Protein 3LZK (pdb70)

InterPro domains:
  IPR011234 Fumarylacetoacetase-like, C-terminal [PF01557] (81-332)
  IPR036663 Fumarylacetoacetase-like, C-terminal domain superfamily [G3DSA:3.90.850.10] (1-338)
  IPR036663 Fumarylacetoacetase-like, C-terminal domain superfamily [SSF56529] (76-333)
  IPR041072 Fumarylacetoacetase N-terminal domain [PF18288] (1-77)

B-factor: mean 54.07, std 19.59, range [21.9, 166.22]

Radius of gyration: 35.68 Å; Cα contacts (8 Å, |Δi|>4): 3498; chains: 4; bounding box: 72×117×84 Å

Organism: Rhizobium meliloti (strain 1021) (NCBI:txid266834)

Nearest PDB structures (foldseek):
  3lzk-assembly2_D  TM=1.000E+00  e=1.521E-70  Sinorhizobium meliloti
  6j5x-assembly1_B  TM=8.065E-01  e=1.943E-18  Corynebacterium glutamicum
  3r6o-assembly1_A-2  TM=7.703E-01  e=1.365E-12  Mycobacteroides abscessus ATCC 19977
  2dfu-assembly2_C  TM=7.164E-01  e=2.127E-10  Thermus thermophilus HB8
  3v77-assembly1_A  TM=7.255E-01  e=4.222E-10  Oleispira antarctica

CATH classification: 3.90.850.10

Sequence (1322 aa):
FQGKLATLKDSTRDGKLVVVSKDLTRCSEVGHIARTLQAALDDWAHAGPRLERVAEGIETGAQPTRFHEHDAASPLPRAFQWADGSAYVNHVELVRRKARNAEPASFWTDPLIYQGGSDSFLGPRDPILADDAWGIDEGEAAVIVDDVPGATLDEAKAAIRLVLVNDVSLRGLIPGELAKGFGFYQSKPSSAFSPVAVTPEELGEAWDGGKLHLPLHVDLNGEPFGRANAGIDTFDFPQLIVHAARTRPLSAGTIIGSGTVSNKLEGGPGRPVSEGGAGYSCIAELRIETIEGGAPKTQFLKFGDVVRIEKDRTGHSIFGAIEQKVGKYERQGKLATLKDSTRDGKLVVVSKDLTRCSEVGHIARTLQAALDDWAHAGPRLERVAEGIETGAQPTRFHEHDAASPLPRAFQWADGSAYVNHVELVRKARNAEPASFWTDPLIYQGGSDSFLGPRDPILADDAWGIDEGEAAVIVDDVPGATLDEAKAAIRLVLVNDVSLRGLIPGELAKGFGFYQSKPSSAFSPVAVTPEELGEAWDGGKLHLPLHVDLNGEPFGRANAGIDTFDFPQLIVHAARTRPLSAGTIIGSGTVSNKLEGGPGRPVSEGGAGYSCIAELRIETIEGGAPKTQFLKFGDVVRIEKDRTGHSIFGAIEQKVGKYERNLYFQGKLATLKDSTRDGKLVVVSKDLTRRCSEVGHIARTLQAALDDWAHAGPRLERVAEGIETGAQPTRFHEHDAASPLPRAFQWADGSAYVNHVELVRKARNAEPASFWTDPLIYQGGSDSFLGPRDPILADDAWGIDEGEAAVIVDDVPGATLDEAKAAIRLVLVNDVSLRGLIPGELAKGFGFYQSKPSSAFSPVAVTPEELGEAWDGGKLHLPLHVDLNGEPFGRANAGIDTFDFPQLIVHAARTRPLSAGTIIGSGTVSNKLEGGPGRPVSEGGAGYSCIAELRIETIEGGAPKTQFLKFGDVVRIEKDRTGHSIFGAIEQKVGKYERQGKLATLKDSTRDGKLVVVSKDLTRCSEVGHIARTLQAALDDWAHAGPRLERVAEGIETGAQPTRFHEHDAASPLPRAFQWADGSAYVNHVELVRKARNAEPASFWTDPLIYQGGSDSFLGPRDPILADDAWGIDEGEAAVIVDDVPGATLDEAKAAIRLVLVNDVSLRGLIPGELAKGFGFYQSKPSSAFSPVAVTPEELGEAWDGGKLHLPLHVDLNGEPFGRANAGIDTFDFPQLIVHAARTRPLSAGTIIGSGTVSNKLEGGPGRPVSEGGAGYSCIAELRIETIEGGAPKTQQFLKFGDVVRIEKDRTGHSIFGAIEQKVGKYERG

Solvent-accessible surface area: 47841 Å² total

Secondary structure (DSSP, 8-state):
----EEEE--SSSS-EEEEE-TTSS-EEE-TTT-SSHHHHHHTHHHHHHHHHHHHHHHHHT-S-----GGGB--SSSS-S-EEEE---HHHHHHHHHHTT---GGGGTS--EEEE--SSPBPTTS-B---TTS-B--EE-EEEE--B----HHHHHHTEEE--EE---BTTTHHHHHHHTS--STTS---EE-S-B--HHHHGGGB-SS-B-SB--EEETTEEEE--BTT-----HHHHHHHHTTTS-B-TTEEEE--S----BTTB----GGGTS-B-SSHHHH--HHHHHSS--S--B-TT-EEEE---TTS--SS--EEEEB-PPP-/---EEEE--SSTT-EEEEE-TTSS-EEE-TTT-SSHHHHHHTHHHHHHHHHHHHHHHHHT-S-----GGGB--SSSS-S-EEEE---HHHHHHHHHTTT---GGGGTS--EEE---S-PBPTTS-B---GGG-B--EE-EEEE--B----HHHHHHTEEE--EE---BTTTHHHHHHHTS--STTS---EE-S-B--HHHHGGGB-SS-B-SEEEEEETTEEEEEEETT-----HHHHHHHHTSSS-B-TTEEEE-------SSSSPPPPGGGTS-B-SSHHHH--TTTTTSS--S--B-TT-EEEE---TTS--SS--EEEEB-----/-------EEEE--SSSS-EEEEE-TTSS-EEE-TTT-SSHHHHHHTHHHHHHHHHHHHHHHHHT-S-----GGGB--SSSS-S-EEEE---HHHHHHHHHTTT---GGGGTS--EEEE--SSPBPTTS-B---GGG-B--EE-EEEE--B----HHHHHHTEEE--EE---BTTTHHHHHHHTS--STTS---EE-S-B--HHHHGGGB-SS-B-SB--EEETTEEEE--BTT-----HHHHHHHHTSSS-B-TTEEEE-------BTTB----GGGTS-B-SSHHHH--HHHHHSS--S--B-TT-EEEE---TTS--SS--EEEEB-----/---EEEE--SSTT-EEEEE-TTSS-EEE-TTT-SSHHHHHHTHHHHHHHHHHHHHHHHHT-S-----GGGB--SSSS-S-EEEE---HHHHHHHHHHTT---GGGGTS--EEE---SSPBPTT--B---TTS-B--EE-EEEE--B----HHHHHHTEEE--EE---BTTTHHHHHHHSS--STTS---EE-S-B--HHHHGGGB-SS-B-SB--EEETTEEEE--BTT-----HHHHHHHHTSSS-B-TTEEEE--S---EETTEE---GGGTS-B-SSHHHH--HHHHSSS--S--B-TT-EEEE---TTS--SS--EEEEB------

Foldseek 3Di:
DWKKKFFFDDPDQQGAIWGAAQQRAKIDGDVVQPGAPLRCLQVVVPSVVVSVVQRVCVVVVVHDIGGDLLGTAFSGQAFPWEKEKAQQVVLVQLVCCLVVHHDPCPQPAIDMDTAHGGGAGRLAEAAAADCVQQKKFKWKKFFFAKFACHDLVSLLVRTFWMIKDFIFRVNCQVVVCVVVPHDDVGTDHMYHFRIIMGLRLLPPLHPSFWGFFFKFKAKQNHTAARATGVAHHGTRSRQVNSVNSPHMDHGRHMYIHTGRAHADPPHHFDTVVVVTRHGRMVVSVLVCCVVVVGGDDGGDDQQMKMKIFQHPVRRTRRHIRIHGYHYDDD/DKKKFFFDDPDQQGAIWDAAQLRAKIDGDVVQPRAPLRCLQVVVPSVVVVVVLNVCVVVVNHDIGGDLLRTAFSGQAFPWEKEKAFQCVLVQLVCVLVPDHDPCCQVDIDMDTAHGGGAGRLAEAAEADVVLQWKAKWKKFFFAKFACHDLVSLLVGTFWMIKDFIFRNSCQVVVCVVPDDDDPGGDHIYHFRMIMGLVSLPPCRDSFWGFFFKFKDKQRHTAFRATGRAGHATRSRQRNNVNSPHMDHGGHMYIHTGRAHDDVHDHFDGVVVPTGHGRMVVSVLSCCSPPNGRDDGGADAQMKMKIFQHPVRRTRRHIRIYGYHYDDD/DPPQQWKKFFFDDPDQFGAIWGAAQQRFKIDTDVVLPRAVLRCLQVVVPSVVVVSVLRVCVVVVVHDIGGDLVRTAFSGQAFPWEKEKAFQCLLVCLVQVLVVHDDPCCQVAIDMDTAHRGGAGRLAEAAAADQVQQKKAKWKKFFFAKFACHDLVRLLVGTFWMIKDFIFRVSCQVVVVVVPPDDDVGGDHMYHFRMIIGLSNLPPLHPSFWGFFFKFKDKQRHTAARATGPAHHGTRSRQSNSVNSPHMAHGRHMYINTGRAHADPNHHFDTVVVVTRHGRMLVSVLVCCSVPVGRDDGGDDQQMKMKIFQHPVRRTRRHMRIYGYHYDDD/DKKKFFFDDPDQQGAIWGAAQQRAKIGGDVVQPRHPLVCLQVVVPSVVVSVVQRVCVVVVVHDIGGDLVGTAFSGQAFPWEKEWAQQCVLVCLVCVLVPHHDPCPLPAIGMDTAHRGGAGRLAEAAEADVVLQKKFKWKKFFFAKFACHDLVRLLVGTFKMIKDFIFRVNCQVVVVVVPPDDDPGTDHMYGFRIIMGLVLLPPQDPSFWGFFFKFKAKQNHTAFRAGRRAHHATRSRQSNSVNVPHMAHGRHMYINTGRAHADPPHHFDGVVVVTGGGGMVVSVLCCCSPPVGRDDGGADAQMKMKIFQHPVGRTRRHIRIYGYHYDDDD

Structure (mmCIF, N/CA/C/O backbone):
data_3LZK
#
_entry.id   3LZK
#
_cell.length_a   62.773
_cell.length_b   188.894
_cell.length_c   67.736
_cell.angle_alpha   90.00
_cell.angle_beta   115.17
_cell.angle_gamma   90.00
#
_symmetry.space_group_name_H-M   'P 1 21 1'
#
loop_
_entity.id
_entity.type
_entity.pdbx_description
1 polymer 'Fumarylacetoacetate hydrolase family protein'
2 non-polymer 'CALCIUM ION'
3 water water
#
loop_
_atom_site.group_PDB
_atom_site.id
_atom_site.type_symbol
_atom_site.label_atom_id
_atom_site.label_alt_id
_atom_site.label_comp_id
_atom_site.label_asym_id
_atom_site.label_entity_id
_atom_site.label_seq_id
_atom_site.pdbx_PDB_ins_code
_atom_site.Cartn_x
_atom_site.Cartn_y
_atom_site.Cartn_z
_atom_site.occupancy
_atom_site.B_iso_or_equiv
_atom_site.auth_seq_id
_atom_site.auth_comp_id
_atom_site.auth_asym_id
_atom_site.auth_atom_id
_atom_site.pdbx_PDB_model_num
ATOM 1 N N . PHE A 1 19 ? 18.430 47.984 50.356 1.00 58.78 -2 PHE A N 1
ATOM 2 C CA . PHE A 1 19 ? 17.254 47.246 49.907 1.00 64.10 -2 PHE A CA 1
ATOM 3 C C . PHE A 1 19 ? 17.467 46.581 48.547 1.00 69.93 -2 PHE A C 1
ATOM 4 O O . PHE A 1 19 ? 18.008 47.192 47.619 1.00 69.07 -2 PHE A O 1
ATOM 12 N N . GLN A 1 20 ? 17.024 45.328 48.438 1.00 68.54 -1 GLN A N 1
ATOM 13 C CA . GLN A 1 20 ? 17.167 44.555 47.206 1.00 69.73 -1 GLN A CA 1
ATOM 14 C C . GLN A 1 20 ? 15.940 43.706 46.876 1.00 63.58 -1 GLN A C 1
ATOM 15 O O . GLN A 1 20 ? 15.296 43.136 47.767 1.00 62.48 -1 GLN A O 1
ATOM 21 N N . GLY A 1 21 ? 15.639 43.619 45.583 1.00 56.93 0 GLY A N 1
ATOM 22 C CA . GLY A 1 21 ? 14.678 42.656 45.075 1.00 52.43 0 GLY A CA 1
ATOM 23 C C . GLY A 1 21 ? 13.237 43.111 45.130 1.00 48.08 0 GLY A C 1
ATOM 24 O O . GLY A 1 21 ? 12.878 43.939 45.961 1.00 47.12 0 GLY A O 1
ATOM 33 N N . LYS A 1 23 ? 8.898 41.679 43.924 1.00 38.42 2 LYS A N 1
ATOM 34 C CA . LYS A 1 23 ? 7.957 40.714 43.374 1.00 41.39 2 LYS A CA 1
ATOM 35 C C . LYS A 1 23 ? 6.778 41.432 42.730 1.00 43.28 2 LYS A C 1
ATOM 36 O O . LYS A 1 23 ? 6.226 42.392 43.293 1.00 40.22 2 LYS A O 1
ATOM 42 N N . LEU A 1 24 ? 6.379 40.942 41.561 1.00 37.44 3 LEU A N 1
ATOM 43 C CA . LEU A 1 24 ? 5.307 41.565 40.796 1.00 39.84 3 LEU A CA 1
ATOM 44 C C . LEU A 1 24 ? 4.261 40.528 40.487 1.00 40.96 3 LEU A C 1
ATOM 45 O O . LEU A 1 24 ? 4.581 39.348 40.292 1.00 39.50 3 LEU A O 1
ATOM 50 N N . ALA A 1 25 ? 3.015 40.968 40.423 1.00 40.13 4 ALA A N 1
ATOM 51 C CA . ALA A 1 25 ? 1.915 40.081 40.058 1.00 42.11 4 ALA A CA 1
ATOM 52 C C . ALA A 1 25 ? 0.906 40.802 39.162 1.00 41.76 4 ALA A C 1
ATOM 53 O O . ALA A 1 25 ? 0.898 42.029 39.083 1.00 42.56 4 ALA A O 1
ATOM 55 N N . THR A 1 26 ? 0.067 40.036 38.478 1.00 40.09 5 THR A N 1
ATOM 56 C CA . THR A 1 26 ? -1.002 40.601 37.670 1.00 38.68 5 THR A CA 1
ATOM 57 C C . THR A 1 26 ? -2.313 40.055 38.223 1.00 43.00 5 THR A C 1
ATOM 58 O O . THR A 1 26 ? -2.486 38.842 38.316 1.00 45.92 5 THR A O 1
ATOM 62 N N . LEU A 1 27 ? -3.212 40.954 38.616 1.00 40.61 6 LEU A N 1
ATOM 63 C CA . LEU A 1 27 ? -4.501 40.562 39.162 1.00 41.56 6 LEU A CA 1
ATOM 64 C C . LEU A 1 27 ? -5.515 40.507 38.032 1.00 40.16 6 LEU A C 1
ATOM 65 O O . LEU A 1 27 ? -5.565 41.408 37.189 1.00 41.06 6 LEU A O 1
ATOM 70 N N . LYS A 1 28 ? -6.302 39.439 38.003 1.00 38.25 7 LYS A N 1
ATOM 71 C CA . LYS A 1 28 ? -7.421 39.352 37.072 1.00 46.66 7 LYS A CA 1
ATOM 72 C C . LYS A 1 28 ? -8.350 40.574 37.214 1.00 43.34 7 LYS A C 1
ATOM 73 O O . LYS A 1 28 ? -8.602 41.048 38.318 1.00 47.66 7 LYS A O 1
ATOM 79 N N . ASP A 1 29 ? -8.836 41.083 36.091 1.00 41.14 8 ASP A N 1
ATOM 80 C CA . ASP A 1 29 ? -9.843 42.156 36.083 1.00 45.18 8 ASP A CA 1
ATOM 81 C C . ASP A 1 29 ? -10.568 42.136 34.739 1.00 45.22 8 ASP A C 1
ATOM 82 O O . ASP A 1 29 ? -10.496 41.122 34.042 1.00 42.54 8 ASP A O 1
ATOM 87 N N . SER A 1 30 ? -11.246 43.227 34.360 1.00 40.53 9 SER A N 1
ATOM 88 C CA . SER A 1 30 ? -12.097 43.191 33.162 1.00 42.89 9 SER A CA 1
ATOM 89 C C . SER A 1 30 ? -11.330 43.350 31.845 1.00 42.04 9 SER A C 1
ATOM 90 O O . SER A 1 30 ? -11.907 43.284 30.758 1.00 41.39 9 SER A O 1
ATOM 93 N N . THR A 1 31 ? -10.029 43.562 31.953 1.00 34.41 10 THR A N 1
ATOM 94 C CA . THR A 1 31 ? -9.187 43.769 30.790 1.00 35.84 10 THR A CA 1
ATOM 95 C C . THR A 1 31 ? -8.390 42.500 30.527 1.00 39.21 10 THR A C 1
ATOM 96 O O . THR A 1 31 ? -8.243 41.656 31.401 1.00 42.07 10 THR A O 1
ATOM 100 N N . ARG A 1 32 ? -7.895 42.371 29.307 1.00 36.80 11 ARG A N 1
ATOM 101 C CA . ARG A 1 32 ? -7.185 41.185 28.885 1.00 41.92 11 ARG A CA 1
ATOM 102 C C . ARG A 1 32 ? -5.826 41.057 29.577 1.00 37.22 11 ARG A C 1
ATOM 103 O O . ARG A 1 32 ? -5.376 39.957 29.881 1.00 36.26 11 ARG A O 1
ATOM 111 N N . ASP A 1 33 ? -5.166 42.184 29.810 1.00 34.20 12 ASP A N 1
ATOM 112 C CA . ASP A 1 33 ? -3.822 42.156 30.370 1.00 40.88 12 ASP A CA 1
ATOM 113 C C . ASP A 1 33 ? -3.774 42.223 31.889 1.00 42.74 12 ASP A C 1
ATOM 114 O O . ASP A 1 33 ? -2.700 42.087 32.494 1.00 42.47 12 ASP A O 1
ATOM 119 N N . GLY A 1 34 ? -4.933 42.428 32.503 1.00 39.38 13 GLY A N 1
ATOM 120 C CA . GLY A 1 34 ? -5.018 42.402 33.948 1.00 36.49 13 GLY A CA 1
ATOM 121 C C . GLY A 1 34 ? -4.403 43.619 34.595 1.00 38.86 13 GLY A C 1
ATOM 122 O O . GLY A 1 34 ? -4.073 44.595 33.927 1.00 40.60 13 GLY A O 1
ATOM 123 N N . LYS A 1 35 ? -4.221 43.547 35.907 1.00 38.81 14 LYS A N 1
ATOM 124 C CA . LYS A 1 35 ? -3.786 44.701 36.656 1.00 36.47 14 LYS A CA 1
ATOM 125 C C . LYS A 1 35 ? -2.488 44.459 37.416 1.00 36.73 14 LYS A C 1
ATOM 126 O O . LYS A 1 35 ? -2.444 43.658 38.342 1.00 36.07 14 LYS A O 1
ATOM 132 N N . LEU A 1 36 ? -1.432 45.168 37.019 1.00 41.81 15 LEU A N 1
ATOM 133 C CA . LEU A 1 36 ? -0.126 45.014 37.647 1.00 40.37 15 LEU A CA 1
ATOM 134 C C . LEU A 1 36 ? -0.126 45.465 39.102 1.00 41.69 15 LEU A C 1
ATOM 135 O O . LEU A 1 36 ? -0.607 46.557 39.425 1.00 40.22 15 LEU A O 1
ATOM 140 N N . VAL A 1 37 ? 0.438 44.630 39.973 1.00 36.46 16 VAL A N 1
ATOM 141 C CA . VAL A 1 37 ? 0.688 45.017 41.360 1.00 35.14 16 VAL A CA 1
ATOM 142 C C . VAL A 1 37 ? 2.083 44.634 41.822 1.00 39.06 16 VAL A C 1
ATOM 143 O O . VAL A 1 37 ? 2.688 43.672 41.339 1.00 40.65 16 VAL A O 1
ATOM 147 N N . VAL A 1 38 ? 2.602 45.404 42.760 1.00 40.10 17 VAL A N 1
ATOM 148 C CA . VAL A 1 38 ? 3.843 45.027 43.409 1.00 44.81 17 VAL A CA 1
ATOM 149 C C . VAL A 1 38 ? 3.472 44.270 44.671 1.00 43.77 17 VAL A C 1
ATOM 150 O O . VAL A 1 38 ? 2.608 44.715 45.433 1.00 41.70 17 VAL A O 1
ATOM 154 N N . VAL A 1 39 ? 4.122 43.132 44.893 1.00 40.38 18 VAL A N 1
ATOM 155 C CA . VAL A 1 39 ? 3.743 42.241 45.987 1.00 40.56 18 VAL A CA 1
ATOM 156 C C . VAL A 1 39 ? 4.818 42.188 47.068 1.00 38.95 18 VAL A C 1
ATOM 157 O O . VAL A 1 39 ? 6.024 42.162 46.765 1.00 35.64 18 VAL A O 1
ATOM 161 N N . SER A 1 40 ? 4.383 42.141 48.326 1.00 35.08 19 SER A N 1
ATOM 162 C CA . SER A 1 40 ? 5.312 42.052 49.452 1.00 41.29 19 SER A CA 1
ATOM 163 C C . SER A 1 40 ? 6.088 40.729 49.435 1.00 46.36 19 SER A C 1
ATOM 164 O O . SER A 1 40 ? 5.611 39.723 48.901 1.00 44.07 19 SER A O 1
ATOM 167 N N . LYS A 1 41 ? 7.271 40.720 50.038 1.00 39.78 20 LYS A N 1
ATOM 168 C CA . LYS A 1 41 ? 8.102 39.517 49.995 1.00 45.71 20 LYS A CA 1
ATOM 169 C C . LYS A 1 41 ? 7.331 38.308 50.529 1.00 48.86 20 LYS A C 1
ATOM 170 O O . LYS A 1 41 ? 7.477 37.192 50.012 1.00 50.53 20 LYS A O 1
ATOM 176 N N . ASP A 1 42 ? 6.500 38.531 51.546 1.00 43.33 21 ASP A N 1
ATOM 177 C CA . ASP A 1 42 ? 5.787 37.435 52.194 1.00 44.20 21 ASP A CA 1
ATOM 178 C C . ASP A 1 42 ? 4.502 37.066 51.457 1.00 53.25 21 ASP A C 1
ATOM 179 O O . ASP A 1 42 ? 3.742 36.184 51.898 1.00 51.14 21 ASP A O 1
ATOM 184 N N . LEU A 1 43 ? 4.275 37.738 50.330 1.00 44.49 22 LEU A N 1
ATOM 185 C CA . LEU A 1 43 ? 3.140 37.436 49.457 1.00 45.94 22 LEU A CA 1
ATOM 186 C C . LEU A 1 43 ? 1.765 37.724 50.076 1.00 44.77 22 LEU A C 1
ATOM 187 O O . LEU A 1 43 ? 0.759 37.237 49.585 1.00 47.60 22 LEU A O 1
ATOM 192 N N . THR A 1 44 ? 1.712 38.530 51.130 1.00 49.79 23 THR A N 1
ATOM 193 C CA . THR A 1 44 ? 0.430 38.798 51.797 1.00 48.59 23 THR A CA 1
ATOM 194 C C . THR A 1 44 ? -0.199 40.130 51.401 1.00 49.24 23 THR A C 1
ATOM 195 O O . THR A 1 44 ? -1.427 40.277 51.419 1.00 47.26 23 THR A O 1
ATOM 199 N N . ARG A 1 45 ? 0.641 41.098 51.043 1.00 50.34 24 ARG A N 1
ATOM 200 C CA . ARG A 1 45 ? 0.175 42.451 50.719 1.00 49.07 24 ARG A CA 1
ATOM 201 C C . ARG A 1 45 ? 0.586 42.845 49.305 1.00 50.27 24 ARG A C 1
ATOM 202 O O . ARG A 1 45 ? 1.588 42.354 48.783 1.00 47.85 24 ARG A O 1
ATOM 210 N N . CYS A 1 46 ? -0.173 43.745 48.685 1.00 47.31 25 CYS A N 1
ATOM 211 C CA . CYS A 1 46 ? 0.204 44.243 47.366 1.00 41.09 25 CYS A CA 1
ATOM 212 C C . CYS A 1 46 ? -0.283 45.672 47.131 1.00 42.59 25 CYS A C 1
ATOM 213 O O . CYS A 1 46 ? -1.109 46.191 47.878 1.00 41.48 25 CYS A O 1
ATOM 216 N N . SER A 1 47 ? 0.241 46.306 46.092 1.00 43.59 26 SER A N 1
ATOM 217 C CA . SER A 1 47 ? -0.185 47.657 45.756 1.00 48.78 26 SER A CA 1
ATOM 218 C C . SER A 1 47 ? -0.293 47.844 44.248 1.00 44.60 26 SER A C 1
ATOM 219 O O . SER A 1 47 ? 0.610 47.469 43.489 1.00 42.25 26 SER A O 1
ATOM 222 N N . GLU A 1 48 ? -1.422 48.403 43.830 1.00 37.99 27 GLU A N 1
ATOM 223 C CA . GLU A 1 48 ? -1.634 48.818 42.450 1.00 43.54 27 GLU A CA 1
ATOM 224 C C . GLU A 1 48 ? -0.621 49.926 42.144 1.00 44.10 27 GLU A C 1
ATOM 225 O O . GLU A 1 48 ? -0.190 50.629 43.054 1.00 46.65 27 GLU A O 1
ATOM 231 N N . VAL A 1 49 ? -0.217 50.069 40.884 1.00 37.01 28 VAL A N 1
ATOM 232 C CA . VAL A 1 49 ? 0.801 51.058 40.519 1.00 35.52 28 VAL A CA 1
ATOM 233 C C . VAL A 1 49 ? 0.446 51.703 39.180 1.00 38.99 28 VAL A C 1
ATOM 234 O O . VAL A 1 49 ? 1.302 51.856 38.310 1.00 36.20 28 VAL A O 1
ATOM 238 N N . GLY A 1 50 ? -0.816 52.115 39.031 1.00 38.74 29 GLY A N 1
ATOM 239 C CA . GLY A 1 50 ? -1.301 52.629 37.763 1.00 41.78 29 GLY A CA 1
ATOM 240 C C . GLY A 1 50 ? -0.648 53.926 37.281 1.00 41.25 29 GLY A C 1
ATOM 241 O O . GLY A 1 50 ? -0.678 54.228 36.092 1.00 43.45 29 GLY A O 1
ATOM 242 N N . HIS A 1 51 ? -0.056 54.690 38.191 1.00 34.89 30 HIS A N 1
ATOM 243 C CA . HIS A 1 51 ? 0.692 55.881 37.781 1.00 37.99 30 HIS A CA 1
ATOM 244 C C . HIS A 1 51 ? 2.040 55.536 37.128 1.00 38.82 30 HIS A C 1
ATOM 245 O O . HIS A 1 51 ? 2.666 56.380 36.496 1.00 37.32 30 HIS A O 1
ATOM 252 N N . ILE A 1 52 ? 2.473 54.290 37.252 1.00 38.17 31 ILE A N 1
ATOM 253 C CA . ILE A 1 52 ? 3.719 53.865 36.622 1.00 40.71 31 ILE A CA 1
ATOM 254 C C . ILE A 1 52 ? 3.434 52.952 35.430 1.00 39.02 31 ILE A C 1
ATOM 255 O O . ILE A 1 52 ? 3.910 53.185 34.326 1.00 37.18 31 ILE A O 1
ATOM 260 N N . ALA A 1 53 ? 2.640 51.917 35.667 1.00 34.78 32 ALA A N 1
ATOM 261 C CA . ALA A 1 53 ? 2.279 50.970 34.631 1.00 35.06 32 ALA A CA 1
ATOM 262 C C . ALA A 1 53 ? 1.024 50.193 35.034 1.00 38.61 32 ALA A C 1
ATOM 263 O O . ALA A 1 53 ? 0.911 49.691 36.163 1.00 35.17 32 ALA A O 1
ATOM 265 N N . ARG A 1 54 ? 0.082 50.102 34.103 1.00 32.92 33 ARG A N 1
ATOM 266 C CA . ARG A 1 54 ? -1.157 49.388 34.333 1.00 33.36 33 ARG A CA 1
ATOM 267 C C . ARG A 1 54 ? -0.996 47.875 34.221 1.00 38.13 33 ARG A C 1
ATOM 268 O O . ARG A 1 54 ? -1.764 47.129 34.830 1.00 35.88 33 ARG A O 1
ATOM 276 N N . THR A 1 55 ? -0.021 47.428 33.429 1.00 33.22 34 THR A N 1
ATOM 277 C CA . THR A 1 55 ? 0.194 45.998 33.168 1.00 31.71 34 THR A CA 1
ATOM 278 C C . THR A 1 55 ? 1.689 45.676 33.252 1.00 37.67 34 THR A C 1
ATOM 279 O O . THR A 1 55 ? 2.551 46.552 33.092 1.00 40.10 34 THR A O 1
ATOM 283 N N . LEU A 1 56 ? 1.998 44.414 33.506 1.00 40.17 35 LEU A N 1
ATOM 284 C CA . LEU A 1 56 ? 3.372 43.970 33.561 1.00 33.03 35 LEU A CA 1
ATOM 285 C C . LEU A 1 56 ? 4.053 44.200 32.212 1.00 31.38 35 LEU A C 1
ATOM 286 O O . LEU A 1 56 ? 5.204 44.642 32.153 1.00 33.03 35 LEU A O 1
ATOM 291 N N . GLN A 1 57 ? 3.345 43.907 31.120 1.00 31.61 36 GLN A N 1
ATOM 292 C CA . GLN A 1 57 ? 3.916 44.108 29.795 1.00 35.67 36 GLN A CA 1
ATOM 293 C C . GLN A 1 57 ? 4.330 45.574 29.558 1.00 36.32 36 GLN A C 1
ATOM 294 O O . GLN A 1 57 ? 5.402 45.850 29.034 1.00 34.64 36 GLN A O 1
ATOM 300 N N . ALA A 1 58 ? 3.478 46.508 29.954 1.00 30.53 37 ALA A N 1
ATOM 301 C CA . ALA A 1 58 ? 3.814 47.916 29.863 1.00 35.50 37 ALA A CA 1
ATOM 302 C C . ALA A 1 58 ? 5.098 48.249 30.639 1.00 38.23 37 ALA A C 1
ATOM 303 O O . ALA A 1 58 ? 5.970 48.968 30.140 1.00 40.33 37 ALA A O 1
ATOM 305 N N . ALA A 1 59 ? 5.229 47.719 31.848 1.00 35.65 38 ALA A N 1
ATOM 306 C CA . ALA A 1 59 ? 6.444 47.933 32.633 1.00 35.76 38 ALA A CA 1
ATOM 307 C C . ALA A 1 59 ? 7.674 47.386 31.910 1.00 36.85 38 ALA A C 1
ATOM 308 O O . ALA A 1 59 ? 8.724 48.032 31.880 1.00 37.34 38 ALA A O 1
ATOM 310 N N . LEU A 1 60 ? 7.535 46.195 31.324 1.00 34.73 39 LEU A N 1
ATOM 311 C CA . LEU A 1 60 ? 8.620 45.575 30.573 1.00 34.98 39 LEU A CA 1
ATOM 312 C C . LEU A 1 60 ? 8.981 46.356 29.307 1.00 31.94 39 LEU A C 1
ATOM 313 O O . LEU A 1 60 ? 10.158 46.461 28.942 1.00 34.81 39 LEU A O 1
ATOM 318 N N . ASP A 1 61 ? 7.961 46.880 28.635 1.00 35.92 40 ASP A N 1
ATOM 319 C CA . ASP A 1 61 ? 8.159 47.638 27.416 1.00 37.12 40 ASP A CA 1
ATOM 320 C C . ASP A 1 61 ? 9.101 48.819 27.685 1.00 40.70 40 ASP A C 1
ATOM 321 O O . ASP A 1 61 ? 9.837 49.229 26.792 1.00 35.42 40 ASP A O 1
ATOM 326 N N . ASP A 1 62 ? 9.074 49.343 28.915 1.00 35.70 41 ASP A N 1
ATOM 327 C CA . ASP A 1 62 ? 9.790 50.576 29.277 1.00 36.84 41 ASP A CA 1
ATOM 328 C C . ASP A 1 62 ? 10.572 50.300 30.553 1.00 36.75 41 ASP A C 1
ATOM 329 O O . ASP A 1 62 ? 10.630 51.156 31.441 1.00 38.62 41 ASP A O 1
ATOM 334 N N . TRP A 1 63 ? 11.144 49.095 30.667 1.00 32.95 42 TRP A N 1
ATOM 335 C CA . TRP A 1 63 ? 11.747 48.668 31.934 1.00 33.64 42 TRP A CA 1
ATOM 336 C C . TRP A 1 63 ? 12.813 49.612 32.470 1.00 38.79 42 TRP A C 1
ATOM 337 O O . TRP A 1 63 ? 12.870 49.877 33.676 1.00 37.59 42 TRP A O 1
ATOM 348 N N . ALA A 1 64 ? 13.672 50.098 31.587 1.00 34.07 43 ALA A N 1
ATOM 349 C CA . ALA A 1 64 ? 14.766 50.953 32.038 1.00 46.08 43 ALA A CA 1
ATOM 350 C C . ALA A 1 64 ? 14.235 52.119 32.883 1.00 44.13 43 ALA A C 1
ATOM 351 O O . ALA A 1 64 ? 14.944 52.653 33.747 1.00 41.26 43 ALA A O 1
ATOM 353 N N . HIS A 1 65 ? 12.992 52.521 32.625 1.00 38.26 44 HIS A N 1
ATOM 354 C CA . HIS A 1 65 ? 12.385 53.641 33.342 1.00 37.77 44 HIS A CA 1
ATOM 355 C C . HIS A 1 65 ? 11.381 53.200 34.403 1.00 40.82 44 HIS A C 1
ATOM 356 O O . HIS A 1 65 ? 11.376 53.724 35.512 1.00 41.52 44 HIS A O 1
ATOM 363 N N . ALA A 1 66 ? 10.549 52.227 34.063 1.00 33.36 45 ALA A N 1
ATOM 364 C CA . ALA A 1 66 ? 9.544 51.714 34.988 1.00 41.16 45 ALA A CA 1
ATOM 365 C C . ALA A 1 66 ? 10.127 50.882 36.144 1.00 41.13 45 ALA A C 1
ATOM 366 O O . ALA A 1 66 ? 9.659 50.965 37.287 1.00 38.38 45 ALA A O 1
ATOM 368 N N . GLY A 1 67 ? 11.142 50.077 35.842 1.00 41.06 46 GLY A N 1
ATOM 369 C CA . GLY A 1 67 ? 11.753 49.215 36.837 1.00 45.58 46 GLY A CA 1
ATOM 370 C C . GLY A 1 67 ? 12.157 49.940 38.107 1.00 39.06 46 GLY A C 1
ATOM 371 O O . GLY A 1 67 ? 11.689 49.619 39.197 1.00 39.43 46 GLY A O 1
ATOM 372 N N . PRO A 1 68 ? 13.044 50.928 37.983 1.00 39.38 47 PRO A N 1
ATOM 373 C CA . PRO A 1 68 ? 13.459 51.676 39.177 1.00 38.21 47 PRO A CA 1
ATOM 374 C C . PRO A 1 68 ? 12.274 52.259 39.961 1.00 43.45 47 PRO A C 1
ATOM 375 O O . PRO A 1 68 ? 12.338 52.313 41.187 1.00 38.93 47 PRO A O 1
ATOM 379 N N . ARG A 1 69 ? 11.203 52.670 39.277 1.00 37.46 48 ARG A N 1
ATOM 380 C CA . ARG A 1 69 ? 10.041 53.218 39.978 1.00 38.89 48 ARG A CA 1
ATOM 381 C C . ARG A 1 69 ? 9.251 52.144 40.733 1.00 41.92 48 ARG A C 1
ATOM 382 O O . ARG A 1 69 ? 8.743 52.379 41.835 1.00 38.15 48 ARG A O 1
ATOM 390 N N . LEU A 1 70 ? 9.151 50.962 40.146 1.00 37.23 49 LEU A N 1
ATOM 391 C CA . LEU A 1 70 ? 8.528 49.847 40.849 1.00 39.81 49 LEU A CA 1
ATOM 392 C C . LEU A 1 70 ? 9.367 49.412 42.051 1.00 41.16 49 LEU A C 1
ATOM 393 O O . LEU A 1 70 ? 8.817 49.042 43.078 1.00 40.70 49 LEU A O 1
ATOM 398 N N . GLU A 1 71 ? 10.693 49.483 41.934 1.00 38.64 50 GLU A N 1
ATOM 399 C CA . GLU A 1 71 ? 11.567 49.147 43.058 1.00 43.75 50 GLU A CA 1
ATOM 400 C C . GLU A 1 71 ? 11.305 50.045 44.268 1.00 44.23 50 GLU A C 1
ATOM 401 O O . GLU A 1 71 ? 11.264 49.568 45.402 1.00 45.13 50 GLU A O 1
ATOM 407 N N . ARG A 1 72 ? 11.138 51.346 44.029 1.00 42.86 51 ARG A N 1
ATOM 408 C CA . ARG A 1 72 ? 10.800 52.273 45.104 1.00 44.12 51 ARG A CA 1
ATOM 409 C C . ARG A 1 72 ? 9.477 51.887 45.773 1.00 41.03 51 ARG A C 1
ATOM 410 O O . ARG A 1 72 ? 9.343 51.973 47.000 1.00 42.76 51 ARG A O 1
ATOM 418 N N . VAL A 1 73 ? 8.498 51.470 44.974 1.00 34.50 52 VAL A N 1
ATOM 419 C CA . VAL A 1 73 ? 7.231 51.004 45.535 1.00 35.24 52 VAL A CA 1
ATOM 420 C C . VAL A 1 73 ? 7.461 49.757 46.388 1.00 43.04 52 VAL A C 1
ATOM 421 O O . VAL A 1 73 ? 6.958 49.6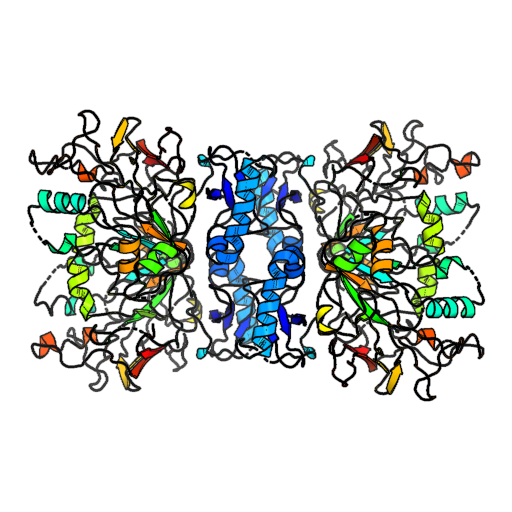54 47.508 1.00 42.09 52 VAL A O 1
ATOM 425 N N . ALA A 1 74 ? 8.231 48.813 45.856 1.00 41.80 53 ALA A N 1
ATOM 426 C CA . ALA A 1 74 ? 8.569 47.597 46.602 1.00 37.51 53 ALA A CA 1
ATOM 427 C C . ALA A 1 74 ? 9.200 47.932 47.958 1.00 39.30 53 ALA A C 1
ATOM 428 O O . ALA A 1 74 ? 8.857 47.331 48.984 1.00 43.73 53 ALA A O 1
ATOM 430 N N . GLU A 1 75 ? 10.128 48.886 47.955 1.00 39.37 54 GLU A N 1
ATOM 431 C CA . GLU A 1 75 ? 10.789 49.310 49.182 1.00 49.83 54 GLU A CA 1
ATOM 432 C C . GLU A 1 75 ? 9.787 49.919 50.163 1.00 47.84 54 GLU A C 1
ATOM 433 O O . GLU A 1 75 ? 9.862 49.677 51.373 1.00 47.13 54 GLU A O 1
ATOM 439 N N . GLY A 1 76 ? 8.865 50.720 49.628 1.00 44.65 55 GLY A N 1
ATOM 440 C CA . GLY A 1 76 ? 7.819 51.350 50.420 1.00 40.41 55 GLY A CA 1
ATOM 441 C C . GLY A 1 76 ? 6.856 50.349 51.036 1.00 42.5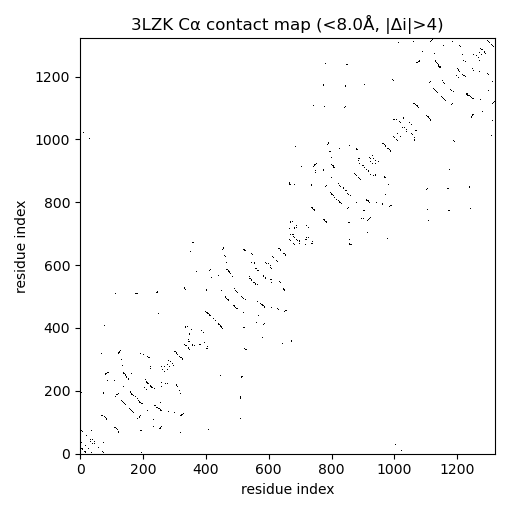9 55 GLY A C 1
ATOM 442 O O . GLY A 1 76 ? 6.372 50.543 52.147 1.00 43.92 55 GLY A O 1
ATOM 443 N N . ILE A 1 77 ? 6.567 49.265 50.319 1.00 45.08 56 ILE A N 1
ATOM 444 C CA . ILE A 1 77 ? 5.762 48.196 50.896 1.00 48.00 56 ILE A CA 1
ATOM 445 C C . ILE A 1 77 ? 6.500 47.519 52.049 1.00 48.94 56 ILE A C 1
ATOM 446 O O . ILE A 1 77 ? 5.904 47.178 53.072 1.00 53.26 56 ILE A O 1
ATOM 451 N N . GLU A 1 78 ? 7.800 47.323 51.889 1.00 50.41 57 GLU A N 1
ATOM 452 C CA . GLU A 1 78 ? 8.571 46.657 52.929 1.00 54.59 57 GLU A CA 1
ATOM 453 C C . GLU A 1 78 ? 8.616 47.507 54.205 1.00 54.62 57 GLU A C 1
ATOM 454 O O . GLU A 1 78 ? 8.539 46.984 55.314 1.00 55.61 57 GLU A O 1
ATOM 460 N N . THR A 1 79 ? 8.737 48.819 54.045 1.00 55.01 58 THR A N 1
ATOM 461 C CA . THR A 1 79 ? 8.818 49.709 55.206 1.00 57.44 58 THR A CA 1
ATOM 462 C C . THR A 1 79 ? 7.445 50.133 55.724 1.00 58.76 58 THR A C 1
ATOM 463 O O . THR A 1 79 ? 7.336 50.692 56.816 1.00 57.92 58 THR A O 1
ATOM 467 N N . GLY A 1 80 ? 6.403 49.877 54.940 1.00 57.09 59 GLY A N 1
ATOM 468 C CA . GLY A 1 80 ? 5.053 50.227 55.346 1.00 53.69 59 GLY A CA 1
ATOM 469 C C . GLY A 1 80 ? 4.667 51.662 55.019 1.00 57.97 59 GLY A C 1
ATOM 470 O O . GLY A 1 80 ? 3.587 52.116 55.392 1.00 58.88 59 GLY A O 1
ATOM 471 N N . ALA A 1 81 ? 5.543 52.374 54.315 1.00 57.66 60 ALA A N 1
ATOM 472 C CA . ALA A 1 81 ? 5.259 53.739 53.867 1.00 56.43 60 ALA A CA 1
ATOM 473 C C . ALA A 1 81 ? 4.237 53.754 52.726 1.00 58.61 60 ALA A C 1
ATOM 474 O O . ALA A 1 81 ? 3.559 54.759 52.485 1.00 58.68 60 ALA A O 1
ATOM 476 N N . GLN A 1 82 ? 4.137 52.627 52.027 1.00 53.51 61 GLN A N 1
ATOM 477 C CA . GLN A 1 82 ? 3.237 52.479 50.886 1.00 47.72 61 GLN A CA 1
ATOM 478 C C . GLN A 1 82 ? 1.955 51.757 51.303 1.00 48.48 61 GLN A C 1
ATOM 479 O O . GLN A 1 82 ? 2.016 50.651 51.832 1.00 55.40 61 GLN A O 1
ATOM 485 N N . PRO A 1 83 ? 0.790 52.394 51.086 1.00 50.77 62 PRO A N 1
ATOM 486 C CA . PRO A 1 83 ? -0.524 51.771 51.293 1.00 53.31 62 PRO A CA 1
ATOM 487 C C . PRO A 1 83 ? -0.705 50.513 50.444 1.00 54.36 62 PRO A C 1
ATOM 488 O O . PRO A 1 83 ? -0.331 50.503 49.267 1.00 52.81 62 PRO A O 1
ATOM 492 N N . THR A 1 84 ? -1.294 49.475 51.033 1.00 52.15 63 THR A N 1
ATOM 493 C CA . THR A 1 84 ? -1.472 48.197 50.351 1.00 47.08 63 THR A CA 1
ATOM 494 C C . THR A 1 84 ? -2.849 47.594 50.621 1.00 50.61 63 THR A C 1
ATOM 495 O O . THR A 1 84 ? -3.580 48.033 51.512 1.00 50.99 63 THR A O 1
ATOM 507 N N . ARG A 1 86 ? -4.789 43.365 50.511 1.00 54.16 65 ARG A N 1
ATOM 508 C CA . ARG A 1 86 ? -4.419 41.956 50.598 1.00 56.43 65 ARG A CA 1
ATOM 509 C C . ARG A 1 86 ? -4.129 41.387 49.213 1.00 53.92 65 ARG A C 1
ATOM 510 O O . ARG A 1 86 ? -4.813 41.721 48.248 1.00 50.27 65 ARG A O 1
ATOM 518 N N . PHE A 1 87 ? -3.104 40.540 49.121 1.00 49.38 66 PHE A N 1
ATOM 519 C CA . PHE A 1 87 ? -2.819 39.807 47.895 1.00 48.19 66 PHE A CA 1
ATOM 520 C C . PHE A 1 87 ? -3.426 38.414 48.020 1.00 41.68 66 PHE A C 1
ATOM 521 O O . PHE A 1 87 ? -3.168 37.700 48.984 1.00 42.35 66 PHE A O 1
ATOM 529 N N . HIS A 1 88 ? -4.246 38.049 47.043 1.00 43.93 67 HIS A N 1
ATOM 530 C CA . HIS A 1 88 ? -4.917 36.753 47.030 1.00 44.92 67 HIS A CA 1
ATOM 531 C C . HIS A 1 88 ? -4.456 35.962 45.808 1.00 42.58 67 HIS A C 1
ATOM 532 O O . HIS A 1 88 ? -4.816 36.301 44.672 1.00 43.57 67 HIS A O 1
ATOM 539 N N . GLU A 1 89 ? -3.664 34.915 46.022 1.00 43.37 68 GLU A N 1
ATOM 540 C CA . GLU A 1 89 ? -3.209 34.117 44.890 1.00 45.92 68 GLU A CA 1
ATOM 541 C C . GLU A 1 89 ? -4.390 33.619 44.049 1.00 46.44 68 GLU A C 1
ATOM 542 O O . GLU A 1 89 ? -4.290 33.496 42.829 1.00 44.63 68 GLU A O 1
ATOM 548 N N . HIS A 1 90 ? -5.520 33.371 44.700 1.00 52.67 69 HIS A N 1
ATOM 549 C CA . HIS A 1 90 ? -6.713 32.911 43.997 1.00 54.98 69 HIS A CA 1
ATOM 550 C C . HIS A 1 90 ? -7.225 33.945 42.998 1.00 55.95 69 HIS A C 1
ATOM 551 O O . HIS A 1 90 ? -8.061 33.627 42.149 1.00 53.20 69 HIS A O 1
ATOM 558 N N . ASP A 1 91 ? -6.724 35.179 43.102 1.00 48.59 70 ASP A N 1
ATOM 559 C CA . ASP A 1 91 ? -7.172 36.266 42.238 1.00 50.73 70 ASP A CA 1
ATOM 560 C C . ASP A 1 91 ? -6.111 36.652 41.207 1.00 53.24 70 ASP A C 1
ATOM 561 O O . ASP A 1 91 ? -6.349 37.489 40.343 1.00 43.95 70 ASP A O 1
ATOM 566 N N . ALA A 1 92 ? -4.939 36.040 41.298 1.00 49.58 71 ALA A N 1
ATOM 567 C CA . ALA A 1 92 ? -3.881 36.356 40.358 1.00 43.28 71 ALA A CA 1
ATOM 568 C C . ALA A 1 92 ? -4.111 35.699 38.995 1.00 42.59 71 ALA A C 1
ATOM 569 O O . ALA A 1 92 ? -4.650 34.583 38.900 1.00 46.01 71 ALA A O 1
ATOM 571 N N . ALA A 1 93 ? -3.719 36.408 37.941 1.00 38.71 72 ALA A N 1
ATOM 572 C CA . ALA A 1 93 ? -3.572 35.803 36.623 1.00 39.53 72 ALA A CA 1
ATOM 573 C C . ALA A 1 93 ? -2.139 35.277 36.581 1.00 41.36 72 ALA A C 1
ATOM 574 O O . ALA A 1 93 ? -1.419 35.404 37.571 1.00 39.84 72 ALA A O 1
ATOM 576 N N . SER A 1 94 ? -1.713 34.681 35.472 1.00 40.03 73 SER A N 1
ATOM 577 C CA . SER A 1 94 ? -0.271 34.519 35.273 1.00 39.39 73 SER A CA 1
ATOM 578 C C . SER A 1 94 ? 0.325 35.931 35.170 1.00 41.07 73 SER A C 1
ATOM 579 O O . SER A 1 94 ? -0.353 36.862 34.707 1.00 41.20 73 SER A O 1
ATOM 582 N N . PRO A 1 95 ? 1.581 36.116 35.617 1.00 40.74 74 PRO A N 1
ATOM 583 C CA . PRO A 1 95 ? 2.101 37.493 35.595 1.00 39.23 74 PRO A CA 1
ATOM 584 C C . PRO A 1 95 ? 1.945 38.147 34.228 1.00 38.51 74 PRO A C 1
ATOM 585 O O . PRO A 1 95 ? 1.581 39.304 34.163 1.00 35.74 74 PRO A O 1
ATOM 589 N N . LEU A 1 96 ? 2.229 37.435 33.149 1.00 36.03 75 LEU A N 1
ATOM 590 C CA . LEU A 1 96 ? 1.785 37.894 31.837 1.00 36.86 75 LEU A CA 1
ATOM 591 C C . LEU A 1 96 ? 0.633 36.979 31.418 1.00 39.77 75 LEU A C 1
ATOM 592 O O . LEU A 1 96 ? 0.879 35.852 31.035 1.00 40.85 75 LEU A O 1
ATOM 597 N N . PRO A 1 97 ? -0.627 37.458 31.502 1.00 34.22 76 PRO A N 1
ATOM 598 C CA . PRO A 1 97 ? -1.787 36.621 31.170 1.00 38.98 76 PRO A CA 1
ATOM 599 C C . PRO A 1 97 ? -1.747 36.286 29.703 1.00 38.65 76 PRO A C 1
ATOM 600 O O . PRO A 1 97 ? -2.204 35.219 29.307 1.00 38.94 76 PRO A O 1
ATOM 604 N N . ARG A 1 98 ? -1.221 37.207 28.902 1.00 37.77 77 ARG A N 1
ATOM 605 C CA . ARG A 1 98 ? -0.888 36.907 27.517 1.00 37.79 77 ARG A CA 1
ATOM 606 C C . ARG A 1 98 ? 0.476 37.501 27.195 1.00 37.79 77 ARG A C 1
ATOM 607 O O . ARG A 1 98 ? 0.813 38.612 27.616 1.00 40.69 77 ARG A O 1
ATOM 615 N N . ALA A 1 99 ? 1.272 36.745 26.459 1.00 31.42 78 ALA A N 1
ATOM 616 C CA . ALA A 1 99 ? 2.647 37.119 26.200 1.00 37.91 78 ALA A CA 1
ATOM 617 C C . ALA A 1 99 ? 2.909 37.060 24.716 1.00 39.64 78 ALA A C 1
ATOM 618 O O . ALA A 1 99 ? 2.193 36.389 23.971 1.00 36.18 78 ALA A O 1
ATOM 620 N N . PHE A 1 100 ? 3.933 37.780 24.284 1.00 35.37 79 PHE A N 1
ATOM 621 C CA . PHE A 1 100 ? 4.264 37.822 22.875 1.00 30.77 79 PHE A CA 1
ATOM 622 C C . PHE A 1 100 ? 5.098 36.612 22.457 1.00 37.67 79 PHE A C 1
ATOM 623 O O . PHE A 1 100 ? 5.213 36.313 21.271 1.00 37.42 79 PHE A O 1
ATOM 631 N N . GLN A 1 101 ? 5.678 35.927 23.436 1.00 34.04 80 GLN A N 1
ATOM 632 C CA . GLN A 1 101 ? 6.514 34.756 23.145 1.00 38.78 80 GLN A CA 1
ATOM 633 C C . GLN A 1 101 ? 6.639 33.830 24.345 1.00 41.86 80 GLN A C 1
ATOM 634 O O . GLN A 1 101 ? 6.885 34.273 25.465 1.00 40.89 80 GLN A O 1
ATOM 640 N N . TRP A 1 102 ? 6.499 32.535 24.086 1.00 39.81 81 TRP A N 1
ATOM 641 C CA . TRP A 1 102 ? 6.714 31.511 25.088 1.00 39.99 81 TRP A CA 1
ATOM 642 C C . TRP A 1 102 ? 7.527 30.446 24.376 1.00 44.92 81 TRP A C 1
ATOM 643 O O . TRP A 1 102 ? 7.058 29.857 23.415 1.00 41.32 81 TRP A O 1
ATOM 654 N N . ALA A 1 103 ? 8.775 30.278 24.804 1.00 41.96 82 ALA A N 1
ATOM 655 C CA . ALA A 1 103 ? 9.691 29.335 24.182 1.00 44.49 82 ALA A CA 1
ATOM 656 C C . ALA A 1 103 ? 10.282 28.505 25.288 1.00 46.13 82 ALA A C 1
ATOM 657 O O . ALA A 1 103 ? 10.830 29.043 26.251 1.00 43.93 82 ALA A O 1
ATOM 659 N N . ASP A 1 104 ? 10.168 27.189 25.148 1.00 41.16 83 ASP A N 1
ATOM 660 C CA . ASP A 1 104 ? 10.445 26.283 26.242 1.00 43.31 83 ASP A CA 1
ATOM 661 C C . ASP A 1 104 ? 11.603 25.353 25.904 1.00 41.94 83 ASP A C 1
ATOM 662 O O . ASP A 1 104 ? 11.556 24.608 24.920 1.00 43.37 83 ASP A O 1
ATOM 667 N N . GLY A 1 105 ? 12.641 25.399 26.726 1.00 43.75 84 GLY A N 1
ATOM 668 C CA . GLY A 1 105 ? 13.802 24.554 26.505 1.00 44.61 84 GLY A CA 1
ATOM 669 C C . GLY A 1 105 ? 13.601 23.182 27.106 1.00 46.03 84 GLY A C 1
ATOM 670 O O . GLY A 1 105 ? 12.522 22.878 27.634 1.00 42.69 84 GLY A O 1
ATOM 671 N N . SER A 1 106 ? 14.635 22.347 26.999 1.00 49.49 85 SER A N 1
ATOM 672 C CA . SER A 1 106 ? 14.690 21.064 27.704 1.00 47.19 85 SER A CA 1
ATOM 673 C C . SER A 1 106 ? 16.061 21.002 28.338 1.00 48.42 85 SER A C 1
ATOM 674 O O . SER A 1 106 ? 16.927 20.231 27.900 1.00 51.10 85 SER A O 1
ATOM 677 N N . ALA A 1 107 ? 16.266 21.827 29.355 1.00 44.57 86 ALA A N 1
ATOM 678 C CA . ALA A 1 107 ? 17.600 22.053 29.899 1.00 49.33 86 ALA A CA 1
ATOM 679 C C . ALA A 1 107 ? 18.122 20.867 30.701 1.00 52.33 86 ALA A C 1
ATOM 680 O O . ALA A 1 107 ? 19.332 20.659 30.795 1.00 52.63 86 ALA A O 1
ATOM 682 N N . TYR A 1 108 ? 17.213 20.089 31.278 1.00 48.01 87 TYR A N 1
ATOM 683 C CA . TYR A 1 108 ? 17.618 18.903 32.029 1.00 46.51 87 TYR A CA 1
ATOM 684 C C . TYR A 1 108 ? 17.620 17.712 31.075 1.00 50.43 87 TYR A C 1
ATOM 685 O O . TYR A 1 108 ? 16.659 16.951 30.999 1.00 53.01 87 TYR A O 1
ATOM 694 N N . VAL A 1 109 ? 18.715 17.583 30.335 1.00 43.51 88 VAL A N 1
ATOM 695 C CA . VAL A 1 109 ? 18.782 16.665 29.205 1.00 46.15 88 VAL A CA 1
ATOM 696 C C . VAL A 1 109 ? 18.641 15.210 29.646 1.00 48.87 88 VAL A C 1
ATOM 697 O O . VAL A 1 109 ? 18.385 14.321 28.828 1.00 54.67 88 VAL A O 1
ATOM 701 N N . ASN A 1 110 ? 18.775 14.972 30.946 1.00 52.18 89 ASN A N 1
ATOM 702 C CA . ASN A 1 110 ? 18.488 13.648 31.485 1.00 58.00 89 ASN A CA 1
ATOM 703 C C . ASN A 1 110 ? 17.071 13.208 31.126 1.00 53.40 89 ASN A C 1
ATOM 704 O O . ASN A 1 110 ? 16.843 12.056 30.755 1.00 54.48 89 ASN A O 1
ATOM 709 N N . HIS A 1 111 ? 16.121 14.131 31.249 1.00 48.23 90 HIS A N 1
ATOM 710 C CA . HIS A 1 111 ? 14.725 13.825 30.979 1.00 50.54 90 HIS A CA 1
ATOM 711 C C . HIS A 1 111 ? 14.514 13.318 29.559 1.00 51.03 90 HIS A C 1
ATOM 712 O O . HIS A 1 111 ? 13.873 12.284 29.352 1.00 55.10 90 HIS A O 1
ATOM 719 N N . VAL A 1 112 ? 15.053 14.034 28.577 1.00 46.19 91 VAL A N 1
ATOM 720 C CA . VAL A 1 112 ? 14.853 13.624 27.192 1.00 56.33 91 VAL A CA 1
ATOM 721 C C . VAL A 1 112 ? 15.592 12.309 26.901 1.00 59.97 91 VAL A C 1
ATOM 722 O O . VAL A 1 112 ? 15.176 11.537 26.042 1.00 58.15 91 VAL A O 1
ATOM 726 N N . GLU A 1 113 ? 16.678 12.059 27.627 1.00 56.37 92 GLU A N 1
ATOM 727 C CA . GLU A 1 113 ? 17.379 10.781 27.522 1.00 60.70 92 GLU A CA 1
ATOM 728 C C . GLU A 1 113 ? 16.473 9.623 27.965 1.00 63.26 92 GLU A C 1
ATOM 729 O O . GLU A 1 113 ? 16.408 8.589 27.300 1.00 61.41 92 GLU A O 1
ATOM 735 N N . LEU A 1 114 ? 15.775 9.811 29.085 1.00 62.16 93 LEU A N 1
ATOM 736 C CA . LEU A 1 114 ? 14.808 8.834 29.583 1.00 62.44 93 LEU A CA 1
ATOM 737 C C . LEU A 1 114 ? 13.687 8.553 28.575 1.00 65.67 93 LEU A C 1
ATOM 738 O O . LEU A 1 114 ? 13.354 7.401 28.315 1.00 70.56 93 LEU A O 1
ATOM 743 N N . VAL A 1 115 ? 13.102 9.597 28.006 1.00 69.88 94 VAL A N 1
ATOM 744 C CA . VAL A 1 115 ? 12.013 9.393 27.059 1.00 74.39 94 VAL A CA 1
ATOM 745 C C . VAL A 1 115 ? 12.522 8.747 25.770 1.00 79.26 94 VAL A C 1
ATOM 746 O O . VAL A 1 115 ? 11.827 7.937 25.156 1.00 80.96 94 VAL A O 1
ATOM 750 N N . ARG A 1 116 ? 13.737 9.101 25.362 1.00 82.74 95 ARG A N 1
ATOM 751 C CA A ARG A 1 116 ? 14.335 8.514 24.167 0.41 87.34 95 ARG A CA 1
ATOM 752 C CA B ARG A 1 116 ? 14.336 8.516 24.169 0.59 87.36 95 ARG A CA 1
ATOM 753 C C . ARG A 1 116 ? 14.652 7.043 24.409 1.00 87.72 95 ARG A C 1
ATOM 754 O O . ARG A 1 116 ? 14.452 6.200 23.533 1.00 92.17 95 ARG A O 1
ATOM 769 N N . LYS A 1 117 ? 15.145 6.751 25.609 1.00 84.70 96 LYS A N 1
ATOM 770 C CA . LYS A 1 117 ? 15.584 5.413 26.015 1.00 80.49 96 LYS A CA 1
ATOM 771 C C . LYS A 1 117 ? 14.416 4.453 26.221 1.00 78.95 96 LYS A C 1
ATOM 772 O O . LYS A 1 117 ? 14.574 3.231 26.121 1.00 75.40 96 LYS A O 1
ATOM 778 N N . ALA A 1 118 ? 13.254 5.015 26.532 1.00 81.19 97 ALA A N 1
ATOM 779 C CA . ALA A 1 118 ? 12.038 4.236 26.718 1.00 89.12 97 ALA A CA 1
ATOM 780 C C . ALA A 1 118 ? 11.563 3.687 25.379 1.00 98.11 97 ALA A C 1
ATOM 781 O O . ALA A 1 118 ? 11.069 2.563 25.308 1.00 105.60 97 ALA A O 1
ATOM 783 N N . ARG A 1 119 ? 11.710 4.485 24.322 1.00 101.53 98 ARG A N 1
ATOM 784 C CA . ARG A 1 119 ? 11.440 4.021 22.965 1.00 108.10 98 ARG A CA 1
ATOM 785 C C . ARG A 1 119 ? 12.561 3.071 22.555 1.00 116.97 98 ARG A C 1
ATOM 786 O O . ARG A 1 119 ? 12.645 2.645 21.401 1.00 118.28 98 ARG A O 1
ATOM 794 N N . ASN A 1 120 ? 13.415 2.744 23.523 1.00 122.46 99 ASN A N 1
ATOM 795 C CA . ASN A 1 120 ? 14.556 1.858 23.315 1.00 125.91 99 ASN A CA 1
ATOM 796 C C . ASN A 1 120 ? 15.460 2.345 22.192 1.00 125.77 99 ASN A C 1
ATOM 797 O O . ASN A 1 120 ? 15.925 1.558 21.367 1.00 128.31 99 ASN A O 1
ATOM 802 N N . ALA A 1 121 ? 15.703 3.652 22.174 1.00 122.06 100 ALA A N 1
ATOM 803 C CA . ALA A 1 121 ? 16.524 4.274 21.146 1.00 119.58 100 ALA A CA 1
ATOM 804 C C . ALA A 1 121 ? 17.676 5.047 21.776 1.00 119.12 100 ALA A C 1
ATOM 805 O O . ALA A 1 121 ? 17.561 5.545 22.895 1.00 118.96 100 ALA A O 1
ATOM 807 N N . GLU A 1 122 ? 18.786 5.145 21.054 1.00 117.17 101 GLU A N 1
ATOM 808 C CA . GLU A 1 122 ? 19.956 5.862 21.546 1.00 111.94 101 GLU A CA 1
ATOM 809 C C . GLU A 1 122 ? 19.874 7.357 21.257 1.00 100.20 101 GLU A C 1
ATOM 810 O O . GLU A 1 122 ? 19.418 7.767 20.188 1.00 102.38 101 GLU A O 1
ATOM 824 N N . PRO A 1 124 ? 21.694 10.803 20.430 1.00 75.69 103 PRO A N 1
ATOM 825 C CA . PRO A 1 124 ? 22.912 11.369 19.837 1.00 78.36 103 PRO A CA 1
ATOM 826 C C . PRO A 1 124 ? 23.716 12.196 20.848 1.00 73.52 103 PRO A C 1
ATOM 827 O O . PRO A 1 124 ? 23.133 12.969 21.611 1.00 61.30 103 PRO A O 1
ATOM 831 N N . ALA A 1 125 ? 25.037 12.028 20.847 1.00 71.88 104 ALA A N 1
ATOM 832 C CA . ALA A 1 125 ? 25.908 12.799 21.727 1.00 68.30 104 ALA A CA 1
ATOM 833 C C . ALA A 1 125 ? 25.592 14.288 21.617 1.00 64.48 104 ALA A C 1
ATOM 834 O O . ALA A 1 125 ? 25.696 15.043 22.594 1.00 61.87 104 ALA A O 1
ATOM 836 N N . SER A 1 126 ? 25.201 14.701 20.417 1.00 62.08 105 SER A N 1
ATOM 837 C CA . SER A 1 126 ? 24.940 16.107 20.142 1.00 56.33 105 SER A CA 1
ATOM 838 C C . SER A 1 126 ? 23.974 16.734 21.137 1.00 58.64 105 SER A C 1
ATOM 839 O O . SER A 1 126 ? 23.998 17.954 21.331 1.00 51.68 105 SER A O 1
ATOM 842 N N . PHE A 1 127 ? 23.119 15.922 21.761 1.00 56.99 106 PHE A N 1
ATOM 843 C CA . PHE A 1 127 ? 22.072 16.481 22.625 1.00 58.79 106 PHE A CA 1
ATOM 844 C C . PHE A 1 127 ? 22.636 17.051 23.925 1.00 55.30 106 PHE A C 1
ATOM 845 O O . PHE A 1 127 ? 21.943 17.761 24.652 1.00 49.68 106 PHE A O 1
ATOM 853 N N . TRP A 1 128 ? 23.897 16.752 24.218 1.00 45.86 107 TRP A N 1
ATOM 854 C CA . TRP A 1 128 ? 24.530 17.302 25.410 1.00 48.40 107 TRP A CA 1
ATOM 855 C C . TRP A 1 128 ? 25.131 18.675 25.117 1.00 53.24 107 TRP A C 1
ATOM 856 O O . TRP A 1 128 ? 25.554 19.392 26.028 1.00 55.26 107 TRP A O 1
ATOM 867 N N . THR A 1 129 ? 25.170 19.040 23.841 1.00 51.09 108 THR A N 1
ATOM 868 C CA . THR A 1 129 ? 25.814 20.285 23.427 1.00 55.56 108 THR A CA 1
ATOM 869 C C . THR A 1 129 ? 24.862 21.226 22.682 1.00 59.93 108 THR A C 1
ATOM 870 O O . THR A 1 129 ? 25.088 22.440 22.618 1.00 59.57 108 THR A O 1
ATOM 874 N N . ASP A 1 130 ? 23.790 20.668 22.131 1.00 58.49 109 ASP A N 1
ATOM 875 C CA . ASP A 1 130 ? 22.824 21.461 21.372 1.00 61.62 109 ASP A CA 1
ATOM 876 C C . ASP A 1 130 ? 21.435 21.462 22.025 1.00 56.20 109 ASP A C 1
ATOM 877 O O . ASP A 1 130 ? 20.704 20.479 21.924 1.00 54.58 109 ASP A O 1
ATOM 882 N N . PRO A 1 131 ? 21.073 22.579 22.687 1.00 58.31 110 PRO A N 1
ATOM 883 C CA . PRO A 1 131 ? 19.817 22.765 23.424 1.00 54.37 110 PRO A CA 1
ATOM 884 C C . PRO A 1 131 ? 18.598 22.531 22.553 1.00 54.62 110 PRO A C 1
ATOM 885 O O . PRO A 1 131 ? 18.595 22.884 21.376 1.00 47.15 110 PRO A O 1
ATOM 889 N N . LEU A 1 132 ? 17.567 21.935 23.134 1.00 54.43 111 LEU A N 1
ATOM 890 C CA . LEU A 1 132 ? 16.289 21.823 22.458 1.00 50.66 111 LEU A CA 1
ATOM 891 C C . LEU A 1 132 ? 15.459 23.018 22.877 1.00 48.23 111 LEU A C 1
ATOM 892 O O . LEU A 1 132 ? 15.618 23.552 23.972 1.00 49.83 111 LEU A O 1
ATOM 897 N N . ILE A 1 133 ? 14.561 23.433 22.004 1.00 45.43 112 ILE A N 1
ATOM 898 C CA . ILE A 1 133 ? 13.628 24.479 22.365 1.00 41.52 112 ILE A CA 1
ATOM 899 C C . ILE A 1 133 ? 12.407 24.296 21.481 1.00 47.01 112 ILE A C 1
ATOM 900 O O . ILE A 1 133 ? 12.521 23.814 20.353 1.00 48.32 112 ILE A O 1
ATOM 905 N N . TYR A 1 134 ? 11.227 24.605 22.007 1.00 43.49 113 TYR A N 1
ATOM 906 C CA . TYR A 1 134 ? 10.053 24.659 21.151 1.00 40.95 113 TYR A CA 1
ATOM 907 C C . TYR A 1 134 ? 9.280 25.941 21.394 1.00 42.29 113 TYR A C 1
ATOM 908 O O . TYR A 1 134 ? 9.331 26.511 22.482 1.00 40.57 113 TYR A O 1
ATOM 917 N N . GLN A 1 135 ? 8.585 26.388 20.354 1.00 40.45 114 GLN A N 1
ATOM 918 C CA . GLN A 1 135 ? 7.750 27.593 20.415 1.00 41.83 114 GLN A CA 1
ATOM 919 C C . GLN A 1 135 ? 6.375 27.208 20.927 1.00 44.86 114 GLN A C 1
ATOM 920 O O . GLN A 1 135 ? 5.709 26.358 20.321 1.00 39.89 114 GLN A O 1
ATOM 926 N N . GLY A 1 136 ? 5.944 27.811 22.031 1.00 39.62 115 GLY A N 1
ATOM 927 C CA . GLY A 1 136 ? 4.679 27.432 22.640 1.00 43.24 115 GLY A CA 1
ATOM 928 C C . GLY A 1 136 ? 3.573 28.470 22.514 1.00 40.36 115 GLY A C 1
ATOM 929 O O . GLY A 1 136 ? 3.824 29.588 22.078 1.00 43.47 115 GLY A O 1
ATOM 930 N N . GLY A 1 137 ? 2.344 28.088 22.865 1.00 39.18 116 GLY A N 1
ATOM 931 C CA . GLY A 1 137 ? 1.230 29.025 22.858 1.00 34.33 116 GLY A CA 1
ATOM 932 C C . GLY A 1 137 ? 1.387 30.039 23.979 1.00 41.69 116 GLY A C 1
ATOM 933 O O . GLY A 1 137 ? 1.601 29.649 25.131 1.00 40.94 116 GLY A O 1
ATOM 934 N N . SER A 1 138 ? 1.276 31.335 23.660 1.00 37.74 117 SER A N 1
ATOM 935 C CA . SER A 1 138 ? 1.564 32.371 24.650 1.00 39.72 117 SER A CA 1
ATOM 936 C C . SER A 1 138 ? 0.375 33.271 24.935 1.00 40.94 117 SER A C 1
ATOM 937 O O . SER A 1 138 ? 0.478 34.215 25.719 1.00 44.03 117 SER A O 1
ATOM 940 N N . ASP A 1 139 ? -0.755 33.000 24.301 1.00 37.98 118 ASP A N 1
ATOM 941 C CA . ASP A 1 139 ? -1.809 34.006 24.287 1.00 42.71 118 ASP A CA 1
ATOM 942 C C . ASP A 1 139 ? -2.950 33.768 25.270 1.00 43.99 118 ASP A C 1
ATOM 943 O O . ASP A 1 139 ? -3.796 34.652 25.452 1.00 38.90 118 ASP A O 1
ATOM 948 N N . SER A 1 140 ? -2.993 32.586 25.888 1.00 41.57 119 SER A N 1
ATOM 949 C CA . SER A 1 140 ? -4.132 32.227 26.736 1.00 41.42 119 SER A CA 1
ATOM 950 C C . SER A 1 140 ? -3.741 31.516 28.020 1.00 42.76 119 SER A C 1
ATOM 951 O O . SER A 1 140 ? -4.372 30.517 28.389 1.00 39.56 119 SER A O 1
ATOM 954 N N . PHE A 1 141 ? -2.711 32.002 28.698 1.00 38.51 120 PHE A N 1
ATOM 955 C CA . PHE A 1 141 ? -2.226 31.298 29.883 1.00 45.53 120 PHE A CA 1
ATOM 956 C C . PHE A 1 141 ? -3.312 31.237 30.951 1.00 47.82 120 PHE A C 1
ATOM 957 O O . PHE A 1 141 ? -4.105 32.172 31.109 1.00 42.52 120 PHE A O 1
ATOM 965 N N . LEU A 1 142 ? -3.326 30.127 31.675 1.00 43.00 121 LEU A N 1
ATOM 966 C CA . LEU A 1 142 ? -4.191 29.928 32.825 1.00 41.29 121 LEU A CA 1
ATOM 967 C C . LEU A 1 142 ? -3.583 30.666 34.011 1.00 45.98 121 LEU A C 1
ATOM 968 O O . LEU A 1 142 ? -2.366 30.831 34.075 1.00 47.85 121 LEU A O 1
ATOM 973 N N . GLY A 1 143 ? -4.425 31.117 34.940 1.00 40.25 122 GLY A N 1
ATOM 974 C CA . GLY A 1 143 ? -3.943 31.658 36.199 1.00 40.32 122 GLY A CA 1
ATOM 975 C C . GLY A 1 143 ? -3.499 30.538 37.123 1.00 40.85 122 GLY A C 1
ATOM 976 O O . GLY A 1 143 ? -3.952 29.400 36.970 1.00 43.57 122 GLY A O 1
ATOM 977 N N . PRO A 1 144 ? -2.621 30.856 38.092 1.00 38.96 123 PRO A N 1
ATOM 978 C CA . PRO A 1 144 ? -1.953 29.873 38.954 1.00 42.64 123 PRO A CA 1
ATOM 979 C C . PRO A 1 144 ? -2.936 28.965 39.670 1.00 45.97 123 PRO A C 1
ATOM 980 O O . PRO A 1 144 ? -2.585 27.838 39.996 1.00 48.72 123 PRO A O 1
ATOM 984 N N . ARG A 1 145 ? -4.143 29.454 39.929 1.00 49.89 124 ARG A N 1
ATOM 985 C CA . ARG A 1 145 ? -5.138 28.662 40.646 1.00 49.74 124 ARG A CA 1
ATOM 986 C C . ARG A 1 145 ? -6.328 28.243 39.777 1.00 45.63 124 ARG A C 1
ATOM 987 O O . ARG A 1 145 ? -7.244 27.587 40.265 1.00 45.58 124 ARG A O 1
ATOM 995 N N . ASP A 1 146 ? -6.317 28.604 38.498 1.00 43.33 125 ASP A N 1
ATOM 996 C CA . ASP A 1 146 ? -7.382 28.152 37.593 1.00 40.35 125 ASP A CA 1
ATOM 997 C C . ASP A 1 146 ? -7.301 26.655 37.347 1.00 48.38 125 ASP A C 1
ATOM 998 O O . ASP A 1 146 ? -6.208 26.066 37.351 1.00 47.75 125 ASP A O 1
ATOM 1003 N N . PRO A 1 147 ? -8.459 26.033 37.104 1.00 41.24 126 PRO A N 1
ATOM 1004 C CA . PRO A 1 147 ? -8.452 24.598 36.848 1.00 46.96 126 PRO A CA 1
ATOM 1005 C C . PRO A 1 147 ? -7.849 24.297 35.484 1.00 45.23 126 PRO A C 1
ATOM 1006 O O . PRO A 1 147 ? -7.928 25.112 34.559 1.00 43.50 126 PRO A O 1
ATOM 1010 N N . ILE A 1 148 ? -7.225 23.134 35.371 1.00 47.67 127 ILE A N 1
ATOM 1011 C CA . ILE A 1 148 ? -6.844 22.635 34.070 1.00 39.92 127 ILE A CA 1
ATOM 1012 C C . ILE A 1 148 ? -8.079 21.979 33.476 1.00 46.22 127 ILE A C 1
ATOM 1013 O O . ILE A 1 148 ? -8.421 20.859 33.839 1.00 45.32 127 ILE A O 1
ATOM 1018 N N . LEU A 1 149 ? -8.767 22.688 32.588 1.00 47.92 128 LEU A N 1
ATOM 1019 C CA . LEU A 1 149 ? -9.988 22.151 31.986 1.00 53.56 128 LEU A CA 1
ATOM 1020 C C . LEU A 1 149 ? -9.703 21.535 30.630 1.00 51.86 128 LEU A C 1
ATOM 1021 O O . LEU A 1 149 ? -9.116 22.174 29.756 1.00 51.81 128 LEU A O 1
ATOM 1034 N N . ALA A 1 151 ? -11.274 18.426 27.595 1.00 53.20 130 ALA A N 1
ATOM 1035 C CA . ALA A 1 151 ? -12.413 17.640 27.145 1.00 53.56 130 ALA A CA 1
ATOM 1036 C C . ALA A 1 151 ? -12.377 16.189 27.617 1.00 59.82 130 ALA A C 1
ATOM 1037 O O . ALA A 1 151 ? -13.426 15.596 27.879 1.00 53.84 130 ALA A O 1
ATOM 1039 N N . ASP A 1 152 ? -11.178 15.613 27.708 1.00 61.02 131 ASP A N 1
ATOM 1040 C CA . ASP A 1 152 ? -11.037 14.158 27.807 1.00 62.77 131 ASP A CA 1
ATOM 1041 C C . ASP A 1 152 ? -9.756 13.812 28.549 1.00 64.33 131 ASP A C 1
ATOM 1042 O O . ASP A 1 152 ? -8.663 14.204 28.125 1.00 55.50 131 ASP A O 1
ATOM 1047 N N . ASP A 1 153 ? -9.872 13.078 29.651 1.00 63.36 132 ASP A N 1
ATOM 1048 C CA . ASP A 1 153 ? -8.673 12.753 30.417 1.00 58.70 132 ASP A CA 1
ATOM 1049 C C . ASP A 1 153 ? -8.066 11.419 30.001 1.00 57.83 132 ASP A C 1
ATOM 1050 O O . ASP A 1 153 ? -7.259 10.841 30.728 1.00 58.52 132 ASP A O 1
ATOM 1055 N N . ALA A 1 154 ? -8.455 10.950 28.819 1.00 54.20 133 ALA A N 1
ATOM 1056 C CA . ALA A 1 154 ? -7.810 9.799 28.200 1.00 54.02 133 ALA A CA 1
ATOM 1057 C C . ALA A 1 154 ? -6.657 10.299 27.332 1.00 57.23 133 ALA A C 1
ATOM 1058 O O . ALA A 1 154 ? -5.983 9.516 26.661 1.00 57.88 133 ALA A O 1
ATOM 1060 N N . TRP A 1 155 ? -6.441 11.618 27.356 1.00 53.63 134 TRP A N 1
ATOM 1061 C CA . TRP A 1 155 ? -5.384 12.250 26.565 1.00 60.49 134 TRP A CA 1
ATOM 1062 C C . TRP A 1 155 ? -4.007 12.282 27.252 1.00 58.52 134 TRP A C 1
ATOM 1063 O O . TRP A 1 155 ? -3.078 12.911 26.746 1.00 53.85 134 TRP A O 1
ATOM 1074 N N . GLY A 1 156 ? -3.871 11.601 28.388 1.00 56.74 135 GLY A N 1
ATOM 1075 C CA . GLY A 1 156 ? -2.612 11.612 29.122 1.00 57.22 135 GLY A CA 1
ATOM 1076 C C . GLY A 1 156 ? -2.242 12.991 29.644 1.00 57.78 135 GLY A C 1
ATOM 1077 O O . GLY A 1 156 ? -1.133 13.497 29.397 1.00 53.94 135 GLY A O 1
ATOM 1078 N N . ILE A 1 157 ? -3.175 13.619 30.360 1.00 46.54 136 ILE A N 1
ATOM 1079 C CA . ILE A 1 157 ? -2.925 14.939 30.927 1.00 45.78 136 ILE A CA 1
ATOM 1080 C C . ILE A 1 157 ? -1.776 14.876 31.926 1.00 45.10 136 ILE A C 1
ATOM 1081 O O . ILE A 1 157 ? -1.753 14.011 32.791 1.00 49.91 136 ILE A O 1
ATOM 1086 N N . ASP A 1 158 ? -0.814 15.784 31.810 1.00 48.58 137 ASP A N 1
ATOM 1087 C CA . ASP A 1 158 ? 0.337 15.748 32.708 1.00 48.43 137 ASP A CA 1
ATOM 1088 C C . ASP A 1 158 ? 0.696 17.168 33.071 1.00 46.25 137 ASP A C 1
ATOM 1089 O O . ASP A 1 158 ? 0.455 18.079 32.279 1.00 47.12 137 ASP A O 1
ATOM 1102 N N . GLU A 1 160 ? 3.887 19.716 34.227 1.00 52.13 139 GLU A N 1
ATOM 1103 C CA . GLU A 1 160 ? 5.312 19.740 33.960 1.00 51.63 139 GLU A CA 1
ATOM 1104 C C . GLU A 1 160 ? 5.895 20.923 34.694 1.00 46.78 139 GLU A C 1
ATOM 1105 O O . GLU A 1 160 ? 5.735 22.070 34.266 1.00 41.38 139 GLU A O 1
ATOM 1111 N N . GLY A 1 161 ? 6.535 20.665 35.826 1.00 37.75 140 GLY A N 1
ATOM 1112 C CA . GLY A 1 161 ? 7.051 21.764 36.635 1.00 41.15 140 GLY A CA 1
ATOM 1113 C C . GLY A 1 161 ? 8.375 22.282 36.113 1.00 42.05 140 GLY A C 1
ATOM 1114 O O . GLY A 1 161 ? 9.317 21.508 35.920 1.00 40.97 140 GLY A O 1
ATOM 1115 N N . GLU A 1 162 ? 8.450 23.589 35.883 1.00 44.46 141 GLU A N 1
ATOM 1116 C CA . GLU A 1 162 ? 9.681 24.233 35.403 1.00 44.85 141 GLU A CA 1
ATOM 1117 C C . GLU A 1 162 ? 9.871 25.600 36.024 1.00 43.65 141 GLU A C 1
ATOM 1118 O O . GLU A 1 162 ? 8.999 26.077 36.748 1.00 40.65 141 GLU A O 1
ATOM 1124 N N . ALA A 1 163 ? 11.018 26.227 35.730 1.00 40.45 142 ALA A N 1
ATOM 1125 C CA . ALA A 1 163 ? 11.207 27.660 35.957 1.00 40.21 142 ALA A CA 1
ATOM 1126 C C . ALA A 1 163 ? 11.203 28.383 34.608 1.00 41.40 142 ALA A C 1
ATOM 1127 O O . ALA A 1 163 ? 11.498 27.773 33.564 1.00 39.44 142 ALA A O 1
ATOM 1129 N N . ALA A 1 164 ? 10.860 29.669 34.616 1.00 38.35 143 ALA A N 1
ATOM 1130 C CA . ALA A 1 164 ? 10.986 30.491 33.411 1.00 37.31 143 ALA A CA 1
ATOM 1131 C C . ALA A 1 164 ? 11.554 31.853 33.750 1.00 36.54 143 ALA A C 1
ATOM 1132 O O . ALA A 1 164 ? 11.382 32.330 34.860 1.00 44.31 143 ALA A O 1
ATOM 1134 N N . VAL A 1 165 ? 12.246 32.461 32.793 1.00 37.85 144 VAL A N 1
ATOM 1135 C CA . VAL A 1 165 ? 12.678 33.857 32.935 1.00 34.74 144 VAL A CA 1
ATOM 1136 C C . VAL A 1 165 ? 11.955 34.703 31.893 1.00 40.94 144 VAL A C 1
ATOM 1137 O O . VAL A 1 165 ? 11.598 34.216 30.810 1.00 40.82 144 VAL A O 1
ATOM 1141 N N . ILE A 1 166 ? 11.705 35.965 32.241 1.00 35.24 145 ILE A N 1
ATOM 1142 C CA . ILE A 1 166 ? 11.204 36.936 31.289 1.00 40.27 145 ILE A CA 1
ATOM 1143 C C . ILE A 1 166 ? 12.378 37.860 30.942 1.00 43.33 145 ILE A C 1
ATOM 1144 O O . ILE A 1 166 ? 13.040 38.381 31.846 1.00 37.70 145 ILE A O 1
ATOM 1149 N N . VAL A 1 167 ? 12.652 38.039 29.647 1.00 37.94 146 VAL A N 1
ATOM 1150 C CA . VAL A 1 167 ? 13.799 38.845 29.214 1.00 35.46 146 VAL A CA 1
ATOM 1151 C C . VAL A 1 167 ? 13.369 40.228 28.724 1.00 34.59 146 VAL A C 1
ATOM 1152 O O . VAL A 1 167 ? 12.232 40.435 28.306 1.00 37.44 146 VAL A O 1
ATOM 1156 N N . ASP A 1 168 ? 14.290 41.180 28.798 1.00 37.45 147 ASP A N 1
ATOM 1157 C CA . ASP A 1 168 ? 14.136 42.450 28.123 1.00 35.32 147 ASP A CA 1
ATOM 1158 C C . ASP A 1 168 ? 14.420 42.160 26.657 1.00 45.24 147 ASP A C 1
ATOM 1159 O O . ASP A 1 168 ? 14.580 40.987 26.269 1.00 44.77 147 ASP A O 1
ATOM 1164 N N . ASP A 1 169 ? 14.520 43.202 25.835 1.00 39.65 148 ASP A N 1
ATOM 1165 C CA . ASP A 1 169 ? 14.878 42.989 24.436 1.00 39.97 148 ASP A CA 1
ATOM 1166 C C . ASP A 1 169 ? 16.244 42.310 24.305 1.00 42.34 148 ASP A C 1
ATOM 1167 O O . ASP A 1 169 ? 17.213 42.701 24.959 1.00 41.70 148 ASP A O 1
ATOM 1172 N N . VAL A 1 170 ? 16.313 41.320 23.423 1.00 35.62 149 VAL A N 1
ATOM 1173 C CA . VAL A 1 170 ? 17.559 40.615 23.129 1.00 38.00 149 VAL A CA 1
ATOM 1174 C C . VAL A 1 170 ? 17.824 40.671 21.621 1.00 42.69 149 VAL A C 1
ATOM 1175 O O . VAL A 1 170 ? 16.979 40.288 20.816 1.00 45.36 149 VAL A O 1
ATOM 1179 N N . PRO A 1 171 ? 19.003 41.159 21.233 1.00 45.08 150 PRO A N 1
ATOM 1180 C CA . PRO A 1 171 ? 19.333 41.299 19.813 1.00 49.51 150 PRO A CA 1
ATOM 1181 C C . PRO A 1 171 ? 19.488 39.946 19.133 1.00 45.91 150 PRO A C 1
ATOM 1182 O O . PRO A 1 171 ? 19.832 38.964 19.790 1.00 45.03 150 PRO A O 1
ATOM 1194 N N . GLY A 1 173 ? 21.497 37.249 17.411 1.00 49.34 152 GLY A N 1
ATOM 1195 C CA . GLY A 1 173 ? 22.903 36.930 17.498 1.00 47.30 152 GLY A CA 1
ATOM 1196 C C . GLY A 1 173 ? 23.474 37.356 18.833 1.00 46.12 152 GLY A C 1
ATOM 1197 O O . GLY A 1 173 ? 24.676 37.574 18.963 1.00 47.68 152 GLY A O 1
ATOM 1198 N N . ALA A 1 174 ? 22.611 37.472 19.834 1.00 39.36 153 ALA A N 1
ATOM 1199 C CA . ALA A 1 174 ? 23.070 37.905 21.145 1.00 42.47 153 ALA A CA 1
ATOM 1200 C C . ALA A 1 174 ? 24.145 36.991 21.717 1.00 43.69 153 ALA A C 1
ATOM 1201 O O . ALA A 1 174 ? 24.136 35.780 21.481 1.00 44.07 153 ALA A O 1
ATOM 1203 N N . THR A 1 175 ? 25.073 37.578 22.469 1.00 51.53 154 THR A N 1
ATOM 1204 C CA . THR A 1 175 ? 26.101 36.817 23.168 1.00 53.86 154 THR A CA 1
ATOM 1205 C C . THR A 1 175 ? 25.602 36.398 24.548 1.00 53.28 154 THR A C 1
ATOM 1206 O O . THR A 1 175 ? 24.564 36.884 25.017 1.00 44.20 154 THR A O 1
ATOM 1210 N N . LEU A 1 176 ? 26.364 35.515 25.198 1.00 51.27 155 LEU A N 1
ATOM 1211 C CA . LEU A 1 176 ? 26.064 35.079 26.566 1.00 51.49 155 LEU A CA 1
ATOM 1212 C C . LEU A 1 176 ? 25.953 36.241 27.567 1.00 55.02 155 LEU A C 1
ATOM 1213 O O . LEU A 1 176 ? 25.094 36.215 28.444 1.00 51.04 155 LEU A O 1
ATOM 1218 N N . ASP A 1 177 ? 26.824 37.245 27.446 1.00 54.07 156 ASP A N 1
ATOM 1219 C CA . ASP A 1 177 ? 26.807 38.370 28.376 1.00 54.97 156 ASP A CA 1
ATOM 1220 C C . ASP A 1 177 ? 25.548 39.186 28.170 1.00 52.08 156 ASP A C 1
ATOM 1221 O O . ASP A 1 177 ? 24.893 39.595 29.125 1.00 50.31 156 ASP A O 1
ATOM 1226 N N . GLU A 1 178 ? 25.213 39.408 26.907 1.00 51.35 157 GLU A N 1
ATOM 1227 C CA . GLU A 1 178 ? 23.958 40.047 26.549 1.00 45.79 157 GLU A CA 1
ATOM 1228 C C . GLU A 1 178 ? 22.746 39.286 27.085 1.00 38.41 157 GLU A C 1
ATOM 1229 O O . GLU A 1 178 ? 21.802 39.892 27.618 1.00 40.26 157 GLU A O 1
ATOM 1235 N N . ALA A 1 179 ? 22.765 37.968 26.956 1.00 44.30 158 ALA A N 1
ATOM 1236 C CA . ALA A 1 179 ? 21.609 37.171 27.372 1.00 47.44 158 ALA A CA 1
ATOM 1237 C C . ALA A 1 179 ? 21.412 37.205 28.888 1.00 46.27 158 ALA A C 1
ATOM 1238 O O . ALA A 1 179 ? 20.301 37.382 29.379 1.00 40.64 158 ALA A O 1
ATOM 1240 N N . LYS A 1 180 ? 22.506 37.040 29.619 1.00 47.71 159 LYS A N 1
ATOM 1241 C CA . LYS A 1 180 ? 22.486 37.118 31.069 1.00 48.38 159 LYS A CA 1
ATOM 1242 C C . LYS A 1 180 ? 21.879 38.456 31.505 1.00 49.07 159 LYS A C 1
ATOM 1243 O O . LYS A 1 180 ? 20.925 38.504 32.283 1.00 52.15 159 LYS A O 1
ATOM 1249 N N . ALA A 1 181 ? 22.447 39.539 30.988 1.00 48.79 160 ALA A N 1
ATOM 1250 C CA . ALA A 1 181 ? 22.049 40.887 31.373 1.00 51.90 160 ALA A CA 1
ATOM 1251 C C . ALA A 1 181 ? 20.599 41.220 31.027 1.00 48.82 160 ALA A C 1
ATOM 1252 O O . ALA A 1 181 ? 20.025 42.149 31.593 1.00 47.96 160 ALA A O 1
ATOM 1254 N N . ALA A 1 182 ? 20.000 40.458 30.110 1.00 45.88 161 ALA A N 1
ATOM 1255 C CA . ALA A 1 182 ? 18.629 40.733 29.670 1.00 40.99 161 ALA A CA 1
ATOM 1256 C C . ALA A 1 182 ? 17.550 40.051 30.515 1.00 39.58 161 ALA A C 1
ATOM 1257 O O . ALA A 1 182 ? 16.357 40.277 30.303 1.00 38.90 161 ALA A O 1
ATOM 1259 N N . ILE A 1 183 ? 17.967 39.223 31.466 1.00 42.55 162 ILE A N 1
ATOM 1260 C CA . ILE A 1 183 ? 17.039 38.514 32.353 1.00 43.54 162 ILE A CA 1
ATOM 1261 C C . ILE A 1 183 ? 16.457 39.520 33.349 1.00 39.47 162 ILE A C 1
ATOM 1262 O O . ILE A 1 183 ? 17.197 40.140 34.104 1.00 38.59 162 ILE A O 1
ATOM 1267 N N . ARG A 1 184 ? 15.138 39.700 33.336 1.00 33.88 163 ARG A N 1
ATOM 1268 C CA . ARG A 1 184 ? 14.488 40.700 34.205 1.00 35.23 163 ARG A CA 1
ATOM 1269 C C . ARG A 1 184 ? 13.689 40.105 35.366 1.00 38.42 163 ARG A C 1
ATOM 1270 O O . ARG A 1 184 ? 13.647 40.679 36.452 1.00 36.12 163 ARG A O 1
ATOM 1278 N N . LEU A 1 185 ? 13.044 38.971 35.121 1.00 33.62 164 LEU A N 1
ATOM 1279 C CA . LEU A 1 185 ? 12.163 38.340 36.109 1.00 39.70 164 LEU A CA 1
ATOM 1280 C C . LEU A 1 185 ? 12.272 36.838 36.005 1.00 35.26 164 LEU A C 1
ATOM 1281 O O . LEU A 1 185 ? 12.576 36.321 34.932 1.00 38.91 164 LEU A O 1
ATOM 1286 N N . VAL A 1 186 ? 12.000 36.157 37.118 1.00 35.97 165 VAL A N 1
ATOM 1287 C CA . VAL A 1 186 ? 11.937 34.698 37.189 1.00 39.91 165 VAL A CA 1
ATOM 1288 C C . VAL A 1 186 ? 10.584 34.282 37.747 1.00 43.96 165 VAL A C 1
ATOM 1289 O O . VAL A 1 186 ? 10.036 34.944 38.630 1.00 41.92 165 VAL A O 1
ATOM 1301 N N . LEU A 1 188 ? 7.766 30.504 38.164 1.00 37.32 167 LEU A N 1
ATOM 1302 C CA . LEU A 1 188 ? 7.586 29.063 38.009 1.00 33.82 167 LEU A CA 1
ATOM 1303 C C . LEU A 1 188 ? 6.516 28.821 36.967 1.00 39.43 167 LEU A C 1
ATOM 1304 O O . LEU A 1 188 ? 5.736 29.722 36.651 1.00 36.11 167 LEU A O 1
ATOM 1309 N N . VAL A 1 189 ? 6.497 27.601 36.427 1.00 43.78 168 VAL A N 1
ATOM 1310 C CA . VAL A 1 189 ? 5.575 27.254 35.355 1.00 40.68 168 VAL A CA 1
ATOM 1311 C C . VAL A 1 189 ? 5.106 25.807 35.398 1.00 44.93 168 VAL A C 1
ATOM 1312 O O . VAL A 1 189 ? 5.836 24.888 35.806 1.00 44.30 168 VAL A O 1
ATOM 1316 N N . ASN A 1 190 ? 3.860 25.625 34.988 1.00 40.64 169 ASN A N 1
ATOM 1317 C CA . ASN A 1 190 ? 3.299 24.303 34.760 1.00 40.07 169 ASN A CA 1
ATOM 1318 C C . ASN A 1 190 ? 3.048 24.163 33.265 1.00 42.57 169 ASN A C 1
ATOM 1319 O O . ASN A 1 190 ? 2.063 24.688 32.751 1.00 41.29 169 ASN A O 1
ATOM 1324 N N . ASP A 1 191 ? 3.950 23.485 32.557 1.00 40.08 170 ASP A N 1
ATOM 1325 C CA . ASP A 1 191 ? 3.785 23.355 31.119 1.00 40.96 170 ASP A CA 1
ATOM 1326 C C . ASP A 1 191 ? 2.863 22.174 30.875 1.00 46.63 170 ASP A C 1
ATOM 1327 O O . ASP A 1 191 ? 3.321 21.045 30.645 1.00 50.69 170 ASP A O 1
ATOM 1332 N N . VAL A 1 192 ? 1.561 22.445 30.977 1.00 44.15 171 VAL A N 1
ATOM 1333 C CA . VAL A 1 192 ? 0.505 21.441 30.788 1.00 38.99 171 VAL A CA 1
ATOM 1334 C C . VAL A 1 192 ? 0.667 20.696 29.463 1.00 42.20 171 VAL A C 1
ATOM 1335 O O . VAL A 1 192 ? 0.814 21.318 28.404 1.00 44.08 171 VAL A O 1
ATOM 1339 N N . SER A 1 193 ? 0.635 19.367 29.536 1.00 44.56 172 SER A N 1
ATOM 1340 C CA . SER A 1 193 ? 0.908 18.502 28.400 1.00 48.30 172 SER A CA 1
ATOM 1341 C C . SER A 1 193 ? -0.171 17.440 28.216 1.00 50.20 172 SER A C 1
ATOM 1342 O O . SER A 1 193 ? -0.771 16.986 29.187 1.00 55.35 172 SER A O 1
ATOM 1345 N N . LEU A 1 194 ? -0.378 17.023 26.971 1.00 44.75 173 LEU A N 1
ATOM 1346 C CA . LEU A 1 194 ? -1.257 15.894 26.663 1.00 41.89 173 LEU A CA 1
ATOM 1347 C C . LEU A 1 194 ? -0.417 14.761 26.085 1.00 47.58 173 LEU A C 1
ATOM 1348 O O . LEU A 1 194 ? -0.180 14.689 24.874 1.00 51.98 173 LEU A O 1
ATOM 1353 N N . ARG A 1 195 ? 0.028 13.875 26.962 1.00 51.23 174 ARG A N 1
ATOM 1354 C CA . ARG A 1 195 ? 0.981 12.845 26.586 1.00 47.95 174 ARG A CA 1
ATOM 1355 C C . ARG A 1 195 ? 0.451 11.882 25.522 1.00 58.74 174 ARG A C 1
ATOM 1356 O O . ARG A 1 195 ? 1.227 11.324 24.741 1.00 58.02 174 ARG A O 1
ATOM 1364 N N . GLY A 1 196 ? -0.857 11.659 25.507 1.00 58.65 175 GLY A N 1
ATOM 1365 C CA . GLY A 1 196 ? -1.437 10.711 24.572 1.00 61.98 175 GLY A CA 1
ATOM 1366 C C . GLY A 1 196 ? -1.432 11.226 23.145 1.00 61.39 175 GLY A C 1
ATOM 1367 O O . GLY A 1 196 ? -1.533 10.440 22.190 1.00 58.48 175 GLY A O 1
ATOM 1368 N N . LEU A 1 197 ? -1.314 12.551 23.012 1.00 58.97 176 LEU A N 1
ATOM 1369 C CA . LEU A 1 197 ? -1.335 13.236 21.721 1.00 56.84 176 LEU A CA 1
ATOM 1370 C C . LEU A 1 197 ? 0.062 13.555 21.190 1.00 58.07 176 LEU A C 1
ATOM 1371 O O . LEU A 1 197 ? 0.241 13.842 20.003 1.00 53.51 176 LEU A O 1
ATOM 1376 N N . ILE A 1 198 ? 1.050 13.497 22.072 1.00 54.31 177 ILE A N 1
ATOM 1377 C CA . ILE A 1 198 ? 2.407 13.890 21.723 1.00 56.61 177 ILE A CA 1
ATOM 1378 C C . ILE A 1 198 ? 3.039 13.034 20.616 1.00 58.69 177 ILE A C 1
ATOM 1379 O O . ILE A 1 198 ? 3.467 13.568 19.594 1.00 60.41 177 ILE A O 1
ATOM 1384 N N . PRO A 1 199 ? 3.082 11.705 20.800 1.00 64.93 178 PRO A N 1
ATOM 1385 C CA . PRO A 1 199 ? 3.745 10.882 19.784 1.00 68.86 178 PRO A CA 1
ATOM 1386 C C . PRO A 1 199 ? 3.213 11.131 18.372 1.00 63.93 178 PRO A C 1
ATOM 1387 O O . PRO A 1 199 ? 4.000 11.414 17.469 1.00 68.85 178 PRO A O 1
ATOM 1391 N N . GLY A 1 200 ? 1.903 11.028 18.181 1.00 59.85 179 GLY A N 1
ATOM 1392 C CA . GLY A 1 200 ? 1.321 11.226 16.865 1.00 61.64 179 GLY A CA 1
ATOM 1393 C C . GLY A 1 200 ? 1.506 12.644 16.320 1.00 61.21 179 GLY A C 1
ATOM 1394 O O . GLY A 1 200 ? 1.587 12.861 15.109 1.00 62.63 179 GLY A O 1
ATOM 1395 N N . GLU A 1 201 ? 1.575 13.631 17.199 1.00 60.99 180 GLU A N 1
ATOM 1396 C CA . GLU A 1 201 ? 1.752 14.984 16.696 1.00 54.31 180 GLU A CA 1
ATOM 1397 C C . GLU A 1 201 ? 3.178 15.197 16.211 1.00 60.44 180 GLU A C 1
ATOM 1398 O O . GLU A 1 201 ? 3.395 15.596 15.069 1.00 62.19 180 GLU A O 1
ATOM 1404 N N . LEU A 1 202 ? 4.153 14.920 17.069 1.00 63.47 181 LEU A N 1
ATOM 1405 C CA . LEU A 1 202 ? 5.542 15.068 16.668 1.00 65.66 181 LEU A CA 1
ATOM 1406 C C . LEU A 1 202 ? 5.814 14.229 15.424 1.00 68.09 181 LEU A C 1
ATOM 1407 O O . LEU A 1 202 ? 6.579 14.642 14.552 1.00 69.50 181 LEU A O 1
ATOM 1412 N N . ALA A 1 203 ? 5.167 13.067 15.337 1.00 66.75 182 ALA A N 1
ATOM 1413 C CA . ALA A 1 203 ? 5.262 12.210 14.156 1.00 67.70 182 ALA A CA 1
ATOM 1414 C C . ALA A 1 203 ? 4.819 12.903 12.861 1.00 70.53 182 ALA A C 1
ATOM 1415 O O . ALA A 1 203 ? 5.262 12.529 11.774 1.00 72.65 182 ALA A O 1
ATOM 1417 N N . LYS A 1 204 ? 3.937 13.897 12.975 1.00 70.49 183 LYS A N 1
ATOM 1418 C CA . LYS A 1 204 ? 3.604 14.758 11.840 1.00 72.57 183 LYS A CA 1
ATOM 1419 C C . LYS A 1 204 ? 4.841 15.562 11.416 1.00 69.28 183 LYS A C 1
ATOM 1420 O O . LYS A 1 204 ? 5.017 15.886 10.238 1.00 70.19 183 LYS A O 1
ATOM 1426 N N . GLY A 1 205 ? 5.687 15.888 12.391 1.00 62.43 184 GLY A N 1
ATOM 1427 C CA . GLY A 1 205 ? 6.978 16.502 12.130 1.00 67.83 184 GLY A CA 1
ATOM 1428 C C . GLY A 1 205 ? 7.099 17.989 12.435 1.00 73.04 184 GLY A C 1
ATOM 1429 O O . GLY A 1 205 ? 8.202 18.543 12.406 1.00 75.28 184 GLY A O 1
ATOM 1430 N N . PHE A 1 206 ? 5.973 18.634 12.730 1.00 67.58 185 PHE A N 1
ATOM 1431 C CA . PHE A 1 206 ? 5.941 20.083 12.908 1.00 70.39 185 PHE A CA 1
ATOM 1432 C C . PHE A 1 206 ? 5.979 20.534 14.370 1.00 69.64 185 PHE A C 1
ATOM 1433 O O . PHE A 1 206 ? 5.583 21.657 14.685 1.00 67.50 185 PHE A O 1
ATOM 1441 N N . GLY A 1 207 ? 6.450 19.668 15.262 1.00 65.69 186 GLY A N 1
ATOM 1442 C CA . GLY A 1 207 ? 6.556 20.031 16.666 1.00 59.84 186 GLY A CA 1
ATOM 1443 C C . GLY A 1 207 ? 5.238 19.978 17.428 1.00 55.09 186 GLY A C 1
ATOM 1444 O O . GLY A 1 207 ? 4.311 19.253 17.041 1.00 60.55 186 GLY A O 1
ATOM 1445 N N . PHE A 1 208 ? 5.156 20.743 18.518 1.00 52.35 187 PHE A N 1
ATOM 1446 C CA . PHE A 1 208 ? 4.005 20.669 19.413 1.00 50.10 187 PHE A CA 1
ATOM 1447 C C . PHE A 1 208 ? 2.955 21.699 19.067 1.00 51.56 187 PHE A C 1
ATOM 1448 O O . PHE A 1 208 ? 3.282 22.856 18.807 1.00 48.14 187 PHE A O 1
ATOM 1456 N N . TYR A 1 209 ? 1.691 21.281 19.076 1.00 49.66 188 TYR A N 1
ATOM 1457 C CA . TYR A 1 209 ? 0.602 22.251 19.076 1.00 45.40 188 TYR A CA 1
ATOM 1458 C C . TYR A 1 209 ? -0.595 21.781 19.896 1.00 44.91 188 TYR A C 1
ATOM 1459 O O . TYR A 1 209 ? -0.782 22.220 21.029 1.00 49.61 188 TYR A O 1
ATOM 1468 N N . GLN A 1 210 ? -1.392 20.885 19.326 1.00 49.62 189 GLN A N 1
ATOM 1469 C CA . GLN A 1 210 ? -2.502 20.262 20.047 1.00 47.58 189 GLN A CA 1
ATOM 1470 C C . GLN A 1 210 ? -2.062 19.585 21.354 1.00 48.30 189 GLN A C 1
ATOM 1471 O O . GLN A 1 210 ? -2.779 19.620 22.352 1.00 47.74 189 GLN A O 1
ATOM 1477 N N . SER A 1 211 ? -0.872 18.990 21.352 1.00 49.22 190 SER A N 1
ATOM 1478 C CA . SER A 1 211 ? -0.382 18.260 22.521 1.00 46.74 190 SER A CA 1
ATOM 1479 C C . SER A 1 211 ? 0.181 19.151 23.640 1.00 47.92 190 SER A C 1
ATOM 1480 O O . SER A 1 211 ? 0.555 18.646 24.703 1.00 47.61 190 SER A O 1
ATOM 1483 N N . LYS A 1 212 ? 0.246 20.465 23.412 1.00 41.28 191 LYS A N 1
ATOM 1484 C CA . LYS A 1 212 ? 0.704 21.378 24.457 1.00 45.95 191 LYS A CA 1
ATOM 1485 C C . LYS A 1 212 ? -0.271 22.531 24.620 1.00 50.84 191 LYS A C 1
ATOM 1486 O O . LYS A 1 212 ? -0.092 23.595 24.019 1.00 46.68 191 LYS A O 1
ATOM 1492 N N . PRO A 1 213 ? -1.309 22.316 25.440 1.00 51.17 192 PRO A N 1
ATOM 1493 C CA . PRO A 1 213 ? -2.370 23.295 25.719 1.00 48.63 192 PRO A CA 1
ATOM 1494 C C . PRO A 1 213 ? -1.860 24.415 26.611 1.00 46.84 192 PRO A C 1
ATOM 1495 O O . PRO A 1 213 ? -0.672 24.458 26.950 1.00 43.80 192 PRO A O 1
ATOM 1499 N N . SER A 1 214 ? -2.763 25.307 27.001 1.00 47.03 193 SER A N 1
ATOM 1500 C CA . SER A 1 214 ? -2.397 26.518 27.703 1.00 47.07 193 SER A CA 1
ATOM 1501 C C . SER A 1 214 ? -1.703 26.230 29.023 1.00 40.02 193 SER A C 1
ATOM 1502 O O . SER A 1 214 ? -2.209 25.475 29.857 1.00 44.99 193 SER A O 1
ATOM 1505 N N . SER A 1 215 ? -0.550 26.861 29.200 1.00 36.95 194 SER A N 1
ATOM 1506 C CA . SER A 1 215 ? 0.266 26.699 30.401 1.00 38.44 194 SER A CA 1
ATOM 1507 C C . SER A 1 215 ? -0.169 27.654 31.517 1.00 38.72 194 SER A C 1
ATOM 1508 O O . SER A 1 215 ? -1.059 28.489 31.332 1.00 44.47 194 SER A O 1
ATOM 1511 N N . ALA A 1 216 ? 0.441 27.505 32.686 1.00 43.84 195 ALA A N 1
ATOM 1512 C CA . ALA A 1 216 ? 0.147 28.354 33.833 1.00 45.87 195 ALA A CA 1
ATOM 1513 C C . ALA A 1 216 ? 1.455 28.747 34.515 1.00 45.09 195 ALA A C 1
ATOM 1514 O O . ALA A 1 216 ? 2.419 27.970 34.534 1.00 44.41 195 ALA A O 1
ATOM 1516 N N . PHE A 1 217 ? 1.492 29.962 35.053 1.00 39.37 196 PHE A N 1
ATOM 1517 C CA . PHE A 1 217 ? 2.668 30.453 35.777 1.00 39.97 196 PHE A CA 1
ATOM 1518 C C . PHE A 1 217 ? 2.332 30.753 37.240 1.00 41.93 196 PHE A C 1
ATOM 1519 O O . PHE A 1 217 ? 1.153 30.852 37.599 1.00 40.16 196 PHE A O 1
ATOM 1527 N N . SER A 1 218 ? 3.361 30.872 38.077 1.00 38.30 197 SER A N 1
ATOM 1528 C CA . SER A 1 218 ? 3.181 31.212 39.483 1.00 41.61 197 SER A CA 1
ATOM 1529 C C . SER A 1 218 ? 2.503 32.596 39.671 1.00 33.08 197 SER A C 1
ATOM 1530 O O . SER A 1 218 ? 2.553 33.445 38.777 1.00 41.32 197 SER A O 1
ATOM 1533 N N . PRO A 1 219 ? 1.875 32.815 40.841 1.00 39.01 198 PRO A N 1
ATOM 1534 C CA . PRO A 1 219 ? 1.190 34.085 41.171 1.00 36.07 198 PRO A CA 1
ATOM 1535 C C . PRO A 1 219 ? 2.131 35.286 41.098 1.00 39.16 198 PRO A C 1
ATOM 1536 O O . PRO A 1 219 ? 1.685 36.404 40.849 1.00 41.37 198 PRO A O 1
ATOM 1540 N N . VAL A 1 220 ? 3.421 35.041 41.303 1.00 37.70 199 VAL A N 1
ATOM 1541 C CA . VAL A 1 220 ? 4.411 36.102 41.368 1.00 39.73 199 VAL A CA 1
ATOM 1542 C C . VAL A 1 220 ? 5.621 35.801 40.475 1.00 39.80 199 VAL A C 1
ATOM 1543 O O . VAL A 1 220 ? 6.013 34.634 40.296 1.00 43.87 199 VAL A O 1
ATOM 1547 N N . ALA A 1 221 ? 6.177 36.854 39.894 1.00 38.02 200 ALA A N 1
ATOM 1548 C CA . ALA A 1 221 ? 7.476 36.821 39.236 1.00 40.94 200 ALA A CA 1
ATOM 1549 C C . ALA A 1 221 ? 8.429 37.683 40.066 1.00 41.95 200 ALA A C 1
ATOM 1550 O O . ALA A 1 221 ? 8.026 38.730 40.594 1.00 40.87 200 ALA A O 1
ATOM 1552 N N . VAL A 1 222 ? 9.690 37.275 40.179 1.00 35.19 201 VAL A N 1
ATOM 1553 C CA . VAL A 1 222 ? 10.616 38.010 41.042 1.00 35.39 201 VAL A CA 1
ATOM 1554 C C . VAL A 1 222 ? 11.867 38.431 40.282 1.00 39.56 201 VAL A C 1
ATOM 1555 O O . VAL A 1 222 ? 12.230 37.808 39.278 1.00 38.25 201 VAL A O 1
ATOM 1559 N N . THR A 1 223 ? 12.518 39.495 40.741 1.00 40.88 202 THR A N 1
ATOM 1560 C CA . THR A 1 223 ? 13.753 39.907 40.105 1.00 44.33 202 THR A CA 1
ATOM 1561 C C . THR A 1 223 ? 14.893 39.015 40.585 1.00 39.39 202 THR A C 1
ATOM 1562 O O . THR A 1 223 ? 14.854 38.492 41.710 1.00 38.37 202 THR A O 1
ATOM 1566 N N . PRO A 1 224 ? 15.909 38.826 39.734 1.00 40.63 203 PRO A N 1
ATOM 1567 C CA . PRO A 1 224 ? 17.060 38.017 40.159 1.00 47.17 203 PRO A CA 1
ATOM 1568 C C . PRO A 1 224 ? 17.582 38.410 41.542 1.00 52.31 203 PRO A C 1
ATOM 1569 O O . PRO A 1 224 ? 17.900 37.522 42.337 1.00 48.22 203 PRO A O 1
ATOM 1573 N N . GLU A 1 225 ? 17.637 39.708 41.834 1.00 53.90 204 GLU A N 1
ATOM 1574 C CA . GLU A 1 225 ? 18.098 40.183 43.142 1.00 52.87 204 GLU A CA 1
ATOM 1575 C C . GLU A 1 225 ? 17.313 39.560 44.285 1.00 49.08 204 GLU A C 1
ATOM 1576 O O . GLU A 1 225 ? 17.870 39.252 45.336 1.00 49.73 204 GLU A O 1
ATOM 1582 N N . GLU A 1 226 ? 16.014 39.392 44.081 1.00 46.26 205 GLU A N 1
ATOM 1583 C CA . GLU A 1 226 ? 15.137 38.827 45.104 1.00 41.56 205 GLU A CA 1
ATOM 1584 C C . GLU A 1 226 ? 15.521 37.393 45.475 1.00 49.53 205 GLU A C 1
ATOM 1585 O O . GLU A 1 226 ? 15.273 36.938 46.599 1.00 46.69 205 GLU A O 1
ATOM 1591 N N . LEU A 1 227 ? 16.113 36.682 44.517 1.00 46.52 206 LEU A N 1
ATOM 1592 C CA . LEU A 1 227 ? 16.467 35.279 44.703 1.00 44.24 206 LEU A CA 1
ATOM 1593 C C . LEU A 1 227 ? 17.679 35.102 45.606 1.00 46.70 206 LEU A C 1
ATOM 1594 O O . LEU A 1 227 ? 17.858 34.048 46.215 1.00 48.32 206 LEU A O 1
ATOM 1599 N N . GLY A 1 228 ? 18.500 36.139 45.707 1.00 49.26 207 GLY A N 1
ATOM 1600 C CA . GLY A 1 228 ? 19.674 36.074 46.551 1.00 53.66 207 GLY A CA 1
ATOM 1601 C C . GLY A 1 228 ? 20.596 34.963 46.082 1.00 55.38 207 GLY A C 1
ATOM 1602 O O . GLY A 1 228 ? 20.738 34.733 44.880 1.00 53.34 207 GLY A O 1
ATOM 1603 N N . GLU A 1 229 ? 21.218 34.263 47.024 1.00 56.65 208 GLU A N 1
ATOM 1604 C CA . GLU A 1 229 ? 22.243 33.291 46.663 1.00 59.76 208 GLU A CA 1
ATOM 1605 C C . GLU A 1 229 ? 21.659 32.065 45.961 1.00 54.79 208 GLU A C 1
ATOM 1606 O O . GLU A 1 229 ? 22.392 31.264 45.393 1.00 59.18 208 GLU A O 1
ATOM 1612 N N . ALA A 1 230 ? 20.335 31.944 45.979 1.00 52.00 209 ALA A N 1
ATOM 1613 C CA . ALA A 1 230 ? 19.655 30.875 45.259 1.00 52.72 209 ALA A CA 1
ATOM 1614 C C . ALA A 1 230 ? 19.744 31.044 43.735 1.00 56.28 209 ALA A C 1
ATOM 1615 O O . ALA A 1 230 ? 19.412 30.124 42.983 1.00 64.53 209 ALA A O 1
ATOM 1617 N N . TRP A 1 231 ? 20.195 32.213 43.285 1.00 45.50 210 TRP A N 1
ATOM 1618 C CA . TRP A 1 231 ? 20.322 32.500 41.856 1.00 48.11 210 TRP A CA 1
ATOM 1619 C C . TRP A 1 231 ? 21.781 32.781 41.554 1.00 53.96 210 TRP A C 1
ATOM 1620 O O . TRP A 1 231 ? 22.347 33.709 42.109 1.00 50.50 210 TRP A O 1
ATOM 1631 N N . ASP A 1 232 ? 22.400 31.980 40.690 1.00 60.99 211 ASP A N 1
ATOM 1632 C CA . ASP A 1 232 ? 23.804 32.206 40.346 1.00 66.18 211 ASP A CA 1
ATOM 1633 C C . ASP A 1 232 ? 23.974 33.009 39.049 1.00 68.50 211 ASP A C 1
ATOM 1634 O O . ASP A 1 232 ? 25.050 33.019 38.443 1.00 63.50 211 ASP A O 1
ATOM 1639 N N . GLY A 1 233 ? 22.902 33.680 38.631 1.00 69.83 212 GLY A N 1
ATOM 1640 C CA . GLY A 1 233 ? 22.932 34.494 37.431 1.00 65.08 212 GLY A CA 1
ATOM 1641 C C . GLY A 1 233 ? 22.454 33.756 36.193 1.00 65.92 212 GLY A C 1
ATOM 1642 O O . GLY A 1 233 ? 22.162 34.394 35.169 1.00 56.82 212 GLY A O 1
ATOM 1643 N N . GLY A 1 234 ? 22.374 32.422 36.281 1.00 60.89 213 GLY A N 1
ATOM 1644 C CA . GLY A 1 234 ? 21.957 31.604 35.154 1.00 54.62 213 GLY A CA 1
ATOM 1645 C C . GLY A 1 234 ? 21.122 30.382 35.504 1.00 51.83 213 GLY A C 1
ATOM 1646 O O . GLY A 1 234 ? 20.426 29.830 34.637 1.00 51.33 213 GLY A O 1
ATOM 1647 N N . LYS A 1 235 ? 21.202 29.941 36.757 1.00 44.62 214 LYS A N 1
ATOM 1648 C CA . LYS A 1 235 ? 20.299 28.897 37.246 1.00 49.86 214 LYS A CA 1
ATOM 1649 C C . LYS A 1 235 ? 19.886 29.099 38.711 1.00 48.96 214 LYS A C 1
ATOM 1650 O O . LYS A 1 235 ? 20.572 29.791 39.475 1.00 51.58 214 LYS A O 1
ATOM 1656 N N . LEU A 1 236 ? 18.741 28.512 39.062 1.00 43.43 215 LEU A N 1
ATOM 1657 C CA . LEU A 1 236 ? 18.205 28.474 40.423 1.00 48.41 215 LEU A CA 1
ATOM 1658 C C . LEU A 1 236 ? 18.714 27.236 41.147 1.00 57.62 215 LEU A C 1
ATOM 1659 O O . LEU A 1 236 ? 18.729 26.151 40.571 1.00 61.13 215 LEU A O 1
ATOM 1664 N N . HIS A 1 237 ? 19.081 27.382 42.418 1.00 57.21 216 HIS A N 1
ATOM 1665 C CA . HIS A 1 237 ? 19.685 26.278 43.172 1.00 48.90 216 HIS A CA 1
ATOM 1666 C C . HIS A 1 237 ? 18.840 25.817 44.348 1.00 51.54 216 HIS A C 1
ATOM 1667 O O . HIS A 1 237 ? 19.318 25.766 45.479 1.00 53.68 216 HIS A O 1
ATOM 1674 N N . LEU A 1 238 ? 17.586 25.463 44.060 1.00 46.17 217 LEU A N 1
ATOM 1675 C CA . LEU A 1 238 ? 16.614 25.115 45.089 1.00 41.73 217 LEU A CA 1
ATOM 1676 C C . LEU A 1 238 ? 15.725 23.984 44.604 1.00 44.74 217 LEU A C 1
ATOM 1677 O O . LEU A 1 238 ? 15.525 23.816 43.406 1.00 46.59 217 LEU A O 1
ATOM 1682 N N . PRO A 1 239 ? 15.190 23.197 45.537 1.00 44.08 218 PRO A N 1
ATOM 1683 C CA . PRO A 1 239 ? 14.231 22.173 45.117 1.00 45.11 218 PRO A CA 1
ATOM 1684 C C . PRO A 1 239 ? 12.967 22.786 44.536 1.00 44.44 218 PRO A C 1
ATOM 1685 O O . PRO A 1 239 ? 12.493 23.803 45.037 1.00 50.28 218 PRO A O 1
ATOM 1689 N N . LEU A 1 240 ? 12.436 22.183 43.475 1.00 45.80 219 LEU A N 1
ATOM 1690 C CA . LEU A 1 240 ? 11.123 22.558 42.976 1.00 43.90 219 LEU A CA 1
ATOM 1691 C C . LEU A 1 240 ? 10.100 21.578 43.531 1.00 45.86 219 LEU A C 1
ATOM 1692 O O . LEU A 1 240 ? 10.147 20.387 43.227 1.00 49.97 219 LEU A O 1
ATOM 1697 N N . HIS A 1 241 ? 9.194 22.080 44.362 1.00 40.42 220 HIS A N 1
ATOM 1698 C CA . HIS A 1 241 ? 8.171 21.253 44.990 1.00 47.29 220 HIS A CA 1
ATOM 1699 C C . HIS A 1 241 ? 7.043 21.013 44.008 1.00 46.40 220 HIS A C 1
ATOM 1700 O O . HIS A 1 241 ? 6.356 21.949 43.610 1.00 48.55 220 HIS A O 1
ATOM 1707 N N . VAL A 1 242 ? 6.864 19.766 43.610 1.00 49.25 221 VAL A N 1
ATOM 1708 C CA . VAL A 1 242 ? 5.699 19.366 42.833 1.00 49.96 221 VAL A CA 1
ATOM 1709 C C . VAL A 1 242 ? 4.913 18.369 43.684 1.00 50.89 221 VAL A C 1
ATOM 1710 O O . VAL A 1 242 ? 5.460 17.354 44.114 1.00 52.52 221 VAL A O 1
ATOM 1714 N N . ASP A 1 243 ? 3.653 18.686 43.965 1.00 49.07 222 ASP A N 1
ATOM 1715 C CA . ASP A 1 243 ? 2.791 17.798 44.736 1.00 49.30 222 ASP A CA 1
ATOM 1716 C C . ASP A 1 243 ? 1.656 17.303 43.859 1.00 51.09 222 ASP A C 1
ATOM 1717 O O . ASP A 1 243 ? 1.174 18.019 42.978 1.00 48.15 222 ASP A O 1
ATOM 1722 N N . LEU A 1 244 ? 1.234 16.073 44.114 1.00 53.79 223 LEU A N 1
ATOM 1723 C CA . LEU A 1 244 ? 0.121 15.472 43.402 1.00 52.84 223 LEU A CA 1
ATOM 1724 C C . LEU A 1 244 ? -0.876 14.985 44.429 1.00 54.89 223 LEU A C 1
ATOM 1725 O O . LEU A 1 244 ? -0.562 14.104 45.229 1.00 58.69 223 LEU A O 1
ATOM 1730 N N . ASN A 1 245 ? -2.071 15.561 44.416 1.00 53.11 224 ASN A N 1
ATOM 1731 C CA . ASN A 1 245 ? -3.102 15.189 45.378 1.00 59.35 224 ASN A CA 1
ATOM 1732 C C . ASN A 1 245 ? -2.613 15.262 46.820 1.00 60.24 224 ASN A C 1
ATOM 1733 O O . ASN A 1 245 ? -2.875 14.365 47.617 1.00 63.15 224 ASN A O 1
ATOM 1738 N N . GLY A 1 246 ? -1.897 16.335 47.141 1.00 62.36 225 GLY A N 1
ATOM 1739 C CA . GLY A 1 246 ? -1.441 16.588 48.496 1.00 67.24 225 GLY A CA 1
ATOM 1740 C C . GLY A 1 246 ? -0.145 15.888 48.866 1.00 69.00 225 GLY A C 1
ATOM 1741 O O . GLY A 1 246 ? 0.451 16.171 49.905 1.00 73.30 225 GLY A O 1
ATOM 1742 N N . GLU A 1 247 ? 0.301 14.972 48.017 1.00 59.41 226 GLU A N 1
ATOM 1743 C CA . GLU A 1 247 ? 1.498 14.196 48.320 1.00 65.94 226 GLU A CA 1
ATOM 1744 C C . GLU A 1 247 ? 2.703 14.690 47.535 1.00 62.04 226 GLU A C 1
ATOM 1745 O O . GLU A 1 247 ? 2.591 14.994 46.348 1.00 59.99 226 GLU A O 1
ATOM 1751 N N . PRO A 1 248 ? 3.864 14.775 48.202 1.00 62.31 227 PRO A N 1
ATOM 1752 C CA . PRO A 1 248 ? 5.086 15.178 47.506 1.00 56.47 227 PRO A CA 1
ATOM 1753 C C . PRO A 1 248 ? 5.347 14.233 46.338 1.00 55.06 227 PRO A C 1
ATOM 1754 O O . PRO A 1 248 ? 5.266 13.029 46.518 1.00 61.30 227 PRO A O 1
ATOM 1758 N N . PHE A 1 249 ? 5.635 14.777 45.162 1.00 51.01 228 PHE A N 1
ATOM 1759 C CA . PHE A 1 249 ? 5.867 13.971 43.970 1.00 53.26 228 PHE A CA 1
ATOM 1760 C C . PHE A 1 249 ? 7.268 14.247 43.431 1.00 55.50 228 PHE A C 1
ATOM 1761 O O . PHE A 1 249 ? 7.944 13.346 42.896 1.00 49.47 228 PHE A O 1
ATOM 1769 N N . GLY A 1 250 ? 7.692 15.503 43.574 1.00 50.96 229 GLY A N 1
ATOM 1770 C CA . GLY A 1 250 ? 9.010 15.924 43.155 1.00 50.50 229 GLY A CA 1
ATOM 1771 C C . GLY A 1 250 ? 9.600 16.994 44.055 1.00 50.08 229 GLY A C 1
ATOM 1772 O O . GLY A 1 250 ? 8.915 17.920 44.505 1.00 50.14 229 GLY A O 1
ATOM 1773 N N . ARG A 1 251 ? 10.891 16.854 44.314 1.00 49.23 230 ARG A N 1
ATOM 1774 C CA . ARG A 1 251 ? 11.665 17.847 45.050 1.00 51.16 230 ARG A CA 1
ATOM 1775 C C . ARG A 1 251 ? 12.982 18.048 44.305 1.00 50.83 230 ARG A C 1
ATOM 1776 O O . ARG A 1 251 ? 14.021 18.320 44.906 1.00 51.53 230 ARG A O 1
ATOM 1784 N N . ALA A 1 252 ? 12.942 17.885 42.987 1.00 46.67 231 ALA A N 1
ATOM 1785 C CA . ALA A 1 252 ? 14.156 17.957 42.190 1.00 49.01 231 ALA A CA 1
ATOM 1786 C C . ALA A 1 252 ? 14.796 19.346 42.290 1.00 49.46 231 ALA A C 1
ATOM 1787 O O . ALA A 1 252 ? 14.115 20.368 42.241 1.00 43.41 231 ALA A O 1
ATOM 1789 N N . ASN A 1 253 ? 16.111 19.371 42.461 1.00 49.27 232 ASN A N 1
ATOM 1790 C CA . ASN A 1 253 ? 16.827 20.634 42.563 1.00 46.97 232 ASN A CA 1
ATOM 1791 C C . ASN A 1 253 ? 17.058 21.259 41.187 1.00 43.56 232 ASN A C 1
ATOM 1792 O O . ASN A 1 253 ? 17.632 20.635 40.295 1.00 45.63 232 ASN A O 1
ATOM 1797 N N . ALA A 1 254 ? 16.597 22.494 41.014 1.00 43.11 233 ALA A N 1
ATOM 1798 C CA . ALA A 1 254 ? 16.716 23.185 39.738 1.00 46.39 233 ALA A CA 1
ATOM 1799 C C . ALA A 1 254 ? 18.172 23.470 39.330 1.00 48.94 233 ALA A C 1
ATOM 1800 O O . ALA A 1 254 ? 18.444 23.729 38.158 1.00 47.92 233 ALA A O 1
ATOM 1802 N N . GLY A 1 255 ? 19.100 23.411 40.286 1.00 46.53 234 GLY A N 1
ATOM 1803 C CA . GLY A 1 255 ? 20.514 23.643 40.007 1.00 41.95 234 GLY A CA 1
ATOM 1804 C C . GLY A 1 255 ? 21.302 22.371 39.704 1.00 48.74 234 GLY A C 1
ATOM 1805 O O . GLY A 1 255 ? 22.520 22.426 39.470 1.00 46.55 234 GLY A O 1
ATOM 1806 N N . ILE A 1 256 ? 20.618 21.226 39.701 1.00 46.93 235 ILE A N 1
ATOM 1807 C CA . ILE A 1 256 ? 21.286 19.928 39.485 1.00 46.34 235 ILE A CA 1
ATOM 1808 C C . ILE A 1 256 ? 20.854 19.272 38.170 1.00 45.80 235 ILE A C 1
ATOM 1809 O O . ILE A 1 256 ? 19.665 19.262 37.837 1.00 45.09 235 ILE A O 1
ATOM 1814 N N . ASP A 1 257 ? 21.821 18.726 37.432 1.00 44.81 236 ASP A N 1
ATOM 1815 C CA . ASP A 1 257 ? 21.572 18.083 36.135 1.00 46.99 236 ASP A CA 1
ATOM 1816 C C . ASP A 1 257 ? 20.959 19.011 35.091 1.00 47.76 236 ASP A C 1
ATOM 1817 O O . ASP A 1 257 ? 20.238 18.556 34.191 1.00 47.34 236 ASP A O 1
ATOM 1830 N N . THR A 1 259 ? 21.845 20.753 32.137 1.00 45.71 238 THR A N 1
ATOM 1831 C CA . THR A 1 259 ? 22.943 20.806 31.185 1.00 46.42 238 THR A CA 1
ATOM 1832 C C . THR A 1 259 ? 23.070 22.186 30.500 1.00 48.89 238 THR A C 1
ATOM 1833 O O . THR A 1 259 ? 24.177 22.615 30.165 1.00 51.62 238 THR A O 1
ATOM 1837 N N . PHE A 1 260 ? 21.954 22.900 30.341 1.00 45.68 239 PHE A N 1
ATOM 1838 C CA . PHE A 1 260 ? 22.004 24.255 29.781 1.00 42.30 239 PHE A CA 1
ATOM 1839 C C . PHE A 1 260 ? 21.325 25.266 30.711 1.00 46.17 239 PHE A C 1
ATOM 1840 O O . PHE A 1 260 ? 20.158 25.092 31.038 1.00 47.00 239 PHE A O 1
ATOM 1848 N N . ASP A 1 261 ? 22.044 26.314 31.128 1.00 43.52 240 ASP A N 1
ATOM 1849 C CA . ASP A 1 261 ? 21.429 27.401 31.924 1.00 46.23 240 ASP A CA 1
ATOM 1850 C C . ASP A 1 261 ? 20.615 28.384 31.088 1.00 38.49 240 ASP A C 1
ATOM 1851 O O . ASP A 1 261 ? 20.550 28.279 29.867 1.00 46.88 240 ASP A O 1
ATOM 1856 N N . PHE A 1 262 ? 19.983 29.346 31.750 1.00 42.51 241 PHE A N 1
ATOM 1857 C CA . PHE A 1 262 ? 19.103 30.267 31.035 1.00 43.81 241 PHE A CA 1
ATOM 1858 C C . PHE A 1 262 ? 19.815 31.113 29.972 1.00 40.74 241 PHE A C 1
ATOM 1859 O O . PHE A 1 262 ? 19.328 31.243 28.847 1.00 41.67 241 PHE A O 1
ATOM 1867 N N . PRO A 1 263 ? 20.975 31.682 30.310 1.00 39.10 242 PRO A N 1
ATOM 1868 C CA . PRO A 1 263 ? 21.641 32.442 29.249 1.00 42.74 242 PRO A CA 1
ATOM 1869 C C . PRO A 1 263 ? 21.928 31.583 28.025 1.00 45.34 242 PRO A C 1
ATOM 1870 O O . PRO A 1 263 ? 21.797 32.061 26.907 1.00 47.45 242 PRO A O 1
ATOM 1874 N N . GLN A 1 264 ? 22.300 30.324 28.239 1.00 45.43 243 GLN A N 1
ATOM 1875 C CA . GLN A 1 264 ? 22.536 29.394 27.136 1.00 46.86 243 GLN A CA 1
ATOM 1876 C C . GLN A 1 264 ? 21.285 29.180 26.277 1.00 44.60 243 GLN A C 1
ATOM 1877 O O . GLN A 1 264 ? 21.369 29.170 25.056 1.00 45.59 243 GLN A O 1
ATOM 1883 N N . LEU A 1 265 ? 20.121 29.040 26.905 1.00 47.83 244 LEU A N 1
ATOM 1884 C CA . LEU A 1 265 ? 18.862 28.906 26.160 1.00 46.78 244 LEU A CA 1
ATOM 1885 C C . LEU A 1 265 ? 18.514 30.189 25.385 1.00 45.29 244 LEU A C 1
ATOM 1886 O O . LEU A 1 265 ? 18.050 30.154 24.245 1.00 45.97 244 LEU A O 1
ATOM 1891 N N . ILE A 1 266 ? 18.734 31.324 26.023 1.00 42.10 245 ILE A N 1
ATOM 1892 C CA . ILE A 1 266 ? 18.477 32.616 25.409 1.00 43.08 245 ILE A CA 1
ATOM 1893 C C . ILE A 1 266 ? 19.382 32.842 24.187 1.00 46.07 245 ILE A C 1
ATOM 1894 O O . ILE A 1 266 ? 18.922 33.253 23.119 1.00 45.79 245 ILE A O 1
ATOM 1899 N N . VAL A 1 267 ? 20.667 32.565 24.346 1.00 39.28 246 VAL A N 1
ATOM 1900 C CA . VAL A 1 267 ? 21.587 32.651 23.232 1.00 44.00 246 VAL A CA 1
ATOM 1901 C C . VAL A 1 267 ? 21.104 31.747 22.109 1.00 47.91 246 VAL A C 1
ATOM 1902 O O . VAL A 1 267 ? 21.111 32.134 20.942 1.00 50.35 246 VAL A O 1
ATOM 1906 N N . HIS A 1 268 ? 20.688 30.535 22.465 1.00 50.41 247 HIS A N 1
ATOM 1907 C CA . HIS A 1 268 ? 20.196 29.600 21.467 1.00 50.60 247 HIS A CA 1
ATOM 1908 C C . HIS A 1 268 ? 18.995 30.211 20.753 1.00 48.27 247 HIS A C 1
ATOM 1909 O O . HIS A 1 268 ? 18.935 30.220 19.522 1.00 50.13 247 HIS A O 1
ATOM 1916 N N . ALA A 1 269 ? 18.051 30.730 21.534 1.00 43.28 248 ALA A N 1
ATOM 1917 C CA . ALA A 1 269 ? 16.810 31.288 20.992 1.00 45.59 248 ALA A CA 1
ATOM 1918 C C . ALA A 1 269 ? 17.049 32.479 20.076 1.00 43.25 248 ALA A C 1
ATOM 1919 O O . ALA A 1 269 ? 16.259 32.733 19.174 1.00 44.57 248 ALA A O 1
ATOM 1921 N N . ALA A 1 270 ? 18.146 33.195 20.301 1.00 46.35 249 ALA A N 1
ATOM 1922 C CA . ALA A 1 270 ? 18.380 34.465 19.605 1.00 42.02 249 ALA A CA 1
ATOM 1923 C C . ALA A 1 270 ? 19.283 34.310 18.389 1.00 49.35 249 ALA A C 1
ATOM 1924 O O . ALA A 1 270 ? 19.656 35.296 17.756 1.00 48.66 249 ALA A O 1
ATOM 1926 N N . ARG A 1 271 ? 19.642 33.072 18.069 1.00 48.87 250 ARG A N 1
ATOM 1927 C CA . ARG A 1 271 ? 20.540 32.824 16.951 1.00 48.44 250 ARG A CA 1
ATOM 1928 C C . ARG A 1 271 ? 20.129 33.590 15.685 1.00 47.02 250 ARG A C 1
ATOM 1929 O O . ARG A 1 271 ? 20.936 34.315 15.094 1.00 48.68 250 ARG A O 1
ATOM 1937 N N . THR A 1 272 ? 18.876 33.438 15.275 1.00 45.23 251 THR A N 1
ATOM 1938 C CA . THR A 1 272 ? 18.448 33.979 13.994 1.00 49.37 251 THR A CA 1
ATOM 1939 C C . THR A 1 272 ? 17.236 34.889 14.130 1.00 49.85 251 THR A C 1
ATOM 1940 O O . THR A 1 272 ? 16.503 35.103 13.163 1.00 47.22 251 THR A O 1
ATOM 1944 N N . ARG A 1 273 ? 17.020 35.411 15.331 1.00 47.06 252 ARG A N 1
ATOM 1945 C CA . ARG A 1 273 ? 15.875 36.271 15.589 1.00 47.91 252 ARG A CA 1
ATOM 1946 C C . ARG A 1 273 ? 16.120 37.077 16.857 1.00 49.02 252 ARG A C 1
ATOM 1947 O O . ARG A 1 273 ? 16.789 36.604 17.776 1.00 46.84 252 ARG A O 1
ATOM 1955 N N . PRO A 1 274 ? 15.568 38.295 16.909 1.00 43.18 253 PRO A N 1
ATOM 1956 C CA . PRO A 1 274 ? 15.540 39.087 18.142 1.00 46.33 253 PRO A CA 1
ATOM 1957 C C . PRO A 1 274 ? 14.537 38.462 19.090 1.00 42.75 253 PRO A C 1
ATOM 1958 O O . PRO A 1 274 ? 13.642 37.753 18.632 1.00 41.33 253 PRO A O 1
ATOM 1962 N N . LEU A 1 275 ? 14.688 38.715 20.384 1.00 38.10 254 LEU A N 1
ATOM 1963 C CA . LEU A 1 275 ? 13.652 38.387 21.345 1.00 34.72 254 LEU A CA 1
ATOM 1964 C C . LEU A 1 275 ? 13.145 39.711 21.923 1.00 40.13 254 LEU A C 1
ATOM 1965 O O . LEU A 1 275 ? 13.903 40.429 22.560 1.00 44.23 254 LEU A O 1
ATOM 1970 N N . SER A 1 276 ? 11.881 40.047 21.703 1.00 39.71 255 SER A N 1
ATOM 1971 C CA . SER A 1 276 ? 11.376 41.326 22.212 1.00 41.78 255 SER A CA 1
ATOM 1972 C C . SER A 1 276 ? 11.109 41.251 23.716 1.00 41.78 255 SER A C 1
ATOM 1973 O O . SER A 1 276 ? 10.877 40.168 24.253 1.00 39.32 255 SER A O 1
ATOM 1976 N N . ALA A 1 277 ? 11.173 42.404 24.384 1.00 39.63 256 ALA A N 1
ATOM 1977 C CA . ALA A 1 277 ? 10.908 42.517 25.818 1.00 35.37 256 ALA A CA 1
ATOM 1978 C C . ALA A 1 277 ? 9.575 41.839 26.160 1.00 31.03 256 ALA A C 1
ATOM 1979 O O . ALA A 1 277 ? 8.564 42.079 25.492 1.00 35.94 256 ALA A O 1
ATOM 1981 N N . GLY A 1 278 ? 9.567 40.992 27.188 1.00 35.24 257 GLY A N 1
ATOM 1982 C CA . GLY A 1 278 ? 8.369 40.221 27.528 1.00 39.21 257 GLY A CA 1
ATOM 1983 C C . GLY A 1 278 ? 8.438 38.766 27.072 1.00 37.85 257 GLY A C 1
ATOM 1984 O O . GLY A 1 278 ? 7.512 37.957 27.289 1.00 35.19 257 GLY A O 1
ATOM 1985 N N . THR A 1 279 ? 9.539 38.422 26.420 1.00 37.06 258 THR A N 1
ATOM 1986 C CA . THR A 1 279 ? 9.733 37.057 25.989 1.00 38.41 258 THR A CA 1
ATOM 1987 C C . THR A 1 279 ? 9.956 36.154 27.197 1.00 42.70 258 THR A C 1
ATOM 1988 O O . THR A 1 279 ? 10.756 36.458 28.097 1.00 38.45 258 THR A O 1
ATOM 1992 N N . ILE A 1 280 ? 9.212 35.058 27.229 1.00 36.54 259 ILE A N 1
ATOM 1993 C CA . ILE A 1 280 ? 9.343 34.097 28.311 1.00 38.39 259 ILE A CA 1
ATOM 1994 C C . ILE A 1 280 ? 10.126 32.872 27.831 1.00 39.11 259 ILE A C 1
ATOM 1995 O O . ILE A 1 280 ? 9.748 32.234 26.852 1.00 40.77 259 ILE A O 1
ATOM 2000 N N . ILE A 1 281 ? 11.225 32.570 28.513 1.00 32.11 260 ILE A N 1
ATOM 2001 C CA . ILE A 1 281 ? 12.017 31.367 28.216 1.00 33.89 260 ILE A CA 1
ATOM 2002 C C . ILE A 1 281 ? 11.849 30.330 29.311 1.00 36.25 260 ILE A C 1
ATOM 2003 O O . ILE A 1 281 ? 12.183 30.587 30.465 1.00 39.41 260 ILE A O 1
ATOM 2008 N N . GLY A 1 282 ? 11.348 29.151 28.943 1.00 37.11 261 GLY A N 1
ATOM 2009 C CA . GLY A 1 282 ? 11.176 28.054 29.882 1.00 34.55 261 GLY A CA 1
ATOM 2010 C C . GLY A 1 282 ? 12.408 27.160 29.964 1.00 43.72 261 GLY A C 1
ATOM 2011 O O . GLY A 1 282 ? 13.108 26.938 28.966 1.00 39.49 261 GLY A O 1
ATOM 2012 N N . SER A 1 283 ? 12.670 26.638 31.157 1.00 44.90 262 SER A N 1
ATOM 2013 C CA . SER A 1 283 ? 13.813 25.761 31.379 1.00 45.70 262 SER A CA 1
ATOM 2014 C C . SER A 1 283 ? 13.535 24.334 30.931 1.00 47.84 262 SER A C 1
ATOM 2015 O O . SER A 1 283 ? 14.459 23.567 30.673 1.00 52.07 262 SER A O 1
ATOM 2018 N N . GLY A 1 284 ? 12.260 23.976 30.834 1.00 49.04 263 GLY A N 1
ATOM 2019 C CA . GLY A 1 284 ? 11.895 22.587 30.607 1.00 45.51 263 GLY A CA 1
ATOM 2020 C C . GLY A 1 284 ? 11.793 21.872 31.944 1.00 43.72 263 GLY A C 1
ATOM 2021 O O . GLY A 1 284 ? 12.283 22.365 32.965 1.00 42.67 263 GLY A O 1
ATOM 2022 N N . THR A 1 285 ? 11.134 20.724 31.953 1.00 45.51 264 THR A N 1
ATOM 2023 C CA . THR A 1 285 ? 10.854 20.017 33.194 1.00 41.52 264 THR A CA 1
ATOM 2024 C C . THR A 1 285 ? 12.112 19.749 34.021 1.00 45.14 264 THR A C 1
ATOM 2025 O O . THR A 1 285 ? 13.123 19.207 33.522 1.00 43.20 264 THR A O 1
ATOM 2029 N N . VAL A 1 286 ? 12.034 20.093 35.301 1.00 39.51 265 VAL A N 1
ATOM 2030 C CA . VAL A 1 286 ? 13.185 19.934 36.190 1.00 42.50 265 VAL A CA 1
ATOM 2031 C C . VAL A 1 286 ? 13.374 18.476 36.587 1.00 46.61 265 VAL A C 1
ATOM 2032 O O . VAL A 1 286 ? 12.477 17.869 37.149 1.00 41.99 265 VAL A O 1
ATOM 2036 N N . SER A 1 287 ? 14.559 17.937 36.298 1.00 43.53 266 SER A N 1
ATOM 2037 C CA . SER A 1 287 ? 14.838 16.505 36.427 1.00 46.83 266 SER A CA 1
ATOM 2038 C C . SER A 1 287 ? 16.196 16.286 37.096 1.00 45.59 266 SER A C 1
ATOM 2039 O O . SER A 1 287 ? 17.157 16.997 36.794 1.00 47.88 266 SER A O 1
ATOM 2042 N N . ASN A 1 288 ? 16.266 15.322 38.017 1.00 43.15 267 ASN A N 1
ATOM 2043 C CA . ASN A 1 288 ? 17.505 14.959 38.701 1.00 49.16 267 ASN A CA 1
ATOM 2044 C C . ASN A 1 288 ? 17.783 13.467 38.557 1.00 53.62 267 ASN A C 1
ATOM 2045 O O . ASN A 1 288 ? 16.874 12.638 38.658 1.00 50.83 267 ASN A O 1
ATOM 2050 N N . LYS A 1 289 ? 19.047 13.128 38.352 1.00 57.56 268 LYS A N 1
ATOM 2051 C CA . LYS A 1 289 ? 19.468 11.735 38.360 1.00 50.53 268 LYS A CA 1
ATOM 2052 C C . LYS A 1 289 ? 19.781 11.335 39.793 1.00 53.59 268 LYS A C 1
ATOM 2053 O O . LYS A 1 289 ? 19.778 12.175 40.692 1.00 53.95 268 LYS A O 1
ATOM 2059 N N . LEU A 1 290 ? 20.009 10.047 40.001 1.00 52.11 269 LEU A N 1
ATOM 2060 C CA . LEU A 1 290 ? 20.420 9.514 41.300 1.00 57.07 269 LEU A CA 1
ATOM 2061 C C . LEU A 1 290 ? 21.535 8.495 41.082 1.00 57.16 269 LEU A C 1
ATOM 2062 O O . LEU A 1 290 ? 21.322 7.459 40.445 1.00 52.57 269 LEU A O 1
ATOM 2067 N N . GLU A 1 291 ? 22.717 8.803 41.616 1.00 56.81 270 GLU A N 1
ATOM 2068 C CA . GLU A 1 291 ? 23.917 7.985 41.416 1.00 55.07 270 GLU A CA 1
ATOM 2069 C C . GLU A 1 291 ? 24.132 7.622 39.945 1.00 48.64 270 GLU A C 1
ATOM 2070 O O . GLU A 1 291 ? 24.450 6.499 39.621 1.00 52.94 270 GLU A O 1
ATOM 2076 N N . GLY A 1 292 ? 23.956 8.605 39.064 1.00 59.85 271 GLY A N 1
ATOM 2077 C CA . GLY A 1 292 ? 24.104 8.407 37.632 1.00 61.95 271 GLY A CA 1
ATOM 2078 C C . GLY A 1 292 ? 22.968 7.612 37.012 1.00 67.91 271 GLY A C 1
ATOM 2079 O O . GLY A 1 292 ? 23.017 7.266 35.829 1.00 71.42 271 GLY A O 1
ATOM 2080 N N . GLY A 1 293 ? 21.942 7.314 37.805 1.00 64.40 272 GLY A N 1
ATOM 2081 C CA . GLY A 1 293 ? 20.840 6.499 37.329 1.00 60.23 272 GLY A CA 1
ATOM 2082 C C . GLY A 1 293 ? 19.544 7.278 37.326 1.00 54.37 272 GLY A C 1
ATOM 2083 O O . GLY A 1 293 ? 19.506 8.405 37.806 1.00 50.91 272 GLY A O 1
ATOM 2084 N N . PRO A 1 294 ? 18.465 6.684 36.792 1.00 59.82 273 PRO A N 1
ATOM 2085 C CA . PRO A 1 294 ? 17.179 7.390 36.842 1.00 59.74 273 PRO A CA 1
ATOM 2086 C C . PRO A 1 294 ? 16.881 7.796 38.276 1.00 54.17 273 PRO A C 1
ATOM 2087 O O . PRO A 1 294 ? 17.249 7.063 39.200 1.00 53.96 273 PRO A O 1
ATOM 2091 N N . GLY A 1 295 ? 16.230 8.936 38.461 1.00 54.48 274 GLY A N 1
ATOM 2092 C CA . GLY A 1 295 ? 15.846 9.383 39.785 1.00 57.69 274 GLY A CA 1
ATOM 2093 C C . GLY A 1 295 ? 14.890 8.387 40.408 1.00 59.09 274 GLY A C 1
ATOM 2094 O O . GLY A 1 295 ? 14.224 7.628 39.700 1.00 64.77 274 GLY A O 1
ATOM 2095 N N . ARG A 1 296 ? 14.836 8.372 41.733 1.00 53.63 275 ARG A N 1
ATOM 2096 C CA . ARG A 1 296 ? 13.882 7.533 42.443 1.00 55.17 275 ARG A CA 1
ATOM 2097 C C . ARG A 1 296 ? 12.853 8.409 43.167 1.00 60.36 275 ARG A C 1
ATOM 2098 O O . ARG A 1 296 ? 13.104 9.585 43.409 1.00 57.66 275 ARG A O 1
ATOM 2106 N N . PRO A 1 297 ? 11.688 7.837 43.509 1.00 65.70 276 PRO A N 1
ATOM 2107 C CA . PRO A 1 297 ? 10.573 8.578 44.117 1.00 59.76 276 PRO A CA 1
ATOM 2108 C C . PRO A 1 297 ? 10.912 9.161 45.474 1.00 60.96 276 PRO A C 1
ATOM 2109 O O . PRO A 1 297 ? 11.777 8.632 46.186 1.00 63.44 276 PRO A O 1
ATOM 2113 N N . VAL A 1 298 ? 10.205 10.233 45.827 1.00 61.89 277 VAL A N 1
ATOM 2114 C CA . VAL A 1 298 ? 10.411 10.939 47.082 1.00 64.05 277 VAL A CA 1
ATOM 2115 C C . VAL A 1 298 ? 10.245 10.032 48.297 1.00 71.98 277 VAL A C 1
ATOM 2116 O O . VAL A 1 298 ? 11.056 10.068 49.225 1.00 71.82 277 VAL A O 1
ATOM 2120 N N . SER A 1 299 ? 9.198 9.214 48.276 1.00 79.00 278 SER A N 1
ATOM 2121 C CA . SER A 1 299 ? 8.911 8.285 49.367 1.00 81.39 278 SER A CA 1
ATOM 2122 C C . SER A 1 299 ? 9.989 7.214 49.538 1.00 83.58 278 SER A C 1
ATOM 2123 O O . SER A 1 299 ? 9.920 6.401 50.459 1.00 85.66 278 SER A O 1
ATOM 2126 N N . GLU A 1 300 ? 10.981 7.214 48.652 1.00 84.27 279 GLU A N 1
ATOM 2127 C CA . GLU A 1 300 ? 12.096 6.276 48.753 1.00 87.08 279 GLU A CA 1
ATOM 2128 C C . GLU A 1 300 ? 13.415 6.999 49.010 1.00 87.89 279 GLU A C 1
ATOM 2129 O O . GLU A 1 300 ? 14.489 6.397 48.934 1.00 90.56 279 GLU A O 1
ATOM 2135 N N . GLY A 1 301 ? 13.330 8.290 49.315 1.00 82.82 280 GLY A N 1
ATOM 2136 C CA . GLY A 1 301 ? 14.510 9.084 49.590 1.00 81.44 280 GLY A CA 1
ATOM 2137 C C . GLY A 1 301 ? 14.996 9.828 48.364 1.00 81.63 280 GLY A C 1
ATOM 2138 O O . GLY A 1 301 ? 15.814 10.745 48.471 1.00 80.11 280 GLY A O 1
ATOM 2139 N N . GLY A 1 302 ? 14.494 9.427 47.198 1.00 76.83 281 GLY A N 1
ATOM 2140 C CA . GLY A 1 302 ? 14.830 10.088 45.949 1.00 71.07 281 GLY A CA 1
ATOM 2141 C C . GLY A 1 302 ? 14.297 11.513 45.886 1.00 66.79 281 GLY A C 1
ATOM 2142 O O . GLY A 1 302 ? 13.582 11.962 46.787 1.00 68.25 281 GLY A O 1
ATOM 2143 N N . ALA A 1 303 ? 14.645 12.223 44.816 1.00 56.07 282 ALA A N 1
ATOM 2144 C CA . ALA A 1 303 ? 14.206 13.606 44.622 1.00 52.49 282 ALA A CA 1
ATOM 2145 C C . ALA A 1 303 ? 12.923 13.667 43.796 1.00 46.89 282 ALA A C 1
ATOM 2146 O O . ALA A 1 303 ? 12.404 14.747 43.520 1.00 50.57 282 ALA A O 1
ATOM 2148 N N . GLY A 1 304 ? 12.407 12.501 43.410 1.00 52.18 283 GLY A N 1
ATOM 2149 C CA . GLY A 1 304 ? 11.152 12.431 42.689 1.00 54.55 283 GLY A CA 1
ATOM 2150 C C . GLY A 1 304 ? 11.207 13.056 41.307 1.00 55.13 283 GLY A C 1
ATOM 2151 O O . GLY A 1 304 ? 12.272 13.127 40.692 1.00 57.09 283 GLY A O 1
ATOM 2152 N N . TYR A 1 305 ? 10.057 13.513 40.817 1.00 47.59 284 TYR A N 1
ATOM 2153 C CA . TYR A 1 305 ? 9.932 13.987 39.432 1.00 44.42 284 TYR A CA 1
ATOM 2154 C C . TYR A 1 305 ? 9.065 15.238 39.311 1.00 48.80 284 TYR A C 1
ATOM 2155 O O . TYR A 1 305 ? 8.267 15.542 40.192 1.00 53.09 284 TYR A O 1
ATOM 2164 N N . SER A 1 306 ? 9.230 15.967 38.214 1.00 51.10 285 SER A N 1
ATOM 2165 C CA . SER A 1 306 ? 8.456 17.186 38.008 1.00 49.03 285 SER A CA 1
ATOM 2166 C C . SER A 1 306 ? 7.328 16.947 37.006 1.00 49.84 285 SER A C 1
ATOM 2167 O O . SER A 1 306 ? 6.634 17.884 36.616 1.00 49.00 285 SER A O 1
ATOM 2170 N N . CYS A 1 307 ? 7.152 15.685 36.599 1.00 51.39 286 CYS A N 1
ATOM 2171 C CA . CYS A 1 307 ? 6.053 15.298 35.716 1.00 45.27 286 CYS A CA 1
ATOM 2172 C C . CYS A 1 307 ? 5.773 13.812 35.859 1.00 51.00 286 CYS A C 1
ATOM 2173 O O . CYS A 1 307 ? 6.632 13.046 36.304 1.00 47.56 286 CYS A O 1
ATOM 2176 N N . ILE A 1 308 ? 4.570 13.390 35.499 1.00 49.28 287 ILE A N 1
ATOM 2177 C CA . ILE A 1 308 ? 4.270 11.971 35.600 1.00 47.35 287 ILE A CA 1
ATOM 2178 C C . ILE A 1 308 ? 4.924 11.198 34.462 1.00 47.97 287 ILE A C 1
ATOM 2179 O O . ILE A 1 308 ? 5.266 10.038 34.621 1.00 47.41 287 ILE A O 1
ATOM 2184 N N . ALA A 1 309 ? 5.132 11.855 33.325 1.00 52.64 288 ALA A N 1
ATOM 2185 C CA . ALA A 1 309 ? 5.761 11.190 32.182 1.00 55.55 288 ALA A CA 1
ATOM 2186 C C . ALA A 1 309 ? 7.127 10.564 32.535 1.00 58.36 288 ALA A C 1
ATOM 2187 O O . ALA A 1 309 ? 7.413 9.427 32.154 1.00 50.59 288 ALA A O 1
ATOM 2189 N N . GLU A 1 310 ? 7.964 11.305 33.259 1.00 59.89 289 GLU A N 1
ATOM 2190 C CA . GLU A 1 310 ? 9.292 10.815 33.644 1.00 53.56 289 GLU A CA 1
ATOM 2191 C C . GLU A 1 310 ? 9.216 9.569 34.515 1.00 52.94 289 GLU A C 1
ATOM 2192 O O . GLU A 1 310 ? 10.011 8.626 34.352 1.00 51.55 289 GLU A O 1
ATOM 2198 N N . LEU A 1 311 ? 8.274 9.555 35.448 1.00 49.20 290 LEU A N 1
ATOM 2199 C CA . LEU A 1 311 ? 8.049 8.357 36.251 1.00 52.69 290 LEU A CA 1
ATOM 2200 C C . LEU A 1 311 ? 7.686 7.160 35.370 1.00 59.26 290 LEU A C 1
ATOM 2201 O O . LEU A 1 311 ? 8.258 6.078 35.518 1.00 58.07 290 LEU A O 1
ATOM 2206 N N . ARG A 1 312 ? 6.739 7.356 34.453 1.00 56.25 291 ARG A N 1
ATOM 2207 C CA . ARG A 1 312 ? 6.288 6.273 33.573 1.00 58.83 291 ARG A CA 1
ATOM 2208 C C . ARG A 1 312 ? 7.416 5.738 32.698 1.00 57.35 291 ARG A C 1
ATOM 2209 O O . ARG A 1 312 ? 7.509 4.530 32.473 1.00 62.43 291 ARG A O 1
ATOM 2225 N N . ILE A 1 314 ? 10.540 5.667 33.436 1.00 61.75 293 ILE A N 1
ATOM 2226 C CA . ILE A 1 314 ? 11.398 4.878 34.330 1.00 62.51 293 ILE A CA 1
ATOM 2227 C C . ILE A 1 314 ? 10.778 3.530 34.675 1.00 65.12 293 ILE A C 1
ATOM 2228 O O . ILE A 1 314 ? 11.483 2.515 34.767 1.00 68.89 293 ILE A O 1
ATOM 2233 N N . GLU A 1 315 ? 9.465 3.521 34.872 1.00 62.63 294 GLU A N 1
ATOM 2234 C CA . GLU A 1 315 ? 8.744 2.262 35.062 1.00 66.13 294 GLU A CA 1
ATOM 2235 C C . GLU A 1 315 ? 8.832 1.397 33.793 1.00 62.61 294 GLU A C 1
ATOM 2236 O O . GLU A 1 315 ? 8.963 0.166 33.872 1.00 64.74 294 GLU A O 1
ATOM 2242 N N . THR A 1 316 ? 8.748 2.048 32.629 1.00 71.33 295 THR A N 1
ATOM 2243 C CA . THR A 1 316 ? 8.875 1.376 31.335 1.00 74.23 295 THR A CA 1
ATOM 2244 C C . THR A 1 316 ? 10.241 0.708 31.197 1.00 80.16 295 THR A C 1
ATOM 2245 O O . THR A 1 316 ? 10.345 -0.451 30.807 1.00 76.63 295 THR A O 1
ATOM 2249 N N . ILE A 1 317 ? 11.293 1.462 31.499 1.00 86.54 296 ILE A N 1
ATOM 2250 C CA . ILE A 1 317 ? 12.655 0.942 31.469 1.00 88.65 296 ILE A CA 1
ATOM 2251 C C . ILE A 1 317 ? 12.834 -0.135 32.533 1.00 90.40 296 ILE A C 1
ATOM 2252 O O . ILE A 1 317 ? 13.292 -1.242 32.246 1.00 91.11 296 ILE A O 1
ATOM 2257 N N . GLU A 1 318 ? 12.467 0.198 33.764 1.00 90.47 297 GLU A N 1
ATOM 2258 C CA . GLU A 1 318 ? 12.564 -0.740 34.871 1.00 92.03 297 GLU A CA 1
ATOM 2259 C C . GLU A 1 318 ? 11.668 -1.954 34.641 1.00 94.76 297 GLU A C 1
ATOM 2260 O O . GLU A 1 318 ? 12.158 -3.081 34.515 1.00 99.55 297 GLU A O 1
ATOM 2266 N N . GLY A 1 319 ? 10.359 -1.720 34.574 1.00 89.72 298 GLY A N 1
ATOM 2267 C CA . GLY A 1 319 ? 9.384 -2.800 34.550 1.00 88.27 298 GLY A CA 1
ATOM 2268 C C . GLY A 1 319 ? 8.741 -3.117 33.211 1.00 89.54 298 GLY A C 1
ATOM 2269 O O . GLY A 1 319 ? 7.703 -3.778 33.161 1.00 95.28 298 GLY A O 1
ATOM 2270 N N . GLY A 1 320 ? 9.349 -2.652 32.125 1.00 81.05 299 GLY A N 1
ATOM 2271 C CA . GLY A 1 320 ? 8.879 -2.991 30.793 1.00 81.62 299 GLY A CA 1
ATOM 2272 C C . GLY A 1 320 ? 7.698 -2.183 30.288 1.00 82.40 299 GLY A C 1
ATOM 2273 O O . GLY A 1 320 ? 7.430 -2.166 29.083 1.00 86.75 299 GLY A O 1
ATOM 2274 N N . ALA A 1 321 ? 6.986 -1.516 31.195 1.00 79.68 300 ALA A N 1
ATOM 2275 C CA . ALA A 1 321 ? 5.855 -0.674 30.795 1.00 78.12 300 ALA A CA 1
ATOM 2276 C C . ALA A 1 321 ? 5.470 0.363 31.859 1.00 76.31 300 ALA A C 1
ATOM 2277 O O . ALA A 1 321 ? 5.906 0.280 33.007 1.00 77.35 300 ALA A O 1
ATOM 2279 N N . PRO A 1 322 ? 4.648 1.353 31.477 1.00 69.41 301 PRO A N 1
ATOM 2280 C CA . PRO A 1 322 ? 4.159 2.316 32.474 1.00 65.56 301 PRO A CA 1
ATOM 2281 C C . PRO A 1 322 ? 3.271 1.674 33.557 1.00 68.34 301 PRO A C 1
ATOM 2282 O O . PRO A 1 322 ? 2.722 0.588 33.353 1.00 66.89 301 PRO A O 1
ATOM 2286 N N . LYS A 1 323 ? 3.139 2.355 34.695 1.00 70.70 302 LYS A N 1
ATOM 2287 C CA . LYS A 1 323 ? 2.331 1.876 35.818 1.00 70.53 302 LYS A CA 1
ATOM 2288 C C . LYS A 1 323 ? 1.426 3.009 36.314 1.00 71.34 302 LYS A C 1
ATOM 2289 O O . LYS A 1 323 ? 0.200 2.958 36.173 1.00 74.67 302 LYS A O 1
ATOM 2295 N N . THR A 1 324 ? 2.052 4.022 36.910 1.00 58.20 303 THR A N 1
ATOM 2296 C CA . THR A 1 324 ? 1.354 5.174 37.469 1.00 59.98 303 THR A CA 1
ATOM 2297 C C . THR A 1 324 ? 0.593 5.913 36.373 1.00 64.06 303 THR A C 1
ATOM 2298 O O . THR A 1 324 ? 1.121 6.142 35.289 1.00 63.33 303 THR A O 1
ATOM 2302 N N . GLN A 1 325 ? -0.651 6.280 36.650 1.00 66.35 304 GLN A N 1
ATOM 2303 C CA . GLN A 1 325 ? -1.478 6.885 35.613 1.00 67.59 304 GLN A CA 1
ATOM 2304 C C . GLN A 1 325 ? -1.311 8.398 35.540 1.00 57.30 304 GLN A C 1
ATOM 2305 O O . GLN A 1 325 ? -0.927 9.049 36.520 1.00 55.36 304 GLN A O 1
ATOM 2311 N N . PHE A 1 326 ? -1.593 8.956 34.368 1.00 51.95 305 PHE A N 1
ATOM 2312 C CA . PHE A 1 326 ? -1.605 10.409 34.228 1.00 49.71 305 PHE A CA 1
ATOM 2313 C C . PHE A 1 326 ? -2.752 11.036 35.025 1.00 55.15 305 PHE A C 1
ATOM 2314 O O . PHE A 1 326 ? -3.533 10.329 35.670 1.00 58.69 305 PHE A O 1
ATOM 2322 N N . LEU A 1 327 ? -2.815 12.368 34.997 1.00 46.23 306 LEU A N 1
ATOM 2323 C CA . LEU A 1 327 ? -3.847 13.140 35.695 1.00 54.01 306 LEU A CA 1
ATOM 2324 C C . LEU A 1 327 ? -5.256 12.802 35.201 1.00 56.76 306 LEU A C 1
ATOM 2325 O O . LEU A 1 327 ? -5.501 12.728 33.994 1.00 58.80 306 LEU A O 1
ATOM 2330 N N . LYS A 1 328 ? -6.178 12.574 36.131 1.00 52.64 307 LYS A N 1
ATOM 2331 C CA . LYS A 1 328 ? -7.578 12.370 35.764 1.00 46.26 307 LYS A CA 1
ATOM 2332 C C . LYS A 1 328 ? -8.425 13.454 36.419 1.00 51.25 307 LYS A C 1
ATOM 2333 O O . LYS A 1 328 ? -7.955 14.134 37.342 1.00 49.03 307 LYS A O 1
ATOM 2339 N N . PHE A 1 329 ? -9.646 13.647 35.922 1.00 54.24 308 PHE A N 1
ATOM 2340 C CA . PHE A 1 329 ? -10.512 14.715 36.436 1.00 53.31 308 PHE A CA 1
ATOM 2341 C C . PHE A 1 329 ? -10.627 14.539 37.934 1.00 53.48 308 PHE A C 1
ATOM 2342 O O . PHE A 1 329 ? -10.897 13.434 38.414 1.00 56.63 308 PHE A O 1
ATOM 2350 N N . GLY A 1 330 ? -10.414 15.615 38.674 1.00 52.15 309 GLY A N 1
ATOM 2351 C CA . GLY A 1 330 ? -10.531 15.566 40.115 1.00 62.75 309 GLY A CA 1
ATOM 2352 C C . GLY A 1 330 ? -9.183 15.660 40.800 1.00 61.91 309 GLY A C 1
ATOM 2353 O O . GLY A 1 330 ? -9.094 15.998 41.979 1.00 64.55 309 GLY A O 1
ATOM 2354 N N . ASP A 1 331 ? -8.124 15.360 40.064 1.00 55.97 310 ASP A N 1
ATOM 2355 C CA . ASP A 1 331 ? -6.797 15.402 40.655 1.00 58.06 310 ASP A CA 1
ATOM 2356 C C . ASP A 1 331 ? -6.372 16.852 40.869 1.00 60.71 310 ASP A C 1
ATOM 2357 O O . ASP A 1 331 ? -6.911 17.774 40.241 1.00 61.19 310 ASP A O 1
ATOM 2362 N N . VAL A 1 332 ? -5.426 17.054 41.782 1.00 57.64 311 VAL A N 1
ATOM 2363 C CA . VAL A 1 332 ? -4.890 18.383 42.047 1.00 48.75 311 VAL A CA 1
ATOM 2364 C C . VAL A 1 332 ? -3.375 18.365 41.989 1.00 55.14 311 VAL A C 1
ATOM 2365 O O . VAL A 1 332 ? -2.724 17.443 42.481 1.00 57.82 311 VAL A O 1
ATOM 2369 N N . VAL A 1 333 ? -2.816 19.400 41.383 1.00 59.10 312 VAL A N 1
ATOM 2370 C CA . VAL A 1 333 ? -1.384 19.512 41.231 1.00 56.50 312 VAL A CA 1
ATOM 2371 C C . VAL A 1 333 ? -0.947 20.835 41.848 1.00 50.74 312 VAL A C 1
ATOM 2372 O O . VAL A 1 333 ? -1.628 21.847 41.702 1.00 51.89 312 VAL A O 1
ATOM 2376 N N . ARG A 1 334 ? 0.173 20.808 42.566 1.00 46.50 313 ARG A N 1
ATOM 2377 C CA . ARG A 1 334 ? 0.708 21.993 43.227 1.00 45.08 313 ARG A CA 1
ATOM 2378 C C . ARG A 1 334 ? 2.186 22.133 42.878 1.00 46.95 313 ARG A C 1
ATOM 2379 O O . ARG A 1 334 ? 2.929 21.150 42.857 1.00 52.14 313 ARG A O 1
ATOM 2387 N N . ILE A 1 335 ? 2.602 23.355 42.578 1.00 49.26 314 ILE A N 1
ATOM 2388 C CA . ILE A 1 335 ? 3.990 23.641 42.254 1.00 45.97 314 ILE A CA 1
ATOM 2389 C C . ILE A 1 335 ? 4.385 24.925 42.976 1.00 48.92 314 ILE A C 1
ATOM 2390 O O . ILE A 1 335 ? 3.639 25.896 42.939 1.00 42.96 314 ILE A O 1
ATOM 2395 N N . GLU A 1 336 ? 5.535 24.909 43.651 1.00 47.36 315 GLU A N 1
ATOM 2396 C CA . GLU A 1 336 ? 6.050 26.080 44.356 1.00 46.57 315 GLU A CA 1
ATOM 2397 C C . GLU A 1 336 ? 7.534 25.880 44.664 1.00 46.58 315 GLU A C 1
ATOM 2398 O O . GLU A 1 336 ? 8.044 24.770 44.614 1.00 45.24 315 GLU A O 1
ATOM 2412 N N . LYS A 1 338 ? 10.540 27.004 47.591 1.00 49.64 317 LYS A N 1
ATOM 2413 C CA . LYS A 1 338 ? 10.733 27.631 48.890 1.00 54.39 317 LYS A CA 1
ATOM 2414 C C . LYS A 1 338 ? 12.177 28.039 49.073 1.00 51.81 317 LYS A C 1
ATOM 2415 O O . LYS A 1 338 ? 13.086 27.355 48.605 1.00 50.57 317 LYS A O 1
ATOM 2421 N N . ASP A 1 339 ? 12.389 29.171 49.735 1.00 47.45 318 ASP A N 1
ATOM 2422 C CA . ASP A 1 339 ? 13.747 29.633 49.987 1.00 51.51 318 ASP A CA 1
ATOM 2423 C C . ASP A 1 339 ? 14.399 28.833 51.121 1.00 53.00 318 ASP A C 1
ATOM 2424 O O . ASP A 1 339 ? 13.754 27.999 51.764 1.00 53.77 318 ASP A O 1
ATOM 2429 N N . ARG A 1 340 ? 15.677 29.096 51.354 1.00 54.08 319 ARG A N 1
ATOM 2430 C CA . ARG A 1 340 ? 16.447 28.411 52.385 1.00 60.69 319 ARG A CA 1
ATOM 2431 C C . ARG A 1 340 ? 15.717 28.303 53.728 1.00 59.44 319 ARG A C 1
ATOM 2432 O O . ARG A 1 340 ? 15.946 27.353 54.478 1.00 64.03 319 ARG A O 1
ATOM 2440 N N . THR A 1 341 ? 14.835 29.259 54.027 1.00 52.00 320 THR A N 1
ATOM 2441 C CA . THR A 1 341 ? 14.136 29.277 55.315 1.00 58.29 320 THR A CA 1
ATOM 2442 C C . THR A 1 341 ? 12.730 28.673 55.277 1.00 63.54 320 THR A C 1
ATOM 2443 O O . THR A 1 341 ? 12.045 28.631 56.297 1.00 70.69 320 THR A O 1
ATOM 2447 N N . GLY A 1 342 ? 12.290 28.220 54.109 1.00 59.83 321 GLY A N 1
ATOM 2448 C CA . GLY A 1 342 ? 11.002 27.548 54.007 1.00 57.30 321 GLY A CA 1
ATOM 2449 C C . GLY A 1 342 ? 9.834 28.403 53.540 1.00 59.13 321 GLY A C 1
ATOM 2450 O O . GLY A 1 342 ? 8.699 27.928 53.471 1.00 57.58 321 GLY A O 1
ATOM 2451 N N . HIS A 1 343 ? 10.106 29.663 53.214 1.00 52.46 322 HIS A N 1
ATOM 2452 C CA . HIS A 1 343 ? 9.056 30.560 52.726 1.00 56.43 322 HIS A CA 1
ATOM 2453 C C . HIS A 1 343 ? 8.933 30.524 51.203 1.00 50.74 322 HIS A C 1
ATOM 2454 O O . HIS A 1 343 ? 9.943 30.509 50.485 1.00 47.05 322 HIS A O 1
ATOM 2461 N N . SER A 1 344 ? 7.692 30.531 50.718 1.00 51.05 323 SER A N 1
ATOM 2462 C CA . SER A 1 344 ? 7.426 30.513 49.281 1.00 45.39 323 SER A CA 1
ATOM 2463 C C . SER A 1 344 ? 7.992 31.743 48.580 1.00 47.65 323 SER A C 1
ATOM 2464 O O . SER A 1 344 ? 7.816 32.875 49.030 1.00 52.59 323 SER A O 1
ATOM 2467 N N . ILE A 1 345 ? 8.679 31.515 47.469 1.00 47.73 324 ILE A N 1
ATOM 2468 C CA . ILE A 1 345 ? 9.283 32.612 46.730 1.00 50.84 324 ILE A CA 1
ATOM 2469 C C . ILE A 1 345 ? 8.339 33.202 45.690 1.00 47.61 324 ILE A C 1
ATOM 2470 O O . ILE A 1 345 ? 8.256 34.425 45.548 1.00 46.78 324 ILE A O 1
ATOM 2475 N N . PHE A 1 346 ? 7.634 32.333 44.970 1.00 36.16 325 PHE A N 1
ATOM 2476 C CA . PHE A 1 346 ? 6.802 32.755 43.843 1.00 36.87 325 PHE A CA 1
ATOM 2477 C C . PHE A 1 346 ? 5.310 32.572 44.108 1.00 43.16 325 PHE A C 1
ATOM 2478 O O . PHE A 1 346 ? 4.486 32.850 43.240 1.00 39.95 325 PHE A O 1
ATOM 2486 N N . GLY A 1 347 ? 4.950 32.069 45.286 1.00 44.95 326 GLY A N 1
ATOM 2487 C CA . GLY A 1 347 ? 3.569 31.665 45.505 1.00 46.25 326 GLY A CA 1
ATOM 2488 C C . GLY A 1 347 ? 3.344 30.279 44.917 1.00 47.38 326 GLY A C 1
ATOM 2489 O O . GLY A 1 347 ? 4.286 29.631 44.444 1.00 45.42 326 GLY A O 1
ATOM 2490 N N . ALA A 1 348 ? 2.104 29.808 44.941 1.00 43.77 327 ALA A N 1
ATOM 2491 C CA . ALA A 1 348 ? 1.846 28.427 44.565 1.00 49.51 327 ALA A CA 1
ATOM 2492 C C . ALA A 1 348 ? 0.979 28.315 43.320 1.00 48.15 327 ALA A C 1
ATOM 2493 O O . ALA A 1 348 ? -0.068 28.950 43.215 1.00 38.21 327 ALA A O 1
ATOM 2495 N N . ILE A 1 349 ? 1.433 27.511 42.367 1.00 46.69 328 ILE A N 1
ATOM 2496 C CA . ILE A 1 349 ? 0.545 27.042 41.327 1.00 45.40 328 ILE A CA 1
ATOM 2497 C C . ILE A 1 349 ? -0.187 25.873 41.949 1.00 45.84 328 ILE A C 1
ATOM 2498 O O . ILE A 1 349 ? 0.433 24.927 42.422 1.00 47.90 328 ILE A O 1
ATOM 2503 N N . GLU A 1 350 ? -1.506 25.957 42.003 1.00 47.88 329 GLU A N 1
ATOM 2504 C CA . GLU A 1 350 ? -2.298 24.854 42.512 1.00 41.14 329 GLU A CA 1
ATOM 2505 C C . GLU A 1 350 ? -3.546 24.724 41.661 1.00 48.61 329 GLU A C 1
ATOM 2506 O O . GLU A 1 350 ? -4.401 25.608 41.666 1.00 47.90 329 GLU A O 1
ATOM 2512 N N . GLN A 1 351 ? -3.654 23.613 40.937 1.00 44.87 330 GLN A N 1
ATOM 2513 C CA . GLN A 1 351 ? -4.691 23.483 39.926 1.00 45.97 330 GLN A CA 1
ATOM 2514 C C . GLN A 1 351 ? -5.457 22.157 39.983 1.00 49.91 330 GLN A C 1
ATOM 2515 O O . GLN A 1 351 ? -4.876 21.083 40.108 1.00 49.75 330 GLN A O 1
ATOM 2521 N N . LYS A 1 352 ? -6.774 22.263 39.864 1.00 44.83 331 LYS A N 1
ATOM 2522 C CA . LYS A 1 352 ? -7.656 21.108 39.812 1.00 49.01 331 LYS A CA 1
ATOM 2523 C C . LYS A 1 352 ? -7.917 20.749 38.350 1.00 47.93 331 LYS A C 1
ATOM 2524 O O . LYS A 1 352 ? -8.257 21.616 37.549 1.00 52.11 331 LYS A O 1
ATOM 2530 N N . VAL A 1 353 ? -7.720 19.483 37.993 1.00 51.01 332 VAL A N 1
ATOM 2531 C CA . VAL A 1 353 ? -8.072 19.013 36.662 1.00 45.74 332 VAL A CA 1
ATOM 2532 C C . VAL A 1 353 ? -9.563 18.715 36.625 1.00 50.20 332 VAL A C 1
ATOM 2533 O O . VAL A 1 353 ? -10.116 18.158 37.568 1.00 50.57 332 VAL A O 1
ATOM 2537 N N . GLY A 1 354 ? -10.211 19.091 35.531 1.00 51.65 333 GLY A N 1
ATOM 2538 C CA . GLY A 1 354 ? -11.648 18.955 35.423 1.00 50.61 333 GLY A CA 1
ATOM 2539 C C . GLY A 1 354 ? -12.043 18.991 33.967 1.00 54.09 333 GLY A C 1
ATOM 2540 O O . GLY A 1 354 ? -11.239 19.353 33.102 1.00 47.81 333 GLY A O 1
ATOM 2541 N N . LYS A 1 355 ? -13.281 18.597 33.691 1.00 52.57 334 LYS A N 1
ATOM 2542 C CA . LYS A 1 355 ? -13.786 18.591 32.326 1.00 51.43 334 LYS A CA 1
ATOM 2543 C C . LYS A 1 355 ? -14.203 19.988 31.849 1.00 54.98 334 LYS A C 1
ATOM 2544 O O . LYS A 1 355 ? -14.912 20.729 32.542 1.00 51.72 334 LYS A O 1
ATOM 2550 N N . TYR A 1 356 ? -13.746 20.326 30.650 1.00 51.23 335 TYR A N 1
ATOM 2551 C CA . TYR A 1 356 ? -14.157 21.536 29.955 1.00 58.53 335 TYR A CA 1
ATOM 2552 C C . TYR A 1 356 ? -15.649 21.460 29.630 1.00 66.51 335 TYR A C 1
ATOM 2553 O O . TYR A 1 356 ? -16.111 20.479 29.041 1.00 65.42 335 TYR A O 1
ATOM 2562 N N . GLU A 1 357 ? -16.400 22.485 30.029 1.00 71.40 336 GLU A N 1
ATOM 2563 C CA . GLU A 1 357 ? -17.821 22.571 29.688 1.00 78.43 336 GLU A CA 1
ATOM 2564 C C . GLU A 1 357 ? -18.018 23.415 28.435 1.00 78.50 336 GLU A C 1
ATOM 2565 O O . GLU A 1 357 ? -17.621 24.581 28.392 1.00 74.98 336 GLU A O 1
ATOM 2571 N N . ARG A 1 358 ? -18.622 22.815 27.414 1.00 82.05 337 ARG A N 1
ATOM 2572 C CA . ARG A 1 358 ? -18.793 23.486 26.134 1.00 84.78 337 ARG A CA 1
ATOM 2573 C C . ARG A 1 358 ? -20.223 23.990 25.970 1.00 87.94 337 ARG A C 1
ATOM 2574 O O . ARG A 1 358 ? -20.667 24.878 26.701 1.00 87.57 337 ARG A O 1
ATOM 2582 N N . GLN B 1 20 ? -19.459 46.877 2.847 1.00 90.50 -1 GLN B N 1
ATOM 2583 C CA . GLN B 1 20 ? -18.681 47.437 1.748 1.00 88.10 -1 GLN B CA 1
ATOM 2584 C C . GLN B 1 20 ? -17.179 47.180 1.912 1.00 83.70 -1 GLN B C 1
ATOM 2585 O O . GLN B 1 20 ? -16.433 47.191 0.932 1.00 83.54 -1 GLN B O 1
ATOM 2591 N N . GLY B 1 21 ? -16.745 46.952 3.152 1.00 75.99 0 GLY B N 1
ATOM 2592 C CA . GLY B 1 21 ? -15.376 46.545 3.423 1.00 69.27 0 GLY B CA 1
ATOM 2593 C C . GLY B 1 21 ? -14.444 47.665 3.847 1.00 59.81 0 GLY B C 1
ATOM 2594 O O . GLY B 1 21 ? -14.787 48.836 3.729 1.00 54.49 0 GLY B O 1
ATOM 2603 N N . LYS B 1 23 ? -9.855 48.624 4.805 1.00 43.63 2 LYS B N 1
ATOM 2604 C CA . LYS B 1 23 ? -8.455 48.224 4.893 1.00 49.01 2 LYS B CA 1
ATOM 2605 C C . LYS B 1 23 ? -7.792 48.900 6.090 1.00 47.96 2 LYS B C 1
ATOM 2606 O O . LYS B 1 23 ? -7.975 50.113 6.318 1.00 45.00 2 LYS B O 1
ATOM 2612 N N . LEU B 1 24 ? -7.046 48.123 6.873 1.00 45.13 3 LEU B N 1
ATOM 2613 C CA . LEU B 1 24 ? -6.333 48.673 8.030 1.00 45.93 3 LEU B CA 1
ATOM 2614 C C . LEU B 1 24 ? -4.825 48.475 7.938 1.00 47.70 3 LEU B C 1
ATOM 2615 O O . LEU B 1 24 ? -4.346 47.509 7.337 1.00 47.01 3 LEU B O 1
ATOM 2620 N N . ALA B 1 25 ? -4.076 49.400 8.529 1.00 41.61 4 ALA B N 1
ATOM 2621 C CA . ALA B 1 25 ? -2.623 49.287 8.548 1.00 44.48 4 ALA B CA 1
ATOM 2622 C C . ALA B 1 25 ? -2.030 49.814 9.850 1.00 44.52 4 ALA B C 1
ATOM 2623 O O . ALA B 1 25 ? -2.695 50.504 10.623 1.00 45.22 4 ALA B O 1
ATOM 2625 N N . THR B 1 26 ? -0.773 49.476 10.094 1.00 43.32 5 THR B N 1
ATOM 2626 C CA . THR B 1 26 ? -0.071 50.013 11.246 1.00 41.43 5 THR B CA 1
ATOM 2627 C C . THR B 1 26 ? 1.142 50.766 10.746 1.00 41.10 5 THR B C 1
ATOM 2628 O O . THR B 1 26 ? 1.996 50.180 10.063 1.00 45.51 5 THR B O 1
ATOM 2632 N N . LEU B 1 27 ? 1.216 52.063 11.049 1.00 39.17 6 LEU B N 1
ATOM 2633 C CA . LEU B 1 27 ? 2.397 52.828 10.684 1.00 42.05 6 LEU B CA 1
ATOM 2634 C C . LEU B 1 27 ? 3.444 52.717 11.784 1.00 36.35 6 LEU B C 1
ATOM 2635 O O . LEU B 1 27 ? 3.112 52.723 12.964 1.00 39.90 6 LEU B O 1
ATOM 2640 N N . LYS B 1 28 ? 4.710 52.630 11.396 1.00 44.75 7 LYS B N 1
ATOM 2641 C CA . LYS B 1 28 ? 5.783 52.603 12.369 1.00 45.52 7 LYS B CA 1
ATOM 2642 C C . LYS B 1 28 ? 5.816 53.923 13.111 1.00 46.80 7 LYS B C 1
ATOM 2643 O O . LYS B 1 28 ? 5.591 54.987 12.519 1.00 47.10 7 LYS B O 1
ATOM 2649 N N . ASP B 1 29 ? 6.080 53.860 14.410 1.00 41.90 8 ASP B N 1
ATOM 2650 C CA . ASP B 1 29 ? 6.295 55.068 15.195 1.00 44.65 8 ASP B CA 1
ATOM 2651 C C . ASP B 1 29 ? 7.191 54.723 16.378 1.00 45.29 8 ASP B C 1
ATOM 2652 O O . ASP B 1 29 ? 7.839 53.682 16.375 1.00 42.38 8 ASP B O 1
ATOM 2657 N N . SER B 1 30 ? 7.234 55.599 17.373 1.00 46.87 9 SER B N 1
ATOM 2658 C CA . SER B 1 30 ? 8.172 55.461 18.480 1.00 47.60 9 SER B CA 1
ATOM 2659 C C . SER B 1 30 ? 7.756 54.369 19.453 1.00 43.25 9 SER B C 1
ATOM 2660 O O . SER B 1 30 ? 8.487 54.050 20.381 1.00 43.48 9 SER B O 1
ATOM 2663 N N . THR B 1 31 ? 6.574 53.807 19.250 1.00 35.86 10 THR B N 1
ATOM 2664 C CA . THR B 1 31 ? 6.064 52.787 20.165 1.00 40.82 10 THR B CA 1
ATOM 2665 C C . THR B 1 31 ? 6.156 51.389 19.566 1.00 40.01 10 THR B C 1
ATOM 2666 O O . THR B 1 31 ? 6.300 51.208 18.350 1.00 42.26 10 THR B O 1
ATOM 2670 N N . ARG B 1 32 ? 6.036 50.396 20.435 1.00 40.19 11 ARG B N 1
ATOM 2671 C CA . ARG B 1 32 ? 6.202 49.012 20.020 1.00 41.01 11 ARG B CA 1
ATOM 2672 C C . ARG B 1 32 ? 5.085 48.533 19.099 1.00 43.33 11 ARG B C 1
ATOM 2673 O O . ARG B 1 32 ? 5.337 47.772 18.171 1.00 45.29 11 ARG B O 1
ATOM 2681 N N . ASP B 1 33 ? 3.868 49.013 19.334 1.00 36.43 12 ASP B N 1
ATOM 2682 C CA . ASP B 1 33 ? 2.696 48.572 18.574 1.00 42.83 12 ASP B CA 1
ATOM 2683 C C . ASP B 1 33 ? 2.290 49.488 17.412 1.00 41.25 12 ASP B C 1
ATOM 2684 O O . ASP B 1 33 ? 1.341 49.198 16.695 1.00 38.22 12 ASP B O 1
ATOM 2689 N N . GLY B 1 34 ? 3.016 50.582 17.221 1.00 39.24 13 GLY B N 1
ATOM 2690 C CA . GLY B 1 34 ? 2.813 51.413 16.053 1.00 40.16 13 GLY B CA 1
ATOM 2691 C C . GLY B 1 34 ? 1.503 52.167 16.108 1.00 36.99 13 GLY B C 1
ATOM 2692 O O . GLY B 1 34 ? 0.847 52.222 17.150 1.00 42.01 13 GLY B O 1
ATOM 2693 N N . LYS B 1 35 ? 1.128 52.755 14.978 1.00 42.05 14 LYS B N 1
ATOM 2694 C CA . LYS B 1 35 ? -0.036 53.624 14.910 1.00 36.59 14 LYS B CA 1
ATOM 2695 C C . LYS B 1 35 ? -1.076 53.055 13.946 1.00 37.32 14 LYS B C 1
ATOM 2696 O O . LYS B 1 35 ? -0.806 52.887 12.753 1.00 38.52 14 LYS B O 1
ATOM 2702 N N . LEU B 1 36 ? -2.258 52.739 14.464 1.00 36.89 15 LEU B N 1
ATOM 2703 C CA . LEU B 1 36 ? -3.300 52.154 13.623 1.00 38.84 15 LEU B CA 1
ATOM 2704 C C . LEU B 1 36 ? -3.839 53.226 12.677 1.00 41.96 15 LEU B C 1
ATOM 2705 O O . LEU B 1 36 ? -4.113 54.339 13.107 1.00 41.62 15 LEU B O 1
ATOM 2710 N N . VAL B 1 37 ? -3.966 52.893 11.394 1.00 42.09 16 VAL B N 1
ATOM 2711 C CA . VAL B 1 37 ? -4.656 53.761 10.442 1.00 42.63 16 VAL B CA 1
ATOM 2712 C C . VAL B 1 37 ? -5.647 52.975 9.589 1.00 45.12 16 VAL B C 1
ATOM 2713 O O . VAL B 1 37 ? -5.494 51.763 9.404 1.00 44.87 16 VAL B O 1
ATOM 2717 N N . VAL B 1 38 ? -6.675 53.675 9.104 1.00 41.34 17 VAL B N 1
ATOM 2718 C CA . VAL B 1 38 ? -7.574 53.152 8.079 1.00 46.21 17 VAL B CA 1
ATOM 2719 C C . VAL B 1 38 ? -7.051 53.631 6.726 1.00 46.36 17 VAL B C 1
ATOM 2720 O O . VAL B 1 38 ? -6.657 54.785 6.580 1.00 48.38 17 VAL B O 1
ATOM 2724 N N . VAL B 1 39 ? -7.053 52.752 5.736 1.00 44.44 18 VAL B N 1
ATOM 2725 C CA . VAL B 1 39 ? -6.419 53.042 4.457 1.00 45.47 18 VAL B CA 1
ATOM 2726 C C . VAL B 1 39 ? -7.445 52.986 3.330 1.00 46.89 18 VAL B C 1
ATOM 2727 O O . VAL B 1 39 ? -8.317 52.123 3.333 1.00 45.83 18 VAL B O 1
ATOM 2731 N N . SER B 1 40 ? -7.347 53.919 2.382 1.00 51.79 19 SER B N 1
ATOM 2732 C CA . SER B 1 40 ? -8.248 53.951 1.230 1.00 51.46 1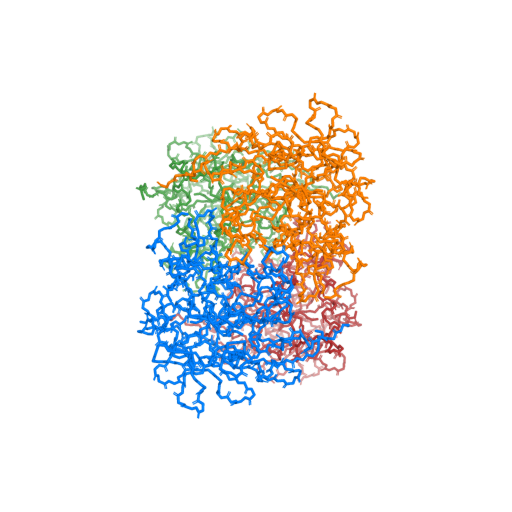9 SER B CA 1
ATOM 2733 C C . SER B 1 40 ? -8.088 52.691 0.390 1.00 61.77 19 SER B C 1
ATOM 2734 O O . SER B 1 40 ? -7.049 52.019 0.443 1.00 51.46 19 SER B O 1
ATOM 2737 N N . LYS B 1 41 ? -9.117 52.368 -0.383 1.00 67.10 20 LYS B N 1
ATOM 2738 C CA . LYS B 1 41 ? -9.107 51.129 -1.149 1.00 70.36 20 LYS B CA 1
ATOM 2739 C C . LYS B 1 41 ? -7.961 51.125 -2.151 1.00 68.17 20 LYS B C 1
ATOM 2740 O O . LYS B 1 41 ? -7.358 50.079 -2.407 1.00 63.26 20 LYS B O 1
ATOM 2746 N N . ASP B 1 42 ? -7.649 52.293 -2.708 1.00 61.05 21 ASP B N 1
ATOM 2747 C CA . ASP B 1 42 ? -6.557 52.387 -3.674 1.00 60.38 21 ASP B CA 1
ATOM 2748 C C . ASP B 1 42 ? -5.171 52.437 -3.024 1.00 56.85 21 ASP B C 1
ATOM 2749 O O . ASP B 1 42 ? -4.163 52.515 -3.727 1.00 52.62 21 ASP B O 1
ATOM 2754 N N . LEU B 1 43 ? -5.136 52.404 -1.691 1.00 53.27 22 LEU B N 1
ATOM 2755 C CA . LEU B 1 43 ? -3.893 52.401 -0.917 1.00 49.94 22 LEU B CA 1
ATOM 2756 C C . LEU B 1 43 ? -3.064 53.683 -1.030 1.00 56.89 22 LEU B C 1
ATOM 2757 O O . LEU B 1 43 ? -1.860 53.660 -0.760 1.00 59.28 22 LEU B O 1
ATOM 2762 N N . THR B 1 44 ? -3.688 54.795 -1.419 1.00 51.44 23 THR B N 1
ATOM 2763 C CA . THR B 1 44 ? -2.945 56.047 -1.541 1.00 57.87 23 THR B CA 1
ATOM 2764 C C . THR B 1 44 ? -3.088 56.946 -0.311 1.00 57.31 23 THR B C 1
ATOM 2765 O O . THR B 1 44 ? -2.180 57.710 0.007 1.00 62.90 23 THR B O 1
ATOM 2769 N N . ARG B 1 45 ? -4.220 56.850 0.379 1.00 52.53 24 ARG B N 1
ATOM 2770 C CA . ARG B 1 45 ? -4.497 57.729 1.510 1.00 49.88 24 ARG B CA 1
ATOM 2771 C C . ARG B 1 45 ? -4.826 56.936 2.770 1.00 52.16 24 ARG B C 1
ATOM 2772 O O . ARG B 1 45 ? -5.238 55.783 2.701 1.00 48.65 24 ARG B O 1
ATOM 2780 N N . CYS B 1 46 ? -4.655 57.566 3.925 1.00 55.05 25 CYS B N 1
ATOM 2781 C CA . CYS B 1 46 ? -5.001 56.916 5.180 1.00 48.52 25 CYS B CA 1
ATOM 2782 C C . CYS B 1 46 ? -5.289 57.920 6.271 1.00 48.13 25 CYS B C 1
ATOM 2783 O O . CYS B 1 46 ? -4.973 59.120 6.146 1.00 44.89 25 CYS B O 1
ATOM 2786 N N . SER B 1 47 ? -5.889 57.432 7.350 1.00 46.49 26 SER B N 1
ATOM 2787 C CA . SER B 1 47 ? -6.227 58.315 8.460 1.00 45.91 26 SER B CA 1
ATOM 2788 C C . SER B 1 47 ? -6.053 57.652 9.823 1.00 46.19 26 SER B C 1
ATOM 2789 O O . SER B 1 47 ? -6.564 56.559 10.082 1.00 45.89 26 SER B O 1
ATOM 2792 N N . GLU B 1 48 ? -5.293 58.327 10.673 1.00 39.03 27 GLU B N 1
ATOM 2793 C CA . GLU B 1 48 ? -5.142 57.947 12.060 1.00 41.76 27 GLU B CA 1
ATOM 2794 C C . GLU B 1 48 ? -6.537 57.976 12.717 1.00 40.23 27 GLU B C 1
ATOM 2795 O O . GLU B 1 48 ? -7.395 58.790 12.348 1.00 41.04 27 GLU B O 1
ATOM 2801 N N . VAL B 1 49 ? -6.774 57.055 13.645 1.00 39.50 28 VAL B N 1
ATOM 2802 C CA . VAL B 1 49 ? -8.062 56.922 14.315 1.00 40.87 28 VAL B CA 1
ATOM 2803 C C . VAL B 1 49 ? -7.879 56.779 15.828 1.00 43.25 28 VAL B C 1
ATOM 2804 O O . VAL B 1 49 ? -8.512 55.939 16.463 1.00 42.27 28 VAL B O 1
ATOM 2808 N N . GLY B 1 50 ? -7.027 57.629 16.395 1.00 40.92 29 GLY B N 1
ATOM 2809 C CA . GLY B 1 50 ? -6.691 57.580 17.807 1.00 38.00 29 GLY B CA 1
ATOM 2810 C C . GLY B 1 50 ? -7.849 57.667 18.789 1.00 42.29 29 GLY B C 1
ATOM 2811 O O . GLY B 1 50 ? -7.739 57.196 19.921 1.00 49.97 29 GLY B O 1
ATOM 2812 N N . HIS B 1 51 ? -8.952 58.280 18.375 1.00 39.81 30 HIS B N 1
ATOM 2813 C CA . HIS B 1 51 ? -10.132 58.373 19.229 1.00 43.68 30 HIS B CA 1
ATOM 2814 C C . HIS B 1 51 ? -10.904 57.049 19.311 1.00 42.03 30 HIS B C 1
ATOM 2815 O O . HIS B 1 51 ? -11.803 56.904 20.127 1.00 43.49 30 HIS B O 1
ATOM 2822 N N . ILE B 1 52 ? -10.558 56.096 18.454 1.00 41.94 31 ILE B N 1
ATOM 2823 C CA . ILE B 1 52 ? -11.200 54.783 18.482 1.00 39.73 31 ILE B CA 1
ATOM 2824 C C . ILE B 1 52 ? -10.229 53.743 19.045 1.00 41.50 31 ILE B C 1
ATOM 2825 O O . ILE B 1 52 ? -10.495 53.146 20.084 1.00 43.64 31 ILE B O 1
ATOM 2830 N N . ALA B 1 53 ? -9.090 53.562 18.377 1.00 37.84 32 ALA B N 1
ATOM 2831 C CA . ALA B 1 53 ? -8.027 52.693 18.860 1.00 38.27 32 ALA B CA 1
ATOM 2832 C C . ALA B 1 53 ? -6.648 53.209 18.434 1.00 38.35 32 ALA B C 1
ATOM 2833 O O . ALA B 1 53 ? -6.454 53.618 17.289 1.00 42.87 32 ALA B O 1
ATOM 2835 N N . ARG B 1 54 ? -5.691 53.190 19.356 1.00 36.59 33 ARG B N 1
ATOM 2836 C CA . ARG B 1 54 ? -4.315 53.577 19.049 1.00 35.30 33 ARG B CA 1
ATOM 2837 C C . ARG B 1 54 ? -3.623 52.514 18.197 1.00 40.44 33 ARG B C 1
ATOM 2838 O O . ARG B 1 54 ? -2.721 52.809 17.403 1.00 36.94 33 ARG B O 1
ATOM 2846 N N . THR B 1 55 ? -4.030 51.265 18.389 1.00 36.07 34 THR B N 1
ATOM 2847 C CA . THR B 1 55 ? -3.330 50.134 17.768 1.00 38.77 34 THR B CA 1
ATOM 2848 C C . THR B 1 55 ? -4.314 49.123 17.192 1.00 39.94 34 THR B C 1
ATOM 2849 O O . THR B 1 55 ? -5.464 49.047 17.625 1.00 40.33 34 THR B O 1
ATOM 2853 N N . LEU B 1 56 ? -3.864 48.332 16.226 1.00 39.68 35 LEU B N 1
ATOM 2854 C CA . LEU B 1 56 ? -4.727 47.286 15.688 1.00 37.75 35 LEU B CA 1
ATOM 2855 C C . LEU B 1 56 ? -5.137 46.307 16.785 1.00 40.91 35 LEU B C 1
ATOM 2856 O O . LEU B 1 56 ? -6.296 45.896 16.858 1.00 36.69 35 LEU B O 1
ATOM 2861 N N . GLN B 1 57 ? -4.191 45.926 17.641 1.00 40.67 36 GLN B N 1
ATOM 2862 C CA . GLN B 1 57 ? -4.517 44.986 18.708 1.00 40.26 36 GLN B CA 1
ATOM 2863 C C . GLN B 1 57 ? -5.667 45.503 19.565 1.00 41.09 36 GLN B C 1
ATOM 2864 O O . GLN B 1 57 ? -6.572 44.755 19.925 1.00 40.24 36 GLN B O 1
ATOM 2870 N N . ALA B 1 58 ? -5.624 46.790 19.883 1.00 40.35 37 ALA B N 1
ATOM 2871 C CA . ALA B 1 58 ? -6.617 47.377 20.760 1.00 35.89 37 ALA B CA 1
ATOM 2872 C C . ALA B 1 58 ? -7.970 47.347 20.080 1.00 34.79 37 ALA B C 1
ATOM 2873 O O . ALA B 1 58 ? -8.991 47.189 20.736 1.00 40.05 37 ALA B O 1
ATOM 2875 N N . ALA B 1 59 ? -7.981 47.486 18.759 1.00 35.36 38 ALA B N 1
ATOM 2876 C CA . ALA B 1 59 ? -9.238 47.404 18.034 1.00 38.83 38 ALA B CA 1
ATOM 2877 C C . ALA B 1 59 ? -9.735 45.959 18.061 1.00 41.88 38 ALA B C 1
ATOM 2878 O O . ALA B 1 59 ? -10.912 45.712 18.288 1.00 38.14 38 ALA B O 1
ATOM 2880 N N . LEU B 1 60 ? -8.835 45.005 17.833 1.00 39.29 39 LEU B N 1
ATOM 2881 C CA . LEU B 1 60 ? -9.233 43.598 17.860 1.00 34.53 39 LEU B CA 1
ATOM 2882 C C . LEU B 1 60 ? -9.686 43.174 19.255 1.00 36.18 39 LEU B C 1
ATOM 2883 O O . LEU B 1 60 ? -10.649 42.427 19.388 1.00 41.65 39 LEU B O 1
ATOM 2888 N N . ASP B 1 61 ? -9.003 43.657 20.291 1.00 35.52 40 ASP B N 1
ATOM 2889 C CA . ASP B 1 61 ? -9.421 43.388 21.672 1.00 35.76 40 ASP B CA 1
ATOM 2890 C C . ASP B 1 61 ? -10.882 43.756 21.908 1.00 42.42 40 ASP B C 1
ATOM 2891 O O . ASP B 1 61 ? -11.569 43.077 22.658 1.00 41.14 40 ASP B O 1
ATOM 2896 N N . ASP B 1 62 ? -11.345 44.840 21.280 1.00 44.79 41 ASP B N 1
ATOM 2897 C CA . ASP B 1 62 ? -12.702 45.354 21.529 1.00 46.20 41 ASP B CA 1
ATOM 2898 C C . ASP B 1 62 ? -13.506 45.457 20.233 1.00 45.14 41 ASP B C 1
ATOM 2899 O O . ASP B 1 62 ? -14.317 46.371 20.060 1.00 40.17 41 ASP B O 1
ATOM 2904 N N . TRP B 1 63 ? -13.311 44.487 19.346 1.00 44.72 42 TRP B N 1
ATOM 2905 C CA . TRP B 1 63 ? -13.782 44.589 17.966 1.00 45.44 42 TRP B CA 1
ATOM 2906 C C . TRP B 1 63 ? -15.278 44.820 17.793 1.00 46.71 42 TRP B C 1
ATOM 2907 O O . TRP B 1 63 ? -15.694 45.513 16.858 1.00 50.26 42 TRP B O 1
ATOM 2918 N N . ALA B 1 64 ? -16.086 44.222 18.664 1.00 44.24 43 ALA B N 1
ATOM 2919 C CA . ALA B 1 64 ? -17.537 44.349 18.562 1.00 46.77 43 ALA B CA 1
ATOM 2920 C C . ALA B 1 64 ? -17.980 45.814 18.653 1.00 45.24 43 ALA B C 1
ATOM 2921 O O . ALA B 1 64 ? -19.064 46.189 18.199 1.00 44.57 43 ALA B O 1
ATOM 2923 N N . HIS B 1 65 ? -17.144 46.642 19.252 1.00 47.50 44 HIS B N 1
ATOM 2924 C CA . HIS B 1 65 ? -17.468 48.068 19.352 1.00 50.18 44 HIS B CA 1
ATOM 2925 C C . HIS B 1 65 ? -16.611 48.927 18.420 1.00 44.62 44 HIS B C 1
ATOM 2926 O O . HIS B 1 65 ? -17.099 49.878 17.816 1.00 42.21 44 HIS B O 1
ATOM 2933 N N . ALA B 1 66 ? -15.336 48.566 18.302 1.00 39.75 45 ALA B N 1
ATOM 2934 C CA . ALA B 1 66 ? -14.374 49.334 17.514 1.00 40.68 45 ALA B CA 1
ATOM 2935 C C . ALA B 1 66 ? -14.578 49.120 16.010 1.00 44.16 45 ALA B C 1
ATOM 2936 O O . ALA B 1 66 ? -14.490 50.058 15.228 1.00 44.98 45 ALA B O 1
ATOM 2938 N N . GLY B 1 67 ? -14.843 47.880 15.610 1.00 44.57 46 GLY B N 1
ATOM 2939 C CA . GLY B 1 67 ? -15.037 47.548 14.204 1.00 47.09 46 GLY B CA 1
ATOM 2940 C C . GLY B 1 67 ? -16.004 48.446 13.446 1.00 49.41 46 GLY B C 1
ATOM 2941 O O . GLY B 1 67 ? -15.652 49.023 12.413 1.00 52.17 46 GLY B O 1
ATOM 2942 N N . PRO B 1 68 ? -17.240 48.566 13.941 1.00 47.86 47 PRO B N 1
ATOM 2943 C CA . PRO B 1 68 ? -18.227 49.435 13.290 1.00 49.67 47 PRO B CA 1
ATOM 2944 C C . PRO B 1 68 ? -17.812 50.914 13.267 1.00 55.23 47 PRO B C 1
ATOM 2945 O O . PRO B 1 68 ? -18.185 51.645 12.344 1.00 49.39 47 PRO B O 1
ATOM 2949 N N . ARG B 1 69 ? -17.062 51.358 14.270 1.00 44.99 48 ARG B N 1
ATOM 2950 C CA . ARG B 1 69 ? -16.634 52.746 14.284 1.00 42.83 48 ARG B CA 1
ATOM 2951 C C . ARG B 1 69 ? -15.587 52.958 13.200 1.00 44.67 48 ARG B C 1
ATOM 2952 O O . ARG B 1 69 ? -15.593 53.978 12.509 1.00 43.99 48 ARG B O 1
ATOM 2960 N N . LEU B 1 70 ? -14.691 51.987 13.057 1.00 42.09 49 LEU B N 1
ATOM 2961 C CA . LEU B 1 70 ? -13.682 52.019 12.014 1.00 42.59 49 LEU B CA 1
ATOM 2962 C C . LEU B 1 70 ? -14.326 51.979 10.625 1.00 45.86 49 LEU B C 1
ATOM 2963 O O . LEU B 1 70 ? -13.852 52.631 9.695 1.00 48.61 49 LEU B O 1
ATOM 2968 N N . GLU B 1 71 ? -15.398 51.213 10.479 1.00 44.59 50 GLU B N 1
ATOM 2969 C CA . GLU B 1 71 ? -16.075 51.109 9.183 1.00 49.86 50 GLU B CA 1
ATOM 2970 C C . GLU B 1 71 ? -16.589 52.468 8.739 1.00 47.96 50 GLU B C 1
ATOM 2971 O O . GLU B 1 71 ? -16.489 52.828 7.563 1.00 52.89 50 GLU B O 1
ATOM 2977 N N . ARG B 1 72 ? -17.135 53.228 9.682 1.00 55.69 51 ARG B N 1
ATOM 2978 C CA . ARG B 1 72 ? -17.622 54.581 9.393 1.00 53.20 51 ARG B CA 1
ATOM 2979 C C . ARG B 1 72 ? -16.499 55.493 8.900 1.00 54.43 51 ARG B C 1
ATOM 2980 O O . ARG B 1 72 ? -16.708 56.342 8.036 1.00 51.73 51 ARG B O 1
ATOM 2988 N N . VAL B 1 73 ? -15.305 55.310 9.449 1.00 49.06 52 VAL B N 1
ATOM 2989 C CA . VAL B 1 73 ? -14.138 56.058 9.010 1.00 49.58 52 VAL B CA 1
ATOM 2990 C C . VAL B 1 73 ? -13.742 55.687 7.579 1.00 51.08 52 VAL B C 1
ATOM 2991 O O . VAL B 1 73 ? -13.430 56.556 6.766 1.00 50.38 52 VAL B O 1
ATOM 2995 N N . ALA B 1 74 ? -13.749 54.391 7.276 1.00 46.58 53 ALA B N 1
ATOM 2996 C CA . ALA B 1 74 ? -13.427 53.922 5.937 1.00 44.47 53 ALA B CA 1
ATOM 2997 C C . ALA B 1 74 ? -14.405 54.520 4.940 1.00 51.47 53 ALA B C 1
ATOM 2998 O O . ALA B 1 74 ? -14.023 54.968 3.859 1.00 55.17 53 ALA B O 1
ATOM 3000 N N . GLU B 1 75 ? -15.675 54.526 5.322 1.00 51.46 54 GLU B N 1
ATOM 3001 C CA . GLU B 1 75 ? -16.732 55.093 4.499 1.00 59.14 54 GLU B CA 1
ATOM 3002 C C . GLU B 1 75 ? -16.476 56.575 4.238 1.00 57.70 54 GLU B C 1
ATOM 3003 O O . GLU B 1 75 ? -16.666 57.064 3.127 1.00 55.54 54 GLU B O 1
ATOM 3009 N N . GLY B 1 76 ? -16.036 57.286 5.269 1.00 51.36 55 GLY B N 1
ATOM 3010 C CA . GLY B 1 76 ? -15.726 58.698 5.139 1.00 56.94 55 GLY B CA 1
ATOM 3011 C C . GLY B 1 76 ? -14.493 58.958 4.291 1.00 60.63 55 GLY B C 1
ATOM 3012 O O . GLY B 1 76 ? -14.417 59.977 3.600 1.00 59.35 55 GLY B O 1
ATOM 3013 N N . ILE B 1 77 ? -13.521 58.047 4.337 1.00 59.22 56 ILE B N 1
ATOM 3014 C CA . ILE B 1 77 ? -12.324 58.202 3.517 1.00 53.36 56 ILE B CA 1
ATOM 3015 C C . ILE B 1 77 ? -12.733 58.093 2.057 1.00 55.28 56 ILE B C 1
ATOM 3016 O O . ILE B 1 77 ? -12.236 58.826 1.196 1.00 59.66 56 ILE B O 1
ATOM 3021 N N . GLU B 1 78 ? -13.679 57.194 1.806 1.00 56.18 57 GLU B N 1
ATOM 3022 C CA . GLU B 1 78 ? -14.191 56.926 0.473 1.00 69.22 57 GLU B CA 1
ATOM 3023 C C . GLU B 1 78 ? -14.933 58.121 -0.120 1.00 63.91 57 GLU B C 1
ATOM 3024 O O . GLU B 1 78 ? -14.768 58.427 -1.297 1.00 63.78 57 GLU B O 1
ATOM 3030 N N . THR B 1 79 ? -15.748 58.785 0.693 1.00 63.00 58 THR B N 1
ATOM 3031 C CA . THR B 1 79 ? -16.553 59.922 0.224 1.00 61.87 58 THR B CA 1
ATOM 3032 C C . THR B 1 79 ? -15.801 61.250 0.244 1.00 64.91 58 THR B C 1
ATOM 3033 O O . THR B 1 79 ? -16.228 62.219 -0.374 1.00 69.73 58 THR B O 1
ATOM 3037 N N . GLY B 1 80 ? -14.695 61.305 0.972 1.00 66.40 59 GLY B N 1
ATOM 3038 C CA . GLY B 1 80 ? -13.902 62.518 1.036 1.00 61.50 59 GLY B CA 1
ATOM 3039 C C . GLY B 1 80 ? -14.159 63.314 2.296 1.00 66.62 59 GLY B C 1
ATOM 3040 O O . GLY B 1 80 ? -13.445 64.275 2.592 1.00 68.96 59 GLY B O 1
ATOM 3041 N N . ALA B 1 81 ? -15.180 62.911 3.045 1.00 64.10 60 ALA B N 1
ATOM 3042 C CA . ALA B 1 81 ? -15.521 63.585 4.293 1.00 64.37 60 ALA B CA 1
ATOM 3043 C C . ALA B 1 81 ? -14.393 63.522 5.330 1.00 61.05 60 ALA B C 1
ATOM 3044 O O . ALA B 1 81 ? -14.107 64.513 6.001 1.00 63.24 60 ALA B O 1
ATOM 3046 N N . GLN B 1 82 ? -13.769 62.355 5.465 1.00 56.28 61 GLN B N 1
ATOM 3047 C CA . GLN B 1 82 ? -12.702 62.147 6.436 1.00 49.18 61 GLN B CA 1
ATOM 3048 C C . GLN B 1 82 ? -11.377 62.728 5.942 1.00 54.72 61 GLN B C 1
ATOM 3049 O O . GLN B 1 82 ? -10.879 62.325 4.886 1.00 55.15 61 GLN B O 1
ATOM 3055 N N . PRO B 1 83 ? -10.794 63.673 6.698 1.00 60.30 62 PRO B N 1
ATOM 3056 C CA . PRO B 1 83 ? -9.435 64.128 6.379 1.00 61.16 62 PRO B CA 1
ATOM 3057 C C . PRO B 1 83 ? -8.452 62.955 6.330 1.00 56.28 62 PRO B C 1
ATOM 3058 O O . PRO B 1 83 ? -8.509 62.067 7.188 1.00 50.39 62 PRO B O 1
ATOM 3062 N N . THR B 1 84 ? -7.564 62.952 5.343 1.00 55.11 63 THR B N 1
ATOM 3063 C CA . THR B 1 84 ? -6.575 61.881 5.218 1.00 51.84 63 THR B CA 1
ATOM 3064 C C . THR B 1 84 ? -5.180 62.466 5.053 1.00 57.61 63 THR B C 1
ATOM 3065 O O . THR B 1 84 ? -5.007 63.690 4.952 1.00 61.88 63 THR B O 1
ATOM 3077 N N . ARG B 1 86 ? -1.114 61.057 3.173 1.00 58.14 65 ARG B N 1
ATOM 3078 C CA . ARG B 1 86 ? -0.609 60.108 2.194 1.00 62.18 65 ARG B CA 1
ATOM 3079 C C . ARG B 1 86 ? -0.213 58.810 2.904 1.00 57.47 65 ARG B C 1
ATOM 3080 O O . ARG B 1 86 ? 0.341 58.849 4.006 1.00 50.78 65 ARG B O 1
ATOM 3088 N N . PHE B 1 87 ? -0.540 57.672 2.290 1.00 51.57 66 PHE B N 1
ATOM 3089 C CA . PHE B 1 87 ? -0.123 56.367 2.804 1.00 55.92 66 PHE B CA 1
ATOM 3090 C C . PHE B 1 87 ? 1.175 55.931 2.127 1.00 56.39 66 PHE B C 1
ATOM 3091 O O . PHE B 1 87 ? 1.240 55.804 0.899 1.00 59.85 66 PHE B O 1
ATOM 3099 N N . HIS B 1 88 ? 2.214 55.717 2.932 1.00 50.78 67 HIS B N 1
ATOM 3100 C CA . HIS B 1 88 ? 3.495 55.236 2.418 1.00 48.48 67 HIS B CA 1
ATOM 3101 C C . HIS B 1 88 ? 3.755 53.797 2.892 1.00 51.77 67 HIS B C 1
ATOM 3102 O O . HIS B 1 88 ? 3.959 53.553 4.087 1.00 50.02 67 HIS B O 1
ATOM 3109 N N . GLU B 1 89 ? 3.740 52.842 1.965 1.00 50.00 68 GLU B N 1
ATOM 3110 C CA . GLU B 1 89 ? 3.946 51.448 2.346 1.00 55.20 68 GLU B CA 1
ATOM 3111 C C . GLU B 1 89 ? 5.318 51.270 2.984 1.00 55.20 68 GLU B C 1
ATOM 3112 O O . GLU B 1 89 ? 5.506 50.385 3.800 1.00 51.34 68 GLU B O 1
ATOM 3118 N N . HIS B 1 90 ? 6.262 52.143 2.641 1.00 57.64 69 HIS B N 1
ATOM 3119 C CA . HIS B 1 90 ? 7.613 52.065 3.202 1.00 56.47 69 HIS B CA 1
ATOM 3120 C C . HIS B 1 90 ? 7.664 52.384 4.697 1.00 52.93 69 HIS B C 1
ATOM 3121 O O . HIS B 1 90 ? 8.633 52.043 5.379 1.00 52.54 69 HIS B O 1
ATOM 3128 N N . ASP B 1 91 ? 6.613 53.042 5.185 1.00 51.19 70 ASP B N 1
ATOM 3129 C CA . ASP B 1 91 ? 6.509 53.492 6.577 1.00 50.23 70 ASP B CA 1
ATOM 3130 C C . ASP B 1 91 ? 5.626 52.564 7.414 1.00 49.03 70 ASP B C 1
ATOM 3131 O O . ASP B 1 91 ? 5.440 52.781 8.617 1.00 46.29 70 ASP B O 1
ATOM 3136 N N . ALA B 1 92 ? 5.080 51.540 6.765 1.00 50.09 71 ALA B N 1
ATOM 3137 C CA . ALA B 1 92 ? 4.176 50.603 7.415 1.00 47.76 71 ALA B CA 1
ATOM 3138 C C . ALA B 1 92 ? 4.929 49.510 8.136 1.00 41.74 71 ALA B C 1
ATOM 3139 O O . ALA B 1 92 ? 5.904 48.967 7.621 1.00 45.39 71 ALA B O 1
ATOM 3141 N N . ALA B 1 93 ? 4.473 49.191 9.337 1.00 42.28 72 ALA B N 1
ATOM 3142 C CA . ALA B 1 93 ? 4.902 47.964 10.001 1.00 39.14 72 ALA B CA 1
ATOM 3143 C C . ALA B 1 93 ? 4.062 46.833 9.429 1.00 46.69 72 ALA B C 1
ATOM 3144 O O . ALA B 1 93 ? 3.287 47.062 8.504 1.00 45.56 72 ALA B O 1
ATOM 3146 N N . SER B 1 94 ? 4.228 45.608 9.935 1.00 44.09 73 SER B N 1
ATOM 3147 C CA . SER B 1 94 ? 3.208 44.581 9.702 1.00 45.84 73 SER B CA 1
ATOM 3148 C C . SER B 1 94 ? 1.995 45.037 10.500 1.00 46.27 73 SER B C 1
ATOM 3149 O O . SER B 1 94 ? 2.162 45.719 11.511 1.00 42.41 73 SER B O 1
ATOM 3152 N N . PRO B 1 95 ? 0.775 44.682 10.055 1.00 41.58 74 PRO B N 1
ATOM 3153 C CA . PRO B 1 95 ? -0.410 45.225 10.735 1.00 42.03 74 PRO B CA 1
ATOM 3154 C C . PRO B 1 95 ? -0.420 44.912 12.229 1.00 43.31 74 PRO B C 1
ATOM 3155 O O . PRO B 1 95 ? -0.863 45.740 13.014 1.00 43.28 74 PRO B O 1
ATOM 3159 N N . LEU B 1 96 ? 0.056 43.733 12.615 1.00 40.29 75 LEU B N 1
ATOM 3160 C CA . LEU B 1 96 ? 0.402 43.482 14.009 1.00 39.55 75 LEU B CA 1
ATOM 3161 C C . LEU B 1 96 ? 1.926 43.363 14.068 1.00 45.67 75 LEU B C 1
ATOM 3162 O O . LEU B 1 96 ? 2.483 42.330 13.701 1.00 42.76 75 LEU B O 1
ATOM 3167 N N . PRO B 1 97 ? 2.606 44.440 14.490 1.00 40.32 76 PRO B N 1
ATOM 3168 C CA . PRO B 1 97 ? 4.073 44.430 14.541 1.00 41.72 76 PRO B CA 1
ATOM 3169 C C . PRO B 1 97 ? 4.562 43.364 15.501 1.00 41.85 76 PRO B C 1
ATOM 3170 O O . PRO B 1 97 ? 5.638 42.813 15.295 1.00 38.20 76 PRO B O 1
ATOM 3174 N N . ARG B 1 98 ? 3.784 43.140 16.555 1.00 45.12 77 ARG B N 1
ATOM 3175 C CA . ARG B 1 98 ? 3.948 42.034 17.487 1.00 43.07 77 ARG B CA 1
ATOM 3176 C C . ARG B 1 98 ? 2.535 41.494 17.747 1.00 41.23 77 ARG B C 1
ATOM 3177 O O . ARG B 1 98 ? 1.562 42.278 17.805 1.00 38.11 77 ARG B O 1
ATOM 3185 N N . ALA B 1 99 ? 2.430 40.167 17.862 1.00 35.43 78 ALA B N 1
ATOM 3186 C CA . ALA B 1 99 ? 1.154 39.462 18.031 1.00 39.59 78 ALA B CA 1
ATOM 3187 C C . ALA B 1 99 ? 1.235 38.426 19.138 1.00 40.36 78 ALA B C 1
ATOM 3188 O O . ALA B 1 99 ? 2.318 37.978 19.500 1.00 38.49 78 ALA B O 1
ATOM 3190 N N . PHE B 1 100 ? 0.085 38.033 19.667 1.00 39.58 79 PHE B N 1
ATOM 3191 C CA . PHE B 1 100 ? 0.066 37.075 20.760 1.00 39.98 79 PHE B CA 1
ATOM 3192 C C . PHE B 1 100 ? 0.137 35.659 20.227 1.00 37.72 79 PHE B C 1
ATOM 3193 O O . PHE B 1 100 ? 0.451 34.726 20.962 1.00 37.81 79 PHE B O 1
ATOM 3201 N N . GLN B 1 101 ? -0.118 35.514 18.932 1.00 37.72 80 GLN B N 1
ATOM 3202 C CA . GLN B 1 101 ? -0.020 34.199 18.315 1.00 40.16 80 GLN B CA 1
ATOM 3203 C C . GLN B 1 101 ? 0.143 34.237 16.804 1.00 39.29 80 GLN B C 1
ATOM 3204 O O . GLN B 1 101 ? -0.472 35.040 16.110 1.00 42.93 80 GLN B O 1
ATOM 3210 N N . TRP B 1 102 ? 1.001 33.352 16.313 1.00 36.72 81 TRP B N 1
ATOM 3211 C CA . TRP B 1 102 ? 1.211 33.147 14.891 1.00 42.52 81 TRP B CA 1
ATOM 3212 C C . TRP B 1 102 ? 1.335 31.647 14.721 1.00 42.32 81 TRP B C 1
ATOM 3213 O O . TRP B 1 102 ? 2.268 31.038 15.238 1.00 45.64 81 TRP B O 1
ATOM 3224 N N . ALA B 1 103 ? 0.359 31.055 14.045 1.00 46.14 82 ALA B N 1
ATOM 3225 C CA . ALA B 1 103 ? 0.350 29.625 13.796 1.00 49.62 82 ALA B CA 1
ATOM 3226 C C . ALA B 1 103 ? 0.189 29.415 12.303 1.00 47.40 82 ALA B C 1
ATOM 3227 O O . ALA B 1 103 ? -0.713 29.968 11.682 1.00 43.94 82 ALA B O 1
ATOM 3229 N N . ASP B 1 104 ? 1.072 28.621 11.720 1.00 52.97 83 ASP B N 1
ATOM 3230 C CA . ASP B 1 104 ? 1.135 28.528 10.276 1.00 49.00 83 ASP B CA 1
ATOM 3231 C C . ASP B 1 104 ? 0.874 27.102 9.812 1.00 50.48 83 ASP B C 1
ATOM 3232 O O . ASP B 1 104 ? 1.610 26.182 10.159 1.00 51.01 83 ASP B O 1
ATOM 3237 N N . GLY B 1 105 ? -0.176 26.928 9.018 1.00 52.83 84 GLY B N 1
ATOM 3238 C CA . GLY B 1 105 ? -0.515 25.623 8.492 1.00 54.08 84 GLY B CA 1
ATOM 3239 C C . GLY B 1 105 ? 0.298 25.260 7.265 1.00 58.47 84 GLY B C 1
ATOM 3240 O O . GLY B 1 105 ? 1.269 25.932 6.921 1.00 61.37 84 GLY B O 1
ATOM 3241 N N . SER B 1 106 ? -0.098 24.171 6.618 1.00 55.60 85 SER B N 1
ATOM 3242 C CA . SER B 1 106 ? 0.426 23.787 5.322 1.00 62.90 85 SER B CA 1
ATOM 3243 C C . SER B 1 106 ? -0.769 23.244 4.563 1.00 67.50 85 SER B C 1
ATOM 3244 O O . SER B 1 106 ? -0.850 22.050 4.271 1.00 69.88 85 SER B O 1
ATOM 3247 N N . ALA B 1 107 ? -1.711 24.131 4.267 1.00 63.67 86 ALA B N 1
ATOM 3248 C CA . ALA B 1 107 ? -3.013 23.727 3.760 1.00 64.86 86 ALA B CA 1
ATOM 3249 C C . ALA B 1 107 ? -2.961 23.254 2.314 1.00 66.85 86 ALA B C 1
ATOM 3250 O O . ALA B 1 107 ? -3.905 22.645 1.826 1.00 69.46 86 ALA B O 1
ATOM 3252 N N . TYR B 1 108 ? -1.867 23.549 1.623 1.00 65.28 87 TYR B N 1
ATOM 3253 C CA . TYR B 1 108 ? -1.700 23.058 0.260 1.00 65.10 87 TYR B CA 1
ATOM 3254 C C . TYR B 1 108 ? -0.861 21.786 0.310 1.00 65.98 87 TYR B C 1
ATOM 3255 O O . TYR B 1 108 ? 0.332 21.793 0.009 1.00 64.50 87 TYR B O 1
ATOM 3264 N N . VAL B 1 109 ? -1.499 20.695 0.706 1.00 63.13 88 VAL B N 1
ATOM 3265 C CA . VAL B 1 109 ? -0.773 19.472 0.994 1.00 71.94 88 VAL B CA 1
ATOM 3266 C C . VAL B 1 109 ? 0.086 19.036 -0.192 1.00 78.81 88 VAL B C 1
ATOM 3267 O O . VAL B 1 109 ? 1.077 18.325 -0.018 1.00 81.36 88 VAL B O 1
ATOM 3271 N N . ASN B 1 110 ? -0.287 19.484 -1.390 1.00 76.06 89 ASN B N 1
ATOM 3272 C CA . ASN B 1 110 ? 0.506 19.224 -2.584 1.00 77.37 89 ASN B CA 1
ATOM 3273 C C . ASN B 1 110 ? 1.982 19.531 -2.379 1.00 77.80 89 ASN B C 1
ATOM 3274 O O . ASN B 1 110 ? 2.849 18.766 -2.811 1.00 79.15 89 ASN B O 1
ATOM 3279 N N . HIS B 1 111 ? 2.257 20.661 -1.729 1.00 71.49 90 HIS B N 1
ATOM 3280 C CA . HIS B 1 111 ? 3.622 21.063 -1.420 1.00 66.62 90 HIS B CA 1
ATOM 3281 C C . HIS B 1 111 ? 4.322 20.049 -0.511 1.00 69.53 90 HIS B C 1
ATOM 3282 O O . HIS B 1 111 ? 5.476 19.679 -0.746 1.00 67.60 90 HIS B O 1
ATOM 3289 N N . VAL B 1 112 ? 3.619 19.616 0.530 1.00 71.80 91 VAL B N 1
ATOM 3290 C CA . VAL B 1 112 ? 4.147 18.637 1.472 1.00 72.67 91 VAL B CA 1
ATOM 3291 C C . VAL B 1 112 ? 4.519 17.338 0.758 1.00 75.08 91 VAL B C 1
ATOM 3292 O O . VAL B 1 112 ? 5.560 16.734 1.028 1.00 70.63 91 VAL B O 1
ATOM 3296 N N . GLU B 1 113 ? 3.655 16.923 -0.162 1.00 78.38 92 GLU B N 1
ATOM 3297 C CA . GLU B 1 113 ? 3.840 15.692 -0.922 1.00 76.83 92 GLU B CA 1
ATOM 3298 C C . GLU B 1 113 ? 5.111 15.741 -1.762 1.00 76.11 92 GLU B C 1
ATOM 3299 O O . GLU B 1 113 ? 5.793 14.722 -1.943 1.00 73.47 92 GLU B O 1
ATOM 3305 N N . LEU B 1 114 ? 5.419 16.935 -2.259 1.00 73.05 93 LEU B N 1
ATOM 3306 C CA . LEU B 1 114 ? 6.600 17.187 -3.080 1.00 82.61 93 LEU B CA 1
ATOM 3307 C C . LEU B 1 114 ? 7.895 17.142 -2.265 1.00 89.49 93 LEU B C 1
ATOM 3308 O O . LEU B 1 114 ? 8.907 16.616 -2.725 1.00 96.31 93 LEU B O 1
ATOM 3313 N N . VAL B 1 115 ? 7.861 17.697 -1.058 1.00 89.25 94 VAL B N 1
ATOM 3314 C CA . VAL B 1 115 ? 9.008 17.631 -0.160 1.00 88.20 94 VAL B CA 1
ATOM 3315 C C . VAL B 1 115 ? 9.297 16.189 0.258 1.00 90.06 94 VAL B C 1
ATOM 3316 O O . VAL B 1 115 ? 10.457 15.782 0.376 1.00 84.51 94 VAL B O 1
ATOM 3320 N N . ARG B 1 116 ? 8.235 15.420 0.481 1.00 91.40 95 ARG B N 1
ATOM 3321 C CA . ARG B 1 116 ? 8.370 14.013 0.834 1.00 92.22 95 ARG B CA 1
ATOM 3322 C C . ARG B 1 116 ? 8.909 13.229 -0.352 1.00 90.20 95 ARG B C 1
ATOM 3323 O O . ARG B 1 116 ? 9.742 12.334 -0.190 1.00 96.68 95 ARG B O 1
ATOM 3331 N N . LYS B 1 117 ? 8.435 13.571 -1.546 1.00 85.10 96 LYS B N 1
ATOM 3332 C CA . LYS B 1 117 ? 8.830 12.858 -2.757 1.00 88.46 96 LYS B CA 1
ATOM 3333 C C . LYS B 1 117 ? 10.310 13.021 -3.085 1.00 99.89 96 LYS B C 1
ATOM 3334 O O . LYS B 1 117 ? 10.977 12.055 -3.468 1.00 103.99 96 LYS B O 1
ATOM 3340 N N . ALA B 1 118 ? 10.814 14.243 -2.945 1.00 102.95 97 ALA B N 1
ATOM 3341 C CA . ALA B 1 118 ? 12.228 14.522 -3.176 1.00 107.55 97 ALA B CA 1
ATOM 3342 C C . ALA B 1 118 ? 13.118 13.775 -2.182 1.00 109.80 97 ALA B C 1
ATOM 3343 O O . ALA B 1 118 ? 14.330 13.675 -2.377 1.00 108.81 97 ALA B O 1
ATOM 3345 N N . ARG B 1 119 ? 12.509 13.264 -1.112 1.00 114.48 98 ARG B N 1
ATOM 3346 C CA . ARG B 1 119 ? 13.211 12.440 -0.131 1.00 118.31 98 ARG B CA 1
ATOM 3347 C C . ARG B 1 119 ? 12.984 10.966 -0.461 1.00 120.38 98 ARG B C 1
ATOM 3348 O O . ARG B 1 119 ? 13.856 10.124 -0.236 1.00 118.75 98 ARG B O 1
ATOM 3356 N N . ASN B 1 120 ? 11.800 10.683 -1.001 1.00 122.44 99 ASN B N 1
ATOM 3357 C CA . ASN B 1 120 ? 11.408 9.356 -1.485 1.00 123.36 99 ASN B CA 1
ATOM 3358 C C . ASN B 1 120 ? 10.555 8.537 -0.517 1.00 124.16 99 ASN B C 1
ATOM 3359 O O . ASN B 1 120 ? 10.479 7.309 -0.621 1.00 121.42 99 ASN B O 1
ATOM 3364 N N . ALA B 1 121 ? 9.909 9.228 0.416 1.00 124.73 100 ALA B N 1
ATOM 3365 C CA . ALA B 1 121 ? 8.947 8.591 1.304 1.00 128.22 100 ALA B CA 1
ATOM 3366 C C . ALA B 1 121 ? 7.538 8.813 0.770 1.00 127.41 100 ALA B C 1
ATOM 3367 O O . ALA B 1 121 ? 7.198 9.916 0.336 1.00 124.97 100 ALA B O 1
ATOM 3369 N N . GLU B 1 122 ? 6.725 7.762 0.781 1.00 125.59 101 GLU B N 1
ATOM 3370 C CA . GLU B 1 122 ? 5.315 7.924 0.472 1.00 120.27 101 GLU B CA 1
ATOM 3371 C C . GLU B 1 122 ? 4.739 8.849 1.530 1.00 111.95 101 GLU B C 1
ATOM 3372 O O . GLU B 1 122 ? 5.248 8.924 2.649 1.00 113.29 101 GLU B O 1
ATOM 3386 N N . PRO B 1 124 ? 1.783 9.501 4.068 1.00 85.87 103 PRO B N 1
ATOM 3387 C CA . PRO B 1 124 ? 0.635 8.819 4.671 1.00 89.25 103 PRO B CA 1
ATOM 3388 C C . PRO B 1 124 ? -0.654 9.490 4.198 1.00 89.30 103 PRO B C 1
ATOM 3389 O O . PRO B 1 124 ? -0.741 10.723 4.233 1.00 80.66 103 PRO B O 1
ATOM 3393 N N . ALA B 1 125 ? -1.628 8.703 3.745 1.00 90.86 104 ALA B N 1
ATOM 3394 C CA . ALA B 1 125 ? -2.855 9.271 3.188 1.00 91.08 104 ALA B CA 1
ATOM 3395 C C . ALA B 1 125 ? -3.593 10.138 4.207 1.00 87.85 104 ALA B C 1
ATOM 3396 O O . ALA B 1 125 ? -4.570 10.813 3.872 1.00 86.79 104 ALA B O 1
ATOM 3398 N N . SER B 1 126 ? -3.112 10.106 5.448 1.00 83.61 105 SER B N 1
ATOM 3399 C CA . SER B 1 126 ? -3.696 10.862 6.550 1.00 80.30 105 SER B CA 1
ATOM 3400 C C . SER B 1 126 ? -3.401 12.364 6.450 1.00 76.92 105 SER B C 1
ATOM 3401 O O . SER B 1 126 ? -4.083 13.193 7.061 1.00 66.64 105 SER B O 1
ATOM 3404 N N . PHE B 1 127 ? -2.378 12.712 5.679 1.00 77.15 106 PHE B N 1
ATOM 3405 C CA . PHE B 1 127 ? -2.014 14.110 5.505 1.00 74.09 106 PHE B CA 1
ATOM 3406 C C . PHE B 1 127 ? -3.064 14.847 4.681 1.00 77.29 106 PHE B C 1
ATOM 3407 O O . PHE B 1 127 ? -3.021 16.076 4.560 1.00 72.03 106 PHE B O 1
ATOM 3415 N N . TRP B 1 128 ? -4.010 14.090 4.128 1.00 77.76 107 TRP B N 1
ATOM 3416 C CA . TRP B 1 128 ? -5.089 14.653 3.318 1.00 79.56 107 TRP B CA 1
ATOM 3417 C C . TRP B 1 128 ? -6.326 14.940 4.155 1.00 79.08 107 TRP B C 1
ATOM 3418 O O . TRP B 1 128 ? -7.315 15.481 3.655 1.00 80.32 107 TRP B O 1
ATOM 3429 N N . THR B 1 129 ? -6.276 14.557 5.424 1.00 78.75 108 THR B N 1
ATOM 3430 C CA . THR B 1 129 ? -7.414 14.730 6.310 1.00 77.73 108 THR B CA 1
ATOM 3431 C C . THR B 1 129 ? -6.959 15.299 7.644 1.00 75.51 108 THR B C 1
ATOM 3432 O O . THR B 1 129 ? -7.776 15.713 8.468 1.00 73.31 108 THR B O 1
ATOM 3436 N N . ASP B 1 130 ? -5.646 15.312 7.852 1.00 74.67 109 ASP B N 1
ATOM 3437 C CA . ASP B 1 130 ? -5.079 15.886 9.065 1.00 77.14 109 ASP B CA 1
ATOM 3438 C C . ASP B 1 130 ? -4.121 17.043 8.762 1.00 68.03 109 ASP B C 1
ATOM 3439 O O . ASP B 1 130 ? -3.050 16.856 8.164 1.00 61.02 109 ASP B O 1
ATOM 3444 N N . PRO B 1 131 ? -4.519 18.252 9.170 1.00 64.24 110 PRO B N 1
ATOM 3445 C CA . PRO B 1 131 ? -3.734 19.462 8.917 1.00 61.61 110 PRO B CA 1
ATOM 3446 C C . PRO B 1 131 ? -2.418 19.474 9.684 1.00 58.70 110 PRO B C 1
ATOM 3447 O O . PRO B 1 131 ? -2.378 19.118 10.861 1.00 56.93 110 PRO B O 1
ATOM 3451 N N . LEU B 1 132 ? -1.348 19.881 9.012 1.00 58.89 111 LEU B N 1
ATOM 3452 C CA . LEU B 1 132 ? -0.129 20.246 9.708 1.00 60.50 111 LEU B CA 1
ATOM 3453 C C . LEU B 1 132 ? -0.282 21.683 10.198 1.00 57.31 111 LEU B C 1
ATOM 3454 O O . LEU B 1 132 ? -0.963 22.493 9.573 1.00 61.22 111 LEU B O 1
ATOM 3459 N N . ILE B 1 133 ? 0.356 21.989 11.319 1.00 54.52 112 ILE B N 1
ATOM 3460 C CA . ILE B 1 133 ? 0.392 23.352 11.835 1.00 53.65 112 ILE B CA 1
ATOM 3461 C C . ILE B 1 133 ? 1.602 23.463 12.753 1.00 51.13 112 ILE B C 1
ATOM 3462 O O . ILE B 1 133 ? 2.053 22.469 13.311 1.00 52.14 112 ILE B O 1
ATOM 3467 N N . TYR B 1 134 ? 2.149 24.664 12.882 1.00 50.42 113 TYR B N 1
ATOM 3468 C CA . TYR B 1 134 ? 3.268 24.876 13.778 1.00 48.80 113 TYR B CA 1
ATOM 3469 C C . TYR B 1 134 ? 3.200 26.267 14.422 1.00 47.29 113 TYR B C 1
ATOM 3470 O O . TYR B 1 134 ? 2.623 27.194 13.868 1.00 48.81 113 TYR B O 1
ATOM 3479 N N . GLN B 1 135 ? 3.780 26.368 15.613 1.00 44.59 114 GLN B N 1
ATOM 3480 C CA . GLN B 1 135 ? 3.781 27.572 16.402 1.00 47.53 114 GLN B CA 1
ATOM 3481 C C . GLN B 1 135 ? 4.972 28.403 15.935 1.00 47.77 114 GLN B C 1
ATOM 3482 O O . GLN B 1 135 ? 6.103 27.910 15.869 1.00 47.70 114 GLN B O 1
ATOM 3488 N N . GLY B 1 136 ? 4.718 29.655 15.587 1.00 47.72 115 GLY B N 1
ATOM 3489 C CA . GLY B 1 136 ? 5.762 30.504 15.035 1.00 50.40 115 GLY B CA 1
ATOM 3490 C C . GLY B 1 136 ? 6.130 31.686 15.916 1.00 42.17 115 GLY B C 1
ATOM 3491 O O . GLY B 1 136 ? 5.455 31.968 16.896 1.00 43.19 115 GLY B O 1
ATOM 3492 N N . GLY B 1 137 ? 7.220 32.364 15.573 1.00 46.86 116 GLY B N 1
ATOM 3493 C CA . GLY B 1 137 ? 7.646 33.531 16.320 1.00 39.73 116 GLY B CA 1
ATOM 3494 C C . GLY B 1 137 ? 6.693 34.643 15.973 1.00 38.70 116 GLY B C 1
ATOM 3495 O O . GLY B 1 137 ? 6.473 34.901 14.789 1.00 45.11 116 GLY B O 1
ATOM 3496 N N . SER B 1 138 ? 6.133 35.296 16.987 1.00 36.47 117 SER B N 1
ATOM 3497 C CA . SER B 1 138 ? 5.113 36.320 16.759 1.00 39.18 117 SER B CA 1
ATOM 3498 C C . SER B 1 138 ? 5.462 37.720 17.305 1.00 45.02 117 SER B C 1
ATOM 3499 O O . SER B 1 138 ? 4.663 38.657 17.198 1.00 43.58 117 SER B O 1
ATOM 3502 N N . ASP B 1 139 ? 6.644 37.864 17.890 1.00 45.18 118 ASP B N 1
ATOM 3503 C CA . ASP B 1 139 ? 6.925 39.050 18.691 1.00 43.36 118 ASP B CA 1
ATOM 3504 C C . ASP B 1 139 ? 7.769 40.115 17.984 1.00 45.50 118 ASP B C 1
ATOM 3505 O O . ASP B 1 139 ? 8.047 41.154 18.573 1.00 39.56 118 ASP B O 1
ATOM 3510 N N . SER B 1 140 ? 8.187 39.854 16.743 1.00 41.10 119 SER B N 1
ATOM 3511 C CA . SER B 1 140 ? 9.196 40.687 16.098 1.00 44.08 119 SER B CA 1
ATOM 3512 C C . SER B 1 140 ? 9.076 40.722 14.583 1.00 43.81 119 SER B C 1
ATOM 3513 O O . SER B 1 140 ? 10.083 40.591 13.883 1.00 46.46 119 SER B O 1
ATOM 3516 N N . PHE B 1 141 ? 7.867 40.903 14.063 1.00 37.74 120 PHE B N 1
ATOM 3517 C CA . PHE B 1 141 ? 7.678 40.846 12.617 1.00 39.80 120 PHE B CA 1
ATOM 3518 C C . PHE B 1 141 ? 8.374 41.983 11.868 1.00 43.17 120 PHE B C 1
ATOM 3519 O O . PHE B 1 141 ? 8.364 43.132 12.315 1.00 45.08 120 PHE B O 1
ATOM 3527 N N . LEU B 1 142 ? 8.965 41.665 10.719 1.00 45.48 121 LEU B N 1
ATOM 3528 C CA . LEU B 1 142 ? 9.519 42.692 9.839 1.00 48.92 121 LEU B CA 1
ATOM 3529 C C . LEU B 1 142 ? 8.381 43.452 9.183 1.00 53.10 121 LEU B C 1
ATOM 3530 O O . LEU B 1 142 ? 7.299 42.895 8.996 1.00 52.62 121 LEU B O 1
ATOM 3535 N N . GLY B 1 143 ? 8.628 44.716 8.832 1.00 47.97 122 GLY B N 1
ATOM 3536 C CA . GLY B 1 143 ? 7.693 45.490 8.030 1.00 48.33 122 GLY B CA 1
ATOM 3537 C C . GLY B 1 143 ? 7.784 45.040 6.584 1.00 47.17 122 GLY B C 1
ATOM 3538 O O . GLY B 1 143 ? 8.786 44.448 6.182 1.00 47.94 122 GLY B O 1
ATOM 3539 N N . PRO B 1 144 ? 6.725 45.292 5.802 1.00 48.74 123 PRO B N 1
ATOM 3540 C CA . PRO B 1 144 ? 6.580 44.900 4.394 1.00 47.10 123 PRO B CA 1
ATOM 3541 C C . PRO B 1 144 ? 7.794 45.260 3.537 1.00 52.21 123 PRO B C 1
ATOM 3542 O O . PRO B 1 144 ? 8.186 44.454 2.686 1.00 55.92 123 PRO B O 1
ATOM 3546 N N . ARG B 1 145 ? 8.364 46.452 3.742 1.00 46.45 124 ARG B N 1
ATOM 3547 C CA . ARG B 1 145 ? 9.539 46.873 2.977 1.00 51.85 124 ARG B CA 1
ATOM 3548 C C . ARG B 1 145 ? 10.878 46.710 3.718 1.00 55.88 124 ARG B C 1
ATOM 3549 O O . ARG B 1 145 ? 11.933 46.963 3.145 1.00 55.30 124 ARG B O 1
ATOM 3557 N N . ASP B 1 146 ? 10.841 46.297 4.981 1.00 55.48 125 ASP B N 1
ATOM 3558 C CA . ASP B 1 146 ? 12.080 46.017 5.705 1.00 56.96 125 ASP B CA 1
ATOM 3559 C C . ASP B 1 146 ? 12.894 44.933 5.008 1.00 55.62 125 ASP B C 1
ATOM 3560 O O . ASP B 1 146 ? 12.342 43.976 4.473 1.00 55.26 125 ASP B O 1
ATOM 3565 N N . PRO B 1 147 ? 14.223 45.089 5.009 1.00 56.59 126 PRO B N 1
ATOM 3566 C CA . PRO B 1 147 ? 15.126 44.073 4.457 1.00 49.23 126 PRO B CA 1
ATOM 3567 C C . PRO B 1 147 ? 15.110 42.792 5.279 1.00 56.69 126 PRO B C 1
ATOM 3568 O O . PRO B 1 147 ? 14.833 42.817 6.480 1.00 52.12 126 PRO B O 1
ATOM 3572 N N . ILE B 1 148 ? 15.384 41.669 4.617 1.00 54.97 127 ILE B N 1
ATOM 3573 C CA . ILE B 1 148 ? 15.582 40.405 5.306 1.00 54.83 127 ILE B CA 1
ATOM 3574 C C . ILE B 1 148 ? 17.060 40.291 5.639 1.00 60.72 127 ILE B C 1
ATOM 3575 O O . ILE B 1 148 ? 17.882 39.998 4.771 1.00 56.44 127 ILE B O 1
ATOM 3580 N N . LEU B 1 149 ? 17.398 40.566 6.894 1.00 63.02 128 LEU B N 1
ATOM 3581 C CA . LEU B 1 149 ? 18.790 40.595 7.309 1.00 60.86 128 LEU B CA 1
ATOM 3582 C C . LEU B 1 149 ? 19.166 39.289 7.990 1.00 58.55 128 LEU B C 1
ATOM 3583 O O . LEU B 1 149 ? 18.541 38.889 8.969 1.00 60.31 128 LEU B O 1
ATOM 3596 N N . ALA B 1 151 ? 22.709 36.677 9.121 1.00 63.27 130 ALA B N 1
ATOM 3597 C CA . ALA B 1 151 ? 24.150 36.608 9.321 1.00 66.78 130 ALA B CA 1
ATOM 3598 C C . ALA B 1 151 ? 24.851 35.860 8.190 1.00 65.14 130 ALA B C 1
ATOM 3599 O O . ALA B 1 151 ? 26.014 36.127 7.893 1.00 69.97 130 ALA B O 1
ATOM 3601 N N . ASP B 1 152 ? 24.138 34.939 7.552 1.00 59.52 131 ASP B N 1
ATOM 3602 C CA . ASP B 1 152 ? 24.764 34.024 6.608 1.00 63.09 131 ASP B CA 1
ATOM 3603 C C . ASP B 1 152 ? 23.759 33.603 5.543 1.00 65.36 131 ASP B C 1
ATOM 3604 O O . ASP B 1 152 ? 22.727 33.023 5.867 1.00 71.58 131 ASP B O 1
ATOM 3609 N N . ASP B 1 153 ? 24.044 33.892 4.276 1.00 63.09 132 ASP B N 1
ATOM 3610 C CA . ASP B 1 153 ? 23.128 33.483 3.208 1.00 68.97 132 ASP B CA 1
ATOM 3611 C C . ASP B 1 153 ? 23.357 32.042 2.722 1.00 72.27 132 ASP B C 1
ATOM 3612 O O . ASP B 1 153 ? 22.734 31.595 1.754 1.00 73.72 132 ASP B O 1
ATOM 3617 N N . ALA B 1 154 ? 24.238 31.320 3.411 1.00 70.90 133 ALA B N 1
ATOM 3618 C CA . ALA B 1 154 ? 24.446 29.901 3.139 1.00 74.09 133 ALA B CA 1
ATOM 3619 C C . ALA B 1 154 ? 23.543 29.062 4.038 1.00 73.32 133 ALA B C 1
ATOM 3620 O O . ALA B 1 154 ? 23.713 27.846 4.158 1.00 72.28 133 ALA B O 1
ATOM 3622 N N . TRP B 1 155 ? 22.580 29.722 4.674 1.00 68.28 134 TRP B N 1
ATOM 3623 C CA . TRP B 1 155 ? 21.600 29.022 5.489 1.00 65.32 134 TRP B CA 1
ATOM 3624 C C . TRP B 1 155 ? 20.377 28.634 4.667 1.00 66.18 134 TRP B C 1
ATOM 3625 O O . TRP B 1 155 ? 19.395 28.135 5.210 1.00 66.79 134 TRP B O 1
ATOM 3636 N N . GLY B 1 156 ? 20.424 28.874 3.361 1.00 66.94 135 GLY B N 1
ATOM 3637 C CA . GLY B 1 156 ? 19.290 28.559 2.508 1.00 67.00 135 GLY B CA 1
ATOM 3638 C C . GLY B 1 156 ? 18.115 29.484 2.795 1.00 61.57 135 GLY B C 1
ATOM 3639 O O . GLY B 1 156 ? 17.006 29.036 3.108 1.00 55.30 135 GLY B O 1
ATOM 3640 N N . ILE B 1 157 ? 18.372 30.785 2.699 1.00 61.46 136 ILE B N 1
ATOM 3641 C CA . ILE B 1 157 ? 17.343 31.797 2.889 1.00 57.39 136 ILE B CA 1
ATOM 3642 C C . ILE B 1 157 ? 16.285 31.680 1.793 1.00 57.92 136 ILE B C 1
ATOM 3643 O O . ILE B 1 157 ? 16.599 31.727 0.602 1.00 60.38 136 ILE B O 1
ATOM 3648 N N . ASP B 1 158 ? 15.033 31.500 2.192 1.00 55.11 137 ASP B N 1
ATOM 3649 C CA . ASP B 1 158 ? 13.962 31.305 1.224 1.00 56.16 137 ASP B CA 1
ATOM 3650 C C . ASP B 1 158 ? 12.739 32.131 1.603 1.00 61.68 137 ASP B C 1
ATOM 3651 O O . ASP B 1 158 ? 12.476 32.368 2.787 1.00 58.86 137 ASP B O 1
ATOM 3664 N N . GLU B 1 160 ? 8.450 32.571 1.351 1.00 60.53 139 GLU B N 1
ATOM 3665 C CA . GLU B 1 160 ? 7.293 31.696 1.404 1.00 60.48 139 GLU B CA 1
ATOM 3666 C C . GLU B 1 160 ? 6.048 32.570 1.380 1.00 58.53 139 GLU B C 1
ATOM 3667 O O . GLU B 1 160 ? 5.602 33.052 2.420 1.00 56.75 139 GLU B O 1
ATOM 3673 N N . GLY B 1 161 ? 5.500 32.786 0.191 1.00 55.98 140 GLY B N 1
ATOM 3674 C CA . GLY B 1 161 ? 4.264 33.538 0.062 1.00 53.23 140 GLY B CA 1
ATOM 3675 C C . GLY B 1 161 ? 3.065 32.751 0.565 1.00 53.85 140 GLY B C 1
ATOM 3676 O O . GLY B 1 161 ? 2.860 31.596 0.192 1.00 54.23 140 GLY B O 1
ATOM 3677 N N . GLU B 1 162 ? 2.281 33.373 1.438 1.00 56.01 141 GLU B N 1
ATOM 3678 C CA . GLU B 1 162 ? 1.042 32.775 1.916 1.00 54.56 141 GLU B CA 1
ATOM 3679 C C . GLU B 1 162 ? 0.022 33.858 2.210 1.00 55.90 141 GLU B C 1
ATOM 3680 O O . GLU B 1 162 ? 0.311 35.060 2.140 1.00 52.52 141 GLU B O 1
ATOM 3686 N N . ALA B 1 163 ? -1.178 33.422 2.558 1.00 53.28 142 ALA B N 1
ATOM 3687 C CA . ALA B 1 163 ? -2.190 34.333 3.044 1.00 54.61 142 ALA B CA 1
ATOM 3688 C C . ALA B 1 163 ? -2.404 33.996 4.509 1.00 59.02 142 ALA B C 1
ATOM 3689 O O . ALA B 1 163 ? -2.115 32.872 4.949 1.00 58.87 142 ALA B O 1
ATOM 3691 N N . ALA B 1 164 ? -2.890 34.967 5.270 1.00 53.96 143 ALA B N 1
ATOM 3692 C CA . ALA B 1 164 ? -3.202 34.725 6.668 1.00 52.81 143 ALA B CA 1
ATOM 3693 C C . ALA B 1 164 ? -4.491 35.414 7.062 1.00 55.40 143 ALA B C 1
ATOM 3694 O O . ALA B 1 164 ? -4.971 36.325 6.377 1.00 47.76 143 ALA B O 1
ATOM 3696 N N . VAL B 1 165 ? -5.059 34.955 8.167 1.00 55.14 144 VAL B N 1
ATOM 3697 C CA . VAL B 1 165 ? -6.257 35.567 8.706 1.00 53.07 144 VAL B CA 1
ATOM 3698 C C . VAL B 1 165 ? -6.000 35.936 10.167 1.00 50.43 144 VAL B C 1
ATOM 3699 O O . VAL B 1 165 ? -5.229 35.267 10.864 1.00 53.03 144 VAL B O 1
ATOM 3703 N N . ILE B 1 166 ? -6.598 37.038 10.606 1.00 46.42 145 ILE B N 1
ATOM 3704 C CA . ILE B 1 166 ? -6.572 37.410 12.008 1.00 47.17 145 ILE B CA 1
ATOM 3705 C C . ILE B 1 166 ? -7.941 37.064 12.558 1.00 50.70 145 ILE B C 1
ATOM 3706 O O . ILE B 1 166 ? -8.969 37.413 11.962 1.00 53.03 145 ILE B O 1
ATOM 3711 N N . VAL B 1 167 ? -7.956 36.358 13.683 1.00 48.05 146 VAL B N 1
ATOM 3712 C CA . VAL B 1 167 ? -9.207 35.932 14.295 1.00 43.32 146 VAL B CA 1
ATOM 3713 C C . VAL B 1 167 ? -9.542 36.685 15.582 1.00 48.36 146 VAL B C 1
ATOM 3714 O O . VAL B 1 167 ? -8.659 37.080 16.349 1.00 47.51 146 VAL B O 1
ATOM 3718 N N . ASP B 1 168 ? -10.837 36.873 15.798 1.00 45.12 147 ASP B N 1
ATOM 3719 C CA . ASP B 1 168 ? -11.366 37.338 17.065 1.00 47.64 147 ASP B CA 1
ATOM 3720 C C . ASP B 1 168 ? -11.222 36.158 18.039 1.00 52.83 147 ASP B C 1
ATOM 3721 O O . ASP B 1 168 ? -10.594 35.154 17.696 1.00 50.31 147 ASP B O 1
ATOM 3726 N N . ASP B 1 169 ? -11.779 36.254 19.242 1.00 45.97 148 ASP B N 1
ATOM 3727 C CA . ASP B 1 169 ? -11.619 35.159 20.191 1.00 44.65 148 ASP B CA 1
ATOM 3728 C C . ASP B 1 169 ? -12.276 33.890 19.651 1.00 43.83 148 ASP B C 1
ATOM 3729 O O . ASP B 1 169 ? -13.394 33.931 19.161 1.00 41.75 148 ASP B O 1
ATOM 3734 N N . VAL B 1 170 ? -11.568 32.767 19.737 1.00 43.17 149 VAL B N 1
ATOM 3735 C CA . VAL B 1 170 ? -12.112 31.466 19.344 1.00 46.61 149 VAL B CA 1
ATOM 3736 C C . VAL B 1 170 ? -12.008 30.547 20.547 1.00 41.83 149 VAL B C 1
ATOM 3737 O O . VAL B 1 170 ? -10.933 30.390 21.106 1.00 44.65 149 VAL B O 1
ATOM 3741 N N . PRO B 1 171 ? -13.135 29.966 20.976 1.00 47.29 150 PRO B N 1
ATOM 3742 C CA . PRO B 1 171 ? -13.161 29.083 22.146 1.00 47.79 150 PRO B CA 1
ATOM 3743 C C . PRO B 1 171 ? -12.452 27.768 21.868 1.00 50.81 150 PRO B C 1
ATOM 3744 O O . PRO B 1 171 ? -12.426 27.324 20.717 1.00 46.31 150 PRO B O 1
ATOM 3756 N N . GLY B 1 173 ? -12.084 23.996 21.305 1.00 55.50 152 GLY B N 1
ATOM 3757 C CA . GLY B 1 173 ? -13.009 23.045 20.707 1.00 56.60 152 GLY B CA 1
ATOM 3758 C C . GLY B 1 173 ? -14.081 23.710 19.865 1.00 53.98 152 GLY B C 1
ATOM 3759 O O . GLY B 1 173 ? -15.194 23.210 19.767 1.00 50.50 152 GLY B O 1
ATOM 3760 N N . ALA B 1 174 ? -13.740 24.850 19.268 1.00 49.20 153 ALA B N 1
ATOM 3761 C CA . ALA B 1 174 ? -14.643 25.596 18.391 1.00 49.89 153 ALA B CA 1
ATOM 3762 C C . ALA B 1 174 ? -15.096 24.762 17.192 1.00 56.80 153 ALA B C 1
ATOM 3763 O O . ALA B 1 174 ? -14.428 23.808 16.801 1.00 55.61 153 ALA B O 1
ATOM 3765 N N . THR B 1 175 ? -16.229 25.140 16.607 1.00 61.37 154 THR B N 1
ATOM 3766 C CA . THR B 1 175 ? -16.778 24.439 15.447 1.00 63.75 154 THR B CA 1
ATOM 3767 C C . THR B 1 175 ? -16.435 25.210 14.179 1.00 66.90 154 THR B C 1
ATOM 3768 O O . THR B 1 175 ? -16.001 26.360 14.255 1.00 66.41 154 THR B O 1
ATOM 3772 N N . LEU B 1 176 ? -16.642 24.592 13.017 1.00 63.78 155 LEU B N 1
ATOM 3773 C CA . LEU B 1 176 ? -16.433 25.291 11.744 1.00 61.70 155 LEU B CA 1
ATOM 3774 C C . LEU B 1 176 ? -17.231 26.601 11.660 1.00 58.65 155 LEU B C 1
ATOM 3775 O O . LEU B 1 176 ? -16.717 27.623 11.191 1.00 64.79 155 LEU B O 1
ATOM 3780 N N . ASP B 1 177 ? -18.479 26.571 12.118 1.00 57.10 156 ASP B N 1
ATOM 3781 C CA . ASP B 1 177 ? -19.329 27.762 12.079 1.00 64.01 156 ASP B CA 1
ATOM 3782 C C . ASP B 1 177 ? -18.741 28.887 12.927 1.00 61.17 156 ASP B C 1
ATOM 3783 O O . ASP B 1 177 ? -18.609 30.023 12.459 1.00 60.61 156 ASP B O 1
ATOM 3788 N N . GLU B 1 178 ? -18.381 28.573 14.170 1.00 56.86 157 GLU B N 1
ATOM 3789 C CA . GLU B 1 178 ? -17.712 29.559 15.024 1.00 62.71 157 GLU B CA 1
ATOM 3790 C C . GLU B 1 178 ? -16.372 29.985 14.420 1.00 60.95 157 GLU B C 1
ATOM 3791 O O . GLU B 1 178 ? -16.007 31.161 14.454 1.00 59.53 157 GLU B O 1
ATOM 3797 N N . ALA B 1 179 ? -15.647 29.025 13.858 1.00 57.23 158 ALA B N 1
ATOM 3798 C CA . ALA B 1 179 ? -14.374 29.319 13.216 1.00 56.42 158 ALA B CA 1
ATOM 3799 C C . ALA B 1 179 ? -14.546 30.385 12.139 1.00 58.32 158 ALA B C 1
ATOM 3800 O O . ALA B 1 179 ? -13.900 31.424 12.177 1.00 55.86 158 ALA B O 1
ATOM 3802 N N . LYS B 1 180 ? -15.431 30.133 11.183 1.00 62.19 159 LYS B N 1
ATOM 3803 C CA . LYS B 1 180 ? -15.628 31.074 10.091 1.00 62.72 159 LYS B CA 1
ATOM 3804 C C . LYS B 1 180 ? -16.094 32.430 10.611 1.00 59.26 159 LYS B C 1
ATOM 3805 O O . LYS B 1 180 ? -15.665 33.480 10.115 1.00 57.66 159 LYS B O 1
ATOM 3811 N N . ALA B 1 181 ? -16.968 32.418 11.611 1.00 51.43 160 ALA B N 1
ATOM 3812 C CA . ALA B 1 181 ? -17.493 33.677 12.138 1.00 57.59 160 ALA B CA 1
ATOM 3813 C C . ALA B 1 181 ? -16.407 34.527 12.802 1.00 54.70 160 ALA B C 1
ATOM 3814 O O . ALA B 1 181 ? -16.569 35.741 12.951 1.00 49.14 160 ALA B O 1
ATOM 3816 N N . ALA B 1 182 ? -15.301 33.895 13.197 1.00 50.83 161 ALA B N 1
ATOM 3817 C CA . ALA B 1 182 ? -14.252 34.596 13.933 1.00 48.08 161 ALA B CA 1
ATOM 3818 C C . ALA B 1 182 ? -13.215 35.268 13.044 1.00 49.05 161 ALA B C 1
ATOM 3819 O O . ALA B 1 182 ? -12.375 36.024 13.536 1.00 49.70 161 ALA B O 1
ATOM 3821 N N . ILE B 1 183 ? -13.246 34.989 11.747 1.00 48.20 162 ILE B N 1
ATOM 3822 C CA . ILE B 1 183 ? -12.294 35.633 10.842 1.00 49.95 162 ILE B CA 1
ATOM 3823 C C . ILE B 1 183 ? -12.571 37.147 10.711 1.00 48.13 162 ILE B C 1
ATOM 3824 O O . ILE B 1 183 ? -13.675 37.558 10.341 1.00 46.08 162 ILE B O 1
ATOM 3829 N N . ARG B 1 184 ? -11.573 37.973 11.025 1.00 46.73 163 ARG B N 1
ATOM 3830 C CA . ARG B 1 184 ? -11.770 39.430 11.030 1.00 51.51 163 ARG B CA 1
ATOM 3831 C C . ARG B 1 184 ? -11.042 40.142 9.900 1.00 52.20 163 ARG B C 1
ATOM 3832 O O . ARG B 1 184 ? -11.553 41.101 9.323 1.00 49.79 163 ARG B O 1
ATOM 3840 N N . LEU B 1 185 ? -9.831 39.696 9.601 1.00 48.24 164 LEU B N 1
ATOM 3841 C CA . LEU B 1 185 ? -9.011 40.373 8.612 1.00 49.63 164 LEU B CA 1
ATOM 3842 C C . LEU B 1 185 ? -8.188 39.377 7.817 1.00 52.86 164 LEU B C 1
ATOM 3843 O O . LEU B 1 185 ? -7.888 38.272 8.286 1.00 49.49 164 LEU B O 1
ATOM 3848 N N . VAL B 1 186 ? -7.816 39.780 6.609 1.00 53.46 165 VAL B N 1
ATOM 3849 C CA . VAL B 1 186 ? -7.018 38.943 5.738 1.00 48.39 165 VAL B CA 1
ATOM 3850 C C . VAL B 1 186 ? -5.775 39.718 5.322 1.00 52.02 165 VAL B C 1
ATOM 3851 O O . VAL B 1 186 ? -5.845 40.930 5.093 1.00 44.85 165 VAL B O 1
ATOM 3863 N N . LEU B 1 188 ? -1.411 39.179 3.482 1.00 45.11 167 LEU B N 1
ATOM 3864 C CA . LEU B 1 188 ? -0.415 38.276 2.916 1.00 47.29 167 LEU B CA 1
ATOM 3865 C C . LEU B 1 188 ? 0.762 38.161 3.864 1.00 49.12 167 LEU B C 1
ATOM 3866 O O . LEU B 1 188 ? 0.907 38.948 4.790 1.00 50.14 167 LEU B O 1
ATOM 3871 N N . VAL B 1 189 ? 1.592 37.151 3.657 1.00 51.76 168 VAL B N 1
ATOM 3872 C CA . VAL B 1 189 ? 2.744 36.965 4.517 1.00 53.97 168 VAL B CA 1
ATOM 3873 C C . VAL B 1 189 ? 3.904 36.397 3.725 1.00 51.13 168 VAL B C 1
ATOM 3874 O O . VAL B 1 189 ? 3.709 35.725 2.714 1.00 56.03 168 VAL B O 1
ATOM 3878 N N . ASN B 1 190 ? 5.110 36.732 4.165 1.00 54.18 169 ASN B N 1
ATOM 3879 C CA . ASN B 1 190 ? 6.330 36.082 3.714 1.00 58.88 169 ASN B CA 1
ATOM 3880 C C . ASN B 1 190 ? 6.865 35.314 4.910 1.00 54.97 169 ASN B C 1
ATOM 3881 O O . ASN B 1 190 ? 7.412 35.916 5.834 1.00 55.61 169 ASN B O 1
ATOM 3886 N N . ASP B 1 191 ? 6.678 33.998 4.924 1.00 53.51 170 ASP B N 1
ATOM 3887 C CA . ASP B 1 191 ? 7.171 33.199 6.039 1.00 57.59 170 ASP B CA 1
ATOM 3888 C C . ASP B 1 191 ? 8.647 32.890 5.822 1.00 57.72 170 ASP B C 1
ATOM 3889 O O . ASP B 1 191 ? 8.998 31.846 5.268 1.00 64.44 170 ASP B O 1
ATOM 3894 N N . VAL B 1 192 ? 9.508 33.804 6.253 1.00 56.97 171 VAL B N 1
ATOM 3895 C CA . VAL B 1 192 ? 10.935 33.661 6.010 1.00 57.04 171 VAL B CA 1
ATOM 3896 C C . VAL B 1 192 ? 11.454 32.346 6.587 1.00 60.19 171 VAL B C 1
ATOM 3897 O O . VAL B 1 192 ? 11.209 32.022 7.747 1.00 60.91 171 VAL B O 1
ATOM 3901 N N . SER B 1 193 ? 12.163 31.588 5.760 1.00 59.74 172 SER B N 1
ATOM 3902 C CA . SER B 1 193 ? 12.639 30.265 6.150 1.00 54.90 172 SER B CA 1
ATOM 3903 C C . SER B 1 193 ? 14.120 30.128 5.872 1.00 56.38 172 SER B C 1
ATOM 3904 O O . SER B 1 193 ? 14.621 30.611 4.860 1.00 66.05 172 SER B O 1
ATOM 3907 N N . LEU B 1 194 ? 14.822 29.471 6.780 1.00 53.33 173 LEU B N 1
ATOM 3908 C CA . LEU B 1 194 ? 16.202 29.098 6.536 1.00 54.03 173 LEU B CA 1
ATOM 3909 C C . LEU B 1 194 ? 16.248 27.595 6.238 1.00 60.01 173 LEU B C 1
ATOM 3910 O O . LEU B 1 194 ? 16.330 26.763 7.148 1.00 55.54 173 LEU B O 1
ATOM 3915 N N . ARG B 1 195 ? 16.163 27.247 4.958 1.00 59.16 174 ARG B N 1
ATOM 3916 C CA . ARG B 1 195 ? 16.051 25.844 4.572 1.00 58.32 174 ARG B CA 1
ATOM 3917 C C . ARG B 1 195 ? 17.270 25.035 5.008 1.00 60.32 174 ARG B C 1
ATOM 3918 O O . ARG B 1 195 ? 17.147 23.866 5.354 1.00 63.47 174 ARG B O 1
ATOM 3926 N N . GLY B 1 196 ? 18.440 25.667 5.014 1.00 59.60 175 GLY B N 1
ATOM 3927 C CA . GLY B 1 196 ? 19.663 25.004 5.423 1.00 59.10 175 GLY B CA 1
ATOM 3928 C C . GLY B 1 196 ? 19.541 24.397 6.809 1.00 62.09 175 GLY B C 1
ATOM 3929 O O . GLY B 1 196 ? 20.074 23.315 7.079 1.00 64.07 175 GLY B O 1
ATOM 3930 N N . LEU B 1 197 ? 18.813 25.083 7.685 1.00 54.95 176 LEU B N 1
ATOM 3931 C CA . LEU B 1 197 ? 18.710 24.678 9.089 1.00 58.47 176 LEU B CA 1
ATOM 3932 C C . LEU B 1 197 ? 17.483 23.810 9.374 1.00 59.30 176 LEU B C 1
ATOM 3933 O O . LEU B 1 197 ? 17.402 23.155 10.415 1.00 58.14 176 LEU B O 1
ATOM 3938 N N . ILE B 1 198 ? 16.527 23.798 8.453 1.00 58.58 177 ILE B N 1
ATOM 3939 C CA . ILE B 1 198 ? 15.302 23.036 8.676 1.00 62.31 177 ILE B CA 1
ATOM 3940 C C . ILE B 1 198 ? 15.516 21.526 8.927 1.00 66.34 177 ILE B C 1
ATOM 3941 O O . ILE B 1 198 ? 15.047 21.000 9.946 1.00 61.43 177 ILE B O 1
ATOM 3946 N N . PRO B 1 199 ? 16.221 20.823 8.010 1.00 65.76 178 PRO B N 1
ATOM 3947 C CA . PRO B 1 199 ? 16.468 19.398 8.259 1.00 64.24 178 PRO B CA 1
ATOM 3948 C C . PRO B 1 199 ? 17.079 19.143 9.629 1.00 63.69 178 PRO B C 1
ATOM 3949 O O . PRO B 1 199 ? 16.563 18.322 10.379 1.00 56.94 178 PRO B O 1
ATOM 3953 N N . GLY B 1 200 ? 18.160 19.838 9.958 1.00 59.45 179 GLY B N 1
ATOM 3954 C CA . GLY B 1 200 ? 18.809 19.606 11.236 1.00 56.39 179 GLY B CA 1
ATOM 3955 C C . GLY B 1 200 ? 17.874 19.888 12.400 1.00 53.58 179 GLY B C 1
ATOM 3956 O O . GLY B 1 200 ? 17.778 19.122 13.358 1.00 51.33 179 GLY B O 1
ATOM 3957 N N . GLU B 1 201 ? 17.153 20.996 12.328 1.00 60.22 180 GLU B N 1
ATOM 3958 C CA . GLU B 1 201 ? 16.309 21.350 13.455 1.00 58.64 180 GLU B CA 1
ATOM 3959 C C . GLU B 1 201 ? 15.185 20.335 13.679 1.00 65.82 180 GLU B C 1
ATOM 3960 O O . GLU B 1 201 ? 15.003 19.830 14.788 1.00 69.09 180 GLU B O 1
ATOM 3966 N N . LEU B 1 202 ? 14.444 20.026 12.622 1.00 69.26 181 LEU B N 1
ATOM 3967 C CA . LEU B 1 202 ? 13.322 19.109 12.743 1.00 72.64 181 LEU B CA 1
ATOM 3968 C C . LEU B 1 202 ? 13.742 17.720 13.230 1.00 70.72 181 LEU B C 1
ATOM 3969 O O . LEU B 1 202 ? 12.984 17.053 13.930 1.00 71.88 181 LEU B O 1
ATOM 3974 N N . ALA B 1 203 ? 14.953 17.294 12.879 1.00 67.47 182 ALA B N 1
ATOM 3975 C CA . ALA B 1 203 ? 15.461 15.995 13.328 1.00 58.86 182 ALA B CA 1
ATOM 3976 C C . ALA B 1 203 ? 15.594 15.935 14.853 1.00 59.84 182 ALA B C 1
ATOM 3977 O O . ALA B 1 203 ? 15.590 14.855 15.463 1.00 62.67 182 ALA B O 1
ATOM 3979 N N . LYS B 1 204 ? 15.725 17.105 15.463 1.00 56.86 183 LYS B N 1
ATOM 3980 C CA . LYS B 1 204 ? 15.783 17.224 16.912 1.00 62.48 183 LYS B CA 1
ATOM 3981 C C . LYS B 1 204 ? 14.436 16.840 17.522 1.00 65.28 183 LYS B C 1
ATOM 3982 O O . LYS B 1 204 ? 14.376 16.366 18.653 1.00 66.45 183 LYS B O 1
ATOM 3988 N N . GLY B 1 205 ? 13.356 17.053 16.771 1.00 60.93 184 GLY B N 1
ATOM 3989 C CA . GLY B 1 205 ? 12.049 16.558 17.169 1.00 57.61 184 GLY B CA 1
ATOM 3990 C C . GLY B 1 205 ? 11.077 17.570 17.760 1.00 60.32 184 GLY B C 1
ATOM 3991 O O . GLY B 1 205 ? 9.950 17.208 18.118 1.00 56.70 184 GLY B O 1
ATOM 3992 N N . PHE B 1 206 ? 11.492 18.832 17.864 1.00 57.45 185 PHE B N 1
ATOM 3993 C CA . PHE B 1 206 ? 10.658 19.835 18.534 1.00 59.01 185 PHE B CA 1
ATOM 3994 C C . PHE B 1 206 ? 10.132 20.949 17.625 1.00 59.83 185 PHE B C 1
ATOM 3995 O O . PHE B 1 206 ? 9.801 22.035 18.099 1.00 52.36 185 PHE B O 1
ATOM 4003 N N . GLY B 1 207 ? 10.042 20.681 16.327 1.00 57.31 186 GLY B N 1
ATOM 4004 C CA . GLY B 1 207 ? 9.494 21.653 15.401 1.00 52.83 186 GLY B CA 1
ATOM 4005 C C . GLY B 1 207 ? 10.471 22.768 15.067 1.00 55.86 186 GLY B C 1
ATOM 4006 O O . GLY B 1 207 ? 11.671 22.652 15.321 1.00 62.72 186 GLY B O 1
ATOM 4007 N N . PHE B 1 208 ? 9.955 23.856 14.501 1.00 46.48 187 PHE B N 1
ATOM 4008 C CA . PHE B 1 208 ? 10.802 24.940 14.011 1.00 51.16 187 PHE B CA 1
ATOM 4009 C C . PHE B 1 208 ? 11.072 25.989 15.076 1.00 52.36 187 PHE B C 1
ATOM 4010 O O . PHE B 1 208 ? 10.157 26.434 15.769 1.00 53.53 187 PHE B O 1
ATOM 4018 N N . TYR B 1 209 ? 12.323 26.420 15.176 1.00 53.36 188 TYR B N 1
ATOM 4019 C CA . TYR B 1 209 ? 12.615 27.647 15.906 1.00 50.18 188 TYR B CA 1
ATOM 4020 C C . TYR B 1 209 ? 13.693 28.447 15.179 1.00 49.27 188 TYR B C 1
ATOM 4021 O O . TYR B 1 209 ? 13.389 29.419 14.502 1.00 52.97 188 TYR B O 1
ATOM 4030 N N . GLN B 1 210 ? 14.946 28.013 15.283 1.00 48.59 189 GLN B N 1
ATOM 4031 C CA . GLN B 1 210 ? 16.034 28.712 14.609 1.00 47.70 189 GLN B CA 1
ATOM 4032 C C . GLN B 1 210 ? 15.836 28.793 13.087 1.00 49.27 189 GLN B C 1
ATOM 4033 O O . GLN B 1 210 ? 16.223 29.780 12.460 1.00 51.35 189 GLN B O 1
ATOM 4039 N N . SER B 1 211 ? 15.226 27.770 12.489 1.00 49.54 190 SER B N 1
ATOM 4040 C CA . SER B 1 211 ? 15.086 27.733 11.031 1.00 49.17 190 SER B CA 1
ATOM 4041 C C . SER B 1 211 ? 13.956 28.617 10.518 1.00 52.05 190 SER B C 1
ATOM 4042 O O . SER B 1 211 ? 13.796 28.787 9.308 1.00 52.95 190 SER B O 1
ATOM 4045 N N . LYS B 1 212 ? 13.179 29.179 11.438 1.00 47.85 191 LYS B N 1
ATOM 4046 C CA . LYS B 1 212 ? 12.068 30.051 11.070 1.00 49.15 191 LYS B CA 1
ATOM 4047 C C . LYS B 1 212 ? 12.183 31.426 11.738 1.00 47.35 191 LYS B C 1
ATOM 4048 O O . LYS B 1 212 ? 11.606 31.653 12.800 1.00 45.54 191 LYS B O 1
ATOM 4054 N N . PRO B 1 213 ? 12.936 32.344 11.105 1.00 50.16 192 PRO B N 1
ATOM 4055 C CA . PRO B 1 213 ? 13.242 33.678 11.626 1.00 46.13 192 PRO B CA 1
ATOM 4056 C C . PRO B 1 213 ? 12.005 34.565 11.523 1.00 45.88 192 PRO B C 1
ATOM 4057 O O . PRO B 1 213 ? 10.922 34.069 11.226 1.00 46.36 192 PRO B O 1
ATOM 4061 N N . SER B 1 214 ? 12.160 35.862 11.752 1.00 45.14 193 SER B N 1
ATOM 4062 C CA . SER B 1 214 ? 11.000 36.734 11.756 1.00 49.28 193 SER B CA 1
ATOM 4063 C C . SER B 1 214 ? 10.359 36.872 10.374 1.00 53.98 193 SER B C 1
ATOM 4064 O O . SER B 1 214 ? 11.029 37.163 9.375 1.00 57.49 193 SER B O 1
ATOM 4067 N N . SER B 1 215 ? 9.051 36.662 10.328 1.00 45.30 194 SER B N 1
ATOM 4068 C CA . SER B 1 215 ? 8.295 36.810 9.091 1.00 48.84 194 SER B CA 1
ATOM 4069 C C . SER B 1 215 ? 7.882 38.264 8.867 1.00 49.69 194 SER B C 1
ATOM 4070 O O . SER B 1 215 ? 8.143 39.130 9.705 1.00 45.15 194 SER B O 1
ATOM 4073 N N . ALA B 1 216 ? 7.247 38.515 7.724 1.00 49.21 195 ALA B N 1
ATOM 4074 C CA . ALA B 1 216 ? 6.731 39.824 7.382 1.00 49.74 195 ALA B CA 1
ATOM 4075 C C . ALA B 1 216 ? 5.316 39.679 6.819 1.00 55.04 195 ALA B C 1
ATOM 4076 O O . ALA B 1 216 ? 4.992 38.669 6.188 1.00 53.58 195 ALA B O 1
ATOM 4078 N N . PHE B 1 217 ? 4.474 40.684 7.062 1.00 54.11 196 PHE B N 1
ATOM 4079 C CA . PHE B 1 217 ? 3.110 40.696 6.538 1.00 49.42 196 PHE B CA 1
ATOM 4080 C C . PHE B 1 217 ? 2.867 41.892 5.624 1.00 47.18 196 PHE B C 1
ATOM 4081 O O . PHE B 1 217 ? 3.651 42.840 5.619 1.00 49.82 196 PHE B O 1
ATOM 4089 N N . SER B 1 218 ? 1.778 41.831 4.858 1.00 43.14 197 SER B N 1
ATOM 4090 C CA . SER B 1 218 ? 1.439 42.862 3.878 1.00 48.11 197 SER B CA 1
ATOM 4091 C C . SER B 1 218 ? 1.167 44.233 4.525 1.00 47.93 197 SER B C 1
ATOM 4092 O O . SER B 1 218 ? 0.803 44.307 5.696 1.00 49.10 197 SER B O 1
ATOM 4095 N N . PRO B 1 219 ? 1.349 45.322 3.761 1.00 48.56 198 PRO B N 1
ATOM 4096 C CA . PRO B 1 219 ? 1.189 46.665 4.337 1.00 48.35 198 PRO B CA 1
ATOM 4097 C C . PRO B 1 219 ? -0.205 46.871 4.912 1.00 46.09 198 PRO B C 1
ATOM 4098 O O . PRO B 1 219 ? -0.389 47.565 5.908 1.00 48.62 198 PRO B O 1
ATOM 4102 N N . VAL B 1 220 ? -1.187 46.254 4.277 1.00 48.00 199 VAL B N 1
ATOM 4103 C CA . VAL B 1 220 ? -2.569 46.418 4.680 1.00 48.94 199 VAL B CA 1
ATOM 4104 C C . VAL B 1 220 ? -3.237 45.079 5.017 1.00 51.43 199 VAL B C 1
ATOM 4105 O O . VAL B 1 220 ? -2.897 44.045 4.439 1.00 57.97 199 VAL B O 1
ATOM 4109 N N . ALA B 1 221 ? -4.156 45.101 5.981 1.00 45.93 200 ALA B N 1
ATOM 4110 C CA . ALA B 1 221 ? -5.030 43.963 6.252 1.00 47.25 200 ALA B CA 1
ATOM 4111 C C . ALA B 1 221 ? -6.440 44.402 5.916 1.00 46.47 200 ALA B C 1
ATOM 4112 O O . ALA B 1 221 ? -6.804 45.552 6.163 1.00 49.91 200 ALA B O 1
ATOM 4114 N N . VAL B 1 222 ? -7.236 43.497 5.354 1.00 50.39 201 VAL B N 1
ATOM 4115 C CA . VAL B 1 222 ? -8.569 43.864 4.878 1.00 53.50 201 VAL B CA 1
ATOM 4116 C C . VAL B 1 222 ? -9.643 42.923 5.388 1.00 52.09 201 VAL B C 1
ATOM 4117 O O . VAL B 1 222 ? -9.396 41.733 5.632 1.00 47.41 201 VAL B O 1
ATOM 4121 N N . THR B 1 223 ? -10.848 43.459 5.531 1.00 49.87 202 THR B N 1
ATOM 4122 C CA . THR B 1 223 ? -11.971 42.649 5.965 1.00 51.19 202 THR B CA 1
ATOM 4123 C C . THR B 1 223 ? -12.446 41.715 4.844 1.00 55.79 202 THR B C 1
ATOM 4124 O O . THR B 1 223 ? -12.254 42.006 3.660 1.00 53.11 202 THR B O 1
ATOM 4128 N N . PRO B 1 224 ? -13.037 40.570 5.216 1.00 60.02 203 PRO B N 1
ATOM 4129 C CA . PRO B 1 224 ? -13.507 39.647 4.181 1.00 60.69 203 PRO B CA 1
ATOM 4130 C C . PRO B 1 224 ? -14.430 40.351 3.197 1.00 59.07 203 PRO B C 1
ATOM 4131 O O . PRO B 1 224 ? -14.370 40.103 1.993 1.00 60.09 203 PRO B O 1
ATOM 4135 N N . GLU B 1 225 ? -15.266 41.237 3.719 1.00 53.21 204 GLU B N 1
ATOM 4136 C CA . GLU B 1 225 ? -16.218 41.969 2.903 1.00 60.12 204 GLU B CA 1
ATOM 4137 C C . GLU B 1 225 ? -15.517 42.768 1.798 1.00 60.45 204 GLU B C 1
ATOM 4138 O O . GLU B 1 225 ? -16.042 42.905 0.694 1.00 58.32 204 GLU B O 1
ATOM 4144 N N . GLU B 1 226 ? -14.331 43.292 2.096 1.00 62.05 205 GLU B N 1
ATOM 4145 C CA . GLU B 1 226 ? -13.576 44.062 1.116 1.00 57.78 205 GLU B CA 1
ATOM 4146 C C . GLU B 1 226 ? -13.137 43.180 -0.038 1.00 57.45 205 GLU B C 1
ATOM 4147 O O . GLU B 1 226 ? -12.955 43.641 -1.162 1.00 55.95 205 GLU B O 1
ATOM 4153 N N . LEU B 1 227 ? -12.978 41.895 0.239 1.00 57.65 206 LEU B N 1
ATOM 4154 C CA . LEU B 1 227 ? -12.425 40.988 -0.742 1.00 55.74 206 LEU B CA 1
ATOM 4155 C C . LEU B 1 227 ? -13.429 40.672 -1.837 1.00 60.53 206 LEU B C 1
ATOM 4156 O O . LEU B 1 227 ? -13.056 40.222 -2.917 1.00 63.50 206 LEU B O 1
ATOM 4161 N N . GLY B 1 228 ? -14.703 40.912 -1.559 1.00 61.08 207 GLY B N 1
ATOM 4162 C CA . GLY B 1 228 ? -15.740 40.677 -2.546 1.00 59.74 207 GLY B CA 1
ATOM 4163 C C . GLY B 1 228 ? -15.824 39.193 -2.844 1.00 59.74 207 GLY B C 1
ATOM 4164 O O . GLY B 1 228 ? -15.642 38.380 -1.942 1.00 61.25 207 GLY B O 1
ATOM 4165 N N . GLU B 1 229 ? -16.077 38.841 -4.104 1.00 66.03 208 GLU B N 1
ATOM 4166 C CA . GLU B 1 229 ? -16.246 37.432 -4.497 1.00 72.69 208 GLU B CA 1
ATOM 4167 C C . GLU B 1 229 ? -14.969 36.610 -4.375 1.00 74.36 208 GLU B C 1
ATOM 4168 O O . GLU B 1 229 ? -15.020 35.391 -4.217 1.00 76.18 208 GLU B O 1
ATOM 4174 N N . ALA B 1 230 ? -13.823 37.276 -4.462 1.00 73.74 209 ALA B N 1
ATOM 4175 C CA . ALA B 1 230 ? -12.538 36.594 -4.365 1.00 69.77 209 ALA B CA 1
ATOM 4176 C C . ALA B 1 230 ? -12.406 35.849 -3.046 1.00 69.25 209 ALA B C 1
ATOM 4177 O O . ALA B 1 230 ? -11.548 34.989 -2.899 1.00 73.17 209 ALA B O 1
ATOM 4179 N N . TRP B 1 231 ? -13.247 36.190 -2.081 1.00 65.59 210 TRP B N 1
ATOM 4180 C CA . TRP B 1 231 ? -13.268 35.469 -0.818 1.00 65.58 210 TRP B CA 1
ATOM 4181 C C . TRP B 1 231 ? -14.570 34.704 -0.715 1.00 65.95 210 TRP B C 1
ATOM 4182 O O . TRP B 1 231 ? -15.639 35.268 -0.921 1.00 63.47 210 TRP B O 1
ATOM 4193 N N . ASP B 1 232 ? -14.474 33.416 -0.401 1.00 68.13 211 ASP B N 1
ATOM 4194 C CA . ASP B 1 232 ? -15.651 32.553 -0.347 1.00 70.90 211 ASP B CA 1
ATOM 4195 C C . ASP B 1 232 ? -15.994 32.108 1.078 1.00 75.70 211 ASP B C 1
ATOM 4196 O O . ASP B 1 232 ? -16.726 31.133 1.268 1.00 80.17 211 ASP B O 1
ATOM 4201 N N . GLY B 1 233 ? -15.454 32.817 2.071 1.00 74.55 212 GLY B N 1
ATOM 4202 C CA . GLY B 1 233 ? -15.678 32.485 3.469 1.00 72.74 212 GLY B CA 1
ATOM 4203 C C . GLY B 1 233 ? -14.545 31.694 4.109 1.00 74.34 212 GLY B C 1
ATOM 4204 O O . GLY B 1 233 ? -14.244 31.859 5.294 1.00 68.64 212 GLY B O 1
ATOM 4205 N N . GLY B 1 234 ? -13.911 30.825 3.329 1.00 71.21 213 GLY B N 1
ATOM 4206 C CA . GLY B 1 234 ? -12.818 30.026 3.846 1.00 73.54 213 GLY B CA 1
ATOM 4207 C C . GLY B 1 234 ? -11.555 30.168 3.025 1.00 72.66 213 GLY B C 1
ATOM 4208 O O . GLY B 1 234 ? -10.460 29.842 3.485 1.00 72.48 213 GLY B O 1
ATOM 4209 N N . LYS B 1 235 ? -11.707 30.689 1.815 1.00 66.43 214 LYS B N 1
ATOM 4210 C CA . LYS B 1 235 ? -10.654 30.608 0.817 1.00 62.13 214 LYS B CA 1
ATOM 4211 C C . LYS B 1 235 ? -10.575 31.891 0.002 1.00 60.56 214 LYS B C 1
ATOM 4212 O O . LYS B 1 235 ? -11.596 32.487 -0.325 1.00 64.12 214 LYS B O 1
ATOM 4218 N N . LEU B 1 236 ? -9.356 32.302 -0.331 1.00 59.54 215 LEU B N 1
ATOM 4219 C CA . LEU B 1 236 ? -9.132 33.429 -1.225 1.00 60.35 215 LEU B CA 1
ATOM 4220 C C . LEU B 1 236 ? -8.797 32.912 -2.632 1.00 66.27 215 LEU B C 1
ATOM 4221 O O . LEU B 1 236 ? -7.829 32.183 -2.811 1.00 70.41 215 LEU B O 1
ATOM 4226 N N . HIS B 1 237 ? -9.594 33.301 -3.625 1.00 64.70 216 HIS B N 1
ATOM 4227 C CA . HIS B 1 237 ? -9.509 32.732 -4.972 1.00 62.98 216 HIS B CA 1
ATOM 4228 C C . HIS B 1 237 ? -8.805 33.589 -6.029 1.00 68.96 216 HIS B C 1
ATOM 4229 O O . HIS B 1 237 ? -9.384 33.886 -7.076 1.00 72.88 216 HIS B O 1
ATOM 4236 N N . LEU B 1 238 ? -7.559 33.966 -5.775 1.00 69.23 217 LEU B N 1
ATOM 4237 C CA . LEU B 1 238 ? -6.805 34.794 -6.711 1.00 65.51 217 LEU B CA 1
ATOM 4238 C C . LEU B 1 238 ? -5.358 34.343 -6.740 1.00 65.31 217 LEU B C 1
ATOM 4239 O O . LEU B 1 238 ? -4.854 33.818 -5.756 1.00 64.78 217 LEU B O 1
ATOM 4244 N N . PRO B 1 239 ? -4.674 34.578 -7.865 1.00 66.38 218 PRO B N 1
ATOM 4245 C CA . PRO B 1 239 ? -3.232 34.345 -7.945 1.00 62.44 218 PRO B CA 1
ATOM 4246 C C . PRO B 1 239 ? -2.482 35.087 -6.847 1.00 61.07 218 PRO B C 1
ATOM 4247 O O . PRO B 1 239 ? -2.838 36.223 -6.504 1.00 62.28 218 PRO B O 1
ATOM 4251 N N . LEU B 1 240 ? -1.464 34.442 -6.290 1.00 55.10 219 LEU B N 1
ATOM 4252 C CA . LEU B 1 240 ? -0.534 35.113 -5.394 1.00 54.22 219 LEU B CA 1
ATOM 4253 C C . LEU B 1 240 ? 0.736 35.403 -6.177 1.00 58.04 219 LEU B C 1
ATOM 4254 O O . LEU B 1 240 ? 1.419 34.476 -6.664 1.00 56.51 219 LEU B O 1
ATOM 4259 N N . HIS B 1 241 ? 1.035 36.690 -6.304 1.00 60.79 220 HIS B N 1
ATOM 4260 C CA . HIS B 1 241 ? 2.186 37.164 -7.053 1.00 64.60 220 HIS B CA 1
ATOM 4261 C C . HIS B 1 241 ? 3.456 37.103 -6.224 1.00 63.13 220 HIS B C 1
ATOM 4262 O O . HIS B 1 241 ? 3.576 37.773 -5.196 1.00 61.30 220 HIS B O 1
ATOM 4269 N N . VAL B 1 242 ? 4.403 36.293 -6.678 1.00 59.73 221 VAL B N 1
ATOM 4270 C CA . VAL B 1 242 ? 5.718 36.271 -6.075 1.00 61.33 221 VAL B CA 1
ATOM 4271 C C . VAL B 1 242 ? 6.724 36.641 -7.148 1.00 66.11 221 VAL B C 1
ATOM 4272 O O . VAL B 1 242 ? 6.708 36.085 -8.249 1.00 70.73 221 VAL B O 1
ATOM 4276 N N . ASP B 1 243 ? 7.587 37.594 -6.837 1.00 64.93 222 ASP B N 1
ATOM 4277 C CA . ASP B 1 243 ? 8.610 38.008 -7.778 1.00 72.23 222 ASP B CA 1
ATOM 4278 C C . ASP B 1 243 ? 9.985 37.772 -7.195 1.00 64.50 222 ASP B C 1
ATOM 4279 O O . ASP B 1 243 ? 10.195 37.928 -5.995 1.00 60.31 222 ASP B O 1
ATOM 4284 N N . LEU B 1 244 ? 10.921 37.406 -8.055 1.00 65.25 223 LEU B N 1
ATOM 4285 C CA . LEU B 1 244 ? 12.313 37.296 -7.662 1.00 67.48 223 LEU B CA 1
ATOM 4286 C C . LEU B 1 244 ? 13.121 38.235 -8.544 1.00 74.71 223 LEU B C 1
ATOM 4287 O O . LEU B 1 244 ? 13.167 38.073 -9.763 1.00 74.23 223 LEU B O 1
ATOM 4292 N N . ASN B 1 245 ? 13.729 39.237 -7.922 1.00 80.53 224 ASN B N 1
ATOM 4293 C CA . ASN B 1 245 ? 14.498 40.232 -8.653 1.00 80.47 224 ASN B CA 1
ATOM 4294 C C . ASN B 1 245 ? 13.730 40.748 -9.854 1.00 81.46 224 ASN B C 1
ATOM 4295 O O . ASN B 1 245 ? 14.257 40.817 -10.962 1.00 85.96 224 ASN B O 1
ATOM 4300 N N . GLY B 1 246 ? 12.468 41.094 -9.629 1.00 78.25 225 GLY B N 1
ATOM 4301 C CA . GLY B 1 246 ? 11.653 41.702 -10.662 1.00 78.01 225 GLY B CA 1
ATOM 4302 C C . GLY B 1 246 ? 11.022 40.752 -11.662 1.00 81.28 225 GLY B C 1
ATOM 4303 O O . GLY B 1 246 ? 10.370 41.201 -12.611 1.00 82.61 225 GLY B O 1
ATOM 4304 N N . GLU B 1 247 ? 11.197 39.447 -11.464 1.00 75.56 226 GLU B N 1
ATOM 4305 C CA . GLU B 1 247 ? 10.631 38.479 -12.396 1.00 78.79 226 GLU B CA 1
ATOM 4306 C C . GLU B 1 247 ? 9.559 37.595 -11.768 1.00 74.18 226 GLU B C 1
ATOM 4307 O O . GLU B 1 247 ? 9.703 37.145 -10.636 1.00 73.78 226 GLU B O 1
ATOM 4313 N N . PRO B 1 248 ? 8.473 37.353 -12.513 1.00 71.88 227 PRO B N 1
ATOM 4314 C CA . PRO B 1 248 ? 7.339 36.524 -12.095 1.00 72.32 227 PRO B CA 1
ATOM 4315 C C . PRO B 1 248 ? 7.793 35.118 -11.728 1.00 74.93 227 PRO B C 1
ATOM 4316 O O . PRO B 1 248 ? 8.199 34.349 -12.598 1.00 82.46 227 PRO B O 1
ATOM 4320 N N . PHE B 1 249 ? 7.721 34.791 -10.444 1.00 71.34 228 PHE B N 1
ATOM 4321 C CA . PHE B 1 249 ? 8.202 33.509 -9.951 1.00 69.26 228 PHE B CA 1
ATOM 4322 C C . PHE B 1 249 ? 7.031 32.614 -9.566 1.00 68.97 228 PHE B C 1
ATOM 4323 O O . PHE B 1 249 ? 7.077 31.396 -9.735 1.00 75.73 228 PHE B O 1
ATOM 4331 N N . GLY B 1 250 ? 5.977 33.233 -9.049 1.00 69.98 229 GLY B N 1
ATOM 4332 C CA . GLY B 1 250 ? 4.789 32.512 -8.646 1.00 68.38 229 GLY B CA 1
ATOM 4333 C C . GLY B 1 250 ? 3.532 33.297 -8.943 1.00 71.06 229 GLY B C 1
ATOM 4334 O O . GLY B 1 250 ? 3.426 34.480 -8.623 1.00 71.54 229 GLY B O 1
ATOM 4335 N N . ARG B 1 251 ? 2.575 32.633 -9.571 1.00 72.47 230 ARG B N 1
ATOM 4336 C CA . ARG B 1 251 ? 1.283 33.233 -9.848 1.00 73.81 230 ARG B CA 1
ATOM 4337 C C . ARG B 1 251 ? 0.242 32.213 -9.450 1.00 68.54 230 ARG B C 1
ATOM 4338 O O . ARG B 1 251 ? -0.840 32.147 -10.037 1.00 73.04 230 ARG B O 1
ATOM 4346 N N . ALA B 1 252 ? 0.580 31.416 -8.445 1.00 68.84 231 ALA B N 1
ATOM 4347 C CA . ALA B 1 252 ? -0.260 30.292 -8.054 1.00 71.84 231 ALA B CA 1
ATOM 4348 C C . ALA B 1 252 ? -1.549 30.784 -7.420 1.00 71.47 231 ALA B C 1
ATOM 4349 O O . ALA B 1 252 ? -1.542 31.708 -6.610 1.00 70.16 231 ALA B O 1
ATOM 4351 N N . ASN B 1 253 ? -2.660 30.165 -7.798 1.00 75.31 232 ASN B N 1
ATOM 4352 C CA . ASN B 1 253 ? -3.964 30.578 -7.297 1.00 72.09 232 ASN B CA 1
ATOM 4353 C C . ASN B 1 253 ? -4.179 30.088 -5.870 1.00 66.56 232 ASN B C 1
ATOM 4354 O O . ASN B 1 253 ? -3.968 28.913 -5.575 1.00 55.85 232 ASN B O 1
ATOM 4359 N N . ALA B 1 254 ? -4.597 30.985 -4.981 1.00 66.34 233 ALA B N 1
ATOM 4360 C CA . ALA B 1 254 ? -4.735 30.612 -3.574 1.00 64.27 233 ALA B CA 1
ATOM 4361 C C . ALA B 1 254 ? -6.004 29.821 -3.276 1.00 61.98 233 ALA B C 1
ATOM 4362 O O . ALA B 1 254 ? -6.191 29.347 -2.162 1.00 60.06 233 ALA B O 1
ATOM 4364 N N . GLY B 1 255 ? -6.868 29.668 -4.272 1.00 65.49 234 GLY B N 1
ATOM 4365 C CA . GLY B 1 255 ? -8.077 28.873 -4.112 1.00 66.42 234 GLY B CA 1
ATOM 4366 C C . GLY B 1 255 ? -8.026 27.488 -4.753 1.00 70.81 234 GLY B C 1
ATOM 4367 O O . GLY B 1 255 ? -9.010 26.753 -4.724 1.00 78.92 234 GLY B O 1
ATOM 4368 N N . ILE B 1 256 ? -6.884 27.137 -5.337 1.00 61.56 235 ILE B N 1
ATOM 4369 C CA . ILE B 1 256 ? -6.724 25.864 -6.023 1.00 65.70 235 ILE B CA 1
ATOM 4370 C C . ILE B 1 256 ? -5.772 24.999 -5.220 1.00 69.29 235 ILE B C 1
ATOM 4371 O O . ILE B 1 256 ? -4.782 25.497 -4.675 1.00 66.79 235 ILE B O 1
ATOM 4376 N N . ASP B 1 257 ? -6.073 23.706 -5.139 1.00 76.77 236 ASP B N 1
ATOM 4377 C CA . ASP B 1 257 ? -5.207 22.762 -4.443 1.00 72.98 236 ASP B CA 1
ATOM 4378 C C . ASP B 1 257 ? -5.021 23.132 -2.975 1.00 68.44 236 ASP B C 1
ATOM 4379 O O . ASP B 1 257 ? -4.028 22.757 -2.348 1.00 63.97 236 ASP B O 1
ATOM 4392 N N . THR B 1 259 ? -6.171 22.142 0.151 1.00 64.88 238 THR B N 1
ATOM 4393 C CA . THR B 1 259 ? -6.874 20.992 0.714 1.00 65.32 238 THR B CA 1
ATOM 4394 C C . THR B 1 259 ? -7.519 21.297 2.082 1.00 67.01 238 THR B C 1
ATOM 4395 O O . THR B 1 259 ? -8.503 20.666 2.467 1.00 70.07 238 THR B O 1
ATOM 4399 N N . PHE B 1 260 ? -6.993 22.292 2.789 1.00 60.40 239 PHE B N 1
ATOM 4400 C CA . PHE B 1 260 ? -7.625 22.768 4.024 1.00 63.61 239 PHE B CA 1
ATOM 4401 C C . PHE B 1 260 ? -7.951 24.263 3.972 1.00 62.19 239 PHE B C 1
ATOM 4402 O O . PHE B 1 260 ? -7.073 25.080 3.707 1.00 63.14 239 PHE B O 1
ATOM 4410 N N . ASP B 1 261 ? -9.203 24.622 4.241 1.00 63.64 240 ASP B N 1
ATOM 4411 C CA . ASP B 1 261 ? -9.573 26.036 4.259 1.00 63.38 240 ASP B CA 1
ATOM 4412 C C . ASP B 1 261 ? -9.276 26.697 5.604 1.00 59.31 240 ASP B C 1
ATOM 4413 O O . ASP B 1 261 ? -8.930 26.018 6.572 1.00 55.40 240 ASP B O 1
ATOM 4418 N N . PHE B 1 262 ? -9.400 28.021 5.660 1.00 55.15 241 PHE B N 1
ATOM 4419 C CA . PHE B 1 262 ? -8.998 28.732 6.866 1.00 52.06 241 PHE B CA 1
ATOM 4420 C C . PHE B 1 262 ? -9.767 28.266 8.097 1.00 53.15 241 PHE B C 1
ATOM 4421 O O . PHE B 1 262 ? -9.163 27.974 9.126 1.00 53.60 241 PHE B O 1
ATOM 4429 N N . PRO B 1 263 ? -11.096 28.179 7.995 1.00 56.90 242 PRO B N 1
ATOM 4430 C CA . PRO B 1 263 ? -11.886 27.620 9.101 1.00 58.64 242 PRO B CA 1
ATOM 4431 C C . PRO B 1 263 ? -11.409 26.240 9.563 1.00 61.23 242 PRO B C 1
ATOM 4432 O O . PRO B 1 263 ? -11.414 25.942 10.762 1.00 58.54 242 PRO B O 1
ATOM 4436 N N . GLN B 1 264 ? -11.007 25.395 8.623 1.00 58.82 243 GLN B N 1
ATOM 4437 C CA . GLN B 1 264 ? -10.491 24.093 8.992 1.00 56.47 243 GLN B CA 1
ATOM 4438 C C . GLN B 1 264 ? -9.192 24.249 9.762 1.00 54.86 243 GLN B C 1
ATOM 4439 O O . GLN B 1 264 ? -8.949 23.529 10.728 1.00 52.72 243 GLN B O 1
ATOM 4445 N N . LEU B 1 265 ? -8.358 25.195 9.336 1.00 52.42 244 LEU B N 1
ATOM 4446 C CA . LEU B 1 265 ? -7.080 25.415 10.004 1.00 49.65 244 LEU B CA 1
ATOM 4447 C C . LEU B 1 265 ? -7.358 25.902 11.411 1.00 51.36 244 LEU B C 1
ATOM 4448 O O . LEU B 1 265 ? -6.710 25.486 12.372 1.00 49.04 244 LEU B O 1
ATOM 4453 N N . ILE B 1 266 ? -8.348 26.782 11.522 1.00 50.23 245 ILE B N 1
ATOM 4454 C CA . ILE B 1 266 ? -8.740 27.364 12.801 1.00 48.07 245 ILE B CA 1
ATOM 4455 C C . ILE B 1 266 ? -9.299 26.305 13.754 1.00 45.07 245 ILE B C 1
ATOM 4456 O O . ILE B 1 266 ? -8.894 26.231 14.912 1.00 48.31 245 ILE B O 1
ATOM 4461 N N . VAL B 1 267 ? -10.216 25.477 13.267 1.00 46.12 246 VAL B N 1
ATOM 4462 C CA . VAL B 1 267 ? -10.780 24.414 14.098 1.00 51.69 246 VAL B CA 1
ATOM 4463 C C . VAL B 1 267 ? -9.701 23.455 14.617 1.00 53.91 246 VAL B C 1
ATOM 4464 O O . VAL B 1 267 ? -9.735 23.029 15.772 1.00 46.96 246 VAL B O 1
ATOM 4468 N N . HIS B 1 268 ? -8.740 23.123 13.762 1.00 58.90 247 HIS B N 1
ATOM 4469 C CA . HIS B 1 268 ? -7.622 22.274 14.162 1.00 54.68 247 HIS B CA 1
ATOM 4470 C C . HIS B 1 268 ? -6.809 22.944 15.273 1.00 51.94 247 HIS B C 1
ATOM 4471 O O . HIS B 1 268 ? -6.518 22.337 16.304 1.00 52.08 247 HIS B O 1
ATOM 4478 N N . ALA B 1 269 ? -6.448 24.205 15.051 1.00 51.43 248 ALA B N 1
ATOM 4479 C CA . ALA B 1 269 ? -5.664 24.952 16.022 1.00 51.41 248 ALA B CA 1
ATOM 4480 C C . ALA B 1 269 ? -6.382 25.036 17.363 1.00 53.63 248 ALA B C 1
ATOM 4481 O O . ALA B 1 269 ? -5.742 25.029 18.406 1.00 48.12 248 ALA B O 1
ATOM 4483 N N . ALA B 1 270 ? -7.712 25.106 17.335 1.00 50.51 249 ALA B N 1
ATOM 4484 C CA . ALA B 1 270 ? -8.478 25.325 18.563 1.00 48.59 249 ALA B CA 1
ATOM 4485 C C . ALA B 1 270 ? -8.925 24.057 19.313 1.00 49.16 249 ALA B C 1
ATOM 4486 O O . ALA B 1 270 ? -9.680 24.144 20.277 1.00 47.33 249 ALA B O 1
ATOM 4488 N N . ARG B 1 271 ? -8.464 22.886 18.891 1.00 46.98 250 ARG B N 1
ATOM 4489 C CA . ARG B 1 271 ? -8.968 21.642 19.494 1.00 51.88 250 ARG B CA 1
ATOM 4490 C C . ARG B 1 271 ? -8.746 21.568 21.011 1.00 49.97 250 ARG B C 1
ATOM 4491 O O . ARG B 1 271 ? -9.640 21.167 21.753 1.00 48.03 250 ARG B O 1
ATOM 4499 N N . THR B 1 272 ? -7.564 21.962 21.473 1.00 46.45 251 THR B N 1
ATOM 4500 C CA . THR B 1 272 ? -7.218 21.791 22.881 1.00 45.53 251 THR B CA 1
ATOM 4501 C C . THR B 1 272 ? -6.786 23.110 23.507 1.00 47.94 251 THR B C 1
ATOM 4502 O O . THR B 1 272 ? -6.163 23.131 24.564 1.00 49.22 251 THR B O 1
ATOM 4506 N N . ARG B 1 273 ? -7.131 24.205 22.852 1.00 44.03 252 ARG B N 1
ATOM 4507 C CA . ARG B 1 273 ? -6.809 25.530 23.372 1.00 46.15 252 ARG B CA 1
ATOM 4508 C C . ARG B 1 273 ? -7.732 26.607 22.788 1.00 47.75 252 ARG B C 1
ATOM 4509 O O . ARG B 1 273 ? -8.119 26.540 21.621 1.00 46.19 252 ARG B O 1
ATOM 4517 N N . PRO B 1 274 ? -8.076 27.623 23.597 1.00 44.75 253 PRO B N 1
ATOM 4518 C CA . PRO B 1 274 ? -8.738 28.764 22.966 1.00 49.92 253 PRO B CA 1
ATOM 4519 C C . PRO B 1 274 ? -7.717 29.542 22.142 1.00 49.48 253 PRO B C 1
ATOM 4520 O O . PRO B 1 274 ? -6.511 29.408 22.374 1.00 49.66 253 PRO B O 1
ATOM 4524 N N . LEU B 1 275 ? -8.187 30.318 21.177 1.00 42.93 254 LEU B N 1
ATOM 4525 C CA . LEU B 1 275 ? -7.325 31.271 20.482 1.00 44.89 254 LEU B CA 1
ATOM 4526 C C . LEU B 1 275 ? -7.829 32.681 20.779 1.00 47.26 254 LEU B C 1
ATOM 4527 O O . LEU B 1 275 ? -8.978 33.004 20.467 1.00 49.29 254 LEU B O 1
ATOM 4532 N N . SER B 1 276 ? -6.975 33.523 21.361 1.00 44.23 255 SER B N 1
ATOM 4533 C CA . SER B 1 276 ? -7.402 34.870 21.752 1.00 43.42 255 SER B CA 1
ATOM 4534 C C . SER B 1 276 ? -7.421 35.831 20.568 1.00 42.51 255 SER B C 1
ATOM 4535 O O . SER B 1 276 ? -6.767 35.590 19.552 1.00 37.92 255 SER B O 1
ATOM 4538 N N . ALA B 1 277 ? -8.176 36.919 20.708 1.00 42.03 256 ALA B N 1
ATOM 4539 C CA . ALA B 1 277 ? -8.298 37.941 19.658 1.00 43.76 256 ALA B CA 1
ATOM 4540 C C . ALA B 1 277 ? -6.933 38.469 19.193 1.00 38.52 256 ALA B C 1
ATOM 4541 O O . ALA B 1 277 ? -6.085 38.805 20.006 1.00 42.13 256 ALA B O 1
ATOM 4543 N N . GLY B 1 278 ? -6.717 38.505 17.882 1.00 35.46 257 GLY B N 1
ATOM 4544 C CA . GLY B 1 278 ? -5.424 38.892 17.348 1.00 42.99 257 GLY B CA 1
ATOM 4545 C C . GLY B 1 278 ? -4.564 37.716 16.918 1.00 43.05 257 GLY B C 1
ATOM 4546 O O . GLY B 1 278 ? -3.470 37.902 16.372 1.00 40.84 257 GLY B O 1
ATOM 4547 N N . THR B 1 279 ? -5.038 36.497 17.172 1.00 38.62 258 THR B N 1
ATOM 4548 C CA . THR B 1 279 ? -4.329 35.308 16.714 1.00 39.59 258 THR B CA 1
ATOM 4549 C C . THR B 1 279 ? -4.236 35.272 15.185 1.00 42.49 258 THR B C 1
ATOM 4550 O O . THR B 1 279 ? -5.247 35.407 14.485 1.00 43.74 258 THR B O 1
ATOM 4554 N N . ILE B 1 280 ? -3.020 35.100 14.671 1.00 42.28 259 ILE B N 1
ATOM 4555 C CA . ILE B 1 280 ? -2.798 35.036 13.232 1.00 41.19 259 ILE B CA 1
ATOM 4556 C C . ILE B 1 280 ? -2.666 33.587 12.783 1.00 47.83 259 ILE B C 1
ATOM 4557 O O . ILE B 1 280 ? -1.878 32.822 13.351 1.00 44.59 259 ILE B O 1
ATOM 4562 N N . ILE B 1 281 ? -3.436 33.215 11.765 1.00 50.14 260 ILE B N 1
ATOM 4563 C CA . ILE B 1 281 ? -3.382 31.867 11.204 1.00 52.08 260 ILE B CA 1
ATOM 4564 C C . ILE B 1 281 ? -2.973 31.890 9.730 1.00 51.67 260 ILE B C 1
ATOM 4565 O O . ILE B 1 281 ? -3.704 32.411 8.887 1.00 49.23 260 ILE B O 1
ATOM 4570 N N . GLY B 1 282 ? -1.816 31.301 9.424 1.00 47.38 261 GLY B N 1
ATOM 4571 C CA . GLY B 1 282 ? -1.307 31.265 8.062 1.00 45.99 261 GLY B CA 1
ATOM 4572 C C . GLY B 1 282 ? -1.726 30.019 7.303 1.00 51.09 261 GLY B C 1
ATOM 4573 O O . GLY B 1 282 ? -1.928 28.966 7.888 1.00 51.68 261 GLY B O 1
ATOM 4574 N N . SER B 1 283 ? -1.846 30.130 5.988 1.00 52.34 262 SER B N 1
ATOM 4575 C CA . SER B 1 283 ? -2.354 29.018 5.193 1.00 52.77 262 SER B CA 1
ATOM 4576 C C . SER B 1 283 ? -1.246 28.060 4.793 1.00 57.73 262 SER B C 1
ATOM 4577 O O . SER B 1 283 ? -1.506 26.913 4.451 1.00 58.47 262 SER B O 1
ATOM 4580 N N . GLY B 1 284 ? -0.006 28.529 4.838 1.00 51.69 263 GLY B N 1
ATOM 4581 C CA . GLY B 1 284 ? 1.097 27.748 4.314 1.00 55.23 263 GLY B CA 1
ATOM 4582 C C . GLY B 1 284 ? 1.329 28.149 2.871 1.00 58.77 263 GLY B C 1
ATOM 4583 O O . GLY B 1 284 ? 0.445 28.741 2.227 1.00 55.43 263 GLY B O 1
ATOM 4584 N N . THR B 1 285 ? 2.520 27.849 2.367 1.00 57.63 264 THR B N 1
ATOM 4585 C CA . THR B 1 285 ? 2.908 28.280 1.032 1.00 62.35 264 THR B CA 1
ATOM 4586 C C . THR B 1 285 ? 1.817 27.909 0.027 1.00 64.02 264 THR B C 1
ATOM 4587 O O . THR B 1 285 ? 1.318 26.791 0.036 1.00 64.43 264 THR B O 1
ATOM 4591 N N . VAL B 1 286 ? 1.405 28.857 -0.808 1.00 62.13 265 VAL B N 1
ATOM 4592 C CA . VAL B 1 286 ? 0.394 28.555 -1.815 1.00 59.55 265 VAL B CA 1
ATOM 4593 C C . VAL B 1 286 ? 1.047 27.805 -2.976 1.00 61.03 265 VAL B C 1
ATOM 4594 O O . VAL B 1 286 ? 2.060 28.241 -3.522 1.00 68.36 265 VAL B O 1
ATOM 4598 N N . SER B 1 287 ? 0.482 26.656 -3.327 1.00 59.06 266 SER B N 1
ATOM 4599 C CA . SER B 1 287 ? 1.081 25.785 -4.333 1.00 60.52 266 SER B CA 1
ATOM 4600 C C . SER B 1 287 ? 0.008 25.198 -5.233 1.00 66.95 266 SER B C 1
ATOM 4601 O O . SER B 1 287 ? -1.065 24.822 -4.763 1.00 72.67 266 SER B O 1
ATOM 4604 N N . ASN B 1 288 ? 0.295 25.128 -6.527 1.00 65.72 267 ASN B N 1
ATOM 4605 C CA . ASN B 1 288 ? -0.647 24.545 -7.474 1.00 68.35 267 ASN B CA 1
ATOM 4606 C C . ASN B 1 288 ? -0.070 23.383 -8.274 1.00 74.17 267 ASN B C 1
ATOM 4607 O O . ASN B 1 288 ? 1.026 23.475 -8.833 1.00 75.00 267 ASN B O 1
ATOM 4612 N N . LYS B 1 289 ? -0.825 22.290 -8.319 1.00 79.02 268 LYS B N 1
ATOM 4613 C CA . LYS B 1 289 ? -0.560 21.188 -9.239 1.00 79.27 268 LYS B CA 1
ATOM 4614 C C . LYS B 1 289 ? -0.853 21.672 -10.648 1.00 87.19 268 LYS B C 1
ATOM 4615 O O . LYS B 1 289 ? -1.687 22.564 -10.840 1.00 85.53 268 LYS B O 1
ATOM 4621 N N . LEU B 1 290 ? -0.172 21.097 -11.633 1.00 93.70 269 LEU B N 1
ATOM 4622 C CA . LEU B 1 290 ? -0.470 21.413 -13.024 1.00 108.48 269 LEU B CA 1
ATOM 4623 C C . LEU B 1 290 ? -1.781 20.740 -13.423 1.00 116.93 269 LEU B C 1
ATOM 4624 O O . LEU B 1 290 ? -2.800 21.406 -13.610 1.00 122.52 269 LEU B O 1
ATOM 4629 N N . GLU B 1 291 ? -1.742 19.419 -13.561 1.00 113.66 270 GLU B N 1
ATOM 4630 C CA . GLU B 1 291 ? -2.936 18.633 -13.844 1.00 113.78 270 GLU B CA 1
ATOM 4631 C C . GLU B 1 291 ? -2.750 17.309 -13.137 1.00 113.83 270 GLU B C 1
ATOM 4632 O O . GLU B 1 291 ? -3.217 16.263 -13.597 1.00 117.97 270 GLU B O 1
ATOM 4638 N N . GLY B 1 292 ? -2.075 17.383 -11.995 1.00 111.30 271 GLY B N 1
ATOM 4639 C CA . GLY B 1 292 ? -1.438 16.235 -11.382 1.00 108.40 271 GLY B CA 1
ATOM 4640 C C . GLY B 1 292 ? 0.040 16.488 -11.590 1.00 107.07 271 GLY B C 1
ATOM 4641 O O . GLY B 1 292 ? 0.418 17.149 -12.556 1.00 109.37 271 GLY B O 1
ATOM 4642 N N . GLY B 1 293 ? 0.883 15.993 -10.694 1.00 105.70 272 GLY B N 1
ATOM 4643 C CA . GLY B 1 293 ? 2.298 16.301 -10.785 1.00 102.21 272 GLY B CA 1
ATOM 4644 C C . GLY B 1 293 ? 2.577 17.794 -10.670 1.00 96.37 272 GLY B C 1
ATOM 4645 O O . GLY B 1 293 ? 1.654 18.599 -10.530 1.00 90.65 272 GLY B O 1
ATOM 4646 N N . PRO B 1 294 ? 3.863 18.167 -10.749 1.00 93.81 273 PRO B N 1
ATOM 4647 C CA . PRO B 1 294 ? 4.412 19.500 -10.458 1.00 85.98 273 PRO B CA 1
ATOM 4648 C C . PRO B 1 294 ? 3.945 20.608 -11.399 1.00 90.28 273 PRO B C 1
ATOM 4649 O O . PRO B 1 294 ? 3.711 20.363 -12.583 1.00 96.22 273 PRO B O 1
ATOM 4653 N N . GLY B 1 295 ? 3.822 21.820 -10.865 1.00 86.97 274 GLY B N 1
ATOM 4654 C CA . GLY B 1 295 ? 3.542 22.994 -11.677 1.00 84.92 274 GLY B CA 1
ATOM 4655 C C . GLY B 1 295 ? 4.800 23.399 -12.421 1.00 87.13 274 GLY B C 1
ATOM 4656 O O . GLY B 1 295 ? 5.908 23.025 -12.026 1.00 89.32 274 GLY B O 1
ATOM 4657 N N . ARG B 1 296 ? 4.638 24.146 -13.507 1.00 85.29 275 ARG B N 1
ATOM 4658 C CA . ARG B 1 296 ? 5.781 24.631 -14.273 1.00 87.34 275 ARG B CA 1
ATOM 4659 C C . ARG B 1 296 ? 6.044 26.114 -13.988 1.00 83.16 275 ARG B C 1
ATOM 4660 O O . ARG B 1 296 ? 5.127 26.849 -13.618 1.00 80.05 275 ARG B O 1
ATOM 4668 N N . PRO B 1 297 ? 7.307 26.547 -14.153 1.00 81.52 276 PRO B N 1
ATOM 4669 C CA . PRO B 1 297 ? 7.759 27.932 -13.962 1.00 80.82 276 PRO B CA 1
ATOM 4670 C C . PRO B 1 297 ? 7.020 28.903 -14.879 1.00 89.36 276 PRO B C 1
ATOM 4671 O O . PRO B 1 297 ? 6.948 28.646 -16.082 1.00 95.73 276 PRO B O 1
ATOM 4675 N N . VAL B 1 298 ? 6.497 30.000 -14.331 1.00 84.20 277 VAL B N 1
ATOM 4676 C CA . VAL B 1 298 ? 5.653 30.918 -15.096 1.00 83.15 277 VAL B CA 1
ATOM 4677 C C . VAL B 1 298 ? 6.093 31.083 -16.547 1.00 93.03 277 VAL B C 1
ATOM 4678 O O . VAL B 1 298 ? 5.267 31.085 -17.459 1.00 99.08 277 VAL B O 1
ATOM 4682 N N . SER B 1 299 ? 7.399 31.213 -16.754 1.00 96.22 278 SER B N 1
ATOM 4683 C CA . SER B 1 299 ? 7.950 31.413 -18.089 1.00 99.69 278 SER B CA 1
ATOM 4684 C C . SER B 1 299 ? 7.629 30.266 -19.041 1.00 101.83 278 SER B C 1
ATOM 4685 O O . SER B 1 299 ? 7.994 30.309 -20.214 1.00 107.62 278 SER B O 1
ATOM 4688 N N . GLU B 1 300 ? 6.944 29.245 -18.540 1.00 98.07 279 GLU B N 1
ATOM 4689 C CA . GLU B 1 300 ? 6.644 28.070 -19.351 1.00 97.14 279 GLU B CA 1
ATOM 4690 C C . GLU B 1 300 ? 5.154 27.737 -19.377 1.00 96.70 279 GLU B C 1
ATOM 4691 O O . GLU B 1 300 ? 4.771 26.642 -19.784 1.00 98.36 279 GLU B O 1
ATOM 4697 N N . GLY B 1 301 ? 4.319 28.674 -18.935 1.00 98.57 280 GLY B N 1
ATOM 4698 C CA . GLY B 1 301 ? 2.877 28.519 -19.050 1.00 97.88 280 GLY B CA 1
ATOM 4699 C C . GLY B 1 301 ? 2.123 28.116 -17.792 1.00 95.89 280 GLY B C 1
ATOM 4700 O O . GLY B 1 301 ? 0.902 28.262 -17.725 1.00 96.00 280 GLY B O 1
ATOM 4701 N N . GLY B 1 302 ? 2.842 27.597 -16.801 1.00 91.69 281 GLY B N 1
ATOM 4702 C CA . GLY B 1 302 ? 2.241 27.205 -15.536 1.00 84.79 281 GLY B CA 1
ATOM 4703 C C . GLY B 1 302 ? 2.129 28.358 -14.546 1.00 84.39 281 GLY B C 1
ATOM 4704 O O . GLY B 1 302 ? 2.306 29.526 -14.900 1.00 81.28 281 GLY B O 1
ATOM 4705 N N . ALA B 1 303 ? 1.843 28.024 -13.294 1.00 79.02 282 ALA B N 1
ATOM 4706 C CA . ALA B 1 303 ? 1.571 29.030 -12.282 1.00 77.73 282 ALA B CA 1
ATOM 4707 C C . ALA B 1 303 ? 2.767 29.273 -11.364 1.00 75.78 282 ALA B C 1
ATOM 4708 O O . ALA B 1 303 ? 2.660 29.998 -10.384 1.00 72.77 282 ALA B O 1
ATOM 4710 N N . GLY B 1 304 ? 3.902 28.660 -11.680 1.00 79.81 283 GLY B N 1
ATOM 4711 C CA . GLY B 1 304 ? 5.106 28.859 -10.892 1.00 78.41 283 GLY B CA 1
ATOM 4712 C C . GLY B 1 304 ? 4.949 28.438 -9.440 1.00 72.99 283 GLY B C 1
ATOM 4713 O O . GLY B 1 304 ? 4.119 27.586 -9.127 1.00 73.02 283 GLY B O 1
ATOM 4714 N N . TYR B 1 305 ? 5.742 29.040 -8.553 1.00 65.91 284 TYR B N 1
ATOM 4715 C CA . TYR B 1 305 ? 5.756 28.645 -7.145 1.00 66.07 284 TYR B CA 1
ATOM 4716 C C . TYR B 1 305 ? 5.839 29.845 -6.205 1.00 67.47 284 TYR B C 1
ATOM 4717 O O . TYR B 1 305 ? 6.300 30.920 -6.596 1.00 64.39 284 TYR B O 1
ATOM 4726 N N . SER B 1 306 ? 5.418 29.641 -4.959 1.00 67.14 285 SER B N 1
ATOM 4727 C CA . SER B 1 306 ? 5.439 30.701 -3.953 1.00 63.16 285 SER B CA 1
ATOM 4728 C C . SER B 1 306 ? 6.622 30.564 -3.004 1.00 61.50 285 SER B C 1
ATOM 4729 O O . SER B 1 306 ? 6.691 31.241 -1.976 1.00 63.66 285 SER B O 1
ATOM 4732 N N . CYS B 1 307 ? 7.549 29.680 -3.362 1.00 64.86 286 CYS B N 1
ATOM 4733 C CA . CYS B 1 307 ? 8.803 29.520 -2.635 1.00 64.59 286 CYS B CA 1
ATOM 4734 C C . CYS B 1 307 ? 9.828 28.764 -3.469 1.00 70.87 286 CYS B C 1
ATOM 4735 O O . CYS B 1 307 ? 9.482 27.856 -4.231 1.00 74.42 286 CYS B O 1
ATOM 4738 N N . ILE B 1 308 ? 11.091 29.151 -3.324 1.00 67.08 287 ILE B N 1
ATOM 4739 C CA . ILE B 1 308 ? 12.176 28.504 -4.046 1.00 67.26 287 ILE B CA 1
ATOM 4740 C C . ILE B 1 308 ? 12.280 27.015 -3.710 1.00 68.17 287 ILE B C 1
ATOM 4741 O O . ILE B 1 308 ? 12.576 26.190 -4.578 1.00 70.06 287 ILE B O 1
ATOM 4746 N N . ALA B 1 309 ? 12.014 26.667 -2.455 1.00 68.26 288 ALA B N 1
ATOM 4747 C CA . ALA B 1 309 ? 12.091 25.271 -2.030 1.00 70.37 288 ALA B CA 1
ATOM 4748 C C . ALA B 1 309 ? 11.291 24.357 -2.946 1.00 74.25 288 ALA B C 1
ATOM 4749 O O . ALA B 1 309 ? 11.779 23.303 -3.381 1.00 77.60 288 ALA B O 1
ATOM 4751 N N . GLU B 1 310 ? 10.055 24.750 -3.233 1.00 72.74 289 GLU B N 1
ATOM 4752 C CA . GLU B 1 310 ? 9.198 23.908 -4.052 1.00 74.96 289 GLU B CA 1
ATOM 4753 C C . GLU B 1 310 ? 9.841 23.684 -5.411 1.00 78.04 289 GLU B C 1
ATOM 4754 O O . GLU B 1 310 ? 9.757 22.597 -5.976 1.00 78.20 289 GLU B O 1
ATOM 4760 N N . LEU B 1 311 ? 10.497 24.717 -5.924 1.00 74.37 290 LEU B N 1
ATOM 4761 C CA . LEU B 1 311 ? 11.188 24.614 -7.200 1.00 71.64 290 LEU B CA 1
ATOM 4762 C C . LEU B 1 311 ? 12.341 23.611 -7.128 1.00 76.49 290 LEU B C 1
ATOM 4763 O O . LEU B 1 311 ? 12.520 22.791 -8.031 1.00 80.62 290 LEU B O 1
ATOM 4768 N N . ARG B 1 312 ? 13.113 23.663 -6.046 1.00 72.03 291 ARG B N 1
ATOM 4769 C CA . ARG B 1 312 ? 14.281 22.801 -5.909 1.00 72.34 291 ARG B CA 1
ATOM 4770 C C . ARG B 1 312 ? 13.881 21.338 -5.724 1.00 79.81 291 ARG B C 1
ATOM 4771 O O . ARG B 1 312 ? 14.579 20.430 -6.181 1.00 80.83 291 ARG B O 1
ATOM 4787 N N . ILE B 1 314 ? 11.181 19.975 -7.101 1.00 84.05 293 ILE B N 1
ATOM 4788 C CA . ILE B 1 314 ? 10.837 19.564 -8.459 1.00 85.82 293 ILE B CA 1
ATOM 4789 C C . ILE B 1 314 ? 12.088 19.304 -9.294 1.00 85.88 293 ILE B C 1
ATOM 4790 O O . ILE B 1 314 ? 12.125 18.378 -10.098 1.00 90.32 293 ILE B O 1
ATOM 4795 N N . GLU B 1 315 ? 13.115 20.123 -9.099 1.00 85.39 294 GLU B N 1
ATOM 4796 C CA . GLU B 1 315 ? 14.361 19.950 -9.830 1.00 89.54 294 GLU B CA 1
ATOM 4797 C C . GLU B 1 315 ? 15.055 18.663 -9.398 1.00 94.10 294 GLU B C 1
ATOM 4798 O O . GLU B 1 315 ? 15.512 17.888 -10.238 1.00 97.97 294 GLU B O 1
ATOM 4804 N N . THR B 1 316 ? 15.122 18.430 -8.091 1.00 92.54 295 THR B N 1
ATOM 4805 C CA . THR B 1 316 ? 15.729 17.209 -7.571 1.00 89.06 295 THR B CA 1
ATOM 4806 C C . THR B 1 316 ? 14.942 15.973 -7.988 1.00 98.57 295 THR B C 1
ATOM 4807 O O . THR B 1 316 ? 15.519 15.007 -8.484 1.00 103.68 295 THR B O 1
ATOM 4811 N N . ILE B 1 317 ? 13.627 16.000 -7.783 1.00 100.14 296 ILE B N 1
ATOM 4812 C CA . ILE B 1 317 ? 12.798 14.848 -8.119 1.00 108.43 296 ILE B CA 1
ATOM 4813 C C . ILE B 1 317 ? 12.976 14.442 -9.587 1.00 113.66 296 ILE B C 1
ATOM 4814 O O . ILE B 1 317 ? 13.254 13.280 -9.886 1.00 115.44 296 ILE B O 1
ATOM 4819 N N . GLU B 1 318 ? 12.833 15.399 -10.498 1.00 113.57 297 GLU B N 1
ATOM 4820 C CA . GLU B 1 318 ? 13.100 15.130 -11.906 1.00 115.13 297 GLU B CA 1
ATOM 4821 C C . GLU B 1 318 ? 14.435 15.743 -12.329 1.00 114.94 297 GLU B C 1
ATOM 4822 O O . GLU B 1 318 ? 14.485 16.865 -12.840 1.00 115.34 297 GLU B O 1
ATOM 4828 N N . GLY B 1 319 ? 15.521 15.008 -12.099 1.00 110.24 298 GLY B N 1
ATOM 4829 C CA . GLY B 1 319 ? 16.840 15.487 -12.473 1.00 109.15 298 GLY B CA 1
ATOM 4830 C C . GLY B 1 319 ? 17.986 15.080 -11.563 1.00 108.07 298 GLY B C 1
ATOM 4831 O O . GLY B 1 319 ? 19.134 15.022 -12.003 1.00 105.84 298 GLY B O 1
ATOM 4832 N N . GLY B 1 320 ? 17.690 14.812 -10.294 1.00 108.09 299 GLY B N 1
ATOM 4833 C CA . GLY B 1 320 ? 18.716 14.390 -9.355 1.00 106.13 299 GLY B CA 1
ATOM 4834 C C . GLY B 1 320 ? 19.034 15.357 -8.222 1.00 109.02 299 GLY B C 1
ATOM 4835 O O . GLY B 1 320 ? 19.047 14.956 -7.057 1.00 110.97 299 GLY B O 1
ATOM 4836 N N . ALA B 1 321 ? 19.296 16.622 -8.551 1.00 105.89 300 ALA B N 1
ATOM 4837 C CA . ALA B 1 321 ? 19.734 17.597 -7.550 1.00 102.47 300 ALA B CA 1
ATOM 4838 C C . ALA B 1 321 ? 19.271 19.030 -7.836 1.00 105.03 300 ALA B C 1
ATOM 4839 O O . ALA B 1 321 ? 19.008 19.391 -8.983 1.00 109.42 300 ALA B O 1
ATOM 4841 N N . PRO B 1 322 ? 19.175 19.855 -6.783 1.00 99.75 301 PRO B N 1
ATOM 4842 C CA . PRO B 1 322 ? 18.756 21.254 -6.927 1.00 96.61 301 PRO B CA 1
ATOM 4843 C C . PRO B 1 322 ? 19.680 22.036 -7.856 1.00 97.26 301 PRO B C 1
ATOM 4844 O O . PRO B 1 322 ? 20.902 21.901 -7.768 1.00 99.09 301 PRO B O 1
ATOM 4848 N N . LYS B 1 323 ? 19.091 22.849 -8.730 1.00 90.55 302 LYS B N 1
ATOM 4849 C CA . LYS B 1 323 ? 19.849 23.612 -9.711 1.00 90.77 302 LYS B CA 1
ATOM 4850 C C . LYS B 1 323 ? 19.712 25.098 -9.422 1.00 92.09 302 LYS B C 1
ATOM 4851 O O . LYS B 1 323 ? 20.616 25.883 -9.716 1.00 92.95 302 LYS B O 1
ATOM 4857 N N . THR B 1 324 ? 18.573 25.474 -8.842 1.00 90.51 303 THR B N 1
ATOM 4858 C CA . THR B 1 324 ? 18.282 26.871 -8.528 1.00 92.51 303 THR B CA 1
ATOM 4859 C C . THR B 1 324 ? 18.645 27.218 -7.089 1.00 92.12 303 THR B C 1
ATOM 4860 O O . THR B 1 324 ? 18.122 26.630 -6.142 1.00 91.32 303 THR B O 1
ATOM 4864 N N . GLN B 1 325 ? 19.541 28.185 -6.936 1.00 92.45 304 GLN B N 1
ATOM 4865 C CA . GLN B 1 325 ? 19.980 28.607 -5.618 1.00 93.58 304 GLN B CA 1
ATOM 4866 C C . GLN B 1 325 ? 18.864 29.292 -4.846 1.00 88.39 304 GLN B C 1
ATOM 4867 O O . GLN B 1 325 ? 17.891 29.790 -5.424 1.00 83.02 304 GLN B O 1
ATOM 4873 N N . PHE B 1 326 ? 19.018 29.311 -3.529 1.00 83.72 305 PHE B N 1
ATOM 4874 C CA . PHE B 1 326 ? 18.133 30.080 -2.678 1.00 75.49 305 PHE B CA 1
ATOM 4875 C C . PHE B 1 326 ? 18.481 31.563 -2.755 1.00 71.84 305 PHE B C 1
ATOM 4876 O O . PHE B 1 326 ? 19.254 31.994 -3.616 1.00 67.71 305 PHE B O 1
ATOM 4884 N N . LEU B 1 327 ? 17.899 32.336 -1.844 1.00 70.15 306 LEU B N 1
ATOM 4885 C CA . LEU B 1 327 ? 18.139 33.771 -1.759 1.00 63.68 306 LEU B CA 1
ATOM 4886 C C . LEU B 1 327 ? 19.552 34.073 -1.273 1.00 68.06 306 LEU B C 1
ATOM 4887 O O . LEU B 1 327 ? 20.013 33.519 -0.273 1.00 70.90 306 LEU B O 1
ATOM 4892 N N . LYS B 1 328 ? 20.236 34.959 -1.982 1.00 69.42 307 LYS B N 1
ATOM 4893 C CA . LYS B 1 328 ? 21.521 35.468 -1.526 1.00 72.31 307 LYS B CA 1
ATOM 4894 C C . LYS B 1 328 ? 21.422 36.978 -1.295 1.00 77.26 307 LYS B C 1
ATOM 4895 O O . LYS B 1 328 ? 20.449 37.619 -1.707 1.00 72.39 307 LYS B O 1
ATOM 4901 N N . PHE B 1 329 ? 22.417 37.549 -0.626 1.00 77.27 308 PHE B N 1
ATOM 4902 C CA . PHE B 1 329 ? 22.402 38.981 -0.375 1.00 75.95 308 PHE B CA 1
ATOM 4903 C C . PHE B 1 329 ? 22.202 39.719 -1.690 1.00 76.57 308 PHE B C 1
ATOM 4904 O O . PHE B 1 329 ? 22.804 39.367 -2.704 1.00 78.44 308 PHE B O 1
ATOM 4912 N N . GLY B 1 330 ? 21.334 40.725 -1.671 1.00 74.99 309 GLY B N 1
ATOM 4913 C CA . GLY B 1 330 ? 21.057 41.511 -2.854 1.00 73.47 309 GLY B CA 1
ATOM 4914 C C . GLY B 1 330 ? 19.789 41.070 -3.552 1.00 76.37 309 GLY B C 1
ATOM 4915 O O . GLY B 1 330 ? 19.159 41.863 -4.247 1.00 84.63 309 GLY B O 1
ATOM 4916 N N . ASP B 1 331 ? 19.415 39.806 -3.384 1.00 72.42 310 ASP B N 1
ATOM 4917 C CA . ASP B 1 331 ? 18.167 39.312 -3.958 1.00 72.69 310 ASP B CA 1
ATOM 4918 C C . ASP B 1 331 ? 16.989 40.143 -3.464 1.00 71.34 310 ASP B C 1
ATOM 4919 O O . ASP B 1 331 ? 16.989 40.616 -2.328 1.00 73.14 310 ASP B O 1
ATOM 4924 N N . VAL B 1 332 ? 15.983 40.312 -4.317 1.00 68.22 311 VAL B N 1
ATOM 4925 C CA . VAL B 1 332 ? 14.779 41.041 -3.937 1.00 67.81 311 VAL B CA 1
ATOM 4926 C C . VAL B 1 332 ? 13.516 40.226 -4.200 1.00 66.91 311 VAL B C 1
ATOM 4927 O O . VAL B 1 332 ? 13.300 39.712 -5.299 1.00 67.41 311 VA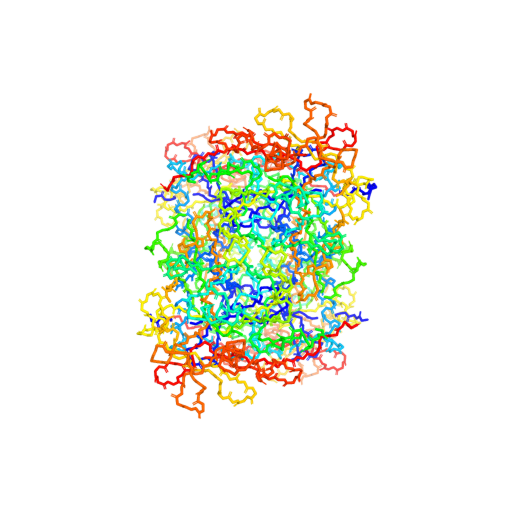L B O 1
ATOM 4931 N N . VAL B 1 333 ? 12.687 40.111 -3.171 1.00 63.73 312 VAL B N 1
ATOM 4932 C CA . VAL B 1 333 ? 11.439 39.383 -3.279 1.00 62.25 312 VAL B CA 1
ATOM 4933 C C . VAL B 1 333 ? 10.248 40.326 -3.162 1.00 64.17 312 VAL B C 1
ATOM 4934 O O . VAL B 1 333 ? 10.251 41.264 -2.361 1.00 63.20 312 VAL B O 1
ATOM 4938 N N . ARG B 1 334 ? 9.232 40.078 -3.977 1.00 64.50 313 ARG B N 1
ATOM 4939 C CA . ARG B 1 334 ? 8.004 40.848 -3.908 1.00 67.16 313 ARG B CA 1
ATOM 4940 C C . ARG B 1 334 ? 6.833 39.889 -3.815 1.00 65.21 313 ARG B C 1
ATOM 4941 O O . ARG B 1 334 ? 6.798 38.863 -4.498 1.00 63.05 313 ARG B O 1
ATOM 4949 N N . ILE B 1 335 ? 5.887 40.218 -2.946 1.00 60.61 314 ILE B N 1
ATOM 4950 C CA . ILE B 1 335 ? 4.681 39.420 -2.785 1.00 60.84 314 ILE B CA 1
ATOM 4951 C C . ILE B 1 335 ? 3.470 40.344 -2.703 1.00 60.27 314 ILE B C 1
ATOM 4952 O O . ILE B 1 335 ? 3.407 41.211 -1.834 1.00 56.12 314 ILE B O 1
ATOM 4957 N N . GLU B 1 336 ? 2.522 40.159 -3.618 1.00 59.52 315 GLU B N 1
ATOM 4958 C CA . GLU B 1 336 ? 1.309 40.970 -3.644 1.00 61.20 315 GLU B CA 1
ATOM 4959 C C . GLU B 1 336 ? 0.190 40.177 -4.293 1.00 63.40 315 GLU B C 1
ATOM 4960 O O . GLU B 1 336 ? 0.427 39.112 -4.862 1.00 67.10 315 GLU B O 1
ATOM 4974 N N . LYS B 1 338 ? -3.538 40.922 -6.638 1.00 66.04 317 LYS B N 1
ATOM 4975 C CA . LYS B 1 338 ? -4.366 41.922 -7.315 1.00 69.56 317 LYS B CA 1
ATOM 4976 C C . LYS B 1 338 ? -5.765 41.380 -7.549 1.00 66.18 317 LYS B C 1
ATOM 4977 O O . LYS B 1 338 ? -5.942 40.187 -7.728 1.00 61.97 317 LYS B O 1
ATOM 4983 N N . ASP B 1 339 ? -6.765 42.251 -7.529 1.00 69.24 318 ASP B N 1
ATOM 4984 C CA . ASP B 1 339 ? -8.139 41.793 -7.694 1.00 71.13 318 ASP B CA 1
ATOM 4985 C C . ASP B 1 339 ? -8.431 41.550 -9.160 1.00 69.75 318 ASP B C 1
ATOM 4986 O O . ASP B 1 339 ? -7.559 41.747 -10.000 1.00 66.85 318 ASP B O 1
ATOM 4991 N N . ARG B 1 340 ? -9.660 41.136 -9.458 1.00 74.32 319 ARG B N 1
ATOM 4992 C CA . ARG B 1 340 ? -10.105 40.919 -10.835 1.00 85.28 319 ARG B CA 1
ATOM 4993 C C . ARG B 1 340 ? -9.675 42.038 -11.787 1.00 83.27 319 ARG B C 1
ATOM 4994 O O . ARG B 1 340 ? -9.334 41.787 -12.946 1.00 82.44 319 ARG B O 1
ATOM 5002 N N . THR B 1 341 ? -9.693 43.274 -11.296 1.00 80.30 320 THR B N 1
ATOM 5003 C CA . THR B 1 341 ? -9.410 44.432 -12.144 1.00 80.10 320 THR B CA 1
ATOM 5004 C C . THR B 1 341 ? -7.936 44.854 -12.164 1.00 79.49 320 THR B C 1
ATOM 5005 O O . THR B 1 341 ? -7.588 45.858 -12.786 1.00 78.28 320 THR B O 1
ATOM 5009 N N . GLY B 1 342 ? -7.077 44.099 -11.484 1.00 76.64 321 GLY B N 1
ATOM 5010 C CA . GLY B 1 342 ? -5.641 44.337 -11.539 1.00 79.16 321 GLY B CA 1
ATOM 5011 C C . GLY B 1 342 ? -5.096 45.384 -10.580 1.00 78.96 321 GLY B C 1
ATOM 5012 O O . GLY B 1 342 ? -3.998 45.910 -10.773 1.00 81.03 321 GLY B O 1
ATOM 5013 N N . HIS B 1 343 ? -5.860 45.691 -9.541 1.00 74.61 322 HIS B N 1
ATOM 5014 C CA . HIS B 1 343 ? -5.414 46.631 -8.527 1.00 66.42 322 HIS B CA 1
ATOM 5015 C C . HIS B 1 343 ? -4.935 45.869 -7.293 1.00 69.93 322 HIS B C 1
ATOM 5016 O O . HIS B 1 343 ? -5.554 44.880 -6.893 1.00 72.29 322 HIS B O 1
ATOM 5023 N N . SER B 1 344 ? -3.822 46.303 -6.706 1.00 68.17 323 SER B N 1
ATOM 5024 C CA . SER B 1 344 ? -3.282 45.629 -5.526 1.00 67.31 323 SER B CA 1
ATOM 5025 C C . SER B 1 344 ? -4.275 45.723 -4.383 1.00 62.85 323 SER B C 1
ATOM 5026 O O . SER B 1 344 ? -4.774 46.805 -4.068 1.00 59.94 323 SER B O 1
ATOM 5029 N N . ILE B 1 345 ? -4.554 44.592 -3.749 1.00 55.54 324 ILE B N 1
ATOM 5030 C CA . ILE B 1 345 ? -5.501 44.570 -2.641 1.00 52.67 324 ILE B CA 1
ATOM 5031 C C . ILE B 1 345 ? -4.867 44.906 -1.291 1.00 54.57 324 ILE B C 1
ATOM 5032 O O . ILE B 1 345 ? -5.436 45.660 -0.496 1.00 51.01 324 ILE B O 1
ATOM 5037 N N . PHE B 1 346 ? -3.682 44.354 -1.049 1.00 53.08 325 PHE B N 1
ATOM 5038 C CA . PHE B 1 346 ? -3.053 44.392 0.269 1.00 51.26 325 PHE B CA 1
ATOM 5039 C C . PHE B 1 346 ? -1.832 45.281 0.293 1.00 55.59 325 PHE B C 1
ATOM 5040 O O . PHE B 1 346 ? -1.244 45.502 1.349 1.00 59.65 325 PHE B O 1
ATOM 5048 N N . GLY B 1 347 ? -1.427 45.772 -0.870 1.00 53.42 326 GLY B N 1
ATOM 5049 C CA . GLY B 1 347 ? -0.139 46.430 -0.975 1.00 55.25 326 GLY B CA 1
ATOM 5050 C C . GLY B 1 347 ? 0.941 45.379 -1.192 1.00 55.59 326 GLY B C 1
ATOM 5051 O O . GLY B 1 347 ? 0.642 44.197 -1.312 1.00 55.27 326 GLY B O 1
ATOM 5052 N N . ALA B 1 348 ? 2.195 45.806 -1.240 1.00 53.67 327 ALA B N 1
ATOM 5053 C CA . ALA B 1 348 ? 3.270 44.900 -1.599 1.00 62.22 327 ALA B CA 1
ATOM 5054 C C . ALA B 1 348 ? 4.253 44.673 -0.457 1.00 61.63 327 ALA B C 1
ATOM 5055 O O . ALA B 1 348 ? 4.720 45.621 0.177 1.00 62.97 327 ALA B O 1
ATOM 5057 N N . ILE B 1 349 ? 4.534 43.405 -0.185 1.00 54.31 328 ILE B N 1
ATOM 5058 C CA . ILE B 1 349 ? 5.713 43.037 0.571 1.00 52.83 328 ILE B CA 1
ATOM 5059 C C . ILE B 1 349 ? 6.855 43.094 -0.428 1.00 53.79 328 ILE B C 1
ATOM 5060 O O . ILE B 1 349 ? 6.788 42.474 -1.488 1.00 60.46 328 ILE B O 1
ATOM 5065 N N . GLU B 1 350 ? 7.893 43.855 -0.117 1.00 57.30 329 GLU B N 1
ATOM 5066 C CA . GLU B 1 350 ? 9.055 43.886 -0.993 1.00 58.94 329 GLU B CA 1
ATOM 5067 C C . GLU B 1 350 ? 10.332 44.028 -0.191 1.00 58.44 329 GLU B C 1
ATOM 5068 O O . GLU B 1 350 ? 10.578 45.052 0.441 1.00 56.97 329 GLU B O 1
ATOM 5074 N N . GLN B 1 351 ? 11.149 42.983 -0.230 1.00 62.81 330 GLN B N 1
ATOM 5075 C CA . GLN B 1 351 ? 12.287 42.899 0.662 1.00 59.97 330 GLN B CA 1
ATOM 5076 C C . GLN B 1 351 ? 13.552 42.507 -0.066 1.00 60.17 330 GLN B C 1
ATOM 5077 O O . GLN B 1 351 ? 13.537 41.654 -0.954 1.00 61.53 330 GLN B O 1
ATOM 5083 N N . LYS B 1 352 ? 14.643 43.160 0.315 1.00 62.88 331 LYS B N 1
ATOM 5084 C CA . LYS B 1 352 ? 15.960 42.842 -0.198 1.00 70.44 331 LYS B CA 1
ATOM 5085 C C . LYS B 1 352 ? 16.696 42.075 0.886 1.00 65.10 331 LYS B C 1
ATOM 5086 O O . LYS B 1 352 ? 16.727 42.495 2.045 1.00 62.12 331 LYS B O 1
ATOM 5092 N N . VAL B 1 353 ? 17.274 40.938 0.517 1.00 61.52 332 VAL B N 1
ATOM 5093 C CA . VAL B 1 353 ? 18.052 40.167 1.468 1.00 60.43 332 VAL B CA 1
ATOM 5094 C C . VAL B 1 353 ? 19.407 40.833 1.687 1.00 63.24 332 VAL B C 1
ATOM 5095 O O . VAL B 1 353 ? 20.046 41.292 0.737 1.00 66.10 332 VAL B O 1
ATOM 5099 N N . GLY B 1 354 ? 19.842 40.897 2.939 1.00 63.16 333 GLY B N 1
ATOM 5100 C CA . GLY B 1 354 ? 21.071 41.593 3.268 1.00 65.32 333 GLY B CA 1
ATOM 5101 C C . GLY B 1 354 ? 21.787 41.008 4.466 1.00 65.55 333 GLY B C 1
ATOM 5102 O O . GLY B 1 354 ? 21.209 40.230 5.224 1.00 68.81 333 GLY B O 1
ATOM 5103 N N . LYS B 1 355 ? 23.049 41.393 4.638 1.00 63.86 334 LYS B N 1
ATOM 5104 C CA . LYS B 1 355 ? 23.879 40.848 5.705 1.00 62.16 334 LYS B CA 1
ATOM 5105 C C . LYS B 1 355 ? 23.654 41.512 7.050 1.00 56.15 334 LYS B C 1
ATOM 5106 O O . LYS B 1 355 ? 23.844 42.718 7.204 1.00 65.23 334 LYS B O 1
ATOM 5112 N N . TYR B 1 356 ? 23.250 40.716 8.029 1.00 57.91 335 TYR B N 1
ATOM 5113 C CA . TYR B 1 356 ? 23.160 41.192 9.399 1.00 59.15 335 TYR B CA 1
ATOM 5114 C C . TYR B 1 356 ? 24.550 41.273 10.002 1.00 66.38 335 TYR B C 1
ATOM 5115 O O . TYR B 1 356 ? 25.365 40.363 9.845 1.00 68.98 335 TYR B O 1
ATOM 5124 N N . GLU B 1 357 ? 24.814 42.370 10.696 1.00 77.28 336 GLU B N 1
ATOM 5125 C CA . GLU B 1 357 ? 26.110 42.589 11.309 1.00 85.02 336 GLU B CA 1
ATOM 5126 C C . GLU B 1 357 ? 25.934 43.328 12.626 1.00 80.34 336 GLU B C 1
ATOM 5127 O O . GLU B 1 357 ? 25.016 44.128 12.781 1.00 76.48 336 GLU B O 1
ATOM 5133 N N . ARG B 1 358 ? 26.827 43.063 13.570 1.00 79.50 337 ARG B N 1
ATOM 5134 C CA . ARG B 1 358 ? 26.715 43.635 14.902 1.00 77.29 337 ARG B CA 1
ATOM 5135 C C . ARG B 1 358 ? 27.857 44.608 15.210 1.00 81.27 337 ARG B C 1
ATOM 5136 O O . ARG B 1 358 ? 28.975 44.460 14.705 1.00 80.70 337 ARG B O 1
ATOM 5144 N N . ASN C 1 16 ? 25.168 65.401 26.394 1.00 72.83 -5 ASN C N 1
ATOM 5145 C CA . ASN C 1 16 ? 26.077 65.377 25.248 1.00 79.11 -5 ASN C CA 1
ATOM 5146 C C . ASN C 1 16 ? 26.381 66.777 24.704 1.00 78.55 -5 ASN C C 1
ATOM 5147 O O . ASN C 1 16 ? 27.489 67.291 24.880 1.00 80.47 -5 ASN C O 1
ATOM 5152 N N . LEU C 1 17 ? 25.403 67.386 24.033 1.00 72.27 -4 LEU C N 1
ATOM 5153 C CA . LEU C 1 17 ? 25.485 68.806 23.718 1.00 63.63 -4 LEU C CA 1
ATOM 5154 C C . LEU C 1 17 ? 25.275 69.555 25.018 1.00 61.95 -4 LEU C C 1
ATOM 5155 O O . LEU C 1 17 ? 24.650 69.035 25.942 1.00 61.87 -4 LEU C O 1
ATOM 5160 N N . TYR C 1 18 ? 25.796 70.773 25.100 1.00 50.49 -3 TYR C N 1
ATOM 5161 C CA . TYR C 1 18 ? 25.549 71.591 26.266 1.00 40.73 -3 TYR C CA 1
ATOM 5162 C C . TYR C 1 18 ? 24.067 71.984 26.246 1.00 44.64 -3 TYR C C 1
ATOM 5163 O O . TYR C 1 18 ? 23.687 72.931 25.566 1.00 49.52 -3 TYR C O 1
ATOM 5172 N N . PHE C 1 19 ? 23.244 71.254 26.995 1.00 47.75 -2 PHE C N 1
ATOM 5173 C CA . PHE C 1 19 ? 21.790 71.439 26.960 1.00 46.53 -2 PHE C CA 1
ATOM 5174 C C . PHE C 1 19 ? 21.377 72.906 27.137 1.00 50.19 -2 PHE C C 1
ATOM 5175 O O . PHE C 1 19 ? 21.848 73.615 28.040 1.00 48.63 -2 PHE C O 1
ATOM 5183 N N . GLN C 1 20 ? 20.499 73.363 26.264 1.00 36.54 -1 GLN C N 1
ATOM 5184 C CA . GLN C 1 20 ? 20.086 74.754 26.362 1.00 52.44 -1 GLN C CA 1
ATOM 5185 C C . GLN C 1 20 ? 18.574 74.990 26.398 1.00 49.55 -1 GLN C C 1
ATOM 5186 O O . GLN C 1 20 ? 18.116 76.123 26.165 1.00 51.41 -1 GLN C O 1
ATOM 5192 N N . GLY C 1 21 ? 17.815 73.938 26.709 1.00 51.68 0 GLY C N 1
ATOM 5193 C CA . GLY C 1 21 ? 16.368 74.048 26.861 1.00 41.64 0 GLY C CA 1
ATOM 5194 C C . GLY C 1 21 ? 15.625 73.388 25.713 1.00 43.32 0 GLY C C 1
ATOM 5195 O O . GLY C 1 21 ? 16.234 72.869 24.786 1.00 44.48 0 GLY C O 1
ATOM 5204 N N . LYS C 1 23 ? 11.562 73.044 23.348 1.00 33.57 2 LYS C N 1
ATOM 5205 C CA . LYS C 1 23 ? 10.278 73.576 22.926 1.00 35.71 2 LYS C CA 1
ATOM 5206 C C . LYS C 1 23 ? 9.310 72.412 22.688 1.00 35.52 2 LYS C C 1
ATOM 5207 O O . LYS C 1 23 ? 9.692 71.397 22.087 1.00 32.96 2 LYS C O 1
ATOM 5213 N N . LEU C 1 24 ? 8.068 72.572 23.159 1.00 34.23 3 LEU C N 1
ATOM 5214 C CA . LEU C 1 24 ? 7.024 71.553 23.063 1.00 31.50 3 LEU C CA 1
ATOM 5215 C C . LEU C 1 24 ? 5.792 72.130 22.366 1.00 34.80 3 LEU C C 1
ATOM 5216 O O . LEU C 1 24 ? 5.500 73.307 22.507 1.00 35.21 3 LEU C O 1
ATOM 5221 N N . ALA C 1 25 ? 5.059 71.294 21.635 1.00 31.89 4 ALA C N 1
ATOM 5222 C CA . ALA C 1 25 ? 3.809 71.715 21.008 1.00 31.69 4 ALA C CA 1
ATOM 5223 C C . ALA C 1 25 ? 2.823 70.555 21.015 1.00 33.23 4 ALA C C 1
ATOM 5224 O O . ALA C 1 25 ? 3.188 69.393 21.207 1.00 33.50 4 ALA C O 1
ATOM 5226 N N . THR C 1 26 ? 1.569 70.881 20.768 1.00 26.44 5 THR C N 1
ATOM 5227 C CA . THR C 1 26 ? 0.552 69.856 20.623 1.00 28.65 5 THR C CA 1
ATOM 5228 C C . THR C 1 26 ? -0.053 70.040 19.248 1.00 31.88 5 THR C C 1
ATOM 5229 O O . THR C 1 26 ? -0.496 71.147 18.919 1.00 34.58 5 THR C O 1
ATOM 5233 N N . LEU C 1 27 ? -0.056 68.971 18.449 1.00 31.03 6 LEU C N 1
ATOM 5234 C CA . LEU C 1 27 ? -0.620 69.015 17.099 1.00 33.73 6 LEU C CA 1
ATOM 5235 C C . LEU C 1 27 ? -2.061 68.532 17.150 1.00 34.88 6 LEU C C 1
ATOM 5236 O O . LEU C 1 27 ? -2.374 67.586 17.872 1.00 34.87 6 LEU C O 1
ATOM 5241 N N . LYS C 1 28 ? -2.937 69.164 16.376 1.00 37.40 7 LYS C N 1
ATOM 5242 C CA . LYS C 1 28 ? -4.335 68.752 16.367 1.00 36.62 7 LYS C CA 1
ATOM 5243 C C . LYS C 1 28 ? -4.442 67.377 15.760 1.00 39.76 7 LYS C C 1
ATOM 5244 O O . LYS C 1 28 ? -3.766 67.080 14.767 1.00 40.70 7 LYS C O 1
ATOM 5250 N N . ASP C 1 29 ? -5.259 66.526 16.375 1.00 40.12 8 ASP C N 1
ATOM 5251 C CA . ASP C 1 29 ? -5.615 65.228 15.791 1.00 39.63 8 ASP C CA 1
ATOM 5252 C C . ASP C 1 29 ? -7.047 64.824 16.163 1.00 39.66 8 ASP C C 1
ATOM 5253 O O . ASP C 1 29 ? -7.842 65.659 16.583 1.00 38.51 8 ASP C O 1
ATOM 5258 N N . SER C 1 30 ? -7.371 63.547 16.004 1.00 34.75 9 SER C N 1
ATOM 5259 C CA . SER C 1 30 ? -8.738 63.104 16.174 1.00 34.86 9 SER C CA 1
ATOM 5260 C C . SER C 1 30 ? -9.117 63.069 17.653 1.00 32.70 9 SER C C 1
ATOM 5261 O O . SER C 1 30 ? -10.273 62.849 18.005 1.00 34.86 9 SER C O 1
ATOM 5264 N N . THR C 1 31 ? -8.143 63.297 18.525 1.00 31.18 10 THR C N 1
ATOM 5265 C CA . THR C 1 31 ? -8.419 63.277 19.960 1.00 33.96 10 THR C CA 1
ATOM 5266 C C . THR C 1 31 ? -8.586 64.674 20.561 1.00 35.65 10 THR C C 1
ATOM 5267 O O . THR C 1 31 ? -8.197 65.689 19.970 1.00 35.50 10 THR C O 1
ATOM 5271 N N . ARG C 1 32 ? -9.116 64.705 21.774 1.00 31.30 11 ARG C N 1
ATOM 5272 C CA . ARG C 1 32 ? -9.383 65.967 22.444 1.00 35.81 11 ARG C CA 1
ATOM 5273 C C . ARG C 1 32 ? -8.128 66.669 22.992 1.00 35.39 11 ARG C C 1
ATOM 5274 O O . ARG C 1 32 ? -8.051 67.900 23.009 1.00 32.19 11 ARG C O 1
ATOM 5282 N N . ASP C 1 33 ? -7.139 65.893 23.423 1.00 29.41 12 ASP C N 1
ATOM 5283 C CA . ASP C 1 33 ? -5.925 66.472 24.000 1.00 31.16 12 ASP C CA 1
ATOM 5284 C C . ASP C 1 33 ? -4.796 66.634 22.985 1.00 34.39 12 ASP C C 1
ATOM 5285 O O . ASP C 1 33 ? -3.743 67.207 23.307 1.00 32.12 12 ASP C O 1
ATOM 5290 N N . GLY C 1 34 ? -5.032 66.165 21.762 1.00 36.72 13 GLY C N 1
ATOM 5291 C CA . GLY C 1 34 ? -4.072 66.324 20.676 1.00 31.42 13 GLY C CA 1
ATOM 5292 C C . GLY C 1 34 ? -2.840 65.437 20.809 1.00 35.04 13 GLY C C 1
ATOM 5293 O O . GLY C 1 34 ? -2.827 64.503 21.608 1.00 35.37 13 GLY C O 1
ATOM 5294 N N . LYS C 1 35 ? -1.801 65.744 20.027 1.00 33.71 14 LYS C N 1
ATOM 5295 C CA . LYS C 1 35 ? -0.591 64.923 19.970 1.00 35.06 14 LYS C CA 1
ATOM 5296 C C . LYS C 1 35 ? 0.656 65.714 20.377 1.00 34.00 14 LYS C C 1
ATOM 5297 O O . LYS C 1 35 ? 1.038 66.654 19.682 1.00 34.86 14 LYS C O 1
ATOM 5303 N N . LEU C 1 36 ? 1.287 65.339 21.492 1.00 29.62 15 LEU C N 1
ATOM 5304 C CA . LEU C 1 36 ? 2.472 66.053 21.971 1.00 33.97 15 LEU C CA 1
ATOM 5305 C C . LEU C 1 36 ? 3.665 65.853 21.053 1.00 32.34 15 LEU C C 1
ATOM 5306 O O . LEU C 1 36 ? 3.994 64.718 20.700 1.00 33.53 15 LEU C O 1
ATOM 5311 N N . VAL C 1 37 ? 4.337 66.940 20.688 1.00 30.31 16 VAL C N 1
ATOM 5312 C CA . VAL C 1 37 ? 5.583 66.806 19.950 1.00 30.66 16 VAL C CA 1
ATOM 5313 C C . VAL C 1 37 ? 6.687 67.688 20.534 1.00 33.02 16 VAL C C 1
ATOM 5314 O O . VAL C 1 37 ? 6.404 68.686 21.182 1.00 34.51 16 VAL C O 1
ATOM 5318 N N . VAL C 1 38 ? 7.944 67.298 20.309 1.00 30.97 17 VAL C N 1
ATOM 5319 C CA . VAL C 1 38 ? 9.074 68.174 20.603 1.00 30.50 17 VAL C CA 1
ATOM 5320 C C . VAL C 1 38 ? 9.426 68.904 19.320 1.00 34.16 17 VAL C C 1
ATOM 5321 O O . VAL C 1 38 ? 9.445 68.307 18.242 1.00 36.59 17 VAL C O 1
ATOM 5325 N N . VAL C 1 39 ? 9.696 70.204 19.431 1.00 40.02 18 VAL C N 1
ATOM 5326 C CA . VAL C 1 39 ? 9.908 71.060 18.261 1.00 36.18 18 VAL C CA 1
ATOM 5327 C C . VAL C 1 39 ? 11.323 71.629 18.260 1.00 36.88 18 VAL C C 1
ATOM 5328 O O . VAL C 1 39 ? 11.850 72.000 19.306 1.00 33.14 18 VAL C O 1
ATOM 5332 N N . SER C 1 40 ? 11.949 71.680 17.089 1.00 32.19 19 SER C N 1
ATOM 5333 C CA . SER C 1 40 ? 13.289 72.217 16.991 1.00 35.89 19 SER C CA 1
ATOM 5334 C C . SER C 1 40 ? 13.303 73.688 17.390 1.00 41.41 19 SER C C 1
ATOM 5335 O O . SER C 1 40 ? 12.278 74.373 17.358 1.00 39.11 19 SER C O 1
ATOM 5338 N N . LYS C 1 41 ? 14.478 74.175 17.753 1.00 42.13 20 LYS C N 1
ATOM 5339 C CA . LYS C 1 41 ? 14.604 75.543 18.217 1.00 43.54 20 LYS C CA 1
ATOM 5340 C C . LYS C 1 41 ? 14.083 76.494 17.140 1.00 43.95 20 LYS C C 1
ATOM 5341 O O . LYS C 1 41 ? 13.457 77.521 17.439 1.00 40.02 20 LYS C O 1
ATOM 5347 N N . ASP C 1 42 ? 14.322 76.134 15.887 1.00 38.03 21 ASP C N 1
ATOM 5348 C CA . ASP C 1 42 ? 13.987 77.006 14.769 1.00 45.40 21 ASP C CA 1
ATOM 5349 C C . ASP C 1 42 ? 12.563 76.783 14.253 1.00 43.41 21 ASP C C 1
ATOM 5350 O O . ASP C 1 42 ? 12.162 77.351 13.229 1.00 36.79 21 ASP C O 1
ATOM 5355 N N . LEU C 1 43 ? 11.813 75.939 14.952 1.00 42.41 22 LEU C N 1
ATOM 5356 C CA . LEU C 1 43 ? 10.387 75.765 14.688 1.00 43.90 22 LEU C CA 1
ATOM 5357 C C . LEU C 1 43 ? 10.057 75.138 13.338 1.00 44.11 22 LEU C C 1
ATOM 5358 O O . LEU C 1 43 ? 8.925 75.244 12.882 1.00 41.45 22 LEU C O 1
ATOM 5363 N N . THR C 1 44 ? 11.027 74.498 12.687 1.00 42.90 23 THR C N 1
ATOM 5364 C CA . THR C 1 44 ? 10.747 73.877 11.398 1.00 45.13 23 THR C CA 1
ATOM 5365 C C . THR C 1 44 ? 10.529 72.372 11.480 1.00 44.54 23 THR C C 1
ATOM 5366 O O . THR C 1 44 ? 9.929 71.787 10.575 1.00 43.69 23 THR C O 1
ATOM 5370 N N . ARG C 1 45 ? 11.043 71.752 12.540 1.00 39.79 24 ARG C N 1
ATOM 5371 C CA A ARG C 1 45 ? 10.960 70.302 12.699 0.47 42.12 24 ARG C CA 1
ATOM 5372 C CA B ARG C 1 45 ? 10.968 70.302 12.704 0.53 42.05 24 ARG C CA 1
ATOM 5373 C C . ARG C 1 45 ? 10.340 69.899 14.036 1.00 40.44 24 ARG C C 1
ATOM 5374 O O . ARG C 1 45 ? 10.399 70.646 15.012 1.00 38.97 24 ARG C O 1
ATOM 5389 N N . CYS C 1 46 ? 9.746 68.708 14.077 1.00 39.51 25 CYS C N 1
ATOM 5390 C CA . CYS C 1 46 ? 9.226 68.151 15.335 1.00 37.68 25 CYS C CA 1
ATOM 5391 C C . CYS C 1 46 ? 9.178 66.619 15.291 1.00 40.76 25 CYS C C 1
ATOM 5392 O O . CYS C 1 46 ? 9.345 65.999 14.232 1.00 39.41 25 CYS C O 1
ATOM 5395 N N . SER C 1 47 ? 8.981 66.012 16.451 1.00 42.11 26 SER C N 1
ATOM 5396 C CA . SER C 1 47 ? 8.829 64.563 16.541 1.00 36.97 26 SER C CA 1
ATOM 5397 C C . SER C 1 47 ? 7.834 64.160 17.623 1.00 37.56 26 SER C C 1
ATOM 5398 O O . SER C 1 47 ? 7.914 64.667 18.750 1.00 34.30 26 SER C O 1
ATOM 5401 N N . GLU C 1 48 ? 6.914 63.244 17.289 1.00 36.83 27 GLU C N 1
ATOM 5402 C CA . GLU C 1 48 ? 6.007 62.669 18.287 1.00 43.01 27 GLU C CA 1
ATOM 5403 C C . GLU C 1 48 ? 6.835 61.895 19.294 1.00 42.32 27 GLU C C 1
ATOM 5404 O O . GLU C 1 48 ? 7.914 61.409 18.967 1.00 40.41 27 GLU C O 1
ATOM 5410 N N . VAL C 1 49 ? 6.337 61.805 20.523 1.00 35.32 28 VAL C N 1
ATOM 5411 C CA . VAL C 1 49 ? 7.073 61.156 21.589 1.00 36.81 28 VAL C CA 1
ATOM 5412 C C . VAL C 1 49 ? 6.145 60.196 22.339 1.00 38.03 28 VAL C C 1
ATOM 5413 O O . VAL C 1 49 ? 6.173 60.127 23.570 1.00 37.65 28 VAL C O 1
ATOM 5417 N N . GLY C 1 50 ? 5.349 59.444 21.571 1.00 36.82 29 GLY C N 1
ATOM 5418 C CA . GLY C 1 50 ? 4.359 58.511 22.102 1.00 36.80 29 GLY C CA 1
ATOM 5419 C C . GLY C 1 50 ? 4.870 57.561 23.176 1.00 46.47 29 GLY C C 1
ATOM 5420 O O . GLY C 1 50 ? 4.122 57.188 24.071 1.00 46.62 29 GLY C O 1
ATOM 5421 N N . HIS C 1 51 ? 6.144 57.179 23.107 1.00 47.10 30 HIS C N 1
ATOM 5422 C CA . HIS C 1 51 ? 6.706 56.240 24.085 1.00 50.99 30 HIS C CA 1
ATOM 5423 C C . HIS C 1 51 ? 6.966 56.921 25.433 1.00 42.34 30 HIS C C 1
ATOM 5424 O O . HIS C 1 51 ? 7.175 56.260 26.448 1.00 49.30 30 HIS C O 1
ATOM 5431 N N . ILE C 1 52 ? 6.956 58.245 25.435 1.00 32.88 31 ILE C N 1
ATOM 5432 C CA . ILE C 1 52 ? 7.091 59.004 26.672 1.00 36.62 31 ILE C CA 1
ATOM 5433 C C . ILE C 1 52 ? 5.741 59.534 27.159 1.00 35.97 31 ILE C C 1
ATOM 5434 O O . ILE C 1 52 ? 5.352 59.319 28.300 1.00 40.34 31 ILE C O 1
ATOM 5439 N N . ALA C 1 53 ? 5.033 60.223 26.286 1.00 37.07 32 ALA C N 1
ATOM 5440 C CA . ALA C 1 53 ? 3.737 60.808 26.647 1.00 37.88 32 ALA C CA 1
ATOM 5441 C C . ALA C 1 53 ? 2.986 61.162 25.384 1.00 38.50 32 ALA C C 1
ATOM 5442 O O . ALA C 1 53 ? 3.571 61.754 24.466 1.00 34.79 32 ALA C O 1
ATOM 5444 N N . ARG C 1 54 ? 1.697 60.823 25.349 1.00 34.33 33 ARG C N 1
ATOM 5445 C CA . ARG C 1 54 ? 0.826 61.135 24.222 1.00 34.22 33 ARG C CA 1
ATOM 5446 C C . ARG C 1 54 ? 0.434 62.621 24.223 1.00 31.49 33 ARG C C 1
ATOM 5447 O O . ARG C 1 54 ? 0.236 63.229 23.174 1.00 32.12 33 ARG C O 1
ATOM 5455 N N . THR C 1 55 ? 0.315 63.210 25.399 1.00 28.01 34 THR C N 1
ATOM 5456 C CA . THR C 1 55 ? -0.154 64.600 25.473 1.00 26.92 34 THR C CA 1
ATOM 5457 C C . THR C 1 55 ? 0.729 65.415 26.395 1.00 29.82 34 THR C C 1
ATOM 5458 O O . THR C 1 55 ? 1.474 64.861 27.199 1.00 31.85 34 THR C O 1
ATOM 5462 N N . LEU C 1 56 ? 0.626 66.739 26.317 1.00 31.00 35 LEU C N 1
ATOM 5463 C CA . LEU C 1 56 ? 1.473 67.574 27.155 1.00 24.08 35 LEU C CA 1
ATOM 5464 C C . LEU C 1 56 ? 0.989 67.466 28.610 1.00 28.30 35 LEU C C 1
ATOM 5465 O O . LEU C 1 56 ? 1.794 67.435 29.550 1.00 25.86 35 LEU C O 1
ATOM 5470 N N . GLN C 1 57 ? -0.329 67.399 28.807 1.00 26.81 36 GLN C N 1
ATOM 5471 C CA . GLN C 1 57 ? -0.860 67.237 30.166 1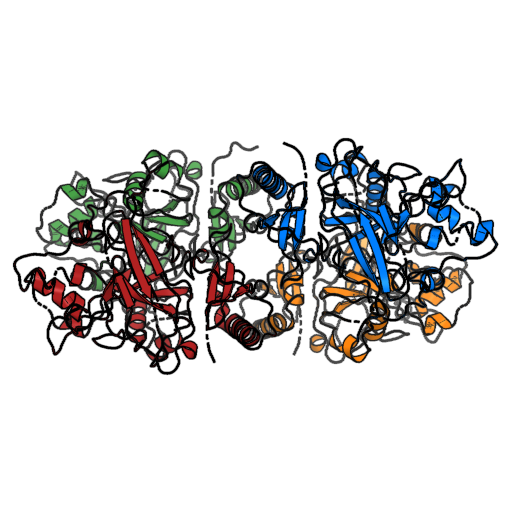.00 29.50 36 GLN C CA 1
ATOM 5472 C C . GLN C 1 57 ? -0.243 66.022 30.853 1.00 32.19 36 GLN C C 1
ATOM 5473 O O . GLN C 1 57 ? 0.162 66.114 32.006 1.00 34.43 36 GLN C O 1
ATOM 5479 N N . ALA C 1 58 ? -0.206 64.883 30.151 1.00 30.73 37 ALA C N 1
ATOM 5480 C CA . ALA C 1 58 ? 0.420 63.666 30.669 1.00 30.35 37 ALA C CA 1
ATOM 5481 C C . ALA C 1 58 ? 1.892 63.865 31.026 1.00 31.36 37 ALA C C 1
ATOM 5482 O O . ALA C 1 58 ? 2.355 63.405 32.071 1.00 30.50 37 ALA C O 1
ATOM 5484 N N . ALA C 1 59 ? 2.629 64.547 30.155 1.00 30.28 38 ALA C N 1
ATOM 5485 C CA . ALA C 1 59 ? 4.016 64.864 30.469 1.00 29.99 38 ALA C CA 1
ATOM 5486 C C . ALA C 1 59 ? 4.101 65.727 31.718 1.00 31.75 38 ALA C C 1
ATOM 5487 O O . ALA C 1 59 ? 4.913 65.455 32.603 1.00 35.27 38 ALA C O 1
ATOM 5489 N N . LEU C 1 60 ? 3.245 66.748 31.817 1.00 30.36 39 LEU C N 1
ATOM 5490 C CA . LEU C 1 60 ? 3.207 67.565 33.019 1.00 30.10 39 LEU C CA 1
ATOM 5491 C C . LEU C 1 60 ? 2.828 66.785 34.289 1.00 27.44 39 LEU C C 1
ATOM 5492 O O . LEU C 1 60 ? 3.406 67.016 35.358 1.00 32.37 39 LEU C O 1
ATOM 5497 N N . ASP C 1 61 ? 1.844 65.891 34.175 1.00 28.35 40 ASP C N 1
ATOM 5498 C CA . ASP C 1 61 ? 1.381 65.081 35.301 1.00 29.11 40 ASP C CA 1
ATOM 5499 C C . ASP C 1 61 ? 2.535 64.293 35.900 1.00 36.15 40 ASP C C 1
ATOM 5500 O O . ASP C 1 61 ? 2.536 64.000 37.097 1.00 31.97 40 ASP C O 1
ATOM 5505 N N . ASP C 1 62 ? 3.494 63.924 35.055 1.00 31.34 41 ASP C N 1
ATOM 5506 C CA . ASP C 1 62 ? 4.613 63.066 35.483 1.00 29.50 41 ASP C CA 1
ATOM 5507 C C . ASP C 1 62 ? 5.945 63.725 35.129 1.00 31.88 41 ASP C C 1
ATOM 5508 O O . ASP C 1 62 ? 6.909 63.065 34.723 1.00 35.41 41 ASP C O 1
ATOM 5513 N N . TRP C 1 63 ? 6.008 65.040 35.301 1.00 31.66 42 TRP C N 1
ATOM 5514 C CA . TRP C 1 63 ? 7.137 65.813 34.783 1.00 33.63 42 TRP C CA 1
ATOM 5515 C C . TRP C 1 63 ? 8.507 65.406 35.312 1.00 33.46 42 TRP C C 1
ATOM 5516 O O . TRP C 1 63 ? 9.490 65.430 34.572 1.00 35.70 42 TRP C O 1
ATOM 5527 N N . ALA C 1 64 ? 8.580 65.064 36.592 1.00 30.96 43 ALA C N 1
ATOM 5528 C CA . ALA C 1 64 ? 9.833 64.657 37.192 1.00 34.25 43 ALA C CA 1
ATOM 5529 C C . ALA C 1 64 ? 10.498 63.548 36.360 1.00 38.78 43 ALA C C 1
ATOM 5530 O O . ALA C 1 64 ? 11.728 63.449 36.308 1.00 39.06 43 ALA C O 1
ATOM 5532 N N . HIS C 1 65 ? 9.678 62.717 35.718 1.00 32.44 44 HIS C N 1
ATOM 5533 C CA . HIS C 1 65 ? 10.192 61.618 34.897 1.00 41.49 44 HIS C CA 1
ATOM 5534 C C . HIS C 1 65 ? 10.154 61.909 33.396 1.00 43.72 44 HIS C C 1
ATOM 5535 O O . HIS C 1 65 ? 11.122 61.627 32.693 1.00 39.11 44 HIS C O 1
ATOM 5542 N N . ALA C 1 66 ? 9.049 62.466 32.903 1.00 34.93 45 ALA C N 1
ATOM 5543 C CA . ALA C 1 66 ? 8.921 62.724 31.468 1.00 36.71 45 ALA C CA 1
ATOM 5544 C C . ALA C 1 66 ? 9.859 63.837 30.998 1.00 39.37 45 ALA C C 1
ATOM 5545 O O . ALA C 1 66 ? 10.355 63.796 29.876 1.00 34.67 45 ALA C O 1
ATOM 5547 N N . GLY C 1 67 ? 10.066 64.836 31.851 1.00 38.61 46 GLY C N 1
ATOM 5548 C CA . GLY C 1 67 ? 10.890 66.001 31.519 1.00 37.20 46 GLY C CA 1
ATOM 5549 C C . GLY C 1 67 ? 12.281 65.651 31.005 1.00 34.76 46 GLY C C 1
ATOM 5550 O O . GLY C 1 67 ? 12.654 65.996 29.875 1.00 35.23 46 GLY C O 1
ATOM 5551 N N . PRO C 1 68 ? 13.070 64.983 31.844 1.00 38.81 47 PRO C N 1
ATOM 5552 C CA . PRO C 1 68 ? 14.390 64.467 31.446 1.00 37.60 47 PRO C CA 1
ATOM 5553 C C . PRO C 1 68 ? 14.352 63.648 30.142 1.00 40.43 47 PRO C C 1
ATOM 5554 O O . PRO C 1 68 ? 15.276 63.718 29.344 1.00 39.17 47 PRO C O 1
ATOM 5558 N N . ARG C 1 69 ? 13.293 62.870 29.921 1.00 37.17 48 ARG C N 1
ATOM 5559 C CA . ARG C 1 69 ? 13.236 62.051 28.707 1.00 36.13 48 ARG C CA 1
ATOM 5560 C C . ARG C 1 69 ? 12.960 62.925 27.475 1.00 34.44 48 ARG C C 1
ATOM 5561 O O . ARG C 1 69 ? 13.553 62.732 26.415 1.00 34.71 48 ARG C O 1
ATOM 5569 N N . LEU C 1 70 ? 12.059 63.892 27.619 1.00 31.50 49 LEU C N 1
ATOM 5570 C CA . LEU C 1 70 ? 11.815 64.865 26.556 1.00 36.61 49 LEU C CA 1
ATOM 5571 C C . LEU C 1 70 ? 13.075 65.685 26.218 1.00 36.61 49 LEU C C 1
ATOM 5572 O O . LEU C 1 70 ? 13.286 66.046 25.062 1.00 35.11 49 LEU C O 1
ATOM 5577 N N . GLU C 1 71 ? 13.907 65.983 27.213 1.00 37.82 50 GLU C N 1
ATOM 5578 C CA . GLU C 1 71 ? 15.155 66.724 26.959 1.00 43.61 50 GLU C CA 1
ATOM 5579 C C . GLU C 1 71 ? 16.089 65.972 26.019 1.00 39.57 50 GLU C C 1
ATOM 5580 O O . GLU C 1 71 ? 16.713 66.573 25.144 1.00 38.96 50 GLU C O 1
ATOM 5586 N N . ARG C 1 72 ? 16.196 64.659 26.230 1.00 41.07 51 ARG C N 1
ATOM 5587 C CA . ARG C 1 72 ? 17.007 63.800 25.391 1.00 39.21 51 ARG C CA 1
ATOM 5588 C C . ARG C 1 72 ? 16.510 63.847 23.954 1.00 39.16 51 ARG C C 1
ATOM 5589 O O . ARG C 1 72 ? 17.307 63.916 23.011 1.00 39.64 51 ARG C O 1
ATOM 5597 N N . VAL C 1 73 ? 15.190 63.803 23.784 1.00 42.05 52 VAL C N 1
ATOM 5598 C CA . VAL C 1 73 ? 14.593 63.932 22.452 1.00 39.07 52 VAL C CA 1
ATOM 5599 C C . VAL C 1 73 ? 14.945 65.282 21.807 1.00 39.44 52 VAL C C 1
ATOM 5600 O O . VAL C 1 73 ? 15.367 65.346 20.644 1.00 42.79 52 VAL C O 1
ATOM 5604 N N . ALA C 1 74 ? 14.778 66.360 22.566 1.00 33.83 53 ALA C N 1
ATOM 5605 C CA . ALA C 1 74 ? 15.159 67.681 22.086 1.00 39.59 53 ALA C CA 1
ATOM 5606 C C . ALA C 1 74 ? 16.605 67.671 21.600 1.00 41.28 53 ALA C C 1
ATOM 5607 O O . ALA C 1 74 ? 16.929 68.207 20.534 1.00 40.38 53 ALA C O 1
ATOM 5609 N N . GLU C 1 75 ? 17.483 67.062 22.380 1.00 40.98 54 GLU C N 1
ATOM 5610 C CA . GLU C 1 75 ? 18.894 66.989 21.986 1.00 40.66 54 GLU C CA 1
ATOM 5611 C C . GLU C 1 75 ? 19.074 66.201 20.694 1.00 43.37 54 GLU C C 1
ATOM 5612 O O . GLU C 1 75 ? 19.844 66.594 19.823 1.00 40.57 54 GLU C O 1
ATOM 5618 N N . GLY C 1 76 ? 18.361 65.083 20.572 1.00 46.15 55 GLY C N 1
ATOM 5619 C CA . GLY C 1 76 ? 18.412 64.278 19.362 1.00 40.12 55 GLY C CA 1
ATOM 5620 C C . GLY C 1 76 ? 17.936 65.056 18.146 1.00 39.76 55 GLY C C 1
ATOM 5621 O O . GLY C 1 76 ? 18.408 64.832 17.030 1.00 45.50 55 GLY C O 1
ATOM 5622 N N . ILE C 1 77 ? 16.987 65.973 18.353 1.00 43.51 56 ILE C N 1
ATOM 5623 C CA . ILE C 1 77 ? 16.481 66.766 17.248 1.00 35.44 56 ILE C CA 1
ATOM 5624 C C . ILE C 1 77 ? 17.560 67.749 16.786 1.00 44.00 56 ILE C C 1
ATOM 5625 O O . ILE C 1 77 ? 17.818 67.916 15.582 1.00 43.26 56 ILE C O 1
ATOM 5630 N N . GLU C 1 78 ? 18.210 68.377 17.754 1.00 46.11 57 GLU C N 1
ATOM 5631 C CA . GLU C 1 78 ? 19.264 69.338 17.449 1.00 49.55 57 GLU C CA 1
ATOM 5632 C C . GLU C 1 78 ? 20.386 68.633 16.677 1.00 49.61 57 GLU C C 1
ATOM 5633 O O . GLU C 1 78 ? 20.811 69.112 15.630 1.00 56.03 57 GLU C O 1
ATOM 5639 N N . THR C 1 79 ? 20.847 67.484 17.171 1.00 50.84 58 THR C N 1
ATOM 5640 C CA . THR C 1 79 ? 21.993 66.811 16.548 1.00 56.49 58 THR C CA 1
ATOM 5641 C C . THR C 1 79 ? 21.625 66.065 15.277 1.00 63.13 58 THR C C 1
ATOM 5642 O O . THR C 1 79 ? 22.497 65.727 14.476 1.00 53.57 58 THR C O 1
ATOM 5646 N N . GLY C 1 80 ? 20.340 65.775 15.113 1.00 63.95 59 GLY C N 1
ATOM 5647 C CA . GLY C 1 80 ? 19.871 65.071 13.937 1.00 62.94 59 GLY C CA 1
ATOM 5648 C C . GLY C 1 80 ? 19.693 63.574 14.118 1.00 56.98 59 GLY C C 1
ATOM 5649 O O . GLY C 1 80 ? 19.258 62.903 13.185 1.00 58.66 59 GLY C O 1
ATOM 5650 N N . ALA C 1 81 ? 20.020 63.057 15.305 1.00 53.87 60 ALA C N 1
ATOM 5651 C CA . ALA C 1 81 ? 19.911 61.619 15.605 1.00 60.60 60 ALA C CA 1
ATOM 5652 C C . ALA C 1 81 ? 18.460 61.188 15.806 1.00 60.55 60 ALA C C 1
ATOM 5653 O O . ALA C 1 81 ? 18.129 59.998 15.755 1.00 58.29 60 ALA C O 1
ATOM 5655 N N . GLN C 1 82 ? 17.607 62.170 16.064 1.00 52.46 61 GLN C N 1
ATOM 5656 C CA . GLN C 1 82 ? 16.179 61.939 16.240 1.00 54.68 61 GLN C CA 1
ATOM 5657 C C . GLN C 1 82 ? 15.452 62.220 14.928 1.00 58.91 61 GLN C C 1
ATOM 5658 O O . GLN C 1 82 ? 15.536 63.327 14.394 1.00 58.22 61 GLN C O 1
ATOM 5664 N N . PRO C 1 83 ? 14.756 61.208 14.391 1.00 60.23 62 PRO C N 1
ATOM 5665 C CA . PRO C 1 83 ? 13.951 61.379 13.178 1.00 56.67 62 PRO C CA 1
ATOM 5666 C C . PRO C 1 83 ? 12.823 62.364 13.441 1.00 46.94 62 PRO C C 1
ATOM 5667 O O . PRO C 1 83 ? 12.249 62.378 14.532 1.00 48.44 62 PRO C O 1
ATOM 5671 N N . THR C 1 84 ? 12.508 63.181 12.446 1.00 44.42 63 THR C N 1
ATOM 5672 C CA . THR C 1 84 ? 11.548 64.263 12.630 1.00 40.56 63 THR C CA 1
ATOM 5673 C C . THR C 1 84 ? 10.650 64.403 11.414 1.00 42.64 63 THR C C 1
ATOM 5674 O O . THR C 1 84 ? 10.932 63.860 10.345 1.00 49.09 63 THR C O 1
ATOM 5686 N N . ARG C 1 86 ? 8.005 67.630 9.473 1.00 46.83 65 ARG C N 1
ATOM 5687 C CA . ARG C 1 86 ? 7.842 69.070 9.374 1.00 54.07 65 ARG C CA 1
ATOM 5688 C C . ARG C 1 86 ? 6.907 69.549 10.480 1.00 48.17 65 ARG C C 1
ATOM 5689 O O . ARG C 1 86 ? 5.911 68.890 10.785 1.00 38.87 65 ARG C O 1
ATOM 5697 N N . PHE C 1 87 ? 7.237 70.683 11.088 1.00 44.33 66 PHE C N 1
ATOM 5698 C CA . PHE C 1 87 ? 6.332 71.313 12.041 1.00 38.19 66 PHE C CA 1
ATOM 5699 C C . PHE C 1 87 ? 5.544 72.418 11.365 1.00 40.95 66 PHE C C 1
ATOM 5700 O O . PHE C 1 87 ? 6.129 73.346 10.809 1.00 49.65 66 PHE C O 1
ATOM 5708 N N . HIS C 1 88 ? 4.221 72.325 11.418 1.00 40.96 67 HIS C N 1
ATOM 5709 C CA . HIS C 1 88 ? 3.372 73.360 10.851 1.00 46.19 67 HIS C CA 1
ATOM 5710 C C . HIS C 1 88 ? 2.564 74.078 11.924 1.00 43.26 67 HIS C C 1
ATOM 5711 O O . HIS C 1 88 ? 1.705 73.484 12.570 1.00 38.61 67 HIS C O 1
ATOM 5718 N N . GLU C 1 89 ? 2.852 75.357 12.116 1.00 42.49 68 GLU C N 1
ATOM 5719 C CA . GLU C 1 89 ? 2.133 76.151 13.110 1.00 36.17 68 GLU C CA 1
ATOM 5720 C C . GLU C 1 89 ? 0.626 76.085 12.893 1.00 32.72 68 GLU C C 1
ATOM 5721 O O . GLU C 1 89 ? -0.134 76.016 13.858 1.00 38.51 68 GLU C O 1
ATOM 5727 N N . HIS C 1 90 ? 0.189 76.065 11.637 1.00 35.40 69 HIS C N 1
ATOM 5728 C CA . HIS C 1 90 ? -1.247 76.046 11.360 1.00 40.01 69 HIS C CA 1
ATOM 5729 C C . HIS C 1 90 ? -1.881 74.703 11.693 1.00 38.21 69 HIS C C 1
ATOM 5730 O O . HIS C 1 90 ? -3.100 74.570 11.671 1.00 43.86 69 HIS C O 1
ATOM 5737 N N . ASP C 1 91 ? -1.053 73.707 11.998 1.00 38.84 70 ASP C N 1
ATOM 5738 C CA . ASP C 1 91 ? -1.541 72.384 12.390 1.00 40.36 70 ASP C CA 1
ATOM 5739 C C . ASP C 1 91 ? -1.543 72.229 13.910 1.00 38.60 70 ASP C C 1
ATOM 5740 O O . ASP C 1 91 ? -2.007 71.227 14.440 1.00 34.97 70 ASP C O 1
ATOM 5745 N N . ALA C 1 92 ? -1.010 73.227 14.603 1.00 34.94 71 ALA C N 1
ATOM 5746 C CA . ALA C 1 92 ? -0.902 73.182 16.056 1.00 37.93 71 ALA C CA 1
ATOM 5747 C C . ALA C 1 92 ? -2.186 73.638 16.734 1.00 34.09 71 ALA C C 1
ATOM 5748 O O . ALA C 1 92 ? -2.903 74.496 16.224 1.00 35.47 71 ALA C O 1
ATOM 5750 N N . ALA C 1 93 ? -2.468 73.019 17.872 1.00 37.69 72 ALA C N 1
ATOM 5751 C CA . ALA C 1 93 ? -3.481 73.488 18.805 1.00 36.65 72 ALA C CA 1
ATOM 5752 C C . ALA C 1 93 ? -2.713 74.389 19.767 1.00 33.76 72 ALA C C 1
ATOM 5753 O O . ALA C 1 93 ? -1.500 74.575 19.611 1.00 32.56 72 ALA C O 1
ATOM 5755 N N . SER C 1 94 ? -3.400 74.955 20.749 1.00 32.95 73 SER C N 1
ATOM 5756 C CA . SER C 1 94 ? -2.696 75.520 21.891 1.00 26.13 73 SER C CA 1
ATOM 5757 C C . SER C 1 94 ? -1.968 74.375 22.576 1.00 30.64 73 SER C C 1
ATOM 5758 O O . SER C 1 94 ? -2.432 73.222 22.531 1.00 29.21 73 SER C O 1
ATOM 5761 N N . PRO C 1 95 ? -0.799 74.661 23.176 1.00 29.33 74 PRO C N 1
ATOM 5762 C CA . PRO C 1 95 ? -0.014 73.570 23.783 1.00 30.28 74 PRO C CA 1
ATOM 5763 C C . PRO C 1 95 ? -0.840 72.663 24.710 1.00 32.15 74 PRO C C 1
ATOM 5764 O O . PRO C 1 95 ? -0.638 71.443 24.702 1.00 31.76 74 PRO C O 1
ATOM 5768 N N . LEU C 1 96 ? -1.750 73.257 25.487 1.00 29.17 75 LEU C N 1
ATOM 5769 C CA . LEU C 1 96 ? -2.777 72.529 26.215 1.00 29.70 75 LEU C CA 1
ATOM 5770 C C . LEU C 1 96 ? -4.116 72.943 25.599 1.00 35.37 75 LEU C C 1
ATOM 5771 O O . LEU C 1 96 ? -4.624 74.031 25.891 1.00 31.09 75 LEU C O 1
ATOM 5776 N N . PRO C 1 97 ? -4.677 72.093 24.715 1.00 30.92 76 PRO C N 1
ATOM 5777 C CA . PRO C 1 97 ? -5.923 72.419 24.001 1.00 30.47 76 PRO C CA 1
ATOM 5778 C C . PRO C 1 97 ? -7.082 72.547 24.993 1.00 34.60 76 PRO C C 1
ATOM 5779 O O . PRO C 1 97 ? -7.976 73.370 24.837 1.00 33.56 76 PRO C O 1
ATOM 5783 N N . ARG C 1 98 ? -7.065 71.705 26.014 1.00 28.20 77 ARG C N 1
ATOM 5784 C CA . ARG C 1 98 ? -7.905 71.937 27.170 1.00 31.04 77 ARG C CA 1
ATOM 5785 C C . ARG C 1 98 ? -7.011 71.812 28.395 1.00 29.71 77 ARG C C 1
ATOM 5786 O O . ARG C 1 98 ? -6.084 70.984 28.437 1.00 31.63 77 ARG C O 1
ATOM 5794 N N . ALA C 1 99 ? -7.248 72.677 29.366 1.00 27.05 78 ALA C N 1
ATOM 5795 C CA . ALA C 1 99 ? -6.421 72.752 30.562 1.00 25.23 78 ALA C CA 1
ATOM 5796 C C . ALA C 1 99 ? -7.346 72.720 31.773 1.00 26.13 78 ALA C C 1
ATOM 5797 O O . ALA C 1 99 ? -8.523 73.061 31.651 1.00 29.24 78 ALA C O 1
ATOM 5799 N N . PHE C 1 100 ? -6.824 72.311 32.931 1.00 27.91 79 PHE C N 1
ATOM 5800 C CA . PHE C 1 100 ? -7.603 72.292 34.167 1.00 29.92 79 PHE C CA 1
ATOM 5801 C C . PHE C 1 100 ? -7.704 73.646 34.868 1.00 27.97 79 PHE C C 1
ATOM 5802 O O . PHE C 1 100 ? -8.575 73.841 35.735 1.00 28.19 79 PHE C O 1
ATOM 5810 N N . GLN C 1 101 ? -6.829 74.581 34.508 1.00 29.46 80 GLN C N 1
ATOM 5811 C CA . GLN C 1 101 ? -6.919 75.934 35.068 1.00 27.19 80 GLN C CA 1
ATOM 5812 C C . GLN C 1 101 ? -6.285 76.982 34.173 1.00 31.26 80 GLN C C 1
ATOM 5813 O O . GLN C 1 101 ? -5.187 76.792 33.643 1.00 28.97 80 GLN C O 1
ATOM 5819 N N . TRP C 1 102 ? -7.008 78.082 34.003 1.00 29.40 81 TRP C N 1
ATOM 5820 C CA . TRP C 1 102 ? -6.518 79.257 33.298 1.00 33.14 81 TRP C CA 1
ATOM 5821 C C . TRP C 1 102 ? -6.814 80.403 34.252 1.00 33.82 81 TRP C C 1
ATOM 5822 O O . TRP C 1 102 ? -7.976 80.700 34.525 1.00 30.69 81 TRP C O 1
ATOM 5833 N N . ALA C 1 103 ? -5.767 80.994 34.822 1.00 28.13 82 ALA C N 1
ATOM 5834 C CA . ALA C 1 103 ? -5.957 82.124 35.734 1.00 33.04 82 ALA C CA 1
ATOM 5835 C C . ALA C 1 103 ? -5.077 83.268 35.235 1.00 27.68 82 ALA C C 1
ATOM 5836 O O . ALA C 1 103 ? -3.888 83.087 35.011 1.00 30.90 82 ALA C O 1
ATOM 5838 N N . ASP C 1 104 ? -5.656 84.447 35.058 1.00 28.54 83 ASP C N 1
ATOM 5839 C CA . ASP C 1 104 ? -4.966 85.493 34.328 1.00 33.03 83 ASP C CA 1
ATOM 5840 C C . ASP C 1 104 ? -4.805 86.743 35.185 1.00 38.01 83 ASP C C 1
ATOM 5841 O O . ASP C 1 104 ? -5.784 87.296 35.693 1.00 35.76 83 ASP C O 1
ATOM 5846 N N . GLY C 1 105 ? -3.557 87.167 35.357 1.00 33.62 84 GLY C N 1
ATOM 5847 C CA . GLY C 1 105 ? -3.253 88.309 36.187 1.00 33.59 84 GLY C CA 1
ATOM 5848 C C . GLY C 1 105 ? -3.450 89.604 35.417 1.00 41.26 84 GLY C C 1
ATOM 5849 O O . GLY C 1 105 ? -3.853 89.601 34.244 1.00 35.50 84 GLY C O 1
ATOM 5850 N N . SER C 1 106 ? -3.194 90.721 36.091 1.00 42.36 85 SER C N 1
ATOM 5851 C CA . SER C 1 106 ? -3.084 92.004 35.420 1.00 34.81 85 SER C CA 1
ATOM 5852 C C . SER C 1 106 ? -1.785 92.646 35.874 1.00 37.61 85 SER C C 1
ATOM 5853 O O . SER C 1 106 ? -1.792 93.654 36.567 1.00 51.63 85 SER C O 1
ATOM 5856 N N . ALA C 1 107 ? -0.671 92.038 35.494 1.00 34.31 86 ALA C N 1
ATOM 5857 C CA . ALA C 1 107 ? 0.598 92.316 36.155 1.00 34.58 86 ALA C CA 1
ATOM 5858 C C . ALA C 1 107 ? 1.178 93.676 35.810 1.00 41.20 86 ALA C C 1
ATOM 5859 O O . ALA C 1 107 ? 2.043 94.162 36.537 1.00 41.98 86 ALA C O 1
ATOM 5861 N N . TYR C 1 108 ? 0.743 94.249 34.683 1.00 34.85 87 TYR C N 1
ATOM 5862 C CA . TYR C 1 108 ? 1.161 95.588 34.264 1.00 44.67 87 TYR C CA 1
ATOM 5863 C C . TYR C 1 108 ? 0.091 96.586 34.720 1.00 47.56 87 TYR C C 1
ATOM 5864 O O . TYR C 1 108 ? -0.842 96.900 33.985 1.00 44.48 87 TYR C O 1
ATOM 5873 N N . VAL C 1 109 ? 0.234 97.058 35.956 1.00 44.23 88 VAL C N 1
ATOM 5874 C CA . VAL C 1 109 ? -0.820 97.805 36.637 1.00 42.25 88 VAL C CA 1
ATOM 5875 C C . VAL C 1 109 ? -1.139 99.134 35.944 1.00 44.64 88 VAL C C 1
ATOM 5876 O O . VAL C 1 109 ? -2.249 99.653 36.080 1.00 45.47 88 VAL C O 1
ATOM 5880 N N . ASN C 1 110 ? -0.176 99.660 35.186 1.00 48.05 89 ASN C N 1
ATOM 5881 C CA . ASN C 1 110 ? -0.434 100.776 34.267 1.00 49.81 89 ASN C CA 1
ATOM 5882 C C . ASN C 1 110 ? -1.754 100.595 33.531 1.00 48.37 89 ASN C C 1
ATOM 5883 O O . ASN C 1 110 ? -2.554 101.527 33.437 1.00 47.22 89 ASN C O 1
ATOM 5888 N N . HIS C 1 111 ? -1.975 99.391 33.005 1.00 45.28 90 HIS C N 1
ATOM 5889 C CA . HIS C 1 111 ? -3.164 99.143 32.204 1.00 46.99 90 HIS C CA 1
ATOM 5890 C C . HIS C 1 111 ? -4.430 99.412 33.008 1.00 50.45 90 HIS C C 1
ATOM 5891 O O . HIS C 1 111 ? -5.328 100.126 32.547 1.00 59.15 90 HIS C O 1
ATOM 5898 N N . VAL C 1 112 ? -4.511 98.847 34.210 1.00 48.72 91 VAL C N 1
ATOM 5899 C CA . VAL C 1 112 ? -5.707 99.047 35.029 1.00 56.83 91 VAL C CA 1
ATOM 5900 C C . VAL C 1 112 ? -5.804 100.497 35.496 1.00 56.36 91 VAL C C 1
ATOM 5901 O O . VAL C 1 112 ? -6.906 101.009 35.711 1.00 60.53 91 VAL C O 1
ATOM 5905 N N . GLU C 1 113 ? -4.654 101.157 35.640 1.00 51.92 92 GLU C N 1
ATOM 5906 C CA . GLU C 1 113 ? -4.651 102.575 35.991 1.00 56.14 92 GLU C CA 1
ATOM 5907 C C . GLU C 1 113 ? -5.211 103.428 34.860 1.00 54.32 92 GLU C C 1
ATOM 5908 O O . GLU C 1 113 ? -5.945 104.391 35.113 1.00 52.40 92 GLU C O 1
ATOM 5914 N N . LEU C 1 114 ? -4.861 103.086 33.621 1.00 53.34 93 LEU C N 1
ATOM 5915 C CA . LEU C 1 114 ? -5.414 103.781 32.454 1.00 58.29 93 LEU C CA 1
ATOM 5916 C C . LEU C 1 114 ? -6.943 103.757 32.474 1.00 56.51 93 LEU C C 1
ATOM 5917 O O . LEU C 1 114 ? -7.598 104.778 32.247 1.00 54.52 93 LEU C O 1
ATOM 5922 N N . VAL C 1 115 ? -7.502 102.581 32.740 1.00 47.63 94 VAL C N 1
ATOM 5923 C CA . VAL C 1 115 ? -8.943 102.410 32.854 1.00 47.59 94 VAL C CA 1
ATOM 5924 C C . VAL C 1 115 ? -9.582 103.399 33.838 1.00 54.83 94 VAL C C 1
ATOM 5925 O O . VAL C 1 115 ? -10.665 103.935 33.580 1.00 58.71 94 VAL C O 1
ATOM 5929 N N . ARG C 1 116 ? -8.901 103.650 34.955 1.00 59.25 95 ARG C N 1
ATOM 5930 C CA . ARG C 1 116 ? -9.424 104.512 36.009 1.00 64.98 95 ARG C CA 1
ATOM 5931 C C . ARG C 1 116 ? -9.400 105.994 35.615 1.00 70.08 95 ARG C C 1
ATOM 5932 O O . ARG C 1 116 ? -10.370 106.719 35.851 1.00 71.01 95 ARG C O 1
ATOM 5940 N N . LYS C 1 117 ? -8.292 106.438 35.024 1.00 68.32 96 LYS C N 1
ATOM 5941 C CA . LYS C 1 117 ? -8.166 107.818 34.549 1.00 67.06 96 LYS C CA 1
ATOM 5942 C C . LYS C 1 117 ? -9.274 108.160 33.551 1.00 63.23 96 LYS C C 1
ATOM 5943 O O . LYS C 1 117 ? -9.884 109.230 33.619 1.00 69.51 96 LYS C O 1
ATOM 5949 N N . ALA C 1 118 ? -9.527 107.235 32.628 1.00 59.01 97 ALA C N 1
ATOM 5950 C CA . ALA C 1 118 ? -10.537 107.399 31.585 1.00 57.62 97 ALA C CA 1
ATOM 5951 C C . ALA C 1 118 ? -11.945 107.519 32.165 1.00 61.74 97 ALA C C 1
ATOM 5952 O O . ALA C 1 118 ? -12.913 107.689 31.425 1.00 66.34 97 ALA C O 1
ATOM 5954 N N . ARG C 1 119 ? -12.049 107.404 33.489 1.00 68.03 98 ARG C N 1
ATOM 5955 C CA . ARG C 1 119 ? -13.294 107.643 34.216 1.00 70.02 98 ARG C CA 1
ATOM 5956 C C . ARG C 1 119 ? -13.097 108.778 35.214 1.00 73.50 98 ARG C C 1
ATOM 5957 O O . ARG C 1 119 ? -13.952 109.014 36.074 1.00 76.87 98 ARG C O 1
ATOM 5965 N N . ASN C 1 120 ? -11.960 109.461 35.111 1.00 71.43 99 ASN C N 1
ATOM 5966 C CA . ASN C 1 120 ? -11.585 110.481 36.087 1.00 73.86 99 ASN C CA 1
ATOM 5967 C C . ASN C 1 120 ? -11.550 109.925 37.504 1.00 72.82 99 ASN C C 1
ATOM 5968 O O . ASN C 1 120 ? -11.822 110.642 38.478 1.00 69.43 99 ASN C O 1
ATOM 5973 N N . ALA C 1 121 ? -11.201 108.645 37.604 1.00 70.86 100 ALA C N 1
ATOM 5974 C CA . ALA C 1 121 ? -11.143 107.948 38.881 1.00 72.91 100 ALA C CA 1
ATOM 5975 C C . ALA C 1 121 ? -9.715 107.805 39.410 1.00 77.92 100 ALA C C 1
ATOM 5976 O O . ALA C 1 121 ? -8.757 107.630 38.645 1.00 70.97 100 ALA C O 1
ATOM 5978 N N . GLU C 1 122 ? -9.594 107.899 40.730 1.00 87.59 101 GLU C N 1
ATOM 5979 C CA . GLU C 1 122 ? -8.339 107.684 41.430 1.00 91.73 101 GLU C CA 1
ATOM 5980 C C . GLU C 1 122 ? -8.187 106.201 41.723 1.00 87.21 101 GLU C C 1
ATOM 5981 O O . GLU C 1 122 ? -9.019 105.617 42.421 1.00 86.57 101 GLU C O 1
ATOM 5995 N N . PRO C 1 124 ? -6.924 103.225 43.727 1.00 78.66 103 PRO C N 1
ATOM 5996 C CA . PRO C 1 124 ? -6.423 102.912 45.067 1.00 80.43 103 PRO C CA 1
ATOM 5997 C C . PRO C 1 124 ? -4.960 102.484 45.011 1.00 77.08 103 PRO C C 1
ATOM 5998 O O . PRO C 1 124 ? -4.572 101.728 44.115 1.00 74.05 103 PRO C O 1
ATOM 6002 N N . ALA C 1 125 ? -4.163 102.971 45.957 1.00 75.02 104 ALA C N 1
ATOM 6003 C CA . ALA C 1 125 ? -2.734 102.677 45.997 1.00 73.74 104 ALA C CA 1
ATOM 6004 C C . ALA C 1 125 ? -2.448 101.179 46.125 1.00 66.39 104 ALA C C 1
ATOM 6005 O O . ALA C 1 125 ? -1.415 100.699 45.655 1.00 69.25 104 ALA C O 1
ATOM 6007 N N . SER C 1 126 ? -3.363 100.452 46.761 1.00 62.62 105 SER C N 1
ATOM 6008 C CA . SER C 1 126 ? -3.213 99.006 46.957 1.00 66.28 105 SER C CA 1
ATOM 6009 C C . SER C 1 126 ? -3.017 98.221 45.658 1.00 59.51 105 SER C C 1
ATOM 6010 O O . SER C 1 126 ? -2.396 97.159 45.663 1.00 52.01 105 SER C O 1
ATOM 6013 N N . PHE C 1 127 ? -3.556 98.733 44.556 1.00 57.36 106 PHE C N 1
ATOM 6014 C CA . PHE C 1 127 ? -3.413 98.060 43.269 1.00 60.22 106 PHE C CA 1
ATOM 6015 C C . PHE C 1 127 ? -1.954 97.934 42.864 1.00 64.29 106 PHE C C 1
ATOM 6016 O O . PHE C 1 127 ? -1.614 97.137 41.986 1.00 64.92 106 PHE C O 1
ATOM 6024 N N . TRP C 1 128 ? -1.092 98.719 43.505 1.00 64.50 107 TRP C N 1
ATOM 6025 C CA . TRP C 1 128 ? 0.342 98.635 43.244 1.00 64.21 107 TRP C CA 1
ATOM 6026 C C . TRP C 1 128 ? 1.012 97.539 44.074 1.00 59.57 107 TRP C C 1
ATOM 6027 O O . TRP C 1 128 ? 2.184 97.229 43.865 1.00 57.69 107 TRP C O 1
ATOM 6038 N N . THR C 1 129 ? 0.270 96.966 45.018 1.00 56.06 108 THR C N 1
ATOM 6039 C CA . THR C 1 129 ? 0.825 95.961 45.931 1.00 59.76 108 THR C CA 1
ATOM 6040 C C . THR C 1 129 ? 0.024 94.656 45.985 1.00 56.25 108 THR C C 1
ATOM 6041 O O . THR C 1 129 ? 0.498 93.651 46.511 1.00 56.87 108 THR C O 1
ATOM 6045 N N . ASP C 1 130 ? -1.186 94.679 45.435 1.00 56.09 109 ASP C N 1
ATOM 6046 C CA . ASP C 1 130 ? -2.110 93.549 45.532 1.00 53.54 109 ASP C CA 1
ATOM 6047 C C . ASP C 1 130 ? -2.606 93.119 44.151 1.00 45.09 109 ASP C C 1
ATOM 6048 O O . ASP C 1 130 ? -3.480 93.754 43.580 1.00 44.92 109 ASP C O 1
ATOM 6053 N N . PRO C 1 131 ? -2.055 92.019 43.616 1.00 45.56 110 PRO C N 1
ATOM 6054 C CA . PRO C 1 131 ? -2.328 91.609 42.235 1.00 41.08 110 PRO C CA 1
ATOM 6055 C C . PRO C 1 131 ? -3.803 91.319 41.955 1.00 44.27 110 PRO C C 1
ATOM 6056 O O . PRO C 1 131 ? -4.517 90.797 42.815 1.00 41.14 110 PRO C O 1
ATOM 6060 N N . LEU C 1 132 ? -4.249 91.657 40.750 1.00 39.24 111 LEU C N 1
ATOM 6061 C CA . LEU C 1 132 ? -5.556 91.225 40.279 1.00 41.41 111 LEU C CA 1
ATOM 6062 C C . LEU C 1 132 ? -5.379 89.910 39.554 1.00 41.98 111 LEU C C 1
ATOM 6063 O O . LEU C 1 132 ? -4.381 89.708 38.856 1.00 42.67 111 LEU C O 1
ATOM 6068 N N . ILE C 1 133 ? -6.344 89.015 39.716 1.00 35.25 112 ILE C N 1
ATOM 6069 C CA . ILE C 1 133 ? -6.337 87.752 38.989 1.00 33.45 112 ILE C CA 1
ATOM 6070 C C . ILE C 1 133 ? -7.781 87.347 38.764 1.00 35.81 112 ILE C C 1
ATOM 6071 O O . ILE C 1 133 ? -8.630 87.587 39.626 1.00 38.19 112 ILE C O 1
ATOM 6076 N N . TYR C 1 134 ? -8.089 86.805 37.591 1.00 30.11 113 TYR C N 1
ATOM 6077 C CA . TYR C 1 134 ? -9.433 86.262 37.376 1.00 35.33 113 TYR C CA 1
ATOM 6078 C C . TYR C 1 134 ? -9.386 84.823 36.821 1.00 33.42 113 TYR C C 1
ATOM 6079 O O . TYR C 1 134 ? -8.450 84.442 36.113 1.00 30.78 113 TYR C O 1
ATOM 6088 N N . GLN C 1 135 ? -10.396 84.035 37.171 1.00 35.39 114 GLN C N 1
ATOM 6089 C CA . GLN C 1 135 ? -10.528 82.660 36.684 1.00 33.60 114 GLN C CA 1
ATOM 6090 C C . GLN C 1 135 ? -11.123 82.678 35.278 1.00 32.57 114 GLN C C 1
ATOM 6091 O O . GLN C 1 135 ? -12.238 83.179 35.083 1.00 31.49 114 GLN C O 1
ATOM 6097 N N . GLY C 1 136 ? -10.411 82.132 34.297 1.00 30.28 115 GLY C N 1
ATOM 6098 C CA . GLY C 1 136 ? -10.906 82.144 32.929 1.00 31.01 115 GLY C CA 1
ATOM 6099 C C . GLY C 1 136 ? -11.283 80.763 32.409 1.00 32.46 115 GLY C C 1
ATOM 6100 O O . GLY C 1 136 ? -10.961 79.742 33.039 1.00 32.01 115 GLY C O 1
ATOM 6101 N N . GLY C 1 137 ? -11.948 80.726 31.254 1.00 32.49 116 GLY C N 1
ATOM 6102 C CA . GLY C 1 137 ? -12.323 79.462 30.617 1.00 26.85 116 GLY C CA 1
ATOM 6103 C C . GLY C 1 137 ? -11.102 78.694 30.090 1.00 25.29 116 GLY C C 1
ATOM 6104 O O . GLY C 1 137 ? -10.325 79.232 29.322 1.00 25.04 116 GLY C O 1
ATOM 6105 N N . SER C 1 138 ? -10.971 77.425 30.462 1.00 26.39 117 SER C N 1
ATOM 6106 C CA . SER C 1 138 ? -9.759 76.651 30.154 1.00 29.17 117 SER C CA 1
ATOM 6107 C C . SER C 1 138 ? -10.023 75.417 29.301 1.00 35.84 117 SER C C 1
ATOM 6108 O O . SER C 1 138 ? -9.105 74.656 29.010 1.00 36.51 117 SER C O 1
ATOM 6111 N N . ASP C 1 139 ? -11.268 75.224 28.877 1.00 31.61 118 ASP C N 1
ATOM 6112 C CA . ASP C 1 139 ? -11.657 73.934 28.314 1.00 34.42 118 ASP C CA 1
ATOM 6113 C C . ASP C 1 139 ? -11.810 73.889 26.791 1.00 35.98 118 ASP C C 1
ATOM 6114 O O . ASP C 1 139 ? -12.172 72.847 26.240 1.00 34.20 118 ASP C O 1
ATOM 6119 N N . SER C 1 140 ? -11.546 75.001 26.113 1.00 30.88 119 SER C N 1
ATOM 6120 C CA . SER C 1 140 ? -11.875 75.103 24.688 1.00 33.51 119 SER C CA 1
ATOM 6121 C C . SER C 1 140 ? -10.983 76.108 23.961 1.00 31.43 119 SER C C 1
ATOM 6122 O O . SER C 1 140 ? -11.455 76.898 23.146 1.00 34.73 119 SER C O 1
ATOM 6125 N N . PHE C 1 141 ? -9.698 76.095 24.271 1.00 25.93 120 PHE C N 1
ATOM 6126 C CA . PHE C 1 141 ? -8.802 77.071 23.691 1.00 27.15 120 PHE C CA 1
ATOM 6127 C C . PHE C 1 141 ? -8.767 76.967 22.153 1.00 36.47 120 PHE C C 1
ATOM 6128 O O . PHE C 1 141 ? -8.832 75.875 21.586 1.00 32.79 120 PHE C O 1
ATOM 6136 N N . LEU C 1 142 ? -8.650 78.116 21.486 1.00 28.03 121 LEU C N 1
ATOM 6137 C CA . LEU C 1 142 ? -8.452 78.159 20.039 1.00 34.22 121 LEU C CA 1
ATOM 6138 C C . LEU C 1 142 ? -7.003 77.779 19.729 1.00 34.54 121 LEU C C 1
ATOM 6139 O O . LEU C 1 142 ? -6.116 77.963 20.571 1.00 32.03 121 LEU C O 1
ATOM 6144 N N . GLY C 1 143 ? -6.750 77.266 18.529 1.00 30.83 122 GLY C N 1
ATOM 6145 C CA . GLY C 1 143 ? -5.384 77.027 18.101 1.00 26.25 122 GLY C CA 1
ATOM 6146 C C . GLY C 1 143 ? -4.769 78.361 17.676 1.00 31.91 122 GLY C C 1
ATOM 6147 O O . GLY C 1 143 ? -5.495 79.314 17.391 1.00 31.11 122 GLY C O 1
ATOM 6148 N N . PRO C 1 144 ? -3.428 78.448 17.624 1.00 31.75 123 PRO C N 1
ATOM 6149 C CA . PRO C 1 144 ? -2.799 79.761 17.369 1.00 32.85 123 PRO C CA 1
ATOM 6150 C C . PRO C 1 144 ? -3.127 80.350 15.995 1.00 31.70 123 PRO C C 1
ATOM 6151 O O . PRO C 1 144 ? -3.009 81.561 15.801 1.00 40.23 123 PRO C O 1
ATOM 6155 N N . ARG C 1 145 ? -3.540 79.520 15.050 1.00 31.51 124 ARG C N 1
ATOM 6156 C CA . ARG C 1 145 ? -3.895 80.035 13.715 1.00 29.92 124 ARG C CA 1
ATOM 6157 C C . ARG C 1 145 ? -5.396 79.885 13.423 1.00 33.72 124 ARG C C 1
ATOM 6158 O O . ARG C 1 145 ? -5.853 80.161 12.309 1.00 35.58 124 ARG C O 1
ATOM 6166 N N . ASP C 1 146 ? -6.163 79.447 14.421 1.00 31.98 125 ASP C N 1
ATOM 6167 C CA . ASP C 1 146 ? -7.615 79.332 14.254 1.00 35.53 125 ASP C CA 1
ATOM 6168 C C . ASP C 1 146 ? -8.229 80.718 14.226 1.00 37.88 125 ASP C C 1
ATOM 6169 O O . ASP C 1 146 ? -7.773 81.611 14.934 1.00 35.66 125 ASP C O 1
ATOM 6174 N N . PRO C 1 147 ? -9.285 80.894 13.425 1.00 40.19 126 PRO C N 1
ATOM 6175 C CA . PRO C 1 147 ? -9.966 82.195 13.378 1.00 38.85 126 PRO C CA 1
ATOM 6176 C C . PRO C 1 147 ? -10.701 82.483 14.682 1.00 36.57 126 PRO C C 1
ATOM 6177 O O . PRO C 1 147 ? -11.105 81.547 15.378 1.00 31.51 126 PRO C O 1
ATOM 6181 N N . ILE C 1 148 ? -10.837 83.765 15.018 1.00 40.10 127 ILE C N 1
ATOM 6182 C CA . ILE C 1 148 ? -11.702 84.182 16.116 1.00 37.08 127 ILE C CA 1
ATOM 6183 C C . ILE C 1 148 ? -13.093 84.390 15.548 1.00 33.55 127 ILE C C 1
ATOM 6184 O O . ILE C 1 148 ? -13.377 85.397 14.891 1.00 34.47 127 ILE C O 1
ATOM 6189 N N . LEU C 1 149 ? -13.957 83.411 15.776 1.00 34.73 128 LEU C N 1
ATOM 6190 C CA . LEU C 1 149 ? -15.282 83.447 15.212 1.00 37.14 128 LEU C CA 1
ATOM 6191 C C . LEU C 1 149 ? -16.231 83.957 16.289 1.00 40.69 128 LEU C C 1
ATOM 6192 O O . LEU C 1 149 ? -16.203 83.482 17.419 1.00 37.48 128 LEU C O 1
ATOM 6205 N N . ALA C 1 151 ? -20.404 85.692 16.901 1.00 37.37 130 ALA C N 1
ATOM 6206 C CA . ALA C 1 151 ? -21.701 85.911 16.289 1.00 42.92 130 ALA C CA 1
ATOM 6207 C C . ALA C 1 151 ? -21.948 87.370 15.912 1.00 45.16 130 ALA C C 1
ATOM 6208 O O . ALA C 1 151 ? -22.801 87.640 15.067 1.00 52.84 130 ALA C O 1
ATOM 6210 N N . ASP C 1 152 ? -21.208 88.308 16.510 1.00 39.19 131 ASP C N 1
ATOM 6211 C CA . ASP C 1 152 ? -21.543 89.744 16.384 1.00 41.66 131 ASP C CA 1
ATOM 6212 C C . ASP C 1 152 ? -20.321 90.642 16.648 1.00 40.92 131 ASP C C 1
ATOM 6213 O O . ASP C 1 152 ? -19.785 90.660 17.759 1.00 42.69 131 ASP C O 1
ATOM 6218 N N . ASP C 1 153 ? -19.880 91.395 15.647 1.00 39.17 132 ASP C N 1
ATOM 6219 C CA . ASP C 1 153 ? -18.714 92.262 15.854 1.00 37.87 132 ASP C CA 1
ATOM 6220 C C . ASP C 1 153 ? -19.076 93.654 16.395 1.00 43.08 132 ASP C C 1
ATOM 6221 O O . ASP C 1 153 ? -18.251 94.564 16.443 1.00 48.38 132 ASP C O 1
ATOM 6226 N N . ALA C 1 154 ? -20.320 93.807 16.823 1.00 46.71 133 ALA C N 1
ATOM 6227 C CA . ALA C 1 154 ? -20.710 94.987 17.575 1.00 45.45 133 ALA C CA 1
ATOM 6228 C C . ALA C 1 154 ? -20.372 94.782 19.053 1.00 46.48 133 ALA C C 1
ATOM 6229 O O . ALA C 1 154 ? -20.620 95.654 19.885 1.00 49.51 133 ALA C O 1
ATOM 6231 N N . TRP C 1 155 ? -19.802 93.617 19.366 1.00 44.61 134 TRP C N 1
ATOM 6232 C CA . TRP C 1 155 ? -19.501 93.231 20.743 1.00 40.04 134 TRP C CA 1
ATOM 6233 C C . TRP C 1 155 ? -18.181 93.793 21.268 1.00 41.32 134 TRP C C 1
ATOM 6234 O O . TRP C 1 155 ? -17.832 93.564 22.421 1.00 41.43 134 TRP C O 1
ATOM 6245 N N . GLY C 1 156 ? -17.434 94.509 20.434 1.00 38.94 135 GLY C N 1
ATOM 6246 C CA . GLY C 1 156 ? -16.156 95.050 20.882 1.00 35.93 135 GLY C CA 1
ATOM 6247 C C . GLY C 1 156 ? -15.077 93.981 20.990 1.00 34.32 135 GLY C C 1
ATOM 6248 O O . GLY C 1 156 ? -14.356 93.857 21.992 1.00 35.21 135 GLY C O 1
ATOM 6249 N N . ILE C 1 157 ? -14.944 93.202 19.932 1.00 41.22 136 ILE C N 1
ATOM 6250 C CA . ILE C 1 157 ? -13.967 92.134 19.921 1.00 34.11 136 ILE C CA 1
ATOM 6251 C C . ILE C 1 157 ? -12.562 92.735 20.009 1.00 36.99 136 ILE C C 1
ATOM 6252 O O . ILE C 1 157 ? -12.209 93.610 19.222 1.00 37.67 136 ILE C O 1
ATOM 6257 N N . ASP C 1 158 ? -11.757 92.258 20.954 1.00 32.79 137 ASP C N 1
ATOM 6258 C CA . ASP C 1 158 ? -10.408 92.803 21.117 1.00 33.08 137 ASP C CA 1
ATOM 6259 C C . ASP C 1 158 ? -9.391 91.683 21.342 1.00 33.48 137 ASP C C 1
ATOM 6260 O O . ASP C 1 158 ? -9.729 90.628 21.886 1.00 30.44 137 ASP C O 1
ATOM 6273 N N . GLU C 1 160 ? -5.667 90.587 23.171 1.00 34.45 139 GLU C N 1
ATOM 6274 C CA . GLU C 1 160 ? -4.938 90.998 24.363 1.00 31.42 139 GLU C CA 1
ATOM 6275 C C . GLU C 1 160 ? -3.674 90.156 24.420 1.00 31.37 139 GLU C C 1
ATOM 6276 O O . GLU C 1 160 ? -3.712 88.995 24.826 1.00 32.17 139 GLU C O 1
ATOM 6282 N N . GLY C 1 161 ? -2.559 90.721 23.977 1.00 31.25 140 GLY C N 1
ATOM 6283 C CA . GLY C 1 161 ? -1.312 89.973 23.984 1.00 31.04 140 GLY C CA 1
ATOM 6284 C C . GLY C 1 161 ? -0.693 89.894 25.369 1.00 32.66 140 GLY C C 1
ATOM 6285 O O . GLY C 1 161 ? -0.486 90.930 26.019 1.00 29.61 140 GLY C O 1
ATOM 6286 N N . GLU C 1 162 ? -0.387 88.670 25.803 1.00 34.53 141 GLU C N 1
ATOM 6287 C CA . GLU C 1 162 ? 0.249 88.414 27.091 1.00 36.22 141 GLU C CA 1
ATOM 6288 C C . GLU C 1 162 ? 1.276 87.273 26.990 1.00 35.41 141 GLU C C 1
ATOM 6289 O O . GLU C 1 162 ? 1.412 86.615 25.949 1.00 30.13 141 GLU C O 1
ATOM 6295 N N . ALA C 1 163 ? 1.990 87.046 28.083 1.00 31.16 142 ALA C N 1
ATOM 6296 C CA . ALA C 1 163 ? 2.744 85.811 28.249 1.00 34.63 142 ALA C CA 1
ATOM 6297 C C . ALA C 1 163 ? 2.058 85.006 29.338 1.00 33.25 142 ALA C C 1
ATOM 6298 O O . ALA C 1 163 ? 1.272 85.556 30.119 1.00 31.93 142 ALA C O 1
ATOM 6300 N N . ALA C 1 164 ? 2.336 83.704 29.388 1.00 30.89 143 ALA C N 1
ATOM 6301 C CA . ALA C 1 164 ? 1.782 82.846 30.420 1.00 30.19 143 ALA C CA 1
ATOM 6302 C C . ALA C 1 164 ? 2.789 81.764 30.746 1.00 33.46 143 ALA C C 1
ATOM 6303 O O . ALA C 1 164 ? 3.601 81.386 29.897 1.00 33.30 143 ALA C O 1
ATOM 6305 N N . VAL C 1 165 ? 2.719 81.257 31.972 1.00 28.95 144 VAL C N 1
ATOM 6306 C CA . VAL C 1 165 ? 3.547 80.120 32.360 1.00 24.48 144 VAL C CA 1
ATOM 6307 C C . VAL C 1 165 ? 2.657 78.906 32.679 1.00 27.67 144 VAL C C 1
ATOM 6308 O O . VAL C 1 165 ? 1.500 79.067 33.064 1.00 31.68 144 VAL C O 1
ATOM 6312 N N . ILE C 1 166 ? 3.201 77.703 32.497 1.00 28.52 145 ILE C N 1
ATOM 6313 C CA . ILE C 1 166 ? 2.510 76.477 32.910 1.00 29.82 145 ILE C CA 1
ATOM 6314 C C . ILE C 1 166 ? 3.263 75.962 34.124 1.00 31.37 145 ILE C C 1
ATOM 6315 O O . ILE C 1 166 ? 4.490 75.831 34.102 1.00 32.56 145 ILE C O 1
ATOM 6320 N N . VAL C 1 167 ? 2.561 75.773 35.227 1.00 27.67 146 VAL C N 1
ATOM 6321 C CA . VAL C 1 167 ? 3.255 75.372 36.432 1.00 22.94 146 VAL C CA 1
ATOM 6322 C C . VAL C 1 167 ? 3.038 73.888 36.708 1.00 30.34 146 VAL C C 1
ATOM 6323 O O . VAL C 1 167 ? 2.028 73.305 36.308 1.00 32.48 146 VAL C O 1
ATOM 6327 N N . ASP C 1 168 ? 4.017 73.286 37.372 1.00 29.19 147 ASP C N 1
ATOM 6328 C CA . ASP C 1 168 ? 3.883 71.976 37.981 1.00 32.80 147 ASP C CA 1
ATOM 6329 C C . ASP C 1 168 ? 2.977 72.173 39.202 1.00 35.53 147 ASP C C 1
ATOM 6330 O O . ASP C 1 168 ? 2.455 73.267 39.429 1.00 33.10 147 ASP C O 1
ATOM 6335 N N . ASP C 1 169 ? 2.804 71.135 40.006 1.00 31.02 148 ASP C N 1
ATOM 6336 C CA . ASP C 1 169 ? 1.989 71.270 41.222 1.00 35.14 148 ASP C CA 1
ATOM 6337 C C . ASP C 1 169 ? 2.512 72.373 42.129 1.00 37.61 148 ASP C C 1
ATOM 6338 O O . ASP C 1 169 ? 3.700 72.413 42.436 1.00 37.41 148 ASP C O 1
ATOM 6343 N N . VAL C 1 170 ? 1.618 73.252 42.573 1.00 34.43 149 VAL C N 1
ATOM 6344 C CA . VAL C 1 170 ? 1.953 74.251 43.587 1.00 36.25 149 VAL C CA 1
ATOM 6345 C C . VAL C 1 170 ? 1.090 74.013 44.821 1.00 38.24 149 VAL C C 1
ATOM 6346 O O . VAL C 1 170 ? -0.124 73.873 44.695 1.00 38.11 149 VAL C O 1
ATOM 6350 N N . PRO C 1 171 ? 1.708 73.946 46.013 1.00 38.31 150 PRO C N 1
ATOM 6351 C CA . PRO C 1 171 ? 0.885 73.673 47.195 1.00 43.89 150 PRO C CA 1
ATOM 6352 C C . PRO C 1 171 ? 0.129 74.918 47.591 1.00 41.53 150 PRO C C 1
ATOM 6353 O O . PRO C 1 171 ? 0.567 76.019 47.258 1.00 37.91 150 PRO C O 1
ATOM 6365 N N . GLY C 1 173 ? -0.768 77.939 49.843 1.00 41.37 152 GLY C N 1
ATOM 6366 C CA . GLY C 1 173 ? 0.106 78.711 50.715 1.00 42.81 152 GLY C CA 1
ATOM 6367 C C . GLY C 1 173 ? 1.574 78.623 50.313 1.00 47.15 152 GLY C C 1
ATOM 6368 O O . GLY C 1 173 ? 2.459 78.733 51.160 1.00 48.80 152 GLY C O 1
ATOM 6369 N N . ALA C 1 174 ? 1.824 78.438 49.016 1.00 41.03 153 ALA C N 1
ATOM 6370 C CA . ALA C 1 174 ? 3.180 78.363 48.465 1.00 42.27 153 ALA C CA 1
ATOM 6371 C C . ALA C 1 174 ? 4.008 79.613 48.722 1.00 45.50 153 ALA C C 1
ATOM 6372 O O . ALA C 1 174 ? 3.471 80.728 48.745 1.00 44.76 153 ALA C O 1
ATOM 6374 N N . THR C 1 175 ? 5.318 79.421 48.879 1.00 44.18 154 THR C N 1
ATOM 6375 C CA . THR C 1 175 ? 6.270 80.529 48.975 1.00 41.49 154 THR C CA 1
ATOM 6376 C C . THR C 1 175 ? 6.723 81.021 47.605 1.00 42.17 154 THR C C 1
ATOM 6377 O O . THR C 1 175 ? 6.466 80.390 46.580 1.00 41.16 154 THR C O 1
ATOM 6381 N N . LEU C 1 176 ? 7.412 82.157 47.591 1.00 42.08 155 LEU C N 1
ATOM 6382 C CA . LEU C 1 176 ? 7.985 82.662 46.355 1.00 40.40 155 LEU C CA 1
ATOM 6383 C C . LEU C 1 176 ? 9.009 81.688 45.785 1.00 41.16 155 LEU C C 1
ATOM 6384 O O . LEU C 1 176 ? 9.074 81.501 44.572 1.00 42.31 155 LEU C O 1
ATOM 6389 N N . ASP C 1 177 ? 9.800 81.065 46.656 1.00 38.09 156 ASP C N 1
ATOM 6390 C CA . ASP C 1 177 ? 10.776 80.058 46.212 1.00 39.95 156 ASP C CA 1
ATOM 6391 C C . ASP C 1 177 ? 10.080 78.882 45.516 1.00 43.41 156 ASP C C 1
ATOM 6392 O O . ASP C 1 177 ? 10.511 78.429 44.455 1.00 41.59 156 ASP C O 1
ATOM 6397 N N . GLU C 1 178 ? 8.992 78.400 46.112 1.00 43.30 157 GLU C N 1
ATOM 6398 C CA . GLU C 1 178 ? 8.261 77.271 45.546 1.00 39.89 157 GLU C CA 1
ATOM 6399 C C . GLU C 1 178 ? 7.596 77.612 44.200 1.00 38.46 157 GLU C C 1
ATOM 6400 O O . GLU C 1 178 ? 7.628 76.815 43.261 1.00 37.72 157 GLU C O 1
ATOM 6406 N N . ALA C 1 179 ? 6.976 78.785 44.130 1.00 37.52 158 ALA C N 1
ATOM 6407 C CA . ALA C 1 179 ? 6.352 79.276 42.910 1.00 38.81 158 ALA C CA 1
ATOM 6408 C C . ALA C 1 179 ? 7.352 79.340 41.756 1.00 36.33 158 ALA C C 1
ATOM 6409 O O . ALA C 1 179 ? 7.055 78.942 40.632 1.00 36.04 158 ALA C O 1
ATOM 6411 N N . LYS C 1 180 ? 8.543 79.845 42.055 1.00 41.53 159 LYS C N 1
ATOM 6412 C CA . LYS C 1 180 ? 9.600 80.013 41.066 1.00 49.05 159 LYS C CA 1
ATOM 6413 C C . LYS C 1 180 ? 10.036 78.651 40.559 1.00 40.13 159 LYS C C 1
ATOM 6414 O O . LYS C 1 180 ? 10.193 78.427 39.360 1.00 37.33 159 LYS C O 1
ATOM 6420 N N . ALA C 1 181 ? 10.219 77.734 41.492 1.00 38.66 160 ALA C N 1
ATOM 6421 C CA . ALA C 1 181 ? 10.661 76.396 41.150 1.00 43.18 160 ALA C CA 1
ATOM 6422 C C . ALA C 1 181 ? 9.591 75.578 40.433 1.00 40.38 160 ALA C C 1
ATOM 6423 O O . ALA C 1 181 ? 9.884 74.516 39.889 1.00 38.79 160 ALA C O 1
ATOM 6425 N N . ALA C 1 182 ? 8.348 76.060 40.426 1.00 33.43 161 ALA C N 1
ATOM 6426 C CA . ALA C 1 182 ? 7.276 75.278 39.817 1.00 28.56 161 ALA C CA 1
ATOM 6427 C C . ALA C 1 182 ? 7.006 75.614 38.352 1.00 27.52 161 ALA C C 1
ATOM 6428 O O . ALA C 1 182 ? 6.224 74.928 37.674 1.00 30.19 161 ALA C O 1
ATOM 6430 N N . ILE C 1 183 ? 7.621 76.685 37.869 1.00 28.63 162 ILE C N 1
ATOM 6431 C CA . ILE C 1 183 ? 7.423 77.110 36.491 1.00 30.31 162 ILE C CA 1
ATOM 6432 C C . ILE C 1 183 ? 8.123 76.121 35.570 1.00 33.45 162 ILE C C 1
ATOM 6433 O O . ILE C 1 183 ? 9.325 75.867 35.719 1.00 32.89 162 ILE C O 1
ATOM 6438 N N . ARG C 1 184 ? 7.356 75.543 34.647 1.00 27.68 163 ARG C N 1
ATOM 6439 C CA . ARG C 1 184 ? 7.866 74.508 33.754 1.00 31.25 163 ARG C CA 1
ATOM 6440 C C . ARG C 1 184 ? 8.014 75.012 32.319 1.00 33.50 163 ARG C C 1
ATOM 6441 O O . ARG C 1 184 ? 8.979 74.690 31.618 1.00 29.05 163 ARG C O 1
ATOM 6449 N N . LEU C 1 185 ? 7.052 75.807 31.887 1.00 30.59 164 LEU C N 1
ATOM 6450 C CA . LEU C 1 185 ? 6.989 76.247 30.501 1.00 29.54 164 LEU C CA 1
ATOM 6451 C C . LEU C 1 185 ? 6.437 77.651 30.403 1.00 33.15 164 LEU C C 1
ATOM 6452 O O . LEU C 1 185 ? 5.679 78.104 31.288 1.00 28.43 164 LEU C O 1
ATOM 6457 N N . VAL C 1 186 ? 6.798 78.322 29.308 1.00 34.50 165 VAL C N 1
ATOM 6458 C CA . VAL C 1 186 ? 6.365 79.683 29.034 1.00 31.86 165 VAL C CA 1
ATOM 6459 C C . VAL C 1 186 ? 5.756 79.731 27.634 1.00 31.75 165 VAL C C 1
ATOM 6460 O O . VAL C 1 186 ? 6.240 79.053 26.732 1.00 32.43 165 VAL C O 1
ATOM 6472 N N . LEU C 1 188 ? 2.942 82.338 24.809 1.00 28.36 167 LEU C N 1
ATOM 6473 C CA . LEU C 1 188 ? 2.255 83.620 24.598 1.00 26.98 167 LEU C CA 1
ATOM 6474 C C . LEU C 1 188 ? 0.759 83.356 24.523 1.00 32.57 167 LEU C C 1
ATOM 6475 O O . LEU C 1 188 ? 0.342 82.236 24.250 1.00 28.09 167 LEU C O 1
ATOM 6480 N N . VAL C 1 189 ? -0.054 84.387 24.732 1.00 29.24 168 VAL C N 1
ATOM 6481 C CA . VAL C 1 189 ? -1.490 84.186 24.671 1.00 33.25 168 VAL C CA 1
ATOM 6482 C C . VAL C 1 189 ? -2.161 85.371 24.015 1.00 28.74 168 VAL C C 1
ATOM 6483 O O . VAL C 1 189 ? -1.635 86.492 24.017 1.00 29.30 168 VAL C O 1
ATOM 6487 N N . ASN C 1 190 ? -3.304 85.099 23.404 1.00 24.12 169 ASN C N 1
ATOM 6488 C CA . ASN C 1 190 ? -4.223 86.156 23.010 1.00 27.24 169 ASN C CA 1
ATOM 6489 C C . ASN C 1 190 ? -5.453 86.011 23.860 1.00 31.62 169 ASN C C 1
ATOM 6490 O O . ASN C 1 190 ? -6.268 85.113 23.612 1.00 33.70 169 ASN C O 1
ATOM 6495 N N . ASP C 1 191 ? -5.606 86.864 24.874 1.00 31.98 170 ASP C N 1
ATOM 6496 C CA . ASP C 1 191 ? -6.751 86.694 25.765 1.00 29.85 170 ASP C CA 1
ATOM 6497 C C . ASP C 1 191 ? -7.956 87.388 25.154 1.00 35.04 170 ASP C C 1
ATOM 6498 O O . ASP C 1 191 ? -8.270 88.521 25.523 1.00 38.47 170 ASP C O 1
ATOM 6503 N N . VAL C 1 192 ? -8.634 86.708 24.232 1.00 27.69 171 VAL C N 1
ATOM 6504 C CA . VAL C 1 192 ? -9.744 87.322 23.485 1.00 29.37 171 VAL C CA 1
ATOM 6505 C C . VAL C 1 192 ? -10.826 87.896 24.422 1.00 27.77 171 VAL C C 1
ATOM 6506 O O . VAL C 1 192 ? -11.255 87.220 25.355 1.00 34.41 171 VAL C O 1
ATOM 6510 N N . SER C 1 193 ? -11.246 89.137 24.166 1.00 30.65 172 SER C N 1
ATOM 6511 C CA . SER C 1 193 ? -12.146 89.866 25.044 1.00 33.57 172 SER C CA 1
ATOM 6512 C C . SER C 1 193 ? -13.262 90.464 24.203 1.00 35.14 172 SER C C 1
ATOM 6513 O O . SER C 1 193 ? -13.069 90.746 23.023 1.00 34.57 172 SER C O 1
ATOM 6516 N N . LEU C 1 194 ? -14.440 90.606 24.801 1.00 31.81 173 LEU C N 1
ATOM 6517 C CA . LEU C 1 194 ? -15.558 91.300 24.174 1.00 27.29 173 LEU C CA 1
ATOM 6518 C C . LEU C 1 194 ? -15.829 92.541 25.011 1.00 31.05 173 LEU C C 1
ATOM 6519 O O . LEU C 1 194 ? -16.584 92.488 25.981 1.00 34.46 173 LEU C O 1
ATOM 6524 N N . ARG C 1 195 ? -15.173 93.651 24.661 1.00 36.70 174 ARG C N 1
ATOM 6525 C CA . ARG C 1 195 ? -15.232 94.854 25.481 1.00 35.32 174 ARG C CA 1
ATOM 6526 C C . ARG C 1 195 ? -16.641 95.440 25.500 1.00 41.41 174 ARG C C 1
ATOM 6527 O O . ARG C 1 195 ? -17.019 96.119 26.446 1.00 44.98 174 ARG C O 1
ATOM 6535 N N . GLY C 1 196 ? -17.423 95.157 24.463 1.00 42.48 175 GLY C N 1
ATOM 6536 C CA . GLY C 1 196 ? -18.784 95.655 24.398 1.00 45.18 175 GLY C CA 1
ATOM 6537 C C . GLY C 1 196 ? -19.596 95.081 25.539 1.00 48.76 175 GLY C C 1
ATOM 6538 O O . GLY C 1 196 ? -20.568 95.688 25.970 1.00 56.62 175 GLY C O 1
ATOM 6539 N N . LEU C 1 197 ? -19.169 93.928 26.050 1.00 43.60 176 LEU C N 1
ATOM 6540 C CA . LEU C 1 197 ? -19.938 93.199 27.058 1.00 42.91 176 LEU C CA 1
ATOM 6541 C C . LEU C 1 197 ? -19.343 93.328 28.452 1.00 44.30 176 LEU C C 1
ATOM 6542 O O . LEU C 1 197 ? -19.999 93.011 29.445 1.00 46.68 176 LEU C O 1
ATOM 6547 N N . ILE C 1 198 ? -18.097 93.775 28.539 1.00 40.38 177 ILE C N 1
ATOM 6548 C CA . ILE C 1 198 ? -17.431 93.791 29.835 1.00 42.67 177 ILE C CA 1
ATOM 6549 C C . ILE C 1 198 ? -18.115 94.660 30.889 1.00 43.59 177 ILE C C 1
ATOM 6550 O O . ILE C 1 198 ? -18.471 94.156 31.955 1.00 46.76 177 ILE C O 1
ATOM 6555 N N . PRO C 1 199 ? -18.312 95.966 30.601 1.00 51.34 178 PRO C N 1
ATOM 6556 C CA . PRO C 1 199 ? -18.908 96.827 31.632 1.00 54.16 178 PRO C CA 1
ATOM 6557 C C . PRO C 1 199 ? -20.206 96.246 32.167 1.00 55.55 178 PRO C C 1
ATOM 6558 O O . PRO C 1 199 ? -20.443 96.260 33.381 1.00 52.86 178 PRO C O 1
ATOM 6562 N N . GLY C 1 200 ? -21.030 95.721 31.267 1.00 54.81 179 GLY C N 1
ATOM 6563 C CA . GLY C 1 200 ? -22.296 95.130 31.652 1.00 47.42 179 GLY C CA 1
ATOM 6564 C C . GLY C 1 200 ? -22.128 93.894 32.514 1.00 49.01 179 GLY C C 1
ATOM 6565 O O . GLY C 1 200 ? -22.816 93.723 33.523 1.00 48.55 179 GLY C O 1
ATOM 6566 N N . GLU C 1 201 ? -21.213 93.014 32.128 1.00 48.53 180 GLU C N 1
ATOM 6567 C CA . GLU C 1 201 ? -21.065 91.786 32.886 1.00 51.17 180 GLU C CA 1
ATOM 6568 C C . GLU C 1 201 ? -20.433 92.036 34.257 1.00 50.43 180 GLU C C 1
ATOM 6569 O O . GLU C 1 201 ? -20.880 91.475 35.258 1.00 47.02 180 GLU C O 1
ATOM 6575 N N . LEU C 1 202 ? -19.412 92.888 34.310 1.00 46.88 181 LEU C N 1
ATOM 6576 C CA . LEU C 1 202 ? -18.726 93.137 35.573 1.00 52.23 181 LEU C CA 1
ATOM 6577 C C . LEU C 1 202 ? -19.619 93.840 36.591 1.00 50.67 181 LEU C C 1
ATOM 6578 O O . LEU C 1 202 ? -19.446 93.657 37.793 1.00 53.11 181 LEU C O 1
ATOM 6583 N N . ALA C 1 203 ? -20.574 94.638 36.119 1.00 51.03 182 ALA C N 1
ATOM 6584 C CA . ALA C 1 203 ? -21.500 95.320 37.029 1.00 51.01 182 ALA C CA 1
ATOM 6585 C C . ALA C 1 203 ? -22.379 94.325 37.794 1.00 59.77 182 ALA C C 1
ATOM 6586 O O . ALA C 1 203 ? -22.879 94.618 38.885 1.00 58.44 182 ALA C O 1
ATOM 6588 N N . LYS C 1 204 ? -22.570 93.145 37.216 1.00 60.72 183 LYS C N 1
ATOM 6589 C CA . LYS C 1 204 ? -23.336 92.094 37.878 1.00 61.88 183 LYS C CA 1
ATOM 6590 C C . LYS C 1 204 ? -22.629 91.619 39.142 1.00 61.01 183 LYS C C 1
ATOM 6591 O O . LYS C 1 204 ? -23.281 91.215 40.101 1.00 68.24 183 LYS C O 1
ATOM 6597 N N . GLY C 1 205 ? -21.297 91.645 39.130 1.00 52.34 184 GLY C N 1
ATOM 6598 C CA . GLY C 1 205 ? -20.511 91.356 40.321 1.00 50.22 184 GLY C CA 1
ATOM 6599 C C . GLY C 1 205 ? -19.925 89.948 40.424 1.00 51.59 184 GLY C C 1
ATOM 6600 O O . GLY C 1 205 ? -19.431 89.560 41.478 1.00 51.99 184 GLY C O 1
ATOM 6601 N N . PHE C 1 206 ? -19.965 89.183 39.338 1.00 46.45 185 PHE C N 1
ATOM 6602 C CA . PHE C 1 206 ? -19.456 87.805 39.369 1.00 48.80 185 PHE C CA 1
ATOM 6603 C C . PHE C 1 206 ? -18.250 87.607 38.453 1.00 46.24 185 PHE C C 1
ATOM 6604 O O . PHE C 1 206 ? -17.974 86.484 38.019 1.00 41.79 185 PHE C O 1
ATOM 6612 N N . GLY C 1 207 ? -17.539 88.694 38.151 1.00 42.93 186 GLY C N 1
ATOM 6613 C CA . GLY C 1 207 ? -16.356 88.623 37.315 1.00 42.29 186 GLY C CA 1
ATOM 6614 C C . GLY C 1 207 ? -16.681 88.380 35.858 1.00 34.64 186 GLY C C 1
ATOM 6615 O O . GLY C 1 207 ? -17.810 88.617 35.422 1.00 41.62 186 GLY C O 1
ATOM 6616 N N . PHE C 1 208 ? -15.702 87.870 35.112 1.00 36.18 187 PHE C N 1
ATOM 6617 C CA . PHE C 1 208 ? -15.849 87.701 33.669 1.00 41.04 187 PHE C CA 1
ATOM 6618 C C . PHE C 1 208 ? -16.380 86.326 33.326 1.00 39.37 187 PHE C C 1
ATOM 6619 O O . PHE C 1 208 ? -15.947 85.324 33.902 1.00 41.62 187 PHE C O 1
ATOM 6627 N N . TYR C 1 209 ? -17.308 86.267 32.377 1.00 36.28 188 TYR C N 1
ATOM 6628 C CA . TYR C 1 209 ? -17.643 84.972 31.781 1.00 31.18 188 TYR C CA 1
ATOM 6629 C C . TYR C 1 209 ? -18.012 85.131 30.311 1.00 33.06 188 TYR C C 1
ATOM 6630 O O . TYR C 1 209 ? -17.224 84.778 29.442 1.00 30.57 188 TYR C O 1
ATOM 6639 N N . GLN C 1 210 ? -19.186 85.688 30.018 1.00 31.54 189 GLN C N 1
ATOM 6640 C CA . GLN C 1 210 ? -19.531 85.938 28.608 1.00 34.19 189 GLN C CA 1
ATOM 6641 C C . GLN C 1 210 ? -18.574 86.906 27.908 1.00 35.50 189 GLN C C 1
ATOM 6642 O O . GLN C 1 210 ? -18.349 86.804 26.704 1.00 33.76 189 GLN C O 1
ATOM 6648 N N . SER C 1 211 ? -18.014 87.850 28.655 1.00 31.45 190 SER C N 1
ATOM 6649 C CA . SER C 1 211 ? -17.159 88.870 28.047 1.00 34.58 190 SER C CA 1
ATOM 6650 C C . SER C 1 211 ? -15.734 88.371 27.760 1.00 37.12 190 SER C C 1
ATOM 6651 O O . SER C 1 211 ? -14.931 89.080 27.117 1.00 31.40 190 SER C O 1
ATOM 6654 N N . LYS C 1 212 ? -15.422 87.159 28.224 1.00 29.93 191 LYS C N 1
ATOM 6655 C CA . LYS C 1 212 ? -14.098 86.572 27.994 1.00 31.32 191 LYS C CA 1
ATOM 6656 C C . LYS C 1 212 ? -14.164 85.210 27.276 1.00 33.84 191 LYS C C 1
ATOM 6657 O O . LYS C 1 212 ? -14.063 84.159 27.907 1.00 28.89 191 LYS C O 1
ATOM 6663 N N . PRO C 1 213 ? -14.317 85.231 25.941 1.00 34.07 192 PRO C N 1
ATOM 6664 C CA . PRO C 1 213 ? -14.460 83.976 25.195 1.00 29.45 192 PRO C CA 1
ATOM 6665 C C . PRO C 1 213 ? -13.145 83.199 25.127 1.00 32.04 192 PRO C C 1
ATOM 6666 O O . PRO C 1 213 ? -12.154 83.600 25.744 1.00 31.94 192 PRO C O 1
ATOM 6670 N N . SER C 1 214 ? -13.140 82.113 24.361 1.00 30.11 193 SER C N 1
ATOM 6671 C CA . SER C 1 214 ? -12.013 81.185 24.362 1.00 31.21 193 SER C CA 1
ATOM 6672 C C . SER C 1 214 ? -10.731 81.865 23.901 1.00 31.83 193 SER C C 1
ATOM 6673 O O . SER C 1 214 ? -10.696 82.474 22.839 1.00 31.11 193 SER C O 1
ATOM 6676 N N . SER C 1 215 ? -9.687 81.761 24.717 1.00 28.37 194 SER C N 1
ATOM 6677 C CA . SER C 1 215 ? -8.392 82.353 24.399 1.00 24.60 194 SER C CA 1
ATOM 6678 C C . SER C 1 215 ? -7.570 81.475 23.447 1.00 32.25 194 SER C C 1
ATOM 6679 O O . SER C 1 215 ? -7.912 80.319 23.188 1.00 33.26 194 SER C O 1
ATOM 6682 N N . ALA C 1 216 ? -6.460 82.008 22.951 1.00 28.71 195 ALA C N 1
ATOM 6683 C CA . ALA C 1 216 ? -5.579 81.236 22.078 1.00 29.75 195 ALA C CA 1
ATOM 6684 C C . ALA C 1 216 ? -4.130 81.354 22.561 1.00 34.09 195 ALA C C 1
ATOM 6685 O O . ALA C 1 216 ? -3.754 82.388 23.087 1.00 32.93 195 ALA C O 1
ATOM 6687 N N . PHE C 1 217 ? -3.331 80.288 22.423 1.00 29.02 196 PHE C N 1
ATOM 6688 C CA . PHE C 1 217 ? -1.921 80.320 22.845 1.00 29.93 196 PHE C CA 1
ATOM 6689 C C . PHE C 1 217 ? -0.960 80.114 21.667 1.00 29.26 196 PHE C C 1
ATOM 6690 O O . PHE C 1 217 ? -1.384 79.777 20.569 1.00 38.18 196 PHE C O 1
ATOM 6698 N N . SER C 1 218 ? 0.329 80.362 21.883 1.00 27.13 197 SER C N 1
ATOM 6699 C CA . SER C 1 218 ? 1.319 80.228 20.820 1.00 28.86 197 SER C CA 1
ATOM 6700 C C . SER C 1 218 ? 1.509 78.768 20.412 1.00 34.32 197 SER C C 1
ATOM 6701 O O . SER C 1 218 ? 1.249 77.862 21.199 1.00 35.23 197 SER C O 1
ATOM 6704 N N . PRO C 1 219 ? 1.938 78.540 19.159 1.00 34.61 198 PRO C N 1
ATOM 6705 C CA . PRO C 1 219 ? 2.132 77.194 18.628 1.00 34.19 198 PRO C CA 1
ATOM 6706 C C . PRO C 1 219 ? 3.062 76.383 19.512 1.00 31.75 198 PRO C C 1
ATOM 6707 O O . PRO C 1 219 ? 2.921 75.166 19.564 1.00 33.25 198 PRO C O 1
ATOM 6711 N N . VAL C 1 220 ? 4.013 77.042 20.172 1.00 30.81 199 VAL C N 1
ATOM 6712 C CA . VAL C 1 220 ? 4.964 76.330 21.001 1.00 32.91 199 VAL C CA 1
ATOM 6713 C C . VAL C 1 220 ? 5.000 76.870 22.431 1.00 34.92 199 VAL C C 1
ATOM 6714 O O . VAL C 1 220 ? 4.720 78.040 22.653 1.00 36.72 199 VAL C O 1
ATOM 6718 N N . ALA C 1 221 ? 5.295 75.999 23.399 1.00 27.86 200 ALA C N 1
ATOM 6719 C CA . ALA C 1 221 ? 5.662 76.432 24.751 1.00 27.92 200 ALA C CA 1
ATOM 6720 C C . ALA C 1 221 ? 7.140 76.049 24.969 1.00 37.80 200 ALA C C 1
ATOM 6721 O O . ALA C 1 221 ? 7.576 75.016 24.471 1.00 36.81 200 ALA C O 1
ATOM 6723 N N . VAL C 1 222 ? 7.905 76.874 25.688 1.00 32.57 201 VAL C N 1
ATOM 6724 C CA . VAL C 1 222 ? 9.345 76.639 25.841 1.00 33.44 201 VAL C CA 1
ATOM 6725 C C . VAL C 1 222 ? 9.744 76.614 27.310 1.00 32.72 201 VAL C C 1
ATOM 6726 O O . VAL C 1 222 ? 9.094 77.222 28.149 1.00 30.79 201 VAL C O 1
ATOM 6730 N N . THR C 1 223 ? 10.816 75.918 27.635 1.00 30.14 202 THR C N 1
ATOM 6731 C CA . THR C 1 223 ? 11.215 75.870 29.026 1.00 32.32 202 THR C CA 1
ATOM 6732 C C . THR C 1 223 ? 11.965 77.154 29.315 1.00 32.25 202 THR C C 1
ATOM 6733 O O . THR C 1 223 ? 12.510 77.757 28.397 1.00 36.69 202 THR C O 1
ATOM 6737 N N . PRO C 1 224 ? 11.969 77.588 30.583 1.00 34.10 203 PRO C N 1
ATOM 6738 C CA . PRO C 1 224 ? 12.710 78.787 30.985 1.00 37.28 203 PRO C CA 1
ATOM 6739 C C . PRO C 1 224 ? 14.150 78.756 30.478 1.00 36.07 203 PRO C C 1
ATOM 6740 O O . PRO C 1 224 ? 14.686 79.781 30.041 1.00 38.00 203 PRO C O 1
ATOM 6744 N N . GLU C 1 225 ? 14.777 77.590 30.528 1.00 38.12 204 GLU C N 1
ATOM 6745 C CA . GLU C 1 225 ? 16.162 77.488 30.081 1.00 36.59 204 GLU C CA 1
ATOM 6746 C C . GLU C 1 225 ? 16.313 77.923 28.620 1.00 33.94 204 GLU C C 1
ATOM 6747 O O . GLU C 1 225 ? 17.289 78.566 28.253 1.00 38.41 204 GLU C O 1
ATOM 6753 N N . GLU C 1 226 ? 15.334 77.578 27.789 1.00 33.24 205 GLU C N 1
ATOM 6754 C CA . GLU C 1 226 ? 15.364 77.913 26.366 1.00 35.00 205 GLU C CA 1
ATOM 6755 C C . GLU C 1 226 ? 15.390 79.425 26.160 1.00 43.52 205 GLU C C 1
ATOM 6756 O O . GLU C 1 226 ? 15.897 79.930 25.146 1.00 39.35 205 GLU C O 1
ATOM 6762 N N . LEU C 1 227 ? 14.849 80.148 27.134 1.00 31.97 206 LEU C N 1
ATOM 6763 C CA . LEU C 1 227 ? 14.758 81.601 27.044 1.00 35.91 206 LEU C CA 1
ATOM 6764 C C . LEU C 1 227 ? 16.101 82.280 27.345 1.00 38.49 206 LEU C C 1
ATOM 6765 O O . LEU C 1 227 ? 16.321 83.440 26.984 1.00 43.99 206 LEU C O 1
ATOM 6770 N N . GLY C 1 228 ? 16.989 81.550 28.011 1.00 39.32 207 GLY C N 1
ATOM 6771 C CA . GLY C 1 228 ? 18.317 82.058 28.327 1.00 44.58 207 GLY C CA 1
ATOM 6772 C C . GLY C 1 228 ? 18.263 83.361 29.103 1.00 44.77 207 GLY C C 1
ATOM 6773 O O . GLY C 1 228 ? 17.549 83.477 30.105 1.00 40.01 207 GLY C O 1
ATOM 6774 N N . GLU C 1 229 ? 19.016 84.349 28.636 1.00 45.91 208 GLU C N 1
ATOM 6775 C CA . GLU C 1 229 ? 19.125 85.634 29.320 1.00 47.02 208 GLU C CA 1
ATOM 6776 C C . GLU C 1 229 ? 17.851 86.482 29.264 1.00 48.39 208 GLU C C 1
ATOM 6777 O O . GLU C 1 229 ? 17.663 87.393 30.078 1.00 50.44 208 GLU C O 1
ATOM 6783 N N . ALA C 1 230 ? 16.973 86.186 28.311 1.00 44.79 209 ALA C N 1
ATOM 6784 C CA . ALA C 1 230 ? 15.701 86.897 28.221 1.00 44.21 209 ALA C CA 1
ATOM 6785 C C . ALA C 1 230 ? 14.723 86.570 29.366 1.00 44.01 209 ALA C C 1
ATOM 6786 O O . ALA C 1 230 ? 13.703 87.246 29.520 1.00 45.29 209 ALA C O 1
ATOM 6788 N N . TRP C 1 231 ? 15.022 85.540 30.159 1.00 42.39 210 TRP C N 1
ATOM 6789 C CA . TRP C 1 231 ? 14.159 85.177 31.287 1.00 45.12 210 TRP C CA 1
ATOM 6790 C C . TRP C 1 231 ? 14.914 85.297 32.597 1.00 46.52 210 TRP C C 1
ATOM 6791 O O . TRP C 1 231 ? 15.894 84.601 32.800 1.00 48.03 210 TRP C O 1
ATOM 6802 N N . ASP C 1 232 ? 14.473 86.176 33.492 1.00 43.21 211 ASP C N 1
ATOM 6803 C CA . ASP C 1 232 ? 15.247 86.374 34.724 1.00 48.72 211 ASP C CA 1
ATOM 6804 C C . ASP C 1 232 ? 14.828 85.477 35.896 1.00 55.78 211 ASP C C 1
ATOM 6805 O O . ASP C 1 232 ? 15.293 85.652 37.030 1.00 58.33 211 ASP C O 1
ATOM 6810 N N . GLY C 1 233 ? 13.970 84.497 35.611 1.00 53.97 212 GLY C N 1
ATOM 6811 C CA . GLY C 1 233 ? 13.438 83.629 36.642 1.00 50.88 212 GLY C CA 1
ATOM 6812 C C . GLY C 1 233 ? 11.994 83.969 36.975 1.00 56.50 212 GLY C C 1
ATOM 6813 O O . GLY C 1 233 ? 11.237 83.094 37.444 1.00 50.47 212 GLY C O 1
ATOM 6814 N N . GLY C 1 234 ? 11.623 85.233 36.720 1.00 48.61 213 GLY C N 1
ATOM 6815 C CA . GLY C 1 234 ? 10.301 85.758 37.025 1.00 48.52 213 GLY C CA 1
ATOM 6816 C C . GLY C 1 234 ? 9.654 86.551 35.897 1.00 43.67 213 GLY C C 1
ATOM 6817 O O . GLY C 1 234 ? 8.431 86.617 35.811 1.00 40.29 213 GLY C O 1
ATOM 6818 N N . LYS C 1 235 ? 10.461 87.171 35.036 1.00 43.69 214 LYS C N 1
ATOM 6819 C CA . LYS C 1 235 ? 9.905 87.834 33.850 1.00 48.33 214 LYS C CA 1
ATOM 6820 C C . LYS C 1 235 ? 10.682 87.641 32.545 1.00 42.98 214 LYS C C 1
ATOM 6821 O O . LYS C 1 235 ? 11.878 87.337 32.544 1.00 37.43 214 LYS C O 1
ATOM 6827 N N . LEU C 1 236 ? 9.960 87.819 31.441 1.00 42.47 215 LEU C N 1
ATOM 6828 C CA . LEU C 1 236 ? 10.523 87.867 30.102 1.00 40.83 215 LEU C CA 1
ATOM 6829 C C . LEU C 1 236 ? 10.935 89.298 29.749 1.00 42.08 215 LEU C C 1
ATOM 6830 O O . LEU C 1 236 ? 10.149 90.228 29.862 1.00 43.09 215 LEU C O 1
ATOM 6835 N N . HIS C 1 237 ? 12.150 89.462 29.260 1.00 37.46 216 HIS C N 1
ATOM 6836 C CA . HIS C 1 237 ? 12.672 90.796 28.999 1.00 37.84 216 HIS C CA 1
ATOM 6837 C C . HIS C 1 237 ? 12.780 91.159 27.512 1.00 48.77 216 HIS C C 1
ATOM 6838 O O . HIS C 1 237 ? 13.808 91.669 27.071 1.00 56.42 216 HIS C O 1
ATOM 6845 N N . LEU C 1 238 ? 11.723 90.922 26.741 1.00 42.59 217 LEU C N 1
ATOM 6846 C CA . LEU C 1 238 ? 11.734 91.287 25.322 1.00 37.99 217 LEU C CA 1
ATOM 6847 C C . LEU C 1 238 ? 10.429 91.943 24.902 1.00 41.33 217 LEU C C 1
ATOM 6848 O O . LEU C 1 238 ? 9.426 91.809 25.600 1.00 35.18 217 LEU C O 1
ATOM 6853 N N . PRO C 1 239 ? 10.436 92.637 23.750 1.00 35.55 218 PRO C N 1
ATOM 6854 C CA . PRO C 1 239 ? 9.190 93.185 23.190 1.00 35.44 218 PRO C CA 1
ATOM 6855 C C . PRO C 1 239 ? 8.216 92.085 22.784 1.00 38.42 218 PRO C C 1
ATOM 6856 O O . PRO C 1 239 ? 8.602 91.112 22.138 1.00 38.44 218 PRO C O 1
ATOM 6860 N N . LEU C 1 240 ? 6.962 92.242 23.171 1.00 34.38 219 LEU C N 1
ATOM 6861 C CA . LEU C 1 240 ? 5.903 91.414 22.612 1.00 37.38 219 LEU C CA 1
ATOM 6862 C C . LEU C 1 240 ? 5.409 92.041 21.316 1.00 37.51 219 LEU C C 1
ATOM 6863 O O . LEU C 1 240 ? 4.861 93.146 21.322 1.00 35.55 219 LEU C O 1
ATOM 6868 N N . HIS C 1 241 ? 5.620 91.359 20.194 1.00 33.30 220 HIS C N 1
ATOM 6869 C CA . HIS C 1 241 ? 5.181 91.900 18.909 1.00 31.73 220 HIS C CA 1
ATOM 6870 C C . HIS C 1 241 ? 3.690 91.687 18.742 1.00 36.20 220 HIS C C 1
ATOM 6871 O O . HIS C 1 241 ? 3.219 90.556 18.746 1.00 38.68 220 HIS C O 1
ATOM 6878 N N . VAL C 1 242 ? 2.941 92.779 18.620 1.00 39.82 221 VAL C N 1
ATOM 6879 C CA . VAL C 1 242 ? 1.524 92.690 18.309 1.00 37.62 221 VAL C CA 1
ATOM 6880 C C . VAL C 1 242 ? 1.227 93.498 17.041 1.00 41.99 221 VAL C C 1
ATOM 6881 O O . VAL C 1 242 ? 1.503 94.706 16.984 1.00 38.90 221 VAL C O 1
ATOM 6885 N N . ASP C 1 243 ? 0.694 92.825 16.022 1.00 41.07 222 ASP C N 1
ATOM 6886 C CA . ASP C 1 243 ? 0.365 93.474 14.746 1.00 46.59 222 ASP C CA 1
ATOM 6887 C C . ASP C 1 243 ? -1.135 93.419 14.471 1.00 44.53 222 ASP C C 1
ATOM 6888 O O . ASP C 1 243 ? -1.782 92.411 14.736 1.00 41.77 222 ASP C O 1
ATOM 6893 N N . LEU C 1 244 ? -1.680 94.504 13.937 1.00 43.53 223 LEU C N 1
ATOM 6894 C CA . LEU C 1 244 ? -3.095 94.560 13.590 1.00 43.77 223 LEU C CA 1
ATOM 6895 C C . LEU C 1 244 ? -3.196 94.821 12.095 1.00 43.40 223 LEU C C 1
ATOM 6896 O O . LEU C 1 244 ? -2.650 95.801 11.585 1.00 42.07 223 LEU C O 1
ATOM 6901 N N . ASN C 1 245 ? -3.868 93.923 11.390 1.00 44.38 224 ASN C N 1
ATOM 6902 C CA . ASN C 1 245 ? -3.951 94.008 9.937 1.00 52.93 224 ASN C CA 1
ATOM 6903 C C . ASN C 1 245 ? -2.594 94.224 9.276 1.00 51.19 224 ASN C C 1
ATOM 6904 O O . ASN C 1 245 ? -2.469 94.992 8.320 1.00 54.01 224 ASN C O 1
ATOM 6909 N N . GLY C 1 246 ? -1.578 93.546 9.805 1.00 45.91 225 GLY C N 1
ATOM 6910 C CA . GLY C 1 246 ? -0.253 93.581 9.224 1.00 43.25 225 GLY C CA 1
ATOM 6911 C C . GLY C 1 246 ? 0.609 94.781 9.574 1.00 48.53 225 GLY C C 1
ATOM 6912 O O . GLY C 1 246 ? 1.728 94.900 9.073 1.00 54.83 225 GLY C O 1
ATOM 6913 N N . GLU C 1 247 ? 0.105 95.677 10.419 1.00 44.89 226 GLU C N 1
ATOM 6914 C CA . GLU C 1 247 ? 0.893 96.847 10.818 1.00 48.74 226 GLU C CA 1
ATOM 6915 C C . GLU C 1 247 ? 1.291 96.743 12.290 1.00 45.96 226 GLU C C 1
ATOM 6916 O O . GLU C 1 247 ? 0.486 96.354 13.125 1.00 40.92 226 GLU C O 1
ATOM 6922 N N . PRO C 1 248 ? 2.535 97.104 12.620 1.00 45.78 227 PRO C N 1
ATOM 6923 C CA . PRO C 1 248 ? 2.896 97.067 14.041 1.00 44.36 227 PRO C CA 1
ATOM 6924 C C . PRO C 1 248 ? 1.868 97.848 14.852 1.00 48.34 227 PRO C C 1
ATOM 6925 O O . PRO C 1 248 ? 1.447 98.938 14.444 1.00 47.83 227 PRO C O 1
ATOM 6929 N N . PHE C 1 249 ? 1.463 97.293 15.983 1.00 39.78 228 PHE C N 1
ATOM 6930 C CA . PHE C 1 249 ? 0.480 97.934 16.834 1.00 40.91 228 PHE C CA 1
ATOM 6931 C C . PHE C 1 249 ? 1.051 98.037 18.242 1.00 43.54 228 PHE C C 1
ATOM 6932 O O . PHE C 1 249 ? 0.865 99.044 18.945 1.00 39.53 228 PHE C O 1
ATOM 6940 N N . GLY C 1 250 ? 1.754 96.984 18.644 1.00 38.34 229 GLY C N 1
ATOM 6941 C CA . GLY C 1 250 ? 2.451 96.980 19.916 1.00 39.92 229 GLY C CA 1
ATOM 6942 C C . GLY C 1 250 ? 3.836 96.357 19.845 1.00 39.95 229 GLY C C 1
ATOM 6943 O O . GLY C 1 250 ? 4.075 95.401 19.114 1.00 37.25 229 GLY C O 1
ATOM 6944 N N . ARG C 1 251 ? 4.755 96.919 20.616 1.00 43.43 230 ARG C N 1
ATOM 6945 C CA . ARG C 1 251 ? 6.094 96.373 20.760 1.00 37.44 230 ARG C CA 1
ATOM 6946 C C . ARG C 1 251 ? 6.495 96.575 22.206 1.00 42.96 230 ARG C C 1
ATOM 6947 O O . ARG C 1 251 ? 7.679 96.792 22.501 1.00 41.16 230 ARG C O 1
ATOM 6955 N N . ALA C 1 252 ? 5.510 96.559 23.106 1.00 35.57 231 ALA C N 1
ATOM 6956 C CA . ALA C 1 252 ? 5.787 96.823 24.520 1.00 36.01 231 ALA C CA 1
ATOM 6957 C C . ALA C 1 252 ? 6.681 95.716 25.085 1.00 34.78 231 ALA C C 1
ATOM 6958 O O . ALA C 1 252 ? 6.519 94.547 24.749 1.00 40.13 231 ALA C O 1
ATOM 6960 N N . ASN C 1 253 ? 7.623 96.103 25.938 1.00 39.32 232 ASN C N 1
ATOM 6961 C CA . ASN C 1 253 ? 8.572 95.157 26.499 1.00 34.98 232 ASN C CA 1
ATOM 6962 C C . ASN C 1 253 ? 7.985 94.462 27.713 1.00 34.74 232 ASN C C 1
ATOM 6963 O O . ASN C 1 253 ? 7.511 95.104 28.647 1.00 33.15 232 ASN C O 1
ATOM 6968 N N . ALA C 1 254 ? 8.013 93.134 27.688 1.00 31.86 233 ALA C N 1
ATOM 6969 C CA . ALA C 1 254 ? 7.343 92.343 28.713 1.00 33.13 233 ALA C CA 1
ATOM 6970 C C . ALA C 1 254 ? 8.020 92.452 30.076 1.00 36.00 233 ALA C C 1
ATOM 6971 O O . ALA C 1 254 ? 7.426 92.129 31.089 1.00 33.93 233 ALA C O 1
ATOM 6973 N N . GLY C 1 255 ? 9.256 92.933 30.103 1.00 33.46 234 GLY C N 1
ATOM 6974 C CA . GLY C 1 255 ? 9.961 93.105 31.363 1.00 35.31 234 GLY C CA 1
ATOM 6975 C C . GLY C 1 255 ? 9.984 94.538 31.889 1.00 39.33 234 GLY C C 1
ATOM 6976 O O . GLY C 1 255 ? 10.670 94.821 32.872 1.00 41.80 234 GLY C O 1
ATOM 6977 N N . ILE C 1 256 ? 9.216 95.426 31.256 1.00 37.27 235 ILE C N 1
ATOM 6978 C CA . ILE C 1 256 ? 9.077 96.815 31.709 1.00 41.64 235 ILE C CA 1
ATOM 6979 C C . ILE C 1 256 ? 7.662 97.131 32.239 1.00 41.31 235 ILE C C 1
ATOM 6980 O O . ILE C 1 256 ? 6.651 96.722 31.656 1.00 38.02 235 ILE C O 1
ATOM 6985 N N . ASP C 1 257 ? 7.602 97.840 33.361 1.00 36.08 236 ASP C N 1
ATOM 6986 C CA . ASP C 1 257 ? 6.327 98.187 33.988 1.00 37.80 236 ASP C CA 1
ATOM 6987 C C . ASP C 1 257 ? 5.525 96.954 34.411 1.00 39.08 236 ASP C C 1
ATOM 6988 O O . ASP C 1 257 ? 4.302 97.018 34.600 1.00 42.58 236 ASP C O 1
ATOM 7001 N N . THR C 1 259 ? 4.502 95.111 37.217 1.00 37.10 238 THR C N 1
ATOM 7002 C CA . THR C 1 259 ? 4.420 95.344 38.648 1.00 39.51 238 THR C CA 1
ATOM 7003 C C . THR C 1 259 ? 4.595 94.052 39.440 1.00 44.10 238 THR C C 1
ATOM 7004 O O . THR C 1 259 ? 5.240 94.042 40.487 1.00 46.02 238 THR C O 1
ATOM 7008 N N . PHE C 1 260 ? 4.005 92.971 38.939 1.00 41.83 239 PHE C N 1
ATOM 7009 C CA . PHE C 1 260 ? 4.160 91.663 39.567 1.00 39.28 239 PHE C CA 1
ATOM 7010 C C . PHE C 1 260 ? 4.760 90.651 38.607 1.00 37.34 239 PHE C C 1
ATOM 7011 O O . PHE C 1 260 ? 4.253 90.454 37.497 1.00 37.64 239 PHE C O 1
ATOM 7019 N N . ASP C 1 261 ? 5.831 89.990 39.031 1.00 37.17 240 ASP C N 1
ATOM 7020 C CA . ASP C 1 261 ? 6.390 88.939 38.188 1.00 38.51 240 ASP C CA 1
ATOM 7021 C C . ASP C 1 261 ? 5.598 87.627 38.371 1.00 36.60 240 ASP C C 1
ATOM 7022 O O . ASP C 1 261 ? 4.701 87.547 39.224 1.00 38.59 240 ASP C O 1
ATOM 7027 N N . PHE C 1 262 ? 5.914 86.612 37.573 1.00 29.52 241 PHE C N 1
ATOM 7028 C CA . PHE C 1 262 ? 5.129 85.369 37.597 1.00 30.39 241 PHE C CA 1
ATOM 7029 C C . PHE C 1 262 ? 5.069 84.671 38.973 1.00 32.85 241 PHE C C 1
ATOM 7030 O O . PHE C 1 262 ? 3.985 84.295 39.425 1.00 37.29 241 PHE C O 1
ATOM 7038 N N . PRO C 1 263 ? 6.220 84.519 39.658 1.00 39.56 242 PRO C N 1
ATOM 7039 C CA . PRO C 1 263 ? 6.187 83.971 41.019 1.00 38.94 242 PRO C CA 1
ATOM 7040 C C . PRO C 1 263 ? 5.216 84.712 41.947 1.00 37.73 242 PRO C C 1
ATOM 7041 O O . PRO C 1 263 ? 4.524 84.089 42.740 1.00 32.80 242 PRO C O 1
ATOM 7045 N N . GLN C 1 264 ? 5.174 86.035 41.859 1.00 38.03 243 GLN C N 1
ATOM 7046 C CA . GLN C 1 264 ? 4.247 86.786 42.697 1.00 34.65 243 GLN C CA 1
ATOM 7047 C C . GLN C 1 264 ? 2.798 86.442 42.342 1.00 33.56 243 GLN C C 1
ATOM 7048 O O . GLN C 1 264 ? 1.952 86.282 43.232 1.00 37.43 243 GLN C O 1
ATOM 7054 N N . LEU C 1 265 ? 2.511 86.314 41.049 1.00 28.67 244 LEU C N 1
ATOM 7055 C CA . LEU C 1 265 ? 1.171 85.918 40.610 1.00 34.93 244 LEU C CA 1
ATOM 7056 C C . LEU C 1 265 ? 0.848 84.522 41.091 1.00 34.70 244 LEU C C 1
ATOM 7057 O O . LEU C 1 265 ? -0.251 84.263 41.569 1.00 37.22 244 LEU C O 1
ATOM 7062 N N . ILE C 1 266 ? 1.821 83.624 40.988 1.00 33.01 245 ILE C N 1
ATOM 7063 C CA . ILE C 1 266 ? 1.619 82.254 41.426 1.00 29.87 245 ILE C CA 1
ATOM 7064 C C . ILE C 1 266 ? 1.345 82.180 42.933 1.00 33.83 245 ILE C C 1
ATOM 7065 O O . ILE C 1 266 ? 0.426 81.493 43.373 1.00 32.91 245 ILE C O 1
ATOM 7070 N N . VAL C 1 267 ? 2.136 82.906 43.717 1.00 35.35 246 VAL C N 1
ATOM 7071 C CA . VAL C 1 267 ? 1.942 82.973 45.163 1.00 34.68 246 VAL C CA 1
ATOM 7072 C C . VAL C 1 267 ? 0.559 83.539 45.513 1.00 44.65 246 VAL C C 1
ATOM 7073 O O . VAL C 1 267 ? -0.106 83.044 46.424 1.00 42.52 246 VAL C O 1
ATOM 7077 N N . HIS C 1 268 ? 0.121 84.560 44.781 1.00 43.26 247 HIS C N 1
ATOM 7078 C CA . HIS C 1 268 ? -1.213 85.131 45.003 1.00 42.50 247 HIS C CA 1
ATOM 7079 C C . HIS C 1 268 ? -2.297 84.081 44.727 1.00 37.26 247 HIS C C 1
ATOM 7080 O O . HIS C 1 268 ? -3.216 83.888 45.525 1.00 34.39 247 HIS C O 1
ATOM 7087 N N . ALA C 1 269 ? -2.154 83.379 43.614 1.00 33.10 248 ALA C N 1
ATOM 7088 C CA . ALA C 1 269 ? -3.137 82.391 43.211 1.00 36.10 248 ALA C CA 1
ATOM 7089 C C . ALA C 1 269 ? -3.197 81.209 44.182 1.00 40.89 248 ALA C C 1
ATOM 7090 O O . ALA C 1 269 ? -4.237 80.555 44.305 1.00 35.59 248 ALA C O 1
ATOM 7092 N N . ALA C 1 270 ? -2.087 80.916 44.861 1.00 35.56 249 ALA C N 1
ATOM 7093 C CA . ALA C 1 270 ? -2.043 79.718 45.704 1.00 38.18 249 ALA C CA 1
ATOM 7094 C C . ALA C 1 270 ? -2.386 80.015 47.153 1.00 38.84 249 ALA C C 1
ATOM 7095 O O . ALA C 1 270 ? -2.317 79.130 48.011 1.00 37.59 249 ALA C O 1
ATOM 7097 N N . ARG C 1 271 ? -2.757 81.259 47.427 1.00 34.03 250 ARG C N 1
ATOM 7098 C CA . ARG C 1 271 ? -3.004 81.665 48.803 1.00 42.92 250 ARG C CA 1
ATOM 7099 C C . ARG C 1 271 ? -3.987 80.746 49.514 1.00 44.66 250 ARG C C 1
ATOM 7100 O O . ARG C 1 271 ? -3.744 80.339 50.650 1.00 46.18 250 ARG C O 1
ATOM 7108 N N . THR C 1 272 ? -5.096 80.426 48.851 1.00 42.76 251 THR C N 1
ATOM 7109 C CA . THR C 1 272 ? -6.139 79.611 49.476 1.00 45.73 251 THR C CA 1
ATOM 7110 C C . THR C 1 272 ? -6.489 78.359 48.696 1.00 45.84 251 THR C C 1
ATOM 7111 O O . THR C 1 272 ? -7.522 77.734 48.933 1.00 45.50 251 THR C O 1
ATOM 7115 N N . ARG C 1 273 ? -5.620 77.983 47.768 1.00 42.75 252 ARG C N 1
ATOM 7116 C CA . ARG C 1 273 ? -5.847 76.788 46.980 1.00 39.68 252 ARG C CA 1
ATOM 7117 C C . ARG C 1 273 ? -4.524 76.270 46.433 1.00 33.61 252 ARG C C 1
ATOM 7118 O O . ARG C 1 273 ? -3.600 77.044 46.204 1.00 38.55 252 ARG C O 1
ATOM 7126 N N . PRO C 1 274 ? -4.431 74.957 46.234 1.00 33.75 253 PRO C N 1
ATOM 7127 C CA . PRO C 1 274 ? -3.305 74.405 45.492 1.00 35.67 253 PRO C CA 1
ATOM 7128 C C . PRO C 1 274 ? -3.553 74.648 44.023 1.00 34.16 253 PRO C C 1
ATOM 7129 O O . PRO C 1 274 ? -4.704 74.880 43.642 1.00 39.87 253 PRO C O 1
ATOM 7133 N N . LEU C 1 275 ? -2.500 74.619 43.213 1.00 28.26 254 LEU C N 1
ATOM 7134 C CA . LEU C 1 275 ? -2.649 74.701 41.770 1.00 30.96 254 LEU C CA 1
ATOM 7135 C C . LEU C 1 275 ? -2.056 73.403 41.223 1.00 35.63 254 LEU C C 1
ATOM 7136 O O . LEU C 1 275 ? -0.904 73.073 41.504 1.00 36.25 254 LEU C O 1
ATOM 7141 N N . SER C 1 276 ? -2.826 72.649 40.457 1.00 30.32 255 SER C N 1
ATOM 7142 C CA . SER C 1 276 ? -2.304 71.356 40.045 1.00 37.56 255 SER C CA 1
ATOM 7143 C C . SER C 1 276 ? -1.523 71.502 38.753 1.00 32.61 255 SER C C 1
ATOM 7144 O O . SER C 1 276 ? -1.690 72.475 38.031 1.00 33.03 255 SER C O 1
ATOM 7147 N N . ALA C 1 277 ? -0.665 70.523 38.486 1.00 28.85 256 ALA C N 1
ATOM 7148 C CA . ALA C 1 277 ? 0.193 70.497 37.301 1.00 28.38 256 ALA C CA 1
ATOM 7149 C C . ALA C 1 277 ? -0.597 70.729 36.014 1.00 26.32 256 ALA C C 1
ATOM 7150 O O . ALA C 1 277 ? -1.627 70.086 35.770 1.00 29.09 256 ALA C O 1
ATOM 7152 N N . GLY C 1 278 ? -0.124 71.665 35.199 1.00 31.22 257 GLY C N 1
ATOM 7153 C CA . GLY C 1 278 ? -0.834 72.066 33.996 1.00 30.91 257 GLY C CA 1
ATOM 7154 C C . GLY C 1 278 ? -1.622 73.354 34.174 1.00 29.23 257 GLY C C 1
ATOM 7155 O O . GLY C 1 278 ? -2.228 73.850 33.220 1.00 30.39 257 GLY C O 1
ATOM 7156 N N . THR C 1 279 ? -1.645 73.893 35.393 1.00 29.24 258 THR C N 1
ATOM 7157 C CA . THR C 1 279 ? -2.290 75.183 35.620 1.00 25.34 258 THR C CA 1
ATOM 7158 C C . THR C 1 279 ? -1.557 76.251 34.803 1.00 32.69 258 THR C C 1
ATOM 7159 O O . THR C 1 279 ? -0.319 76.331 34.815 1.00 29.50 258 THR C O 1
ATOM 7163 N N . ILE C 1 280 ? -2.313 77.050 34.070 1.00 25.54 259 ILE C N 1
ATOM 7164 C CA . ILE C 1 280 ? -1.730 78.122 33.282 1.00 27.09 259 ILE C CA 1
ATOM 7165 C C . ILE C 1 280 ? -1.959 79.464 33.987 1.00 35.15 259 ILE C C 1
ATOM 7166 O O . ILE C 1 280 ? -3.080 79.765 34.385 1.00 30.97 259 ILE C O 1
ATOM 7171 N N . ILE C 1 281 ? -0.901 80.263 34.139 1.00 32.41 260 ILE C N 1
ATOM 7172 C CA . ILE C 1 281 ? -1.003 81.565 34.791 1.00 28.16 260 ILE C CA 1
ATOM 7173 C C . ILE C 1 281 ? -0.599 82.658 33.807 1.00 35.10 260 ILE C C 1
ATOM 7174 O O . ILE C 1 281 ? 0.514 82.648 33.281 1.00 33.30 260 ILE C O 1
ATOM 7179 N N . GLY C 1 282 ? -1.485 83.615 33.559 1.00 27.92 261 GLY C N 1
ATOM 7180 C CA . GLY C 1 282 ? -1.216 84.587 32.518 1.00 33.60 261 GLY C CA 1
ATOM 7181 C C . GLY C 1 282 ? -0.756 85.878 33.144 1.00 33.35 261 GLY C C 1
ATOM 7182 O O . GLY C 1 282 ? -1.199 86.212 34.243 1.00 31.62 261 GLY C O 1
ATOM 7183 N N . SER C 1 283 ? 0.115 86.606 32.448 1.00 27.48 262 SER C N 1
ATOM 7184 C CA . SER C 1 283 ? 0.651 87.868 32.973 1.00 26.91 262 SER C CA 1
ATOM 7185 C C . SER C 1 283 ? -0.397 88.961 32.990 1.00 34.65 262 SER C C 1
ATOM 7186 O O . SER C 1 283 ? -0.402 89.817 33.875 1.00 39.85 262 SER C O 1
ATOM 7189 N N . GLY C 1 284 ? -1.282 88.931 32.002 1.00 36.71 263 GLY C N 1
ATOM 7190 C CA . GLY C 1 284 ? -2.156 90.060 31.734 1.00 38.80 263 GLY C CA 1
ATOM 7191 C C . GLY C 1 284 ? -1.548 90.867 30.593 1.00 39.40 263 GLY C C 1
ATOM 7192 O O . GLY C 1 284 ? -0.360 90.686 30.251 1.00 31.07 263 GLY C O 1
ATOM 7193 N N . THR C 1 285 ? -2.347 91.755 30.006 1.00 36.01 264 THR C N 1
ATOM 7194 C CA . THR C 1 285 ? -1.925 92.522 28.830 1.00 30.64 264 THR C CA 1
ATOM 7195 C C . THR C 1 285 ? -0.618 93.279 29.090 1.00 28.13 264 THR C C 1
ATOM 7196 O O . THR C 1 285 ? -0.481 93.994 30.092 1.00 29.73 264 THR C O 1
ATOM 7200 N N . VAL C 1 286 ? 0.345 93.072 28.198 1.00 31.94 265 VAL C N 1
ATOM 7201 C CA . VAL C 1 286 ? 1.646 93.696 28.331 1.00 33.57 265 VAL C CA 1
ATOM 7202 C C . VAL C 1 286 ? 1.498 95.173 27.978 1.00 34.48 265 VAL C C 1
ATOM 7203 O O . VAL C 1 286 ? 1.108 95.513 26.864 1.00 33.72 265 VAL C O 1
ATOM 7207 N N . SER C 1 287 ? 1.804 96.038 28.933 1.00 32.82 266 SER C N 1
ATOM 7208 C CA . SER C 1 287 ? 1.628 97.484 28.755 1.00 36.17 266 SER C CA 1
ATOM 7209 C C . SER C 1 287 ? 2.864 98.244 29.256 1.00 39.70 266 SER C C 1
ATOM 7210 O O . SER C 1 287 ? 3.436 97.888 30.292 1.00 38.53 266 SER C O 1
ATOM 7213 N N . ASN C 1 288 ? 3.279 99.270 28.508 1.00 39.20 267 ASN C N 1
ATOM 7214 C CA . ASN C 1 288 ? 4.404 100.130 28.894 1.00 41.74 267 ASN C CA 1
ATOM 7215 C C . ASN C 1 288 ? 3.968 101.589 29.014 1.00 41.67 267 ASN C C 1
ATOM 7216 O O . ASN C 1 288 ? 3.201 102.088 28.190 1.00 38.11 267 ASN C O 1
ATOM 7221 N N . LYS C 1 289 ? 4.477 102.260 30.043 1.00 43.80 268 LYS C N 1
ATOM 7222 C CA . LYS C 1 289 ? 4.335 103.692 30.195 1.00 38.41 268 LYS C CA 1
ATOM 7223 C C . LYS C 1 289 ? 5.351 104.397 29.304 1.00 45.61 268 LYS C C 1
ATOM 7224 O O . LYS C 1 289 ? 6.320 103.796 28.850 1.00 46.13 268 LYS C O 1
ATOM 7230 N N . LEU C 1 290 ? 5.120 105.678 29.043 1.00 46.99 269 LEU C N 1
ATOM 7231 C CA . LEU C 1 290 ? 6.117 106.485 28.360 1.00 47.01 269 LEU C CA 1
ATOM 7232 C C . LEU C 1 290 ? 6.325 107.739 29.182 1.00 48.73 269 LEU C C 1
ATOM 7233 O O . LEU C 1 290 ? 5.379 108.499 29.426 1.00 49.45 269 LEU C O 1
ATOM 7238 N N . GLU C 1 291 ? 7.562 107.946 29.618 1.00 50.24 270 GLU C N 1
ATOM 7239 C CA . GLU C 1 291 ? 7.890 109.076 30.481 1.00 52.88 270 GLU C CA 1
ATOM 7240 C C . GLU C 1 291 ? 6.952 109.116 31.688 1.00 50.98 270 GLU C C 1
ATOM 7241 O O . GLU C 1 291 ? 6.583 110.189 32.171 1.00 52.77 270 GLU C O 1
ATOM 7247 N N . GLY C 1 292 ? 6.573 107.933 32.168 1.00 48.09 271 GLY C N 1
ATOM 7248 C CA . GLY C 1 292 ? 5.734 107.825 33.340 1.00 54.21 271 GLY C CA 1
ATOM 7249 C C . GLY C 1 292 ? 4.259 108.099 33.073 1.00 60.14 271 GLY C C 1
ATOM 7250 O O . GLY C 1 292 ? 3.457 108.099 34.007 1.00 59.06 271 GLY C O 1
ATOM 7251 N N . GLY C 1 293 ? 3.904 108.329 31.808 1.00 56.11 272 GLY C N 1
ATOM 7252 C CA . GLY C 1 293 ? 2.520 108.569 31.420 1.00 48.93 272 GLY C CA 1
ATOM 7253 C C . GLY C 1 293 ? 2.065 107.579 30.365 1.00 42.95 272 GLY C C 1
ATOM 7254 O O . GLY C 1 293 ? 2.769 106.602 30.104 1.00 47.45 272 GLY C O 1
ATOM 7255 N N . PRO C 1 294 ? 0.885 107.812 29.759 1.00 46.72 273 PRO C N 1
ATOM 7256 C CA . PRO C 1 294 ? 0.328 106.906 28.739 1.00 48.62 273 PRO C CA 1
ATOM 7257 C C . PRO C 1 294 ? 1.306 106.675 27.599 1.00 47.05 273 PRO C C 1
ATOM 7258 O O . PRO C 1 294 ? 1.953 107.612 27.176 1.00 50.29 273 PRO C O 1
ATOM 7262 N N . GLY C 1 295 ? 1.432 105.439 27.127 1.00 47.07 274 GLY C N 1
ATOM 7263 C CA . GLY C 1 295 ? 2.320 105.163 26.019 1.00 46.46 274 GLY C CA 1
ATOM 7264 C C . GLY C 1 295 ? 1.824 105.779 24.727 1.00 46.30 274 GLY C C 1
ATOM 7265 O O . GLY C 1 295 ? 0.659 106.175 24.620 1.00 53.40 274 GLY C O 1
ATOM 7266 N N . ARG C 1 296 ? 2.711 105.868 23.741 1.00 40.00 275 ARG C N 1
ATOM 7267 C CA . ARG C 1 296 ? 2.348 106.406 22.441 1.00 44.04 275 ARG C CA 1
ATOM 7268 C C . ARG C 1 296 ? 2.384 105.347 21.365 1.00 42.29 275 ARG C C 1
ATOM 7269 O O . ARG C 1 296 ? 3.113 104.353 21.479 1.00 44.85 275 ARG C O 1
ATOM 7277 N N . PRO C 1 297 ? 1.601 105.552 20.298 1.00 48.46 276 PRO C N 1
ATOM 7278 C CA . PRO C 1 297 ? 1.578 104.536 19.241 1.00 44.05 276 PRO C CA 1
ATOM 7279 C C . PRO C 1 297 ? 2.969 104.274 18.695 1.00 41.09 276 PRO C C 1
ATOM 7280 O O . PRO C 1 297 ? 3.842 105.141 18.775 1.00 45.71 276 PRO C O 1
ATOM 7284 N N . VAL C 1 298 ? 3.165 103.091 18.135 1.00 45.10 277 VAL C N 1
ATOM 7285 C CA . VAL C 1 298 ? 4.425 102.747 17.505 1.00 51.32 277 VAL C CA 1
ATOM 7286 C C . VAL C 1 298 ? 4.721 103.712 16.349 1.00 50.56 277 VAL C C 1
ATOM 7287 O O . VAL C 1 298 ? 5.856 104.129 16.169 1.00 50.53 277 VAL C O 1
ATOM 7291 N N . SER C 1 299 ? 3.696 104.068 15.575 1.00 51.31 278 SER C N 1
ATOM 7292 C CA . SER C 1 299 ? 3.892 104.959 14.426 1.00 60.78 278 SER C CA 1
ATOM 7293 C C . SER C 1 299 ? 4.395 106.347 14.839 1.00 63.64 278 SER C C 1
ATOM 7294 O O . SER C 1 299 ? 4.913 107.099 14.015 1.00 67.25 278 SER C O 1
ATOM 7297 N N . GLU C 1 300 ? 4.237 106.678 16.118 1.00 65.05 279 GLU C N 1
ATOM 7298 C CA . GLU C 1 300 ? 4.658 107.972 16.646 1.00 59.97 279 GLU C CA 1
ATOM 7299 C C . GLU C 1 300 ? 5.968 107.846 17.408 1.00 62.63 279 GLU C C 1
ATOM 7300 O O . GLU C 1 300 ? 6.379 108.779 18.099 1.00 63.87 279 GLU C O 1
ATOM 7306 N N . GLY C 1 301 ? 6.613 106.689 17.287 1.00 58.95 280 GLY C N 1
ATOM 7307 C CA . GLY C 1 301 ? 7.884 106.442 17.951 1.00 52.35 280 GLY C CA 1
ATOM 7308 C C . GLY C 1 301 ? 7.764 105.800 19.325 1.00 55.55 280 GLY C C 1
ATOM 7309 O O . GLY C 1 301 ? 8.751 105.686 20.046 1.00 52.92 280 GLY C O 1
ATOM 7310 N N . GLY C 1 302 ? 6.559 105.367 19.690 1.00 55.35 281 GLY C N 1
ATOM 7311 C CA . GLY C 1 302 ? 6.338 104.759 20.990 1.00 49.12 281 GLY C CA 1
ATOM 7312 C C . GLY C 1 302 ? 6.439 103.242 20.947 1.00 48.83 281 GLY C C 1
ATOM 7313 O O . GLY C 1 302 ? 6.871 102.665 19.950 1.00 49.43 281 GLY C O 1
ATOM 7314 N N . ALA C 1 303 ? 6.030 102.603 22.041 1.00 47.55 282 ALA C N 1
ATOM 7315 C CA . ALA C 1 303 ? 5.983 101.150 22.129 1.00 43.45 282 ALA C CA 1
ATOM 7316 C C . ALA C 1 303 ? 4.584 100.603 21.841 1.00 42.65 282 ALA C C 1
ATOM 7317 O O . ALA C 1 303 ? 4.383 99.387 21.739 1.00 39.98 282 ALA C O 1
ATOM 7319 N N . GLY C 1 304 ? 3.604 101.489 21.732 1.00 40.42 283 GLY C N 1
ATOM 7320 C CA . GLY C 1 304 ? 2.265 101.035 21.409 1.00 39.05 283 GLY C CA 1
ATOM 7321 C C . GLY C 1 304 ? 1.615 100.179 22.487 1.00 38.89 283 GLY C C 1
ATOM 7322 O O . GLY C 1 304 ? 1.876 100.349 23.683 1.00 37.28 283 GLY C O 1
ATOM 7323 N N . TYR C 1 305 ? 0.763 99.247 22.058 1.00 34.58 284 TYR C N 1
ATOM 7324 C CA . TYR C 1 305 ? -0.172 98.585 22.964 1.00 36.97 284 TYR C CA 1
ATOM 7325 C C . TYR C 1 305 ? -0.398 97.140 22.573 1.00 33.15 284 TYR C C 1
ATOM 7326 O O . TYR C 1 305 ? -0.248 96.775 21.414 1.00 37.21 284 TYR C O 1
ATOM 7335 N N . SER C 1 306 ? -0.791 96.324 23.544 1.00 35.75 285 SER C N 1
ATOM 7336 C CA . SER C 1 306 ? -1.059 94.917 23.264 1.00 33.62 285 SER C CA 1
ATOM 7337 C C . SER C 1 306 ? -2.562 94.613 23.179 1.00 37.87 285 SER C C 1
ATOM 7338 O O . SER C 1 306 ? -2.971 93.441 23.060 1.00 36.01 285 SER C O 1
ATOM 7341 N N . CYS C 1 307 ? -3.372 95.675 23.206 1.00 41.06 286 CYS C N 1
ATOM 7342 C CA . CYS C 1 307 ? -4.812 95.561 23.019 1.00 38.02 286 CYS C CA 1
ATOM 7343 C C . CYS C 1 307 ? -5.405 96.896 22.541 1.00 41.62 286 CYS C C 1
ATOM 7344 O O . CYS C 1 307 ? -4.879 97.971 22.835 1.00 39.51 286 CYS C O 1
ATOM 7347 N N . ILE C 1 308 ? -6.498 96.831 21.790 1.00 37.80 287 ILE C N 1
ATOM 7348 C CA . ILE C 1 308 ? -7.148 98.061 21.343 1.00 38.03 287 ILE C CA 1
ATOM 7349 C C . ILE C 1 308 ? -7.717 98.851 22.518 1.00 36.28 287 ILE C C 1
ATOM 7350 O O . ILE C 1 308 ? -7.648 100.071 22.543 1.00 40.10 287 ILE C O 1
ATOM 7355 N N . ALA C 1 309 ? -8.268 98.149 23.500 1.00 40.79 288 ALA C N 1
ATOM 7356 C CA . ALA C 1 309 ? -8.893 98.822 24.633 1.00 43.41 288 ALA C CA 1
ATOM 7357 C C . ALA C 1 309 ? -7.953 99.863 25.217 1.00 37.21 288 ALA C C 1
ATOM 7358 O O . ALA C 1 309 ? -8.371 100.967 25.544 1.00 38.07 288 ALA C O 1
ATOM 7360 N N . GLU C 1 310 ? -6.676 99.524 25.335 1.00 37.53 289 GLU C N 1
ATOM 7361 C CA . GLU C 1 310 ? -5.735 100.479 25.917 1.00 38.03 289 GLU C CA 1
ATOM 7362 C C . GLU C 1 310 ? -5.590 101.726 25.054 1.00 41.39 289 GLU C C 1
ATOM 7363 O O . GLU C 1 310 ? -5.564 102.856 25.558 1.00 44.23 289 GLU C O 1
ATOM 7369 N N . LEU C 1 311 ? -5.480 101.538 23.747 1.00 43.70 290 LEU C N 1
ATOM 7370 C CA . LEU C 1 311 ? -5.403 102.702 22.873 1.00 40.87 290 LEU C CA 1
ATOM 7371 C C . LEU C 1 311 ? -6.647 103.582 23.052 1.00 42.50 290 LEU C C 1
ATOM 7372 O O . LEU C 1 311 ? -6.561 104.824 23.098 1.00 44.91 290 LEU C O 1
ATOM 7377 N N . ARG C 1 312 ? -7.806 102.942 23.178 1.00 42.00 291 ARG C N 1
ATOM 7378 C CA . ARG C 1 312 ? -9.069 103.680 23.293 1.00 43.61 291 ARG C CA 1
ATOM 7379 C C . ARG C 1 312 ? -9.217 104.438 24.622 1.00 43.14 291 ARG C C 1
ATOM 7380 O O . ARG C 1 312 ? -9.845 105.510 24.670 1.00 46.38 291 ARG C O 1
ATOM 7396 N N . ILE C 1 314 ? -6.619 105.716 26.256 1.00 47.52 293 ILE C N 1
ATOM 7397 C CA . ILE C 1 314 ? -5.716 106.866 26.079 1.00 48.71 293 ILE C CA 1
ATOM 7398 C C . ILE C 1 314 ? -6.307 107.953 25.163 1.00 48.14 293 ILE C C 1
ATOM 7399 O O . ILE C 1 314 ? -6.135 109.165 25.398 1.00 48.19 293 ILE C O 1
ATOM 7404 N N . GLU C 1 315 ? -6.998 107.522 24.116 1.00 45.77 294 GLU C N 1
ATOM 7405 C CA . GLU C 1 315 ? -7.725 108.447 23.256 1.00 47.85 294 GLU C CA 1
ATOM 7406 C C . GLU C 1 315 ? -8.803 109.193 24.045 1.00 46.00 294 GLU C C 1
ATOM 7407 O O . GLU C 1 315 ? -9.026 110.391 23.840 1.00 48.89 294 GLU C O 1
ATOM 7413 N N . THR C 1 316 ? -9.468 108.489 24.953 1.00 50.33 295 THR C N 1
ATOM 7414 C CA . THR C 1 316 ? -10.475 109.115 25.819 1.00 55.82 295 THR C CA 1
ATOM 7415 C C . THR C 1 316 ? -9.831 110.160 26.747 1.00 52.18 295 THR C C 1
ATOM 7416 O O . THR C 1 316 ? -10.280 111.315 26.820 1.00 59.29 295 THR C O 1
ATOM 7420 N N . ILE C 1 317 ? -8.771 109.762 27.448 1.00 49.59 296 ILE C N 1
ATOM 7421 C CA . ILE C 1 317 ? -8.007 110.694 28.282 1.00 57.45 296 ILE C CA 1
ATOM 7422 C C . ILE C 1 317 ? -7.515 111.904 27.486 1.00 58.60 296 ILE C C 1
ATOM 7423 O O . ILE C 1 317 ? -7.606 113.041 27.949 1.00 63.32 296 ILE C O 1
ATOM 7428 N N . GLU C 1 318 ? -7.011 111.661 26.282 1.00 57.73 297 GLU C N 1
ATOM 7429 C CA . GLU C 1 318 ? -6.438 112.731 25.465 1.00 64.06 297 GLU C CA 1
ATOM 7430 C C . GLU C 1 318 ? -7.467 113.627 24.775 1.00 64.47 297 GLU C C 1
ATOM 7431 O O . GLU C 1 318 ? -7.306 114.855 24.743 1.00 62.32 297 GLU C O 1
ATOM 7437 N N . GLY C 1 319 ? -8.513 113.021 24.220 1.00 55.59 298 GLY C N 1
ATOM 7438 C CA . GLY C 1 319 ? -9.387 113.719 23.293 1.00 55.55 298 GLY C CA 1
ATOM 7439 C C . GLY C 1 319 ? -10.859 113.744 23.660 1.00 59.82 298 GLY C C 1
ATOM 7440 O O . GLY C 1 319 ? -11.672 114.302 22.922 1.00 61.07 298 GLY C O 1
ATOM 7441 N N . GLY C 1 320 ? -11.210 113.144 24.793 1.00 55.64 299 GLY C N 1
ATOM 7442 C CA . GLY C 1 320 ? -12.590 113.146 25.245 1.00 58.82 299 GLY C CA 1
ATOM 7443 C C . GLY C 1 320 ? -13.339 111.859 24.924 1.00 57.62 299 GLY C C 1
ATOM 7444 O O . GLY C 1 320 ? -14.332 111.540 25.576 1.00 61.30 299 GLY C O 1
ATOM 7445 N N . ALA C 1 321 ? -12.876 111.125 23.919 1.00 46.85 300 ALA C N 1
ATOM 7446 C CA . ALA C 1 321 ? -13.566 109.895 23.498 1.00 48.67 300 ALA C CA 1
ATOM 7447 C C . ALA C 1 321 ? -12.663 108.932 22.728 1.00 51.55 300 ALA C C 1
ATOM 7448 O O . ALA C 1 321 ? -11.652 109.347 22.151 1.00 55.98 300 ALA C O 1
ATOM 7450 N N . PRO C 1 322 ? -13.027 107.635 22.724 1.00 49.21 301 PRO C N 1
ATOM 7451 C CA . PRO C 1 322 ? -12.321 106.647 21.895 1.00 45.49 301 PRO C CA 1
ATOM 7452 C C . PRO C 1 322 ? -12.443 107.024 20.412 1.00 50.94 301 PRO C C 1
ATOM 7453 O O . PRO C 1 322 ? -13.439 107.637 20.019 1.00 54.25 301 PRO C O 1
ATOM 7457 N N . LYS C 1 323 ? -11.442 106.677 19.607 1.00 48.26 302 LYS C N 1
ATOM 7458 C CA . LYS C 1 323 ? -11.512 106.888 18.165 1.00 51.46 302 LYS C CA 1
ATOM 7459 C C . LYS C 1 323 ? -11.240 105.612 17.362 1.00 52.15 302 LYS C C 1
ATOM 7460 O O . LYS C 1 323 ? -11.835 105.397 16.312 1.00 57.20 302 LYS C O 1
ATOM 7466 N N . THR C 1 324 ? -10.331 104.773 17.847 1.00 45.72 303 THR C N 1
ATOM 7467 C CA . THR C 1 324 ? -9.971 103.554 17.127 1.00 45.28 303 THR C CA 1
ATOM 7468 C C . THR C 1 324 ? -11.002 102.454 17.355 1.00 45.19 303 THR C C 1
ATOM 7469 O O . THR C 1 324 ? -11.372 102.182 18.491 1.00 48.17 303 THR C O 1
ATOM 7473 N N . GLN C 1 325 ? -11.476 101.847 16.270 1.00 48.14 304 GLN C N 1
ATOM 7474 C CA . GLN C 1 325 ? -12.487 100.785 16.334 1.00 48.88 304 GLN C CA 1
ATOM 7475 C C . GLN C 1 325 ? -11.916 99.519 16.962 1.00 44.08 304 GLN C C 1
ATOM 7476 O O . GLN C 1 325 ? -10.733 99.256 16.840 1.00 39.91 304 GLN C O 1
ATOM 7482 N N . PHE C 1 326 ? -12.767 98.713 17.589 1.00 40.71 305 PHE C N 1
ATOM 7483 C CA . PHE C 1 326 ? -12.380 97.355 17.955 1.00 36.49 305 PHE C CA 1
ATOM 7484 C C . PHE C 1 326 ? -12.339 96.481 16.700 1.00 40.18 305 PHE C C 1
ATOM 7485 O O . PHE C 1 326 ? -12.679 96.945 15.606 1.00 41.64 305 PHE C O 1
ATOM 7493 N N . LEU C 1 327 ? -11.902 95.231 16.863 1.00 40.87 306 LEU C N 1
ATOM 7494 C CA . LEU C 1 327 ? -11.766 94.287 15.753 1.00 42.34 306 LEU C CA 1
ATOM 7495 C C . LEU C 1 327 ? -13.093 94.041 15.039 1.00 40.49 306 LEU C C 1
ATOM 7496 O O . LEU C 1 327 ? -14.134 93.862 15.677 1.00 39.45 306 LEU C O 1
ATOM 7501 N N . LYS C 1 328 ? -13.041 94.016 13.714 1.00 37.25 307 LYS C N 1
ATOM 7502 C CA . LYS C 1 328 ? -14.216 93.752 12.904 1.00 43.46 307 LYS C CA 1
ATOM 7503 C C . LYS C 1 328 ? -13.953 92.531 12.030 1.00 46.73 307 LYS C C 1
ATOM 7504 O O . LYS C 1 328 ? -12.800 92.192 11.765 1.00 45.53 307 LYS C O 1
ATOM 7510 N N . PHE C 1 329 ? -15.026 91.891 11.573 1.00 43.05 308 PHE C N 1
ATOM 7511 C CA . PHE C 1 329 ? -1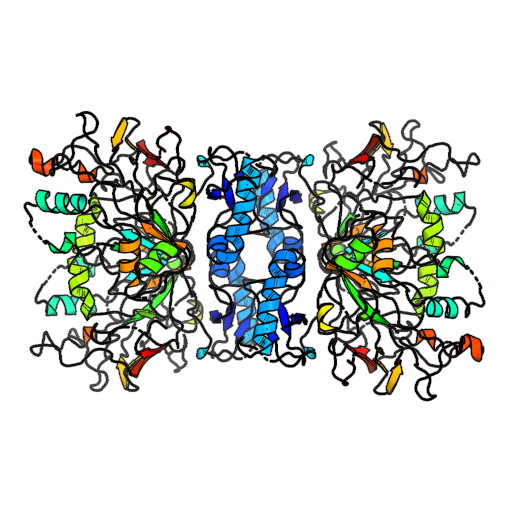4.910 90.753 10.674 1.00 49.58 308 PHE C CA 1
ATOM 7512 C C . PHE C 1 329 ? -13.941 91.089 9.544 1.00 42.57 308 PHE C C 1
ATOM 7513 O O . PHE C 1 329 ? -14.106 92.095 8.856 1.00 41.78 308 PHE C O 1
ATOM 7521 N N . GLY C 1 330 ? -12.930 90.240 9.363 1.00 41.95 309 GLY C N 1
ATOM 7522 C CA . GLY C 1 330 ? -11.926 90.429 8.332 1.00 37.76 309 GLY C CA 1
ATOM 7523 C C . GLY C 1 330 ? -10.582 90.854 8.902 1.00 47.69 309 GLY C C 1
ATOM 7524 O O . GLY C 1 330 ? -9.544 90.678 8.260 1.00 53.43 309 GLY C O 1
ATOM 7525 N N . ASP C 1 331 ? -10.588 91.419 10.105 1.00 43.66 310 ASP C N 1
ATOM 7526 C CA . ASP C 1 331 ? -9.345 91.907 10.705 1.00 44.10 310 ASP C CA 1
ATOM 7527 C C . ASP C 1 331 ? -8.422 90.731 10.999 1.00 42.95 310 ASP C C 1
ATOM 7528 O O . ASP C 1 331 ? -8.880 89.611 11.183 1.00 42.15 310 ASP C O 1
ATOM 7533 N N . VAL C 1 332 ? -7.120 90.984 11.031 1.00 41.73 311 VAL C N 1
ATOM 7534 C CA . VAL C 1 332 ? -6.166 89.932 11.343 1.00 43.45 311 VAL C CA 1
ATOM 7535 C C . VAL C 1 332 ? -5.220 90.426 12.416 1.00 45.41 311 VAL C C 1
ATOM 7536 O O . VAL C 1 332 ? -4.719 91.552 12.347 1.00 48.12 311 VAL C O 1
ATOM 7540 N N . VAL C 1 333 ? -5.004 89.584 13.418 1.00 41.33 312 VAL C N 1
ATOM 7541 C CA . VAL C 1 333 ? -4.214 89.940 14.582 1.00 36.77 312 VAL C CA 1
ATOM 7542 C C . VAL C 1 333 ? -3.045 88.966 14.659 1.00 37.06 312 VAL C C 1
ATOM 7543 O O . VAL C 1 333 ? -3.232 87.769 14.445 1.00 35.97 312 VAL C O 1
ATOM 7547 N N . ARG C 1 334 ? -1.846 89.471 14.938 1.00 36.53 313 ARG C N 1
ATOM 7548 C CA . ARG C 1 334 ? -0.671 88.614 15.046 1.00 33.91 313 ARG C CA 1
ATOM 7549 C C . ARG C 1 334 ? 0.118 88.957 16.299 1.00 39.88 313 ARG C C 1
ATOM 7550 O O . ARG C 1 334 ? 0.324 90.133 16.603 1.00 37.42 313 ARG C O 1
ATOM 7558 N N . ILE C 1 335 ? 0.539 87.926 17.026 1.00 36.70 314 ILE C N 1
ATOM 7559 C CA . ILE C 1 335 ? 1.254 88.077 18.291 1.00 33.46 314 ILE C CA 1
ATOM 7560 C C . ILE C 1 335 ? 2.432 87.098 18.313 1.00 37.01 314 ILE C C 1
ATOM 7561 O O . ILE C 1 335 ? 2.254 85.894 18.129 1.00 36.94 314 ILE C O 1
ATOM 7566 N N . GLU C 1 336 ? 3.637 87.615 18.516 1.00 32.33 315 GLU C N 1
ATOM 7567 C CA . GLU C 1 336 ? 4.824 86.761 18.583 1.00 34.49 315 GLU C CA 1
ATOM 7568 C C . GLU C 1 336 ? 5.894 87.508 19.360 1.00 34.62 315 GLU C C 1
ATOM 7569 O O . GLU C 1 336 ? 5.710 88.676 19.692 1.00 34.94 315 GLU C O 1
ATOM 7583 N N . LYS C 1 338 ? 10.359 87.809 19.595 1.00 40.46 317 LYS C N 1
ATOM 7584 C CA . LYS C 1 338 ? 11.629 87.427 18.991 1.00 42.84 317 LYS C CA 1
ATOM 7585 C C . LYS C 1 338 ? 12.772 87.600 19.974 1.00 41.45 317 LYS C C 1
ATOM 7586 O O . LYS C 1 338 ? 12.750 88.503 20.806 1.00 41.89 317 LYS C O 1
ATOM 7592 N N . ASP C 1 339 ? 13.774 86.735 19.885 1.00 36.78 318 ASP C N 1
ATOM 7593 C CA . ASP C 1 339 ? 14.931 86.858 20.761 1.00 42.26 318 ASP C CA 1
ATOM 7594 C C . ASP C 1 339 ? 15.808 87.999 20.255 1.00 46.59 318 ASP C C 1
ATOM 7595 O O . ASP C 1 339 ? 15.511 88.596 19.223 1.00 44.91 318 ASP C O 1
ATOM 7600 N N . ARG C 1 340 ? 16.871 88.310 20.986 1.00 44.54 319 ARG C N 1
ATOM 7601 C CA . ARG C 1 340 ? 17.685 89.467 20.636 1.00 59.80 319 ARG C CA 1
ATOM 7602 C C . ARG C 1 340 ? 18.267 89.354 19.226 1.00 63.85 319 ARG C C 1
ATOM 7603 O O . ARG C 1 340 ? 18.633 90.362 18.622 1.00 64.03 319 ARG C O 1
ATOM 7611 N N . THR C 1 341 ? 18.325 88.134 18.692 1.00 58.56 320 THR C N 1
ATOM 7612 C CA . THR C 1 341 ? 18.887 87.916 17.355 1.00 54.53 320 THR C CA 1
ATOM 7613 C C . THR C 1 341 ? 17.843 88.026 16.241 1.00 53.99 320 THR C C 1
ATOM 7614 O O . THR C 1 341 ? 18.183 87.985 15.056 1.00 59.06 320 THR C O 1
ATOM 7618 N N . GLY C 1 342 ? 16.575 88.163 16.626 1.00 48.66 321 GLY C N 1
ATOM 7619 C CA . GLY C 1 342 ? 15.499 88.337 15.663 1.00 49.30 321 GLY C CA 1
ATOM 7620 C C . GLY C 1 342 ? 14.724 87.065 15.339 1.00 51.87 321 GLY C C 1
ATOM 7621 O O . GLY C 1 342 ? 13.854 87.070 14.467 1.00 54.99 321 GLY C O 1
ATOM 7622 N N . HIS C 1 343 ? 15.043 85.974 16.031 1.00 48.33 322 HIS C N 1
ATOM 7623 C CA . HIS C 1 343 ? 14.361 84.695 15.802 1.00 45.64 322 HIS C CA 1
ATOM 7624 C C . HIS C 1 343 ? 13.165 84.505 16.720 1.00 46.09 322 HIS C C 1
ATOM 7625 O O . HIS C 1 343 ? 13.248 84.759 17.927 1.00 39.57 322 HIS C O 1
ATOM 7632 N N . SER C 1 344 ? 12.054 84.055 16.135 1.00 46.12 323 SER C N 1
ATOM 7633 C CA . SER C 1 344 ? 10.817 83.849 16.875 1.00 47.29 323 SER C CA 1
ATOM 7634 C C . SER C 1 344 ? 11.028 82.759 17.916 1.00 43.75 323 SER C C 1
ATOM 7635 O O . SER C 1 344 ? 11.525 81.681 17.605 1.00 42.18 323 SER C O 1
ATOM 7638 N N . ILE C 1 345 ? 10.680 83.048 19.161 1.00 42.98 324 ILE C N 1
ATOM 7639 C CA . ILE C 1 345 ? 10.850 82.067 20.214 1.00 34.67 324 ILE C CA 1
ATOM 7640 C C . ILE C 1 345 ? 9.683 81.080 20.210 1.00 36.79 324 ILE C C 1
ATOM 7641 O O . ILE C 1 345 ? 9.899 79.873 20.246 1.00 38.83 324 ILE C O 1
ATOM 7646 N N . PHE C 1 346 ? 8.444 81.590 20.180 1.00 31.94 325 PHE C N 1
ATOM 7647 C CA . PHE C 1 346 ? 7.274 80.728 20.388 1.00 31.96 325 PHE C CA 1
ATOM 7648 C C . PHE C 1 346 ? 6.449 80.362 19.159 1.00 33.22 325 PHE C C 1
ATOM 7649 O O . PHE C 1 346 ? 5.401 79.725 19.305 1.00 35.64 325 PHE C O 1
ATOM 7657 N N . GLY C 1 347 ? 6.876 80.787 17.978 1.00 33.28 326 GLY C N 1
ATOM 7658 C CA . GLY C 1 347 ? 5.991 80.802 16.827 1.00 38.40 326 GLY C CA 1
ATOM 7659 C C . GLY C 1 347 ? 4.953 81.912 16.958 1.00 40.06 326 GLY C C 1
ATOM 7660 O O . GLY C 1 347 ? 4.915 82.631 17.957 1.00 39.15 326 GLY C O 1
ATOM 7661 N N . ALA C 1 348 ? 4.111 82.078 15.945 1.00 34.40 327 ALA C N 1
ATOM 7662 C CA . ALA C 1 348 ? 3.152 83.174 15.963 1.00 30.86 327 ALA C CA 1
ATOM 7663 C C . ALA C 1 348 ? 1.729 82.719 16.238 1.00 36.70 327 ALA C C 1
ATOM 7664 O O . ALA C 1 348 ? 1.289 81.676 15.755 1.00 38.21 327 ALA C O 1
ATOM 7666 N N . ILE C 1 349 ? 1.022 83.516 17.034 1.00 37.61 328 ILE C N 1
ATOM 7667 C CA . ILE C 1 349 ? -0.434 83.482 17.049 1.00 36.75 328 ILE C CA 1
ATOM 7668 C C . ILE C 1 349 ? -0.805 84.416 15.922 1.00 38.93 328 ILE C C 1
ATOM 7669 O O . ILE C 1 349 ? -0.300 85.549 15.852 1.00 34.08 328 ILE C O 1
ATOM 7674 N N . GLU C 1 350 ? -1.622 83.929 15.000 1.00 33.80 329 GLU C N 1
ATOM 7675 C CA . GLU C 1 350 ? -2.113 84.772 13.927 1.00 33.51 329 GLU C CA 1
ATOM 7676 C C . GLU C 1 350 ? -3.529 84.387 13.567 1.00 31.50 329 GLU C C 1
ATOM 7677 O O . GLU C 1 350 ? -3.773 83.283 13.086 1.00 38.04 329 GLU C O 1
ATOM 7683 N N . GLN C 1 351 ? -4.466 85.308 13.793 1.00 31.37 330 GLN C N 1
ATOM 7684 C CA . GLN C 1 351 ? -5.884 84.940 13.768 1.00 32.41 330 GLN C CA 1
ATOM 7685 C C . GLN C 1 351 ? -6.729 85.934 13.015 1.00 33.08 330 GLN C C 1
ATOM 7686 O O . GLN C 1 351 ? -6.632 87.137 13.236 1.00 34.69 330 GLN C O 1
ATOM 7692 N N . LYS C 1 352 ? -7.575 85.421 12.135 1.00 36.10 331 LYS C N 1
ATOM 7693 C CA . LYS C 1 352 ? -8.534 86.253 11.442 1.00 36.72 331 LYS C CA 1
ATOM 7694 C C . LYS C 1 352 ? -9.857 86.282 12.183 1.00 36.86 331 LYS C C 1
ATOM 7695 O O . LYS C 1 352 ? -10.373 85.244 12.596 1.00 38.51 331 LYS C O 1
ATOM 7701 N N . VAL C 1 353 ? -10.427 87.470 12.326 1.00 35.94 332 VAL C N 1
ATOM 7702 C CA . VAL C 1 353 ? -11.736 87.598 12.948 1.00 36.10 332 VAL C CA 1
ATOM 7703 C C . VAL C 1 353 ? -12.831 87.343 11.912 1.00 38.87 332 VAL C C 1
ATOM 7704 O O . VAL C 1 353 ? -12.800 87.882 10.806 1.00 34.03 332 VAL C O 1
ATOM 7708 N N . GLY C 1 354 ? -13.795 86.508 12.272 1.00 40.75 333 GLY C N 1
ATOM 7709 C CA . GLY C 1 354 ? -14.843 86.139 11.346 1.00 44.37 333 GLY C CA 1
ATOM 7710 C C . GLY C 1 354 ? -16.169 85.872 12.025 1.00 47.01 333 GLY C C 1
ATOM 7711 O O . GLY C 1 354 ? -16.251 85.754 13.253 1.00 41.36 333 GLY C O 1
ATOM 7712 N N . LYS C 1 355 ? -17.206 85.769 11.203 1.00 44.36 334 LYS C N 1
ATOM 7713 C CA . LYS C 1 355 ? -18.563 85.572 11.673 1.00 42.15 334 LYS C CA 1
ATOM 7714 C C . LYS C 1 355 ? -18.797 84.109 12.049 1.00 44.07 334 LYS C C 1
ATOM 7715 O O . LYS C 1 355 ? -18.512 83.215 11.269 1.00 46.11 334 LYS C O 1
ATOM 7721 N N . TYR C 1 356 ? -19.301 83.878 13.258 1.00 44.01 335 TYR C N 1
ATOM 7722 C CA . TYR C 1 356 ? -19.765 82.563 13.688 1.00 42.20 335 TYR C CA 1
ATOM 7723 C C . TYR C 1 356 ? -21.220 82.375 13.269 1.00 45.97 335 TYR C C 1
ATOM 7724 O O . TYR C 1 356 ? -22.067 83.226 13.558 1.00 45.77 335 TYR C O 1
ATOM 7733 N N . GLU C 1 357 ? -21.518 81.266 12.605 1.00 48.33 336 GLU C N 1
ATOM 7734 C CA . GLU C 1 357 ? -22.898 80.936 12.281 1.00 60.53 336 GLU C CA 1
ATOM 7735 C C . GLU C 1 357 ? -23.162 79.472 12.593 1.00 63.54 336 GLU C C 1
ATOM 7736 O O . GLU C 1 357 ? -22.389 78.602 12.189 1.00 59.95 336 GLU C O 1
ATOM 7742 N N . ARG C 1 358 ? -24.242 79.201 13.323 1.00 68.21 337 ARG C N 1
ATOM 7743 C CA . ARG C 1 358 ? -24.595 77.824 13.664 1.00 71.12 337 ARG C CA 1
ATOM 7744 C C . ARG C 1 358 ? -24.711 76.999 12.390 1.00 74.68 337 ARG C C 1
ATOM 7745 O O . ARG C 1 358 ? -25.353 77.434 11.432 1.00 76.38 337 ARG C O 1
ATOM 7753 N N . GLN D 1 20 ? -33.452 53.196 32.673 1.00 91.71 -1 GLN D N 1
ATOM 7754 C CA . GLN D 1 20 ? -33.658 52.814 34.067 1.00 90.33 -1 GLN D CA 1
ATOM 7755 C C . GLN D 1 20 ? -32.657 53.478 35.027 1.00 81.45 -1 GLN D C 1
ATOM 7756 O O . GLN D 1 20 ? -32.812 53.396 36.248 1.00 77.53 -1 GLN D O 1
ATOM 7762 N N . GLY D 1 21 ? -31.637 54.134 34.474 1.00 73.65 0 GLY D N 1
ATOM 7763 C CA . GLY D 1 21 ? -30.762 54.996 35.258 1.00 62.93 0 GLY D CA 1
ATOM 7764 C C . GLY D 1 21 ? -29.490 54.343 35.769 1.00 62.02 0 GLY D C 1
ATOM 7765 O O . GLY D 1 21 ? -29.400 53.115 35.848 1.00 51.61 0 GLY D O 1
ATOM 7774 N N . LYS D 1 23 ? -25.633 55.098 38.412 1.00 44.27 2 LYS D N 1
ATOM 7775 C CA . LYS D 1 23 ? -24.828 55.895 39.324 1.00 46.22 2 LYS D CA 1
ATOM 7776 C C . LYS D 1 23 ? -23.340 55.656 39.103 1.00 47.72 2 LYS D C 1
ATOM 7777 O O . LYS D 1 23 ? -22.902 54.499 39.067 1.00 49.91 2 LYS D O 1
ATOM 7783 N N . LEU D 1 24 ? -22.575 56.749 38.970 1.00 36.86 3 LEU D N 1
ATOM 7784 C CA . LEU D 1 24 ? -21.136 56.681 38.722 1.00 41.53 3 LEU D CA 1
ATOM 7785 C C . LEU D 1 24 ? -20.313 57.349 39.828 1.00 40.19 3 LEU D C 1
ATOM 7786 O O . LEU D 1 24 ? -20.742 58.338 40.414 1.00 49.70 3 LEU D O 1
ATOM 7791 N N . ALA D 1 25 ? -19.128 56.811 40.104 1.00 41.43 4 ALA D N 1
ATOM 7792 C CA . ALA D 1 25 ? -18.235 57.405 41.090 1.00 44.19 4 ALA D CA 1
ATOM 7793 C C . ALA D 1 25 ? -16.797 57.257 40.654 1.00 45.44 4 ALA D C 1
ATOM 7794 O O . ALA D 1 25 ? -16.493 56.463 39.767 1.00 47.12 4 ALA D O 1
ATOM 7796 N N . THR D 1 26 ? -15.920 58.026 41.293 1.00 43.21 5 THR D N 1
ATOM 7797 C CA . THR D 1 26 ? -14.480 57.916 41.092 1.00 40.43 5 THR D CA 1
ATOM 7798 C C . THR D 1 26 ? -13.810 57.574 42.419 1.00 41.51 5 THR D C 1
ATOM 7799 O O . THR D 1 26 ? -13.931 58.325 43.387 1.00 41.95 5 THR D O 1
ATOM 7803 N N . LEU D 1 27 ? -13.122 56.430 42.480 1.00 38.69 6 LEU D N 1
ATOM 7804 C CA . LEU D 1 27 ? -12.374 56.075 43.685 1.00 41.18 6 LEU D CA 1
ATOM 7805 C C . LEU D 1 27 ? -10.968 56.667 43.632 1.00 46.83 6 LEU D C 1
ATOM 7806 O O . LEU D 1 27 ? -10.316 56.654 42.585 1.00 45.74 6 LEU D O 1
ATOM 7811 N N . LYS D 1 28 ? -10.502 57.202 44.755 1.00 52.63 7 LYS D N 1
ATOM 7812 C CA . LYS D 1 28 ? -9.155 57.753 44.792 1.00 52.92 7 LYS D CA 1
ATOM 7813 C C . LYS D 1 28 ? -8.188 56.616 44.499 1.00 49.42 7 LYS D C 1
ATOM 7814 O O . LYS D 1 28 ? -8.408 55.482 44.924 1.00 47.91 7 LYS D O 1
ATOM 7820 N N . ASP D 1 29 ? -7.137 56.907 43.747 1.00 46.96 8 ASP D N 1
ATOM 7821 C CA . ASP D 1 29 ? -6.049 55.937 43.607 1.00 49.86 8 ASP D CA 1
ATOM 7822 C C . ASP D 1 29 ? -4.728 56.670 43.380 1.00 50.16 8 ASP D C 1
ATOM 7823 O O . ASP D 1 29 ? -4.643 57.878 43.614 1.00 44.56 8 ASP D O 1
ATOM 7828 N N . SER D 1 30 ? -3.702 55.951 42.937 1.00 48.73 9 SER D N 1
ATOM 7829 C CA . SER D 1 30 ? -2.389 56.558 42.777 1.00 48.60 9 SER D CA 1
ATOM 7830 C C . SER D 1 30 ? -2.332 57.552 41.608 1.00 45.80 9 SER D C 1
ATOM 7831 O O . SER D 1 30 ? -1.312 58.213 41.405 1.00 37.68 9 SER D O 1
ATOM 7834 N N . THR D 1 31 ? -3.417 57.659 40.840 1.00 41.86 10 THR D N 1
ATOM 7835 C CA . THR D 1 31 ? -3.423 58.533 39.655 1.00 39.44 10 THR D CA 1
ATOM 7836 C C . THR D 1 31 ? -4.246 59.797 39.921 1.00 39.68 10 THR D C 1
ATOM 7837 O O . THR D 1 31 ? -5.055 59.824 40.837 1.00 39.90 10 THR D O 1
ATOM 7841 N N . ARG D 1 32 ? -4.057 60.833 39.106 1.00 36.03 11 ARG D N 1
ATOM 7842 C CA . ARG D 1 32 ? -4.692 62.119 39.356 1.00 34.53 11 ARG D CA 1
ATOM 7843 C C . ARG D 1 32 ? -6.194 62.133 39.053 1.00 38.54 11 ARG D C 1
ATOM 7844 O O . ARG D 1 32 ? -6.958 62.919 39.636 1.00 39.12 11 ARG D O 1
ATOM 7852 N N . ASP D 1 33 ? -6.618 61.273 38.134 1.00 34.79 12 ASP D N 1
ATOM 7853 C CA . ASP D 1 33 ? -8.024 61.242 37.716 1.00 38.46 12 ASP D CA 1
ATOM 7854 C C . ASP D 1 33 ? -8.835 60.144 38.389 1.00 41.51 12 ASP D C 1
ATOM 7855 O O . ASP D 1 33 ? -10.032 60.016 38.143 1.00 41.38 12 ASP D O 1
ATOM 7860 N N . GLY D 1 34 ? -8.180 59.348 39.229 1.00 41.14 13 GLY D N 1
ATOM 7861 C CA . GLY D 1 34 ? -8.893 58.345 40.011 1.00 40.88 13 GLY D CA 1
ATOM 7862 C C . GLY D 1 34 ? -9.397 57.172 39.192 1.00 35.72 13 GLY D C 1
ATOM 7863 O O . GLY D 1 34 ? -9.088 57.051 38.009 1.00 43.02 13 GLY D O 1
ATOM 7864 N N . LYS D 1 35 ? -10.172 56.296 39.825 1.00 38.04 14 LYS D N 1
ATOM 7865 C CA . LYS D 1 35 ? -10.627 55.069 39.181 1.00 36.30 14 LYS D CA 1
ATOM 7866 C C . LYS D 1 35 ? -12.132 55.082 39.028 1.00 40.76 14 LYS D C 1
ATOM 7867 O O . LYS D 1 35 ? -12.861 55.174 40.024 1.00 42.40 14 LYS D O 1
ATOM 7873 N N . LEU D 1 36 ? -12.602 55.028 37.782 1.00 41.89 15 LEU D N 1
ATOM 7874 C CA . LEU D 1 36 ? -14.045 55.066 37.503 1.00 39.33 15 LEU D CA 1
ATOM 7875 C C . LEU D 1 36 ? -14.730 53.749 37.873 1.00 41.16 15 LEU D C 1
ATOM 7876 O O . LEU D 1 36 ? -14.272 52.679 37.462 1.00 44.29 15 LEU D O 1
ATOM 7881 N N . VAL D 1 37 ? -15.824 53.837 38.635 1.00 42.85 16 VAL D N 1
ATOM 7882 C CA . VAL D 1 37 ? -16.653 52.673 38.947 1.00 46.63 16 VAL D CA 1
ATOM 7883 C C . VAL D 1 37 ? -18.156 52.965 38.789 1.00 45.82 16 VAL D C 1
ATOM 7884 O O . VAL D 1 37 ? -18.610 54.095 38.951 1.00 40.13 16 VAL D O 1
ATOM 7888 N N . VAL D 1 38 ? -18.920 51.929 38.469 1.00 42.90 17 VAL D N 1
ATOM 7889 C CA . VAL D 1 38 ? -20.371 52.018 38.454 1.00 49.05 17 VAL D CA 1
ATOM 7890 C C . VAL D 1 38 ? -20.862 51.606 39.827 1.00 46.18 17 VAL D C 1
ATOM 7891 O O . VAL D 1 38 ? -20.362 50.638 40.397 1.00 49.38 17 VAL D O 1
ATOM 7895 N N . VAL D 1 39 ? -21.816 52.361 40.363 1.00 47.64 18 VAL D N 1
ATOM 7896 C CA . VAL D 1 39 ? -22.293 52.182 41.730 1.00 49.68 18 VAL D CA 1
ATOM 7897 C C . VAL D 1 39 ? -23.769 51.743 41.791 1.00 50.00 18 VAL D C 1
ATOM 7898 O O . VAL D 1 39 ? -24.628 52.281 41.068 1.00 44.21 18 VAL D O 1
ATOM 7902 N N . SER D 1 40 ? -24.047 50.757 42.653 1.00 56.27 19 SER D N 1
ATOM 7903 C CA . SER D 1 40 ? -25.404 50.241 42.852 1.00 57.57 19 SER D CA 1
ATOM 7904 C C . SER D 1 40 ? -26.326 51.326 43.399 1.00 58.40 19 SER D C 1
ATOM 7905 O O . SER D 1 40 ? -25.878 52.270 44.055 1.00 56.66 19 SER D O 1
ATOM 7908 N N . LYS D 1 41 ? -27.619 51.191 43.139 1.00 57.65 20 LYS D N 1
ATOM 7909 C CA . LYS D 1 41 ? -28.565 52.224 43.554 1.00 55.98 20 LYS D CA 1
ATOM 7910 C C . LYS D 1 41 ? -28.496 52.483 45.056 1.00 57.83 20 LYS D C 1
ATOM 7911 O O . LYS D 1 41 ? -28.622 53.621 45.502 1.00 59.55 20 LYS D O 1
ATOM 7917 N N . ASP D 1 42 ? -28.279 51.429 45.836 1.00 60.06 21 ASP D N 1
ATOM 7918 C CA . ASP D 1 42 ? -28.232 51.565 47.285 1.00 58.85 21 ASP D CA 1
ATOM 7919 C C . ASP D 1 42 ? -26.858 52.022 47.789 1.00 56.04 21 ASP D C 1
ATOM 7920 O O . ASP D 1 42 ? -26.624 52.089 48.995 1.00 62.72 21 ASP D O 1
ATOM 7925 N N . LEU D 1 43 ? -25.961 52.349 46.860 1.00 51.97 22 LEU D N 1
ATOM 7926 C CA . LEU D 1 43 ? -24.643 52.876 47.197 1.00 54.03 22 LEU D CA 1
ATOM 7927 C C . LEU D 1 43 ? -23.782 51.953 48.082 1.00 60.53 22 LEU D C 1
ATOM 7928 O O . LEU D 1 43 ? -22.874 52.421 48.783 1.00 58.13 22 LEU D O 1
ATOM 7933 N N . THR D 1 44 ? -24.049 50.652 48.047 1.00 54.51 23 THR D N 1
ATOM 7934 C CA . THR D 1 44 ? -23.263 49.711 48.851 1.00 58.29 23 THR D CA 1
ATOM 7935 C C . THR D 1 44 ? -22.212 48.974 48.034 1.00 63.38 23 THR D C 1
ATOM 7936 O O . THR D 1 44 ? -21.203 48.520 48.585 1.00 64.51 23 THR D O 1
ATOM 7940 N N . ARG D 1 45 ? -22.449 48.847 46.729 1.00 64.47 24 ARG D N 1
ATOM 7941 C CA . ARG D 1 45 ? -21.551 48.083 45.860 1.00 66.91 24 ARG D CA 1
ATOM 7942 C C . ARG D 1 45 ? -21.153 48.840 44.596 1.00 62.25 24 ARG D C 1
ATOM 7943 O O . ARG D 1 45 ? -21.895 49.685 44.109 1.00 59.82 24 ARG D O 1
ATOM 7951 N N . CYS D 1 46 ? -19.984 48.517 44.055 1.00 59.05 25 CYS D N 1
ATOM 7952 C CA . CYS D 1 46 ? -19.532 49.137 42.814 1.00 57.10 25 CYS D CA 1
ATOM 7953 C C . CYS D 1 46 ? -18.724 48.147 41.984 1.00 61.06 25 CYS D C 1
ATOM 7954 O O . CYS D 1 46 ? -18.242 47.136 42.505 1.00 62.31 25 CYS D O 1
ATOM 7957 N N . SER D 1 47 ? -18.595 48.429 40.690 1.00 61.75 26 SER D N 1
ATOM 7958 C CA . SER D 1 47 ? -17.732 47.639 39.816 1.00 59.38 26 SER D CA 1
ATOM 7959 C C . SER D 1 47 ? -16.774 48.526 39.023 1.00 53.38 26 SER D C 1
ATOM 7960 O O . SER D 1 47 ? -17.187 49.508 38.411 1.00 49.10 26 SER D O 1
ATOM 7963 N N . GLU D 1 48 ? -15.493 48.176 39.036 1.00 47.82 27 GLU D N 1
ATOM 7964 C CA . GLU D 1 48 ? -14.522 48.910 38.233 1.00 49.49 27 GLU D CA 1
ATOM 7965 C C . GLU D 1 48 ? -14.885 48.580 36.794 1.00 49.89 27 GLU D C 1
ATOM 7966 O O . GLU D 1 48 ? -15.417 47.504 36.529 1.00 47.17 27 GLU D O 1
ATOM 7972 N N . VAL D 1 49 ? -14.641 49.493 35.861 1.00 45.38 28 VAL D N 1
ATOM 7973 C CA . VAL D 1 49 ? -15.011 49.227 34.470 1.00 48.88 28 VAL D CA 1
ATOM 7974 C C . VAL D 1 49 ? -13.904 49.535 33.473 1.00 48.32 28 VAL D C 1
ATOM 7975 O O . VAL D 1 49 ? -14.155 50.159 32.448 1.00 48.73 28 VAL D O 1
ATOM 7979 N N . GLY D 1 50 ? -12.697 49.043 33.755 1.00 46.78 29 GLY D N 1
ATOM 7980 C CA . GLY D 1 50 ? -11.511 49.389 32.984 1.00 48.11 29 GLY D CA 1
ATOM 7981 C C . GLY D 1 50 ? -11.494 49.004 31.510 1.00 49.97 29 GLY D C 1
ATOM 7982 O O . GLY D 1 50 ? -10.689 49.517 30.733 1.00 51.65 29 GLY D O 1
ATOM 7983 N N . HIS D 1 51 ? -12.352 48.075 31.118 1.00 46.27 30 HIS D N 1
ATOM 7984 C CA . HIS D 1 51 ? -12.443 47.688 29.715 1.00 47.45 30 HIS D CA 1
ATOM 7985 C C . HIS D 1 51 ? -13.267 48.732 28.942 1.00 44.57 30 HIS D C 1
ATOM 7986 O O . HIS D 1 51 ? -13.235 48.772 27.712 1.00 47.82 30 HIS D O 1
ATOM 7993 N N . ILE D 1 52 ? -13.983 49.589 29.667 1.00 44.20 31 ILE D N 1
ATOM 7994 C CA . ILE D 1 52 ? -14.780 50.641 29.023 1.00 45.69 31 ILE D CA 1
ATOM 7995 C C . ILE D 1 52 ? -14.131 52.015 29.166 1.00 42.80 31 ILE D C 1
ATOM 7996 O O . ILE D 1 52 ? -13.791 52.648 28.169 1.00 42.56 31 ILE D O 1
ATOM 8001 N N . ALA D 1 53 ? -13.941 52.451 30.407 1.00 40.46 32 ALA D N 1
ATOM 8002 C CA . ALA D 1 53 ? -13.260 53.707 30.697 1.00 44.47 32 ALA D CA 1
ATOM 8003 C C . ALA D 1 53 ? -12.511 53.622 32.023 1.00 41.62 32 ALA D C 1
ATOM 8004 O O . ALA D 1 53 ? -13.050 53.132 33.009 1.00 44.48 32 ALA D O 1
ATOM 8006 N N . ARG D 1 54 ? -11.278 54.119 32.050 1.00 41.23 33 ARG D N 1
ATOM 8007 C CA . ARG D 1 54 ? -10.490 54.160 33.282 1.00 38.46 33 ARG D CA 1
ATOM 8008 C C . ARG D 1 54 ? -10.997 55.255 34.213 1.00 37.65 33 ARG D C 1
ATOM 8009 O O . ARG D 1 54 ? -10.921 55.124 35.433 1.00 40.25 33 ARG D O 1
ATOM 8017 N N . THR D 1 55 ? -11.514 56.328 33.619 1.00 40.23 34 THR D N 1
ATOM 8018 C CA . THR D 1 55 ? -11.876 57.545 34.345 1.00 37.62 34 THR D CA 1
ATOM 8019 C C . THR D 1 55 ? -13.207 58.116 33.870 1.00 32.75 34 THR D C 1
ATOM 8020 O O . THR D 1 55 ? -13.619 57.929 32.719 1.00 38.32 34 THR D O 1
ATOM 8024 N N . LEU D 1 56 ? -13.884 58.832 34.755 1.00 29.79 35 LEU D N 1
ATOM 8025 C CA . LEU D 1 56 ? -15.143 59.472 34.360 1.00 31.96 35 LEU D CA 1
ATOM 8026 C C . LEU D 1 56 ? -14.940 60.379 33.146 1.00 37.66 35 LEU D C 1
ATOM 8027 O O . LEU D 1 56 ? -15.732 60.358 32.201 1.00 38.39 35 LEU D O 1
ATOM 8032 N N . GLN D 1 57 ? -13.874 61.170 33.156 1.00 32.22 36 GLN D N 1
ATOM 8033 C CA . GLN D 1 57 ? -13.638 62.068 32.026 1.00 32.26 36 GLN D CA 1
ATOM 8034 C C . GLN D 1 57 ? -13.533 61.322 30.698 1.00 38.89 36 GLN D C 1
ATOM 8035 O O . GLN D 1 57 ? -14.044 61.796 29.672 1.00 31.72 36 GLN D O 1
ATOM 8041 N N . ALA D 1 58 ? -12.875 60.158 30.710 1.00 35.20 37 ALA D N 1
ATOM 8042 C CA . ALA D 1 58 ? -12.730 59.396 29.481 1.00 37.12 37 ALA D CA 1
ATOM 8043 C C . ALA D 1 58 ? -14.086 58.872 29.012 1.00 32.96 37 ALA D C 1
ATOM 8044 O O . ALA D 1 58 ? -14.354 58.786 27.818 1.00 34.41 37 ALA D O 1
ATOM 8046 N N . ALA D 1 59 ? -14.934 58.504 29.960 1.00 32.23 38 ALA D N 1
ATOM 8047 C CA . ALA D 1 59 ? -16.302 58.123 29.642 1.00 36.82 38 ALA D CA 1
ATOM 8048 C C . ALA D 1 59 ? -17.094 59.279 29.001 1.00 37.25 38 ALA D C 1
ATOM 8049 O O . ALA D 1 59 ? -17.729 59.111 27.962 1.00 36.52 38 ALA D O 1
ATOM 8051 N N . LEU D 1 60 ? -17.054 60.450 29.626 1.00 35.85 39 LEU D N 1
ATOM 8052 C CA . LEU D 1 60 ? -17.692 61.640 29.051 1.00 33.62 39 LEU D CA 1
ATOM 8053 C C . LEU D 1 60 ? -17.135 62.034 27.672 1.00 34.91 39 LEU D C 1
ATOM 8054 O O . LEU D 1 60 ? -17.891 62.461 26.790 1.00 35.41 39 LEU D O 1
ATOM 8059 N N . ASP D 1 61 ? -15.823 61.882 27.489 1.00 34.50 40 ASP D N 1
ATOM 8060 C CA . ASP D 1 61 ? -15.173 62.239 26.229 1.00 31.63 40 ASP D CA 1
ATOM 8061 C C . ASP D 1 61 ? -15.781 61.480 25.066 1.00 31.93 40 ASP D C 1
ATOM 8062 O O . ASP D 1 61 ? -15.806 61.980 23.944 1.00 34.71 40 ASP D O 1
ATOM 8067 N N . ASP D 1 62 ? -16.237 60.254 25.339 1.00 34.93 41 ASP D N 1
ATOM 8068 C CA . ASP D 1 62 ? -16.705 59.342 24.303 1.00 31.86 41 ASP D CA 1
ATOM 8069 C C . ASP D 1 62 ? -18.088 58.804 24.646 1.00 36.84 41 ASP D C 1
ATOM 8070 O O . ASP D 1 62 ? -18.428 57.657 24.336 1.00 36.49 41 ASP D O 1
ATOM 8075 N N . TRP D 1 63 ? -18.889 59.650 25.268 1.00 35.16 42 TRP D N 1
ATOM 8076 C CA . TRP D 1 63 ? -20.145 59.236 25.874 1.00 38.36 42 TRP D CA 1
ATOM 8077 C C . TRP D 1 63 ? -21.116 58.520 24.938 1.00 38.69 42 TRP D C 1
ATOM 8078 O O . TRP D 1 63 ? -21.813 57.583 25.352 1.00 40.68 42 TRP D O 1
ATOM 8089 N N . ALA D 1 64 ? -21.195 58.970 23.691 1.00 41.68 43 ALA D N 1
ATOM 8090 C CA . ALA D 1 64 ? -22.150 58.385 22.762 1.00 45.82 43 ALA D CA 1
ATOM 8091 C C . ALA D 1 64 ? -21.926 56.882 22.695 1.00 46.96 43 ALA D C 1
ATOM 8092 O O . ALA D 1 64 ? -22.860 56.104 22.518 1.00 41.51 43 ALA D O 1
ATOM 8094 N N . HIS D 1 65 ? -20.673 56.474 22.844 1.00 43.85 44 HIS D N 1
ATOM 8095 C CA . HIS D 1 65 ? -20.344 55.062 22.788 1.00 48.43 44 HIS D CA 1
ATOM 8096 C C . HIS D 1 65 ? -20.160 54.441 24.167 1.00 50.09 44 HIS D C 1
ATOM 8097 O O . HIS D 1 65 ? -20.595 53.315 24.396 1.00 51.27 44 HIS D O 1
ATOM 8104 N N . ALA D 1 66 ? -19.522 55.168 25.080 1.00 46.32 45 ALA D N 1
ATOM 8105 C CA . ALA D 1 66 ? -19.246 54.634 26.407 1.00 43.21 45 ALA D CA 1
ATOM 8106 C C . ALA D 1 66 ? -20.502 54.516 27.267 1.00 46.34 45 ALA D C 1
ATOM 8107 O O . ALA D 1 66 ? -20.657 53.554 28.022 1.00 44.05 45 ALA D O 1
ATOM 8109 N N . GLY D 1 67 ? -21.386 55.502 27.166 1.00 47.84 46 GLY D N 1
ATOM 8110 C CA . GLY D 1 67 ? -22.576 55.561 28.001 1.00 47.70 46 GLY D CA 1
ATOM 8111 C C . GLY D 1 67 ? -23.406 54.283 28.031 1.00 45.51 46 GLY D C 1
ATOM 8112 O O . GLY D 1 67 ? -23.749 53.777 29.100 1.00 43.09 46 GLY D O 1
ATOM 8113 N N . PRO D 1 68 ? -23.766 53.766 26.857 1.00 44.25 47 PRO D N 1
ATOM 8114 C CA . PRO D 1 68 ? -24.621 52.571 26.845 1.00 52.22 47 PRO D CA 1
ATOM 8115 C C . PRO D 1 68 ? -23.893 51.350 27.412 1.00 58.43 47 PRO D C 1
ATOM 8116 O O . PRO D 1 68 ? -24.531 50.439 27.941 1.00 56.32 47 PRO D O 1
ATOM 8120 N N . ARG D 1 69 ? -22.566 51.337 27.308 1.00 47.72 48 ARG D N 1
ATOM 8121 C CA . ARG D 1 69 ? -21.793 50.226 27.839 1.00 44.20 48 ARG D CA 1
ATOM 8122 C C . ARG D 1 69 ? -21.860 50.259 29.359 1.00 52.76 48 ARG D C 1
ATOM 8123 O O . ARG D 1 69 ? -22.079 49.230 30.002 1.00 56.34 48 ARG D O 1
ATOM 8131 N N . LEU D 1 70 ? -21.711 51.454 29.927 1.00 48.91 49 LEU D N 1
ATOM 8132 C CA . LEU D 1 70 ? -21.830 51.636 31.370 1.00 47.83 49 LEU D CA 1
ATOM 8133 C C . LEU D 1 70 ? -23.236 51.268 31.860 1.00 50.17 49 LEU D C 1
ATOM 8134 O O . LEU D 1 70 ? -23.387 50.691 32.944 1.00 45.68 49 LEU D O 1
ATOM 8139 N N . GLU D 1 71 ? -24.255 51.612 31.070 1.00 45.43 50 GLU D N 1
ATOM 8140 C CA . GLU D 1 71 ? -25.639 51.260 31.395 1.00 50.64 50 GLU D CA 1
ATOM 8141 C C . GLU D 1 71 ? -25.817 49.745 31.523 1.00 55.56 50 GLU D C 1
ATOM 8142 O O . GLU D 1 71 ? -26.519 49.264 32.411 1.00 55.36 50 GLU D O 1
ATOM 8148 N N . ARG D 1 72 ? -25.188 48.996 30.627 1.00 59.50 51 ARG D N 1
ATOM 8149 C CA . ARG D 1 72 ? -25.280 47.540 30.675 1.00 63.69 51 ARG D CA 1
ATOM 8150 C C . ARG D 1 72 ? -24.610 46.995 31.934 1.00 63.07 51 ARG D C 1
ATOM 8151 O O . ARG D 1 72 ? -25.070 46.015 32.516 1.00 65.98 51 ARG D O 1
ATOM 8159 N N . VAL D 1 73 ? -23.530 47.635 32.367 1.00 53.33 52 VAL D N 1
ATOM 8160 C CA . VAL D 1 73 ? -22.902 47.249 33.626 1.00 52.23 52 VAL D CA 1
ATOM 8161 C C . VAL D 1 73 ? -23.832 47.572 34.798 1.00 54.75 52 VAL D C 1
ATOM 8162 O O . VAL D 1 73 ? -23.999 46.770 35.717 1.00 55.83 52 VAL D O 1
ATOM 8166 N N . ALA D 1 74 ? -24.464 48.740 34.739 1.00 50.82 53 ALA D N 1
ATOM 8167 C CA . ALA D 1 74 ? -25.343 49.174 35.811 1.00 54.31 53 ALA D CA 1
ATOM 8168 C C . ALA D 1 74 ? -26.441 48.140 36.049 1.00 58.87 53 ALA D C 1
ATOM 8169 O O . ALA D 1 74 ? -26.808 47.848 37.191 1.00 64.16 53 ALA D O 1
ATOM 8171 N N . GLU D 1 75 ? -26.954 47.573 34.965 1.00 55.48 54 GLU D N 1
ATOM 8172 C CA . GLU D 1 75 ? -28.067 46.642 35.085 1.00 58.75 54 GLU D CA 1
ATOM 8173 C C . GLU D 1 75 ? -27.589 45.247 35.486 1.00 67.36 54 GLU D C 1
ATOM 8174 O O . GLU D 1 75 ? -28.330 44.481 36.103 1.00 72.72 54 GLU D O 1
ATOM 8180 N N . GLY D 1 76 ? -26.348 44.929 35.127 1.00 61.57 55 GLY D N 1
ATOM 8181 C CA . GLY D 1 76 ? -25.697 43.720 35.593 1.00 62.10 55 GLY D CA 1
ATOM 8182 C C . GLY D 1 76 ? -25.470 43.766 37.093 1.00 60.62 55 GLY D C 1
ATOM 8183 O O . GLY D 1 76 ? -25.450 42.731 37.752 1.00 63.21 55 GLY D O 1
ATOM 8184 N N . ILE D 1 77 ? -25.299 44.968 37.635 1.00 60.72 56 ILE D N 1
ATOM 8185 C CA . ILE D 1 77 ? -25.082 45.141 39.066 1.00 61.27 56 ILE D CA 1
ATOM 8186 C C . ILE D 1 77 ? -26.388 44.953 39.820 1.00 67.03 56 ILE D C 1
ATOM 8187 O O . ILE D 1 77 ? -26.425 44.348 40.897 1.00 74.33 56 ILE D O 1
ATOM 8192 N N . GLU D 1 78 ? -27.463 45.466 39.237 1.00 60.93 57 GLU D N 1
ATOM 8193 C CA . GLU D 1 78 ? -28.775 45.421 39.868 1.00 65.20 57 GLU D CA 1
ATOM 8194 C C . GLU D 1 78 ? -29.357 44.005 39.873 1.00 67.41 57 GLU D C 1
ATOM 8195 O O . GLU D 1 78 ? -30.096 43.630 40.796 1.00 65.84 57 GLU D O 1
ATOM 8201 N N . THR D 1 79 ? -29.028 43.219 38.848 1.00 67.22 58 THR D N 1
ATOM 8202 C CA . THR D 1 79 ? -29.462 41.816 38.793 1.00 71.25 58 THR D CA 1
ATOM 8203 C C . THR D 1 79 ? -28.534 40.907 39.593 1.00 78.21 58 THR D C 1
ATOM 8204 O O . THR D 1 79 ? -28.990 40.000 40.287 1.00 88.05 58 THR D O 1
ATOM 8208 N N . GLY D 1 80 ? -27.231 41.136 39.488 1.00 73.09 59 GLY D N 1
ATOM 8209 C CA . GLY D 1 80 ? -26.275 40.339 40.233 1.00 76.82 59 GLY D CA 1
ATOM 8210 C C . GLY D 1 80 ? -25.316 39.585 39.339 1.00 78.62 59 GLY D C 1
ATOM 8211 O O . GLY D 1 80 ? -24.409 38.901 39.819 1.00 81.54 59 GLY D O 1
ATOM 8212 N N . ALA D 1 81 ? -25.516 39.704 38.031 1.00 74.18 60 ALA D N 1
ATOM 8213 C CA . ALA D 1 81 ? -24.601 39.104 37.066 1.00 78.31 60 ALA D CA 1
ATOM 8214 C C . ALA D 1 81 ? -23.222 39.745 37.174 1.00 73.47 60 ALA D C 1
ATOM 8215 O O . ALA D 1 81 ? -22.197 39.121 36.883 1.00 70.03 60 ALA D O 1
ATOM 8217 N N . GLN D 1 82 ? -23.204 41.004 37.594 1.00 74.81 61 GLN D N 1
ATOM 8218 C CA . GLN D 1 82 ? -21.967 41.774 37.652 1.00 68.84 61 GLN D CA 1
ATOM 8219 C C . GLN D 1 82 ? -21.258 41.635 38.991 1.00 71.91 61 GLN D C 1
ATOM 8220 O O . GLN D 1 82 ? -21.797 42.020 40.027 1.00 77.90 61 GLN D O 1
ATOM 8226 N N . PRO D 1 83 ? -20.045 41.072 38.978 1.00 76.52 62 PRO D N 1
ATOM 8227 C CA . PRO D 1 83 ? -19.239 41.032 40.202 1.00 74.71 62 PRO D CA 1
ATOM 8228 C C . PRO D 1 83 ? -18.957 42.453 40.687 1.00 68.29 62 PRO D C 1
ATOM 8229 O O . PRO D 1 83 ? -18.647 43.313 39.871 1.00 58.56 62 PRO D O 1
ATOM 8233 N N . THR D 1 84 ? -19.062 42.686 41.992 1.00 73.12 63 THR D N 1
ATOM 8234 C CA . THR D 1 84 ? -18.830 44.010 42.557 1.00 71.58 63 THR D CA 1
ATOM 8235 C C . THR D 1 84 ? -18.031 43.936 43.852 1.00 67.78 63 THR D C 1
ATOM 8236 O O . THR D 1 84 ? -17.844 42.859 44.421 1.00 63.84 63 THR D O 1
ATOM 8248 N N . ARG D 1 86 ? -17.412 46.299 47.760 1.00 67.25 65 ARG D N 1
ATOM 8249 C CA . ARG D 1 86 ? -18.023 47.287 48.651 1.00 69.04 65 ARG D CA 1
ATOM 8250 C C . ARG D 1 86 ? -17.708 48.716 48.176 1.00 59.17 65 ARG D C 1
ATOM 8251 O O . ARG D 1 86 ? -16.558 49.047 47.856 1.00 60.19 65 ARG D O 1
ATOM 8259 N N . PHE D 1 87 ? -18.730 49.561 48.129 1.00 54.44 66 PHE D N 1
ATOM 8260 C CA . PHE D 1 87 ? -18.516 50.968 47.825 1.00 54.85 66 PHE D CA 1
ATOM 8261 C C . PHE D 1 87 ? -18.380 51.721 49.140 1.00 61.13 66 PHE D C 1
ATOM 8262 O O . PHE D 1 87 ? -19.275 51.656 49.990 1.00 63.24 66 PHE D O 1
ATOM 8270 N N . HIS D 1 88 ? -17.255 52.416 49.312 1.00 55.07 67 HIS D N 1
ATOM 8271 C CA . HIS D 1 88 ? -17.015 53.238 50.503 1.00 57.86 67 HIS D CA 1
ATOM 8272 C C . HIS D 1 88 ? -16.985 54.737 50.177 1.00 59.66 67 HIS D C 1
ATOM 8273 O O . HIS D 1 88 ? -16.046 55.225 49.548 1.00 58.16 67 HIS D O 1
ATOM 8280 N N . GLU D 1 89 ? -17.987 55.469 50.640 1.00 57.26 68 GLU D N 1
ATOM 8281 C CA . GLU D 1 89 ? -18.004 56.910 50.436 1.00 61.82 68 GLU D CA 1
ATOM 8282 C C . GLU D 1 89 ? -16.732 57.598 50.947 1.00 62.05 68 GLU D C 1
ATOM 8283 O O . GLU D 1 89 ? -16.321 58.616 50.399 1.00 63.78 68 GLU D O 1
ATOM 8289 N N . HIS D 1 90 ? -16.087 57.032 51.966 1.00 60.34 69 HIS D N 1
ATOM 8290 C CA . HIS D 1 90 ? -14.846 57.614 52.490 1.00 65.84 69 HIS D CA 1
ATOM 8291 C C . HIS D 1 90 ? -13.653 57.497 51.550 1.00 62.16 69 HIS D C 1
ATOM 8292 O O . HIS D 1 90 ? -12.635 58.159 51.754 1.00 63.52 69 HIS D O 1
ATOM 8299 N N . ASP D 1 91 ? -13.774 56.649 50.535 1.00 56.93 70 ASP D N 1
ATOM 8300 C CA . ASP D 1 91 ? -12.674 56.413 49.604 1.00 50.87 70 ASP D CA 1
ATOM 8301 C C . ASP D 1 91 ? -12.882 57.072 48.251 1.00 50.27 70 ASP D C 1
ATOM 8302 O O . ASP D 1 91 ? -12.024 56.987 47.368 1.00 50.21 70 ASP D O 1
ATOM 8307 N N . ALA D 1 92 ? -14.026 57.718 48.084 1.00 45.86 71 ALA D N 1
ATOM 8308 C CA . ALA D 1 92 ? -14.371 58.313 46.808 1.00 45.28 71 ALA D CA 1
ATOM 8309 C C . ALA D 1 92 ? -13.745 59.691 46.696 1.00 46.05 71 ALA D C 1
ATOM 8310 O O . ALA D 1 92 ? -13.673 60.424 47.680 1.00 47.70 71 ALA D O 1
ATOM 8312 N N . ALA D 1 93 ? -13.270 60.020 45.499 1.00 41.90 72 ALA D N 1
ATOM 8313 C CA . ALA D 1 93 ? -12.940 61.401 45.157 1.00 38.88 72 ALA D CA 1
ATOM 8314 C C . ALA D 1 93 ? -14.234 62.057 44.737 1.00 40.24 72 ALA D C 1
ATOM 8315 O O . ALA D 1 93 ? -15.292 61.435 44.790 1.00 43.10 72 ALA D O 1
ATOM 8317 N N . SER D 1 94 ? -14.155 63.317 44.319 1.00 38.09 73 SER D N 1
ATOM 8318 C CA . SER D 1 94 ? -15.247 63.908 43.580 1.00 40.45 73 SER D CA 1
ATOM 8319 C C . SER D 1 94 ? -15.320 63.179 42.247 1.00 39.34 73 SER D C 1
ATOM 8320 O O . SER D 1 94 ? -14.283 62.826 41.682 1.00 41.38 73 SER D O 1
ATOM 8323 N N . PRO D 1 95 ? -16.541 62.935 41.746 1.00 39.14 74 PRO D N 1
ATOM 8324 C CA . PRO D 1 95 ? -16.718 62.199 40.487 1.00 36.97 74 PRO D CA 1
ATOM 8325 C C . PRO D 1 95 ? -15.751 62.673 39.397 1.00 36.20 74 PRO D C 1
ATOM 8326 O O . PRO D 1 95 ? -15.190 61.837 38.698 1.00 38.75 74 PRO D O 1
ATOM 8330 N N . LEU D 1 96 ? -15.552 63.981 39.253 1.00 33.43 75 LEU D N 1
ATOM 8331 C CA . LEU D 1 96 ? -14.413 64.490 38.488 1.00 36.05 75 LEU D CA 1
ATOM 8332 C C . LEU D 1 96 ? -13.434 65.165 39.451 1.00 39.45 75 LEU D C 1
ATOM 8333 O O . LEU D 1 96 ? -13.666 66.287 39.883 1.00 31.22 75 LEU D O 1
ATOM 8338 N N . PRO D 1 97 ? -12.340 64.467 39.803 1.00 37.43 76 PRO D N 1
ATOM 8339 C CA . PRO D 1 97 ? -11.369 64.988 40.772 1.00 36.32 76 PRO D CA 1
ATOM 8340 C C . PRO D 1 97 ? -10.733 66.269 40.254 1.00 40.73 76 PRO D C 1
ATOM 8341 O O . PRO D 1 97 ? -10.426 67.180 41.026 1.00 40.58 76 PRO D O 1
ATOM 8345 N N . ARG D 1 98 ? -10.518 66.318 38.944 1.00 32.77 77 ARG D N 1
ATOM 8346 C CA . ARG D 1 98 ? -10.171 67.552 38.266 1.00 31.64 77 ARG D CA 1
ATOM 8347 C C . ARG D 1 98 ? -11.045 67.614 37.025 1.00 33.62 77 ARG D C 1
ATOM 8348 O O . ARG D 1 98 ? -11.270 66.589 36.368 1.00 31.19 77 ARG D O 1
ATOM 8356 N N . ALA D 1 99 ? -11.569 68.806 36.740 1.00 31.31 78 ALA D N 1
ATOM 8357 C CA . ALA D 1 99 ? -12.435 69.047 35.594 1.00 33.08 78 ALA D CA 1
ATOM 8358 C C . ALA D 1 99 ? -11.898 70.198 34.774 1.00 30.99 78 ALA D C 1
ATOM 8359 O O . ALA D 1 99 ? -11.174 71.043 35.288 1.00 33.28 78 ALA D O 1
ATOM 8361 N N . PHE D 1 100 ? -12.284 70.231 33.505 1.00 30.03 79 PHE D N 1
ATOM 8362 C CA . PHE D 1 100 ? -11.876 71.269 32.577 1.00 34.29 79 PHE D CA 1
ATOM 8363 C C . PHE D 1 100 ? -12.675 72.561 32.740 1.00 31.52 79 PHE D C 1
ATOM 8364 O O . PHE D 1 100 ? -12.251 73.623 32.285 1.00 29.54 79 PHE D O 1
ATOM 8372 N N . GLN D 1 101 ? -13.815 72.468 33.412 1.00 28.89 80 GLN D N 1
ATOM 8373 C CA . GLN D 1 101 ? -14.617 73.656 33.658 1.00 24.68 80 GLN D CA 1
ATOM 8374 C C . GLN D 1 101 ? -15.563 73.485 34.828 1.00 32.35 80 GLN D C 1
ATOM 8375 O O . GLN D 1 101 ? -16.205 72.427 34.990 1.00 33.50 80 GLN D O 1
ATOM 8381 N N . TRP D 1 102 ? -15.629 74.526 35.657 1.00 30.91 81 TRP D N 1
ATOM 8382 C CA . TRP D 1 102 ? -16.594 74.594 36.756 1.00 32.45 81 TRP D CA 1
ATOM 8383 C C . TRP D 1 102 ? -17.157 76.014 36.730 1.00 35.20 81 TRP D C 1
ATOM 8384 O O . TRP D 1 102 ? -16.432 76.993 36.946 1.00 30.81 81 TRP D O 1
ATOM 8395 N N . ALA D 1 103 ? -18.447 76.112 36.422 1.00 34.00 82 ALA D N 1
ATOM 8396 C CA . ALA D 1 103 ? -19.115 77.391 36.264 1.00 30.64 82 ALA D CA 1
ATOM 8397 C C . ALA D 1 103 ? -20.401 77.321 37.076 1.00 31.42 82 ALA D C 1
ATOM 8398 O O . ALA D 1 103 ? -21.224 76.410 36.904 1.00 32.50 82 ALA D O 1
ATOM 8400 N N . ASP D 1 104 ? -20.549 78.272 37.983 1.00 32.92 83 ASP D N 1
ATOM 8401 C CA . ASP D 1 104 ? -21.537 78.175 39.035 1.00 34.20 83 ASP D CA 1
ATOM 8402 C C . ASP D 1 104 ? -22.492 79.358 38.936 1.00 33.80 83 ASP D C 1
ATOM 8403 O O . ASP D 1 104 ? -22.067 80.517 38.928 1.00 35.35 83 ASP D O 1
ATOM 8408 N N . GLY D 1 105 ? -23.783 79.073 38.824 1.00 35.96 84 GLY D N 1
ATOM 8409 C CA . GLY D 1 105 ? -24.767 80.132 38.761 1.00 37.41 84 GLY D CA 1
ATOM 8410 C C . GLY D 1 105 ? -25.241 80.484 40.159 1.00 47.62 84 GLY D C 1
ATOM 8411 O O . GLY D 1 105 ? -24.735 79.940 41.149 1.00 43.87 84 GLY D O 1
ATOM 8412 N N . SER D 1 106 ? -26.184 81.423 40.236 1.00 48.06 85 SER D N 1
ATOM 8413 C CA . SER D 1 106 ? -26.964 81.663 41.444 1.00 46.07 85 SER D CA 1
ATOM 8414 C C . SER D 1 106 ? -28.414 81.640 40.989 1.00 45.70 85 SER D C 1
ATOM 8415 O O . SER D 1 106 ? -29.044 82.688 40.875 1.00 48.76 85 SER D O 1
ATOM 8418 N N . ALA D 1 107 ? -28.931 80.446 40.713 1.00 43.45 86 ALA D N 1
ATOM 8419 C CA . ALA D 1 107 ? -30.259 80.290 40.123 1.00 44.74 86 ALA D CA 1
ATOM 8420 C C . ALA D 1 107 ? -31.398 80.738 41.042 1.00 44.41 86 ALA D C 1
ATOM 8421 O O . ALA D 1 107 ? -32.491 81.059 40.572 1.00 45.37 86 ALA D O 1
ATOM 8423 N N . TYR D 1 108 ? -31.144 80.746 42.345 1.00 40.31 87 TYR D N 1
ATOM 8424 C CA . TYR D 1 108 ? -32.170 81.115 43.319 1.00 44.15 87 TYR D CA 1
ATOM 8425 C C . TYR D 1 108 ? -31.987 82.575 43.693 1.00 56.83 87 TYR D C 1
ATOM 8426 O O . TYR D 1 108 ? -31.347 82.905 44.693 1.00 61.39 87 TYR D O 1
ATOM 8435 N N . VAL D 1 109 ? -32.565 83.442 42.866 1.00 55.45 88 VAL D N 1
ATOM 8436 C CA . VAL D 1 109 ? -32.281 84.870 42.909 1.00 52.81 88 VAL D CA 1
ATOM 8437 C C . VAL D 1 109 ? -32.703 85.493 44.242 1.00 55.14 88 VAL D C 1
ATOM 8438 O O . VAL D 1 109 ? -32.175 86.528 44.649 1.00 51.08 88 VAL D O 1
ATOM 8442 N N . ASN D 1 110 ? -33.616 84.830 44.940 1.00 55.07 89 ASN D N 1
ATOM 8443 C CA . ASN D 1 110 ? -33.930 85.223 46.304 1.00 64.87 89 ASN D CA 1
ATOM 8444 C C . ASN D 1 110 ? -32.667 85.381 47.146 1.00 66.63 89 ASN D C 1
ATOM 8445 O O . ASN D 1 110 ? -32.527 86.362 47.875 1.00 66.07 89 ASN D O 1
ATOM 8450 N N . HIS D 1 111 ? -31.748 84.418 47.045 1.00 66.44 90 HIS D N 1
ATOM 8451 C CA . HIS D 1 111 ? -30.515 84.468 47.829 1.00 64.75 90 HIS D CA 1
ATOM 8452 C C . HIS D 1 111 ? -29.717 85.742 47.584 1.00 65.82 90 HIS D C 1
ATOM 8453 O O . HIS D 1 111 ? -29.156 86.321 48.515 1.00 66.51 90 HIS D O 1
ATOM 8460 N N . VAL D 1 112 ? -29.649 86.174 46.332 1.00 66.49 91 VAL D N 1
ATOM 8461 C CA . VAL D 1 112 ? -28.879 87.371 46.016 1.00 67.44 91 VAL D CA 1
ATOM 8462 C C . VAL D 1 112 ? -29.679 88.633 46.336 1.00 64.39 91 VAL D C 1
ATOM 8463 O O . VAL D 1 112 ? -29.105 89.658 46.688 1.00 68.77 91 VAL D O 1
ATOM 8467 N N . GLU D 1 113 ? -31.002 88.551 46.222 1.00 65.59 92 GLU D N 1
ATOM 8468 C CA . GLU D 1 113 ? -31.864 89.678 46.578 1.00 79.16 92 GLU D CA 1
ATOM 8469 C C . GLU D 1 113 ? -31.691 89.998 48.056 1.00 79.43 92 GLU D C 1
ATOM 8470 O O . GLU D 1 113 ? -31.805 91.152 48.473 1.00 83.95 92 GLU D O 1
ATOM 8476 N N . LEU D 1 114 ? -31.414 88.960 48.838 1.00 77.57 93 LEU D N 1
ATOM 8477 C CA . LEU D 1 114 ? -31.152 89.108 50.261 1.00 82.76 93 LEU D CA 1
ATOM 8478 C C . LEU D 1 114 ? -29.869 89.898 50.514 1.00 84.06 93 LEU D C 1
ATOM 8479 O O . LEU D 1 114 ? -29.888 90.891 51.240 1.00 87.71 93 LEU D O 1
ATOM 8484 N N . VAL D 1 115 ? -28.761 89.466 49.915 1.00 78.74 94 VAL D N 1
ATOM 8485 C CA . VAL D 1 115 ? -27.486 90.149 50.119 1.00 83.53 94 VAL D CA 1
ATOM 8486 C C . VAL D 1 115 ? -27.522 91.591 49.610 1.00 96.68 94 VAL D C 1
ATOM 8487 O O . VAL D 1 115 ? -26.836 92.457 50.152 1.00 99.82 94 VAL D O 1
ATOM 8491 N N . ARG D 1 116 ? -28.313 91.846 48.570 1.00 105.01 95 ARG D N 1
ATOM 8492 C CA . ARG D 1 116 ? -28.476 93.205 48.061 1.00 110.98 95 ARG D CA 1
ATOM 8493 C C . ARG D 1 116 ? -29.220 94.047 49.083 1.00 120.73 95 ARG D C 1
ATOM 8494 O O . ARG D 1 116 ? -28.925 95.227 49.261 1.00 126.83 95 ARG D O 1
ATOM 8502 N N . LYS D 1 117 ? -30.186 93.430 49.756 1.00 124.71 96 LYS D N 1
ATOM 8503 C CA . LYS D 1 117 ? -30.971 94.112 50.780 1.00 129.20 96 LYS D CA 1
ATOM 8504 C C . LYS D 1 117 ? -30.170 94.326 52.058 1.00 130.58 96 LYS D C 1
ATOM 8505 O O . LYS D 1 117 ? -30.445 95.248 52.820 1.00 135.55 96 LYS D O 1
ATOM 8511 N N . ALA D 1 118 ? -29.180 93.472 52.293 1.00 128.67 97 ALA D N 1
ATOM 8512 C CA . ALA D 1 118 ? -28.328 93.611 53.467 1.00 130.42 97 ALA D CA 1
ATOM 8513 C C . ALA D 1 118 ? -27.413 94.824 53.332 1.00 132.62 97 ALA D C 1
ATOM 8514 O O . ALA D 1 118 ? -27.257 95.595 54.277 1.00 135.29 97 ALA D O 1
ATOM 8516 N N . ARG D 1 119 ? -26.812 94.988 52.155 1.00 131.67 98 ARG D N 1
ATOM 8517 C CA . ARG D 1 119 ? -25.972 96.150 51.875 1.00 131.87 98 ARG D CA 1
ATOM 8518 C C . ARG D 1 119 ? -26.853 97.366 51.642 1.00 140.37 98 ARG D C 1
ATOM 8519 O O . ARG D 1 119 ? -26.383 98.414 51.199 1.00 141.12 98 ARG D O 1
ATOM 8527 N N . ASN D 1 120 ? -28.137 97.207 51.949 1.00 147.86 99 ASN D N 1
ATOM 8528 C CA . ASN D 1 120 ? -29.150 98.216 51.661 1.00 154.10 99 ASN D CA 1
ATOM 8529 C C . ASN D 1 120 ? -28.975 98.854 50.288 1.00 153.91 99 ASN D C 1
ATOM 8530 O O . ASN D 1 120 ? -29.187 100.052 50.112 1.00 156.88 99 ASN D O 1
ATOM 8535 N N . ALA D 1 121 ? -28.570 98.034 49.325 1.00 149.79 100 ALA D N 1
ATOM 8536 C CA . ALA D 1 121 ? -28.587 98.418 47.924 1.00 145.88 100 ALA D CA 1
ATOM 8537 C C . ALA D 1 121 ? -29.843 97.814 47.313 1.00 145.20 100 ALA D C 1
ATOM 8538 O O . ALA D 1 121 ? -30.415 96.877 47.866 1.00 146.05 100 ALA D O 1
ATOM 8540 N N . GLU D 1 122 ? -30.286 98.353 46.185 1.00 143.42 101 GLU D N 1
ATOM 8541 C CA . GLU D 1 122 ? -31.457 97.803 45.514 1.00 140.05 101 GLU D CA 1
ATOM 8542 C C . GLU D 1 122 ? -31.060 96.952 44.314 1.00 132.19 101 GLU D C 1
ATOM 8543 O O . GLU D 1 122 ? -30.201 97.332 43.517 1.00 130.79 101 GLU D O 1
ATOM 8557 N N . PRO D 1 124 ? -31.659 95.593 40.768 1.00 103.92 103 PRO D N 1
ATOM 8558 C CA . PRO D 1 124 ? -32.370 95.905 39.521 1.00 102.03 103 PRO D CA 1
ATOM 8559 C C . PRO D 1 124 ? -33.207 94.718 39.037 1.00 98.32 103 PRO D C 1
ATOM 8560 O O . PRO D 1 124 ? -32.894 93.573 39.366 1.00 99.12 103 PRO D O 1
ATOM 8564 N N . ALA D 1 125 ? -34.256 94.990 38.265 1.00 93.16 104 ALA D N 1
ATOM 8565 C CA . ALA D 1 125 ? -35.180 93.945 37.827 1.00 89.65 104 ALA D CA 1
ATOM 8566 C C . ALA D 1 125 ? -34.554 92.986 36.815 1.00 84.75 104 ALA D C 1
ATOM 8567 O O . ALA D 1 125 ? -35.088 91.902 36.558 1.00 83.37 104 ALA D O 1
ATOM 8569 N N . SER D 1 126 ? -33.427 93.391 36.241 1.00 75.74 105 SER D N 1
ATOM 8570 C CA . SER D 1 126 ? -32.745 92.577 35.247 1.00 66.98 105 SER D CA 1
ATOM 8571 C C . SER D 1 126 ? -32.381 91.213 35.825 1.00 65.02 105 SER D C 1
ATOM 8572 O O . SER D 1 126 ? -32.282 90.226 35.090 1.00 57.05 105 SER D O 1
ATOM 8575 N N . PHE D 1 127 ? -32.200 91.168 37.145 1.00 64.02 106 PHE D N 1
ATOM 8576 C CA . PHE D 1 127 ? -31.749 89.957 37.837 1.00 62.38 106 PHE D CA 1
ATOM 8577 C C . PHE D 1 127 ? -32.760 88.807 37.786 1.00 59.51 106 PHE D C 1
ATOM 8578 O O . PHE D 1 127 ? -32.388 87.636 37.873 1.00 52.22 106 PHE D O 1
ATOM 8586 N N . TRP D 1 128 ? -34.040 89.137 37.647 1.00 57.93 107 TRP D N 1
ATOM 8587 C CA . TRP D 1 128 ? -35.063 88.102 37.534 1.00 58.79 107 TRP D CA 1
ATOM 8588 C C . TRP D 1 128 ? -35.108 87.497 36.128 1.00 55.00 107 TRP D C 1
ATOM 8589 O O . TRP D 1 128 ? -35.845 86.538 35.879 1.00 55.44 107 TRP D O 1
ATOM 8600 N N . THR D 1 129 ? -34.331 88.067 35.209 1.00 48.39 108 THR D N 1
ATOM 8601 C CA . THR D 1 129 ? -34.338 87.613 33.817 1.00 52.03 108 THR D CA 1
ATOM 8602 C C . THR D 1 129 ? -32.947 87.333 33.241 1.00 55.18 108 THR D C 1
ATOM 8603 O O . THR D 1 129 ? -32.826 86.669 32.211 1.00 58.15 108 THR D O 1
ATOM 8607 N N . ASP D 1 130 ? -31.901 87.839 33.893 1.00 50.00 109 ASP D N 1
ATOM 8608 C CA . ASP D 1 130 ? -30.537 87.637 33.398 1.00 54.10 109 ASP D CA 1
ATOM 8609 C C . ASP D 1 130 ? -29.627 86.941 34.417 1.00 44.32 109 ASP D C 1
ATOM 8610 O O . ASP D 1 130 ? -29.137 87.570 35.351 1.00 45.96 109 ASP D O 1
ATOM 8615 N N . PRO D 1 131 ? -29.379 85.643 34.217 1.00 44.42 110 PRO D N 1
ATOM 8616 C CA . PRO D 1 131 ? -28.691 84.789 35.200 1.00 44.56 110 PRO D CA 1
ATOM 8617 C C . PRO D 1 131 ? -27.282 85.265 35.542 1.00 43.17 110 PRO D C 1
ATOM 8618 O O . PRO D 1 131 ? -26.595 85.824 34.682 1.00 41.61 110 PRO D O 1
ATOM 8622 N N . LEU D 1 132 ? -26.867 85.043 36.788 1.00 44.36 111 LEU D N 1
ATOM 8623 C CA . LEU D 1 132 ? -25.481 85.256 37.204 1.00 40.75 111 LEU D CA 1
ATOM 8624 C C . LEU D 1 132 ? -24.708 83.960 37.020 1.00 35.13 111 LEU D C 1
ATOM 8625 O O . LEU D 1 132 ? -25.252 82.875 37.222 1.00 39.29 111 LEU D O 1
ATOM 8630 N N . ILE D 1 133 ? -23.432 84.069 36.662 1.00 36.39 112 ILE D N 1
ATOM 8631 C CA . ILE D 1 133 ? -22.566 82.891 36.593 1.00 33.78 112 ILE D CA 1
ATOM 8632 C C . ILE D 1 133 ? -21.134 83.324 36.866 1.00 35.43 112 ILE D C 1
ATOM 8633 O O . ILE D 1 133 ? -20.752 84.421 36.496 1.00 38.25 112 ILE D O 1
ATOM 8638 N N . TYR D 1 134 ? -20.347 82.487 37.541 1.00 38.60 113 TYR D N 1
ATOM 8639 C CA . TYR D 1 134 ? -18.914 82.782 37.697 1.00 31.57 113 TYR D CA 1
ATOM 8640 C C . TYR D 1 134 ? -18.073 81.549 37.421 1.00 30.16 113 TYR D C 1
ATOM 8641 O O . TYR D 1 134 ? -18.537 80.420 37.573 1.00 34.12 113 TYR D O 1
ATOM 8650 N N . GLN D 1 135 ? -16.846 81.794 36.965 1.00 29.68 114 GLN D N 1
ATOM 8651 C CA . GLN D 1 135 ? -15.885 80.760 36.654 1.00 30.23 114 GLN D CA 1
ATOM 8652 C C . GLN D 1 135 ? -15.161 80.399 37.947 1.00 27.23 114 GLN D C 1
ATOM 8653 O O . GLN D 1 135 ? -14.531 81.269 38.557 1.00 30.97 114 GLN D O 1
ATOM 8659 N N . GLY D 1 136 ? -15.202 79.126 38.344 1.00 33.31 115 GLY D N 1
ATOM 8660 C CA . GLY D 1 136 ? -14.584 78.685 39.592 1.00 34.87 115 GLY D CA 1
ATOM 8661 C C . GLY D 1 136 ? -13.378 77.783 39.354 1.00 33.53 115 GLY D C 1
ATOM 8662 O O . GLY D 1 136 ? -13.126 77.400 38.225 1.00 27.75 115 GLY D O 1
ATOM 8663 N N . GLY D 1 137 ? -12.623 77.466 40.404 1.00 28.86 116 GLY D N 1
ATOM 8664 C CA . GLY D 1 137 ? -11.470 76.581 40.274 1.00 33.06 116 GLY D CA 1
ATOM 8665 C C . GLY D 1 137 ? -11.948 75.153 40.034 1.00 35.99 116 GLY D C 1
ATOM 8666 O O . GLY D 1 137 ? -12.814 74.660 40.740 1.00 30.24 116 GLY D O 1
ATOM 8667 N N . SER D 1 138 ? -11.411 74.479 39.028 1.00 33.21 117 SER D N 1
ATOM 8668 C CA . SER D 1 138 ? -11.913 73.141 38.711 1.00 33.59 117 SER D CA 1
ATOM 8669 C C . SER D 1 138 ? -10.819 72.072 38.771 1.00 35.85 117 SER D C 1
ATOM 8670 O O . SER D 1 138 ? -11.058 70.912 38.426 1.00 32.79 117 SER D O 1
ATOM 8673 N N . ASP D 1 139 ? -9.621 72.451 39.203 1.00 33.87 118 ASP D N 1
ATOM 8674 C CA . ASP D 1 139 ? -8.476 71.547 39.063 1.00 33.98 118 ASP D CA 1
ATOM 8675 C C . ASP D 1 139 ? -8.076 70.775 40.309 1.00 32.70 118 ASP D C 1
ATOM 8676 O O . ASP D 1 139 ? -7.192 69.912 40.225 1.00 37.78 118 ASP D O 1
ATOM 8681 N N . SER D 1 140 ? -8.692 71.071 41.453 1.00 30.79 119 SER D N 1
ATOM 8682 C CA . SER D 1 140 ? -8.270 70.482 42.728 1.00 33.99 119 SER D CA 1
ATOM 8683 C C . SER D 1 140 ? -9.415 70.198 43.691 1.00 37.75 119 SER D C 1
ATOM 8684 O O . SER D 1 140 ? -9.323 70.547 44.867 1.00 38.47 119 SER D O 1
ATOM 8687 N N . PHE D 1 141 ? -10.477 69.551 43.222 1.00 35.29 120 PHE D N 1
ATOM 8688 C CA . PHE D 1 141 ? -11.658 69.362 44.077 1.00 37.78 120 PHE D CA 1
ATOM 8689 C C . PHE D 1 141 ? -11.365 68.464 45.264 1.00 42.22 120 PHE D C 1
ATOM 8690 O O . PHE D 1 141 ? -10.535 67.558 45.183 1.00 40.92 120 PHE D O 1
ATOM 8698 N N . LEU D 1 142 ? -12.043 68.710 46.374 1.00 45.69 121 LEU D N 1
ATOM 8699 C CA . LEU D 1 142 ? -11.885 67.854 47.533 1.00 44.04 121 LEU D CA 1
ATOM 8700 C C . LEU D 1 142 ? -12.807 66.654 47.373 1.00 44.96 121 LEU D C 1
ATOM 8701 O O . LEU D 1 142 ? -13.858 66.761 46.740 1.00 43.66 121 LEU D O 1
ATOM 8706 N N . GLY D 1 143 ? -12.409 65.513 47.930 1.00 38.37 122 GLY D N 1
ATOM 8707 C CA . GLY D 1 143 ? -13.292 64.360 48.010 1.00 33.82 122 GLY D CA 1
ATOM 8708 C C . GLY D 1 143 ? -14.424 64.656 48.980 1.00 44.29 122 GLY D C 1
ATOM 8709 O O . GLY D 1 143 ? -14.241 65.438 49.908 1.00 48.91 122 GLY D O 1
ATOM 8710 N N . PRO D 1 144 ? -15.589 64.024 48.773 1.00 42.57 123 PRO D N 1
ATOM 8711 C CA . PRO D 1 144 ? -16.824 64.213 49.553 1.00 46.30 123 PRO D CA 1
ATOM 8712 C C . PRO D 1 144 ? -16.594 64.143 51.066 1.00 47.78 123 PRO D C 1
ATOM 8713 O O . PRO D 1 144 ? -17.244 64.870 51.823 1.00 52.01 123 PRO D O 1
ATOM 8717 N N . ARG D 1 145 ? -15.693 63.268 51.502 1.00 47.55 124 ARG D N 1
ATOM 8718 C CA . ARG D 1 145 ? -15.464 63.088 52.934 1.00 50.81 124 ARG D CA 1
ATOM 8719 C C . ARG D 1 145 ? -14.181 63.761 53.383 1.00 56.10 124 ARG D C 1
ATOM 8720 O O . ARG D 1 145 ? -13.806 63.674 54.554 1.00 59.38 124 ARG D O 1
ATOM 8728 N N . ASP D 1 146 ? -13.516 64.432 52.445 1.00 48.57 125 ASP D N 1
ATOM 8729 C CA . ASP D 1 146 ? -12.272 65.141 52.730 1.00 52.21 125 ASP D CA 1
ATOM 8730 C C . ASP D 1 146 ? -12.514 66.348 53.632 1.00 59.17 125 ASP D C 1
ATOM 8731 O O . ASP D 1 146 ? -13.505 67.062 53.472 1.00 64.80 125 ASP D O 1
ATOM 8736 N N . PRO D 1 147 ? -11.610 66.583 54.591 1.00 56.81 126 PRO D N 1
ATOM 8737 C CA . PRO D 1 147 ? -11.747 67.744 55.473 1.00 59.46 126 PRO D CA 1
ATOM 8738 C C . PRO D 1 147 ? -11.491 69.058 54.737 1.00 52.59 126 PRO D C 1
ATOM 8739 O O . PRO D 1 147 ? -10.696 69.102 53.806 1.00 47.65 126 PRO D O 1
ATOM 8743 N N . ILE D 1 148 ? -12.177 70.113 55.161 1.00 55.71 127 ILE D N 1
ATOM 8744 C CA . ILE D 1 148 ? -11.955 71.458 54.641 1.00 54.11 127 ILE D CA 1
ATOM 8745 C C . ILE D 1 148 ? -10.840 72.150 55.429 1.00 54.13 127 ILE D C 1
ATOM 8746 O O . ILE D 1 148 ? -11.061 72.646 56.540 1.00 56.14 127 ILE D O 1
ATOM 8751 N N . LEU D 1 149 ? -9.645 72.186 54.848 1.00 54.85 128 LEU D N 1
ATOM 8752 C CA . LEU D 1 149 ? -8.485 72.723 55.540 1.00 55.15 128 LEU D CA 1
ATOM 8753 C C . LEU D 1 149 ? -8.165 74.142 55.072 1.00 54.99 128 LEU D C 1
ATOM 8754 O O . LEU D 1 149 ? -7.908 74.367 53.886 1.00 54.06 128 LEU D O 1
ATOM 8767 N N . ALA D 1 151 ? -5.930 77.891 56.270 1.00 50.82 130 ALA D N 1
ATOM 8768 C CA . ALA D 1 151 ? -4.927 78.449 57.173 1.00 59.11 130 ALA D CA 1
ATOM 8769 C C . ALA D 1 151 ? -5.541 79.221 58.349 1.00 60.12 130 ALA D C 1
ATOM 8770 O O . ALA D 1 151 ? -4.996 79.209 59.455 1.00 59.53 130 ALA D O 1
ATOM 8772 N N . ASP D 1 152 ? -6.666 79.894 58.107 1.00 59.76 131 ASP D N 1
ATOM 8773 C CA . ASP D 1 152 ? -7.273 80.778 59.113 1.00 58.65 131 ASP D CA 1
ATOM 8774 C C . ASP D 1 152 ? -8.796 80.656 59.105 1.00 60.34 131 ASP D C 1
ATOM 8775 O O . ASP D 1 152 ? -9.435 80.940 58.095 1.00 59.62 131 ASP D O 1
ATOM 8780 N N . ASP D 1 153 ? -9.384 80.247 60.227 1.00 63.47 132 ASP D N 1
ATOM 8781 C CA . ASP D 1 153 ? -10.841 80.150 60.304 1.00 67.06 132 ASP D CA 1
ATOM 8782 C C . ASP D 1 153 ? -11.478 81.507 60.612 1.00 69.66 132 ASP D C 1
ATOM 8783 O O . ASP D 1 153 ? -12.674 81.598 60.902 1.00 67.75 132 ASP D O 1
ATOM 8788 N N . ALA D 1 154 ? -10.668 82.560 60.533 1.00 72.33 133 ALA D N 1
ATOM 8789 C CA . ALA D 1 154 ? -11.167 83.923 60.645 1.00 70.95 133 ALA D CA 1
ATOM 8790 C C . ALA D 1 154 ? -11.595 84.444 59.274 1.00 65.75 133 ALA D C 1
ATOM 8791 O O . ALA D 1 154 ? -12.186 85.518 59.166 1.00 68.90 133 ALA D O 1
ATOM 8793 N N . TRP D 1 155 ? -11.301 83.672 58.230 1.00 58.12 134 TRP D N 1
ATOM 8794 C CA . TRP D 1 155 ? -11.652 84.069 56.868 1.00 54.79 134 TRP D CA 1
ATOM 8795 C C . TRP D 1 155 ? -13.144 83.919 56.540 1.00 53.77 134 TRP D C 1
ATOM 8796 O O . TRP D 1 155 ? -13.543 84.028 55.379 1.00 51.59 134 TRP D O 1
ATOM 8807 N N . GLY D 1 156 ? -13.963 83.681 57.561 1.00 57.17 135 GLY D N 1
ATOM 8808 C CA . GLY D 1 156 ? -15.389 83.492 57.365 1.00 56.69 135 GLY D CA 1
ATOM 8809 C C . GLY D 1 156 ? -15.715 82.286 56.499 1.00 54.78 135 GLY D C 1
ATOM 8810 O O . GLY D 1 156 ? -16.372 82.417 55.456 1.00 53.22 135 GLY D O 1
ATOM 8811 N N . ILE D 1 157 ? -15.253 81.110 56.928 1.00 48.12 136 ILE D N 1
ATOM 8812 C CA . ILE D 1 157 ? -15.494 79.865 56.201 1.00 53.76 136 ILE D CA 1
ATOM 8813 C C . ILE D 1 157 ? -16.976 79.484 56.155 1.00 55.49 136 ILE D C 1
ATOM 8814 O O . ILE D 1 157 ? -17.644 79.424 57.182 1.00 58.26 136 ILE D O 1
ATOM 8819 N N . ASP D 1 158 ? -17.487 79.222 54.957 1.00 54.64 137 ASP D N 1
ATOM 8820 C CA . ASP D 1 158 ? -18.907 78.928 54.799 1.00 58.39 137 ASP D CA 1
ATOM 8821 C C . ASP D 1 158 ? -19.095 77.760 53.838 1.00 57.46 137 ASP D C 1
ATOM 8822 O O . ASP D 1 158 ? -18.336 77.609 52.869 1.00 54.74 137 ASP D O 1
ATOM 8835 N N . GLU D 1 160 ? -21.765 75.894 51.078 1.00 50.72 139 GLU D N 1
ATOM 8836 C CA . GLU D 1 160 ? -22.795 76.353 50.155 1.00 52.87 139 GLU D CA 1
ATOM 8837 C C . GLU D 1 160 ? -23.325 75.152 49.373 1.00 44.34 139 GLU D C 1
ATOM 8838 O O . GLU D 1 160 ? -22.711 74.697 48.401 1.00 46.08 139 GLU D O 1
ATOM 8844 N N . GLY D 1 161 ? -24.448 74.617 49.834 1.00 40.80 140 GLY D N 1
ATOM 8845 C CA . GLY D 1 161 ? -25.042 73.432 49.243 1.00 38.69 140 GLY D CA 1
ATOM 8846 C C . GLY D 1 161 ? -25.764 73.765 47.948 1.00 45.33 140 GLY D C 1
ATOM 8847 O O . GLY D 1 161 ? -26.610 74.658 47.912 1.00 45.82 140 GLY D O 1
ATOM 8848 N N . GLU D 1 162 ? -25.428 73.044 46.884 1.00 44.64 141 GLU D N 1
ATOM 8849 C CA . GLU D 1 162 ? -26.064 73.238 45.589 1.00 43.92 141 GLU D CA 1
ATOM 8850 C C . GLU D 1 162 ? -26.189 71.909 44.876 1.00 40.64 141 GLU D C 1
ATOM 8851 O O . GLU D 1 162 ? -25.743 70.880 45.380 1.00 43.13 141 GLU D O 1
ATOM 8857 N N . ALA D 1 163 ? -26.798 71.940 43.696 1.00 41.81 142 ALA D N 1
ATOM 8858 C CA . ALA D 1 163 ? -26.760 70.803 42.785 1.00 40.87 142 ALA D CA 1
ATOM 8859 C C . ALA D 1 163 ? -25.999 71.257 41.543 1.00 41.05 142 ALA D C 1
ATOM 8860 O O . ALA D 1 163 ? -25.914 72.457 41.268 1.00 38.58 142 ALA D O 1
ATOM 8862 N N . ALA D 1 164 ? -25.429 70.302 40.815 1.00 38.71 143 ALA D N 1
ATOM 8863 C CA . ALA D 1 164 ? -24.671 70.617 39.610 1.00 38.00 143 ALA D CA 1
ATOM 8864 C C . ALA D 1 164 ? -24.939 69.568 38.564 1.00 36.18 143 ALA D C 1
ATOM 8865 O O . ALA D 1 164 ? -25.207 68.412 38.901 1.00 39.31 143 ALA D O 1
ATOM 8867 N N . VAL D 1 165 ? -24.875 69.966 37.297 1.00 34.82 144 VAL D N 1
ATOM 8868 C CA . VAL D 1 165 ? -24.953 69.005 36.205 1.00 34.46 144 VAL D CA 1
ATOM 8869 C C . VAL D 1 165 ? -23.620 68.918 35.478 1.00 33.44 144 VAL D C 1
ATOM 8870 O O . VAL D 1 165 ? -22.847 69.875 35.471 1.00 35.38 144 VAL D O 1
ATOM 8874 N N . ILE D 1 166 ? -23.340 67.752 34.906 1.00 30.35 145 ILE D N 1
ATOM 8875 C CA . ILE D 1 166 ? -22.204 67.609 34.008 1.00 31.88 145 ILE D CA 1
ATOM 8876 C C . ILE D 1 166 ? -22.784 67.480 32.617 1.00 31.54 145 ILE D C 1
ATOM 8877 O O . ILE D 1 166 ? -23.692 66.663 32.381 1.00 33.39 145 ILE D O 1
ATOM 8882 N N . VAL D 1 167 ? -22.292 68.300 31.704 1.00 28.83 146 VAL D N 1
ATOM 8883 C CA . VAL D 1 167 ? -22.757 68.273 30.327 1.00 30.75 146 VAL D CA 1
ATOM 8884 C C . VAL D 1 167 ? -21.779 67.639 29.345 1.00 33.46 146 VAL D C 1
ATOM 8885 O O . VAL D 1 167 ? -20.561 67.644 29.563 1.00 37.45 146 VAL D O 1
ATOM 8889 N N . ASP D 1 168 ? -22.349 67.072 28.280 1.00 31.83 147 ASP D N 1
ATOM 8890 C CA . ASP D 1 168 ? -21.633 66.694 27.071 1.00 32.66 147 ASP D CA 1
ATOM 8891 C C . ASP D 1 168 ? -21.174 67.965 26.344 1.00 37.67 147 ASP D C 1
ATOM 8892 O O . ASP D 1 168 ? -21.387 69.078 26.833 1.00 33.80 147 ASP D O 1
ATOM 8897 N N . ASP D 1 169 ? -20.556 67.825 25.173 1.00 30.97 148 ASP D N 1
ATOM 8898 C CA . ASP D 1 169 ? -20.242 69.029 24.400 1.00 34.24 148 ASP D CA 1
ATOM 8899 C C . ASP D 1 169 ? -21.479 69.904 24.112 1.00 32.79 148 ASP D C 1
ATOM 8900 O O . ASP D 1 169 ? -22.530 69.407 23.704 1.00 31.71 148 ASP D O 1
ATOM 8905 N N . VAL D 1 170 ? -21.323 71.207 24.330 1.00 30.97 149 VAL D N 1
ATOM 8906 C CA . VAL D 1 170 ? -22.340 72.212 24.047 1.00 30.71 149 VAL D CA 1
ATOM 8907 C C . VAL D 1 170 ? -21.732 73.242 23.109 1.00 28.24 149 VAL D C 1
ATOM 8908 O O . VAL D 1 170 ? -20.685 73.820 23.407 1.00 28.79 149 VAL D O 1
ATOM 8912 N N . PRO D 1 171 ? -22.374 73.464 21.957 1.00 28.52 150 PRO D N 1
ATOM 8913 C CA . PRO D 1 171 ? -21.851 74.385 20.948 1.00 34.62 150 PRO D CA 1
ATOM 8914 C C . PRO D 1 171 ? -22.071 75.819 21.400 1.00 34.92 150 PRO D C 1
ATOM 8915 O O . PRO D 1 171 ? -22.921 76.078 22.250 1.00 30.12 150 PRO D O 1
ATOM 8927 N N . GLY D 1 173 ? -23.623 79.379 21.307 1.00 34.73 152 GLY D N 1
ATOM 8928 C CA . GLY D 1 173 ? -24.945 79.784 20.854 1.00 35.13 152 GLY D CA 1
ATOM 8929 C C . GLY D 1 173 ? -25.970 78.649 20.952 1.00 34.07 152 GLY D C 1
ATOM 8930 O O . GLY D 1 173 ? -26.971 78.629 20.233 1.00 35.45 152 GLY D O 1
ATOM 8931 N N . ALA D 1 174 ? -25.716 77.706 21.851 1.00 31.77 153 ALA D N 1
ATOM 8932 C CA . ALA D 1 174 ? -26.620 76.572 22.087 1.00 34.31 153 ALA D CA 1
ATOM 8933 C C . ALA D 1 174 ? -28.046 77.027 22.381 1.00 30.48 153 ALA D C 1
ATOM 8934 O O . ALA D 1 174 ? -28.247 78.035 23.052 1.00 32.32 153 ALA D O 1
ATOM 8936 N N . THR D 1 175 ? -29.029 76.278 21.896 1.00 30.59 154 THR D N 1
ATOM 8937 C CA . THR D 1 175 ? -30.440 76.567 22.189 1.00 36.67 154 THR D CA 1
ATOM 8938 C C . THR D 1 175 ? -30.818 75.823 23.459 1.00 32.69 154 THR D C 1
ATOM 8939 O O . THR D 1 175 ? -30.040 75.002 23.961 1.00 34.43 154 THR D O 1
ATOM 8943 N N . LEU D 1 176 ? -32.009 76.107 23.973 1.00 37.24 155 LEU D N 1
ATOM 8944 C CA . LEU D 1 176 ? -32.530 75.395 25.126 1.00 36.28 155 LEU D CA 1
ATOM 8945 C C . LEU D 1 176 ? -32.663 73.901 24.830 1.00 31.44 155 LEU D C 1
ATOM 8946 O O . LEU D 1 176 ? -32.368 73.071 25.688 1.00 37.97 155 LEU D O 1
ATOM 8951 N N . ASP D 1 177 ? -33.068 73.548 23.609 1.00 32.37 156 ASP D N 1
ATOM 8952 C CA . ASP D 1 177 ? -33.217 72.125 23.291 1.00 37.65 156 ASP D CA 1
ATOM 8953 C C . ASP D 1 177 ? -31.859 71.452 23.377 1.00 40.25 156 ASP D C 1
ATOM 8954 O O . ASP D 1 177 ? -31.722 70.354 23.923 1.00 36.63 156 ASP D O 1
ATOM 8959 N N . GLU D 1 178 ? -30.839 72.118 22.845 1.00 35.36 157 GLU D N 1
ATOM 8960 C CA . GLU D 1 178 ? -29.513 71.519 22.831 1.00 35.25 157 GLU D CA 1
ATOM 8961 C C . GLU D 1 178 ? -28.941 71.414 24.236 1.00 31.25 157 GLU D C 1
ATOM 8962 O O . GLU D 1 178 ? -28.208 70.464 24.547 1.00 32.57 157 GLU D O 1
ATOM 8968 N N . ALA D 1 179 ? -29.257 72.409 25.060 1.00 33.32 158 ALA D N 1
ATOM 8969 C CA . ALA D 1 179 ? -28.741 72.507 26.419 1.00 34.59 158 ALA D CA 1
ATOM 8970 C C . ALA D 1 179 ? -29.307 71.377 27.257 1.00 40.00 158 ALA D C 1
ATOM 8971 O O . ALA D 1 179 ? -28.564 70.706 27.995 1.00 34.22 158 ALA D O 1
ATOM 8973 N N . LYS D 1 180 ? -30.615 71.154 27.128 1.00 36.77 159 LYS D N 1
ATOM 8974 C CA . LYS D 1 180 ? -31.267 70.078 27.861 1.00 38.64 159 LYS D CA 1
ATOM 8975 C C . LYS D 1 180 ? -30.725 68.722 27.458 1.00 36.27 159 LYS D C 1
ATOM 8976 O O . LYS D 1 180 ? -30.413 67.891 28.309 1.00 34.72 159 LYS D O 1
ATOM 8982 N N . ALA D 1 181 ? -30.620 68.505 26.153 1.00 41.51 160 ALA D N 1
ATOM 8983 C CA . ALA D 1 181 ? -30.153 67.242 25.613 1.00 38.38 160 ALA D CA 1
ATOM 8984 C C . ALA D 1 181 ? -28.704 66.936 25.988 1.00 39.93 160 ALA D C 1
ATOM 8985 O O . ALA D 1 181 ? -28.286 65.786 25.911 1.00 37.11 160 ALA D O 1
ATOM 8987 N N . ALA D 1 182 ? -27.937 67.953 26.375 1.00 31.43 161 ALA D N 1
ATOM 8988 C CA . ALA D 1 182 ? -26.532 67.745 26.714 1.00 31.81 161 ALA D CA 1
ATOM 8989 C C . ALA D 1 182 ? -26.276 67.384 28.185 1.00 32.95 161 ALA D C 1
ATOM 8990 O O . ALA D 1 182 ? -25.148 67.074 28.553 1.00 36.08 161 ALA D O 1
ATOM 8992 N N . ILE D 1 183 ? -27.295 67.445 29.034 1.00 32.59 162 ILE D N 1
ATOM 8993 C CA . ILE D 1 183 ? -27.110 67.060 30.433 1.00 35.05 162 ILE D CA 1
ATOM 8994 C C . ILE D 1 183 ? -26.936 65.545 30.557 1.00 39.25 162 ILE D C 1
ATOM 8995 O O . ILE D 1 183 ? -27.772 64.787 30.082 1.00 32.87 162 ILE D O 1
ATOM 9000 N N . ARG D 1 184 ? -25.826 65.120 31.153 1.00 37.57 163 ARG D N 1
ATOM 9001 C CA . ARG D 1 184 ? -25.488 63.699 31.224 1.00 37.45 163 ARG D CA 1
ATOM 9002 C C . ARG D 1 184 ? -25.633 63.162 32.649 1.00 36.62 163 ARG D C 1
ATOM 9003 O O . ARG D 1 184 ? -26.125 62.050 32.869 1.00 36.82 163 ARG D O 1
ATOM 9011 N N . LEU D 1 185 ? -25.188 63.964 33.609 1.00 32.04 164 LEU D N 1
ATOM 9012 C CA . LEU D 1 185 ? -25.116 63.552 35.006 1.00 32.46 164 LEU D CA 1
ATOM 9013 C C . LEU D 1 185 ? -25.490 64.695 35.947 1.00 42.58 164 LEU D C 1
ATOM 9014 O O . LEU D 1 185 ? -25.312 65.888 35.612 1.00 34.41 164 LEU D O 1
ATOM 9019 N N . VAL D 1 186 ? -25.992 64.327 37.126 1.00 42.09 165 VAL D N 1
ATOM 9020 C CA . VAL D 1 186 ? -26.335 65.292 38.162 1.00 38.71 165 VAL D CA 1
ATOM 9021 C C . VAL D 1 186 ? -25.610 64.908 39.450 1.00 37.97 165 VAL D C 1
ATOM 9022 O O . VAL D 1 186 ? -25.405 63.726 39.722 1.00 38.74 165 VAL D O 1
ATOM 9034 N N . LEU D 1 188 ? -24.322 66.601 43.723 1.00 39.04 167 LEU D N 1
ATOM 9035 C CA . LEU D 1 188 ? -24.435 67.621 44.753 1.00 36.19 167 LEU D CA 1
ATOM 9036 C C . LEU D 1 188 ? -23.078 68.267 44.972 1.00 43.23 167 LEU D C 1
ATOM 9037 O O . LEU D 1 188 ? -22.041 67.651 44.719 1.00 41.61 167 LEU D O 1
ATOM 9042 N N . VAL D 1 189 ? -23.090 69.516 45.427 1.00 42.14 168 VAL D N 1
ATOM 9043 C CA . VAL D 1 189 ? -21.850 70.252 45.603 1.00 40.10 168 VAL D CA 1
ATOM 9044 C C . VAL D 1 189 ? -21.822 71.054 46.908 1.00 44.91 168 VAL D C 1
ATOM 9045 O O . VAL D 1 189 ? -22.864 71.470 47.446 1.00 45.37 168 VAL D O 1
ATOM 9049 N N . ASN D 1 190 ? -20.617 71.219 47.433 1.00 46.56 169 ASN D N 1
ATOM 9050 C CA . ASN D 1 190 ? -20.364 72.148 48.513 1.00 49.33 169 ASN D CA 1
ATOM 9051 C C . ASN D 1 190 ? -19.417 73.213 47.975 1.00 47.20 169 ASN D C 1
ATOM 9052 O O . ASN D 1 190 ? -18.213 72.974 47.857 1.00 45.22 169 ASN D O 1
ATOM 9057 N N . ASP D 1 191 ? -19.964 74.372 47.612 1.00 38.70 170 ASP D N 1
ATOM 9058 C CA . ASP D 1 191 ? -19.147 75.451 47.071 1.00 41.97 170 ASP D CA 1
ATOM 9059 C C . ASP D 1 191 ? -18.506 76.217 48.217 1.00 45.68 170 ASP D C 1
ATOM 9060 O O . ASP D 1 191 ? -19.013 77.256 48.638 1.00 44.88 170 ASP D O 1
ATOM 9065 N N . VAL D 1 192 ? -17.406 75.676 48.737 1.00 45.83 171 VAL D N 1
ATOM 9066 C CA . VAL D 1 192 ? -16.711 76.268 49.878 1.00 46.91 171 VAL D CA 1
ATOM 9067 C C . VAL D 1 192 ? -16.383 77.729 49.605 1.00 46.74 171 VAL D C 1
ATOM 9068 O O . VAL D 1 192 ? -15.831 78.073 48.555 1.00 42.96 171 VAL D O 1
ATOM 9072 N N . SER D 1 193 ? -16.730 78.594 50.547 1.00 44.38 172 SER D N 1
ATOM 9073 C CA . SER D 1 193 ? -16.549 80.025 50.368 1.00 42.81 172 SER D CA 1
ATOM 9074 C C . SER D 1 193 ? -15.807 80.616 51.559 1.00 45.49 172 SER D C 1
ATOM 9075 O O . SER D 1 193 ? -15.983 80.164 52.692 1.00 46.25 172 SER D O 1
ATOM 9078 N N . LEU D 1 194 ? -14.980 81.624 51.306 1.00 45.12 173 LEU D N 1
ATOM 9079 C CA . LEU D 1 194 ? -14.357 82.372 52.389 1.00 48.59 173 LEU D CA 1
ATOM 9080 C C . LEU D 1 194 ? -14.990 83.755 52.421 1.00 54.11 173 LEU D C 1
ATOM 9081 O O . LEU D 1 194 ? -14.506 84.699 51.789 1.00 56.50 173 LEU D O 1
ATOM 9086 N N . ARG D 1 195 ? -16.090 83.853 53.158 1.00 50.22 174 ARG D N 1
ATOM 9087 C CA . ARG D 1 195 ? -16.922 85.046 53.174 1.00 53.25 174 ARG D CA 1
ATOM 9088 C C . ARG D 1 195 ? -16.172 86.291 53.649 1.00 57.10 174 ARG D C 1
ATOM 9089 O O . ARG D 1 195 ? -16.485 87.411 53.243 1.00 56.36 174 ARG D O 1
ATOM 9097 N N . GLY D 1 196 ? -15.180 86.091 54.509 1.00 54.73 175 GLY D N 1
ATOM 9098 C CA . GLY D 1 196 ? -14.386 87.197 55.004 1.00 57.94 175 GLY D CA 1
ATOM 9099 C C . GLY D 1 196 ? -13.627 87.898 53.896 1.00 56.79 175 GLY D C 1
ATOM 9100 O O . GLY D 1 196 ? -13.437 89.116 53.932 1.00 61.10 175 GLY D O 1
ATOM 9101 N N . LEU D 1 197 ? -13.201 87.131 52.902 1.00 55.76 176 LEU D N 1
ATOM 9102 C CA . LEU D 1 197 ? -12.379 87.669 51.822 1.00 56.22 176 LEU D CA 1
ATOM 9103 C C . LEU D 1 197 ? -13.194 88.089 50.599 1.00 59.14 176 LEU D C 1
ATOM 9104 O O . LEU D 1 197 ? -12.654 88.673 49.661 1.00 58.89 176 LEU D O 1
ATOM 9109 N N . ILE D 1 198 ? -14.488 87.787 50.604 1.00 58.74 177 ILE D N 1
ATOM 9110 C CA . ILE D 1 198 ? -15.323 88.081 49.440 1.00 58.19 177 ILE D CA 1
ATOM 9111 C C . ILE D 1 198 ? -15.425 89.585 49.126 1.00 55.69 177 ILE D C 1
ATOM 9112 O O . ILE D 1 198 ? -15.079 90.011 48.019 1.00 47.49 177 ILE D O 1
ATOM 9117 N N . PRO D 1 199 ? -15.869 90.395 50.104 1.00 59.47 178 PRO D N 1
ATOM 9118 C CA . PRO D 1 199 ? -15.998 91.840 49.873 1.00 61.82 178 PRO D CA 1
ATOM 9119 C C . PRO D 1 199 ? -14.738 92.452 49.266 1.00 60.81 178 PRO D C 1
ATOM 9120 O O . PRO D 1 199 ? -14.813 93.137 48.246 1.00 59.46 178 PRO D O 1
ATOM 9124 N N . GLY D 1 200 ? -13.596 92.204 49.902 1.00 59.37 179 GLY D N 1
ATOM 9125 C CA . GLY D 1 200 ? -12.330 92.732 49.436 1.00 54.18 179 GLY D CA 1
ATOM 9126 C C . GLY D 1 200 ? -12.044 92.318 48.008 1.00 60.26 179 GLY D C 1
ATOM 9127 O O . GLY D 1 200 ? -11.591 93.128 47.198 1.00 60.68 179 GLY D O 1
ATOM 9128 N N . GLU D 1 201 ? -12.321 91.055 47.690 1.00 57.75 180 GLU D N 1
ATOM 9129 C CA . GLU D 1 201 ? -12.012 90.538 46.364 1.00 56.79 180 GLU D CA 1
ATOM 9130 C C . GLU D 1 201 ? -12.989 91.050 45.297 1.00 57.68 180 GLU D C 1
ATOM 9131 O O . GLU D 1 201 ? -12.575 91.507 44.234 1.00 64.21 180 GLU D O 1
ATOM 9137 N N . LEU D 1 202 ? -14.283 90.974 45.571 1.00 52.20 181 LEU D N 1
ATOM 9138 C CA . LEU D 1 202 ? -15.267 91.514 44.638 1.00 60.86 181 LEU D CA 1
ATOM 9139 C C . LEU D 1 202 ? -15.053 93.010 44.396 1.00 62.34 181 LEU D C 1
ATOM 9140 O O . LEU D 1 202 ? -15.363 93.520 43.322 1.00 66.92 181 LEU D O 1
ATOM 9145 N N . ALA D 1 203 ? -14.525 93.710 45.392 1.00 55.43 182 ALA D N 1
ATOM 9146 C CA . ALA D 1 203 ? -14.249 95.134 45.236 1.00 60.12 182 ALA D CA 1
ATOM 9147 C C . ALA D 1 203 ? -13.120 95.370 44.233 1.00 62.97 182 ALA D C 1
ATOM 9148 O O . ALA D 1 203 ? -13.022 96.451 43.643 1.00 58.60 182 ALA D O 1
ATOM 9150 N N . LYS D 1 204 ? -12.268 94.360 44.038 1.00 60.58 183 LYS D N 1
ATOM 9151 C CA . LYS D 1 204 ? -11.209 94.450 43.031 1.00 59.93 183 LYS D CA 1
ATOM 9152 C C . LYS D 1 204 ? -11.806 94.373 41.624 1.00 58.53 183 LYS D C 1
ATOM 9153 O O . LYS D 1 204 ? -11.242 94.915 40.674 1.00 56.59 183 LYS D O 1
ATOM 9159 N N . GLY D 1 205 ? -12.953 93.703 41.504 1.00 58.05 184 GLY D N 1
ATOM 9160 C CA . GLY D 1 205 ? -13.764 93.760 40.297 1.00 60.31 184 GLY D CA 1
ATOM 9161 C C . GLY D 1 205 ? -13.685 92.578 39.351 1.00 64.74 184 GLY D C 1
ATOM 9162 O O . GLY D 1 205 ? -14.494 92.478 38.430 1.00 67.98 184 GLY D O 1
ATOM 9163 N N . PHE D 1 206 ? -12.719 91.690 39.579 1.00 60.08 185 PHE D N 1
ATOM 9164 C CA . PHE D 1 206 ? -12.462 90.559 38.684 1.00 54.91 185 PHE D CA 1
ATOM 9165 C C . PHE D 1 206 ? -13.086 89.248 39.161 1.00 52.39 185 PHE D C 1
ATOM 9166 O O . PHE D 1 206 ? -12.633 88.159 38.791 1.00 58.84 185 PHE D O 1
ATOM 9174 N N . GLY D 1 207 ? -14.123 89.349 39.982 1.00 48.50 186 GLY D N 1
ATOM 9175 C CA . GLY D 1 207 ? -14.843 88.178 40.429 1.00 43.80 186 GLY D CA 1
ATOM 9176 C C . GLY D 1 207 ? -14.114 87.418 41.519 1.00 49.16 186 GLY D C 1
ATOM 9177 O O . GLY D 1 207 ? -13.287 87.989 42.241 1.00 55.85 186 GLY D O 1
ATOM 9178 N N . PHE D 1 208 ? -14.407 86.121 41.616 1.00 48.20 187 PHE D N 1
ATOM 9179 C CA . PHE D 1 208 ? -13.963 85.298 42.741 1.00 46.93 187 PHE D CA 1
ATOM 9180 C C . PHE D 1 208 ? -12.695 84.523 42.438 1.00 44.78 187 PHE D C 1
ATOM 9181 O O . PHE D 1 208 ? -12.616 83.816 41.435 1.00 42.50 187 PHE D O 1
ATOM 9189 N N . TYR D 1 209 ? -11.708 84.635 43.315 1.00 47.11 188 TYR D N 1
ATOM 9190 C CA . TYR D 1 209 ? -10.573 83.717 43.248 1.00 40.64 188 TYR D CA 1
ATOM 9191 C C . TYR D 1 209 ? -10.122 83.241 44.641 1.00 41.72 188 TYR D C 1
ATOM 9192 O O . TYR D 1 209 ? -10.419 82.110 45.038 1.00 38.37 188 TYR D O 1
ATOM 9201 N N . GLN D 1 210 ? -9.429 84.099 45.388 1.00 33.96 189 GLN D N 1
ATOM 9202 C CA . GLN D 1 210 ? -8.956 83.714 46.725 1.00 33.98 189 GLN D CA 1
ATOM 9203 C C . GLN D 1 210 ? -10.134 83.370 47.644 1.00 44.98 189 GLN D C 1
ATOM 9204 O O . GLN D 1 210 ? -10.030 82.518 48.535 1.00 45.45 189 GLN D O 1
ATOM 9210 N N . SER D 1 211 ? -11.267 84.019 47.403 1.00 43.50 190 SER D N 1
ATOM 9211 C CA . SER D 1 211 ? -12.440 83.849 48.260 1.00 45.81 190 SER D CA 1
ATOM 9212 C C . SER D 1 211 ? -13.274 82.606 47.930 1.00 44.20 190 SER D C 1
ATOM 9213 O O . SER D 1 211 ? -14.216 82.275 48.659 1.00 40.48 190 SER D O 1
ATOM 9216 N N . LYS D 1 212 ? -12.921 81.908 46.850 1.00 40.72 191 LYS D N 1
ATOM 9217 C CA . LYS D 1 212 ? -13.588 80.651 46.501 1.00 36.70 191 LYS D CA 1
ATOM 9218 C C . LYS D 1 212 ? -12.564 79.523 46.347 1.00 40.22 191 LYS D C 1
ATOM 9219 O O . LYS D 1 212 ? -12.112 79.240 45.228 1.00 35.70 191 LYS D O 1
ATOM 9225 N N . PRO D 1 213 ? -12.206 78.871 47.466 1.00 34.44 192 PRO D N 1
ATOM 9226 C CA . PRO D 1 213 ? -11.273 77.732 47.478 1.00 41.44 192 PRO D CA 1
ATOM 9227 C C . PRO D 1 213 ? -11.920 76.448 46.935 1.00 37.85 192 PRO D C 1
ATOM 9228 O O . PRO D 1 213 ? -13.092 76.459 46.555 1.00 39.41 192 PRO D O 1
ATOM 9232 N N . SER D 1 214 ? -11.161 75.354 46.910 1.00 39.66 193 SER D N 1
ATOM 9233 C CA . SER D 1 214 ? -11.603 74.117 46.256 1.00 41.38 193 SER D CA 1
ATOM 9234 C C . SER D 1 214 ? -12.958 73.621 46.762 1.00 41.85 193 SER D C 1
ATOM 9235 O O . SER D 1 214 ? -13.180 73.502 47.972 1.00 39.99 193 SER D O 1
ATOM 9238 N N . SER D 1 215 ? -13.856 73.309 45.833 1.00 36.58 194 SER D N 1
ATOM 9239 C CA . SER D 1 215 ? -15.164 72.801 46.211 1.00 40.49 194 SER D CA 1
ATOM 9240 C C . SER D 1 215 ? -15.117 71.291 46.361 1.00 42.01 194 SER D C 1
ATOM 9241 O O . SER D 1 215 ? -14.080 70.661 46.090 1.00 37.12 194 SER D O 1
ATOM 9244 N N . ALA D 1 216 ? -16.234 70.717 46.815 1.00 40.83 195 ALA D N 1
ATOM 9245 C CA . ALA D 1 216 ? -16.350 69.273 46.977 1.00 41.24 195 ALA D CA 1
ATOM 9246 C C . ALA D 1 216 ? -17.676 68.807 46.381 1.00 44.46 195 ALA D C 1
ATOM 9247 O O . ALA D 1 216 ? -18.673 69.524 46.440 1.00 43.77 195 ALA D O 1
ATOM 9249 N N . PHE D 1 217 ? -17.688 67.618 45.791 1.00 41.57 196 PHE D N 1
ATOM 9250 C CA . PHE D 1 217 ? -18.927 67.090 45.233 1.00 40.36 196 PHE D CA 1
ATOM 9251 C C . PHE D 1 217 ? -19.352 65.806 45.899 1.00 45.27 196 PHE D C 1
ATOM 9252 O O . PHE D 1 217 ? -18.596 65.216 46.675 1.00 42.00 196 PHE D O 1
ATOM 9260 N N . SER D 1 218 ? -20.564 65.371 45.573 1.00 39.11 197 SER D N 1
ATOM 9261 C CA . SER D 1 218 ? -21.125 64.165 46.171 1.00 46.62 197 SER D CA 1
ATOM 9262 C C . SER D 1 218 ? -20.371 62.895 45.749 1.00 43.06 197 SER D C 1
ATOM 9263 O O . SER D 1 218 ? -19.808 62.829 44.654 1.00 42.38 197 SER D O 1
ATOM 9266 N N . PRO D 1 219 ? -20.377 61.872 46.618 1.00 45.90 198 PRO D N 1
ATOM 9267 C CA . PRO D 1 219 ? -19.665 60.620 46.327 1.00 51.10 198 PRO D CA 1
ATOM 9268 C C . PRO D 1 219 ? -20.063 60.056 44.964 1.00 49.77 198 PRO D C 1
ATOM 9269 O O . PRO D 1 219 ? -19.273 59.374 44.297 1.00 42.19 198 PRO D O 1
ATOM 9273 N N . VAL D 1 220 ? -21.289 60.368 44.553 1.00 46.55 199 VAL D N 1
ATOM 9274 C CA . VAL D 1 220 ? -21.875 59.749 43.380 1.00 45.33 199 VAL D CA 1
ATOM 9275 C C . VAL D 1 220 ? -22.490 60.801 42.459 1.00 43.32 199 VAL D C 1
ATOM 9276 O O . VAL D 1 220 ? -23.076 61.768 42.926 1.00 47.00 199 VAL D O 1
ATOM 9280 N N . ALA D 1 221 ? -22.319 60.625 41.151 1.00 37.87 200 ALA D N 1
ATOM 9281 C CA . ALA D 1 221 ? -23.077 61.398 40.165 1.00 39.46 200 ALA D CA 1
ATOM 9282 C C . ALA D 1 221 ? -24.037 60.428 39.474 1.00 37.97 200 ALA D C 1
ATOM 9283 O O . ALA D 1 221 ? -23.708 59.259 39.301 1.00 44.32 200 ALA D O 1
ATOM 9285 N N . VAL D 1 222 ? -25.226 60.900 39.103 1.00 41.73 201 VAL D N 1
ATOM 9286 C CA . VAL D 1 222 ? -26.290 60.006 38.624 1.00 35.69 201 VAL D CA 1
ATOM 9287 C C . VAL D 1 222 ? -26.922 60.556 37.351 1.00 42.78 201 VAL D C 1
ATOM 9288 O O . VAL D 1 222 ? -27.022 61.773 37.172 1.00 41.91 201 VAL D O 1
ATOM 9292 N N . THR D 1 223 ? -27.340 59.665 36.463 1.00 38.55 202 THR D N 1
ATOM 9293 C CA . THR D 1 223 ? -28.018 60.087 35.241 1.00 44.58 202 THR D CA 1
ATOM 9294 C C . THR D 1 223 ? -29.447 60.594 35.523 1.00 47.97 202 THR D C 1
ATOM 9295 O O . THR D 1 223 ? -30.098 60.151 36.481 1.00 45.58 202 THR D O 1
ATOM 9299 N N . PRO D 1 224 ? -29.936 61.527 34.688 1.00 48.04 203 PRO D N 1
ATOM 9300 C CA . PRO D 1 224 ? -31.285 62.050 34.902 1.00 47.90 203 PRO D CA 1
ATOM 9301 C C . PRO D 1 224 ? -32.329 60.929 34.981 1.00 49.20 203 PRO D C 1
ATOM 9302 O O . PRO D 1 224 ? -33.208 61.002 35.830 1.00 46.58 203 PRO D O 1
ATOM 9306 N N . GLU D 1 225 ? -32.210 59.911 34.132 1.00 45.37 204 GLU D N 1
ATOM 9307 C CA . GLU D 1 225 ? -33.105 58.756 34.180 1.00 55.76 204 GLU D CA 1
ATOM 9308 C C . GLU D 1 225 ? -33.224 58.191 35.601 1.00 52.04 204 GLU D C 1
ATOM 9309 O O . GLU D 1 225 ? -34.294 57.735 36.021 1.00 53.74 204 GLU D O 1
ATOM 9315 N N . GLU D 1 226 ? -32.119 58.223 36.337 1.00 49.52 205 GLU D N 1
ATOM 9316 C CA . GLU D 1 226 ? -32.074 57.674 37.684 1.00 49.42 205 GLU D CA 1
ATOM 9317 C C . GLU D 1 226 ? -32.959 58.439 38.655 1.00 47.51 205 GLU D C 1
ATOM 9318 O O . GLU D 1 226 ? -33.537 57.839 39.563 1.00 48.59 205 GLU D O 1
ATOM 9324 N N . LEU D 1 227 ? -33.055 59.755 38.466 1.00 45.48 206 LEU D N 1
ATOM 9325 C CA . LEU D 1 227 ? -33.805 60.622 39.378 1.00 46.25 206 LEU D CA 1
ATOM 9326 C C . LEU D 1 227 ? -35.317 60.482 39.225 1.00 50.23 206 LEU D C 1
ATOM 9327 O O . LEU D 1 227 ? -36.090 60.966 40.065 1.00 50.56 206 LEU D O 1
ATOM 9332 N N . GLY D 1 228 ? -35.744 59.820 38.155 1.00 51.37 207 GLY D N 1
ATOM 9333 C CA . GLY D 1 228 ? -37.159 59.530 37.977 1.00 53.03 207 GLY D CA 1
ATOM 9334 C C . GLY D 1 228 ? -38.023 60.779 37.987 1.00 55.33 207 GLY D C 1
ATOM 9335 O O . GLY D 1 228 ? -37.685 61.782 37.361 1.00 51.99 207 GLY D O 1
ATOM 9336 N N . GLU D 1 229 ? -39.138 60.725 38.712 1.00 51.33 208 GLU D N 1
ATOM 9337 C CA . GLU D 1 229 ? -40.098 61.824 38.716 1.00 56.10 208 GLU D CA 1
ATOM 9338 C C . GLU D 1 229 ? -39.549 63.088 39.364 1.00 52.92 208 GLU D C 1
ATOM 9339 O O . GLU D 1 229 ? -40.071 64.181 39.140 1.00 59.59 208 GLU D O 1
ATOM 9345 N N . ALA D 1 230 ? -38.481 62.941 40.145 1.00 52.98 209 ALA D N 1
ATOM 9346 C CA . ALA D 1 230 ? -37.851 64.070 40.842 1.00 56.95 209 ALA D CA 1
ATOM 9347 C C . ALA D 1 230 ? -37.104 65.056 39.919 1.00 59.07 209 ALA D C 1
ATOM 9348 O O . ALA D 1 230 ? -36.841 66.201 40.300 1.00 53.26 209 ALA D O 1
ATOM 9350 N N . TRP D 1 231 ? -36.752 64.596 38.720 1.00 51.82 210 TRP D N 1
ATOM 9351 C CA . TRP D 1 231 ? -36.118 65.435 37.704 1.00 44.64 210 TRP D CA 1
ATOM 9352 C C . TRP D 1 231 ? -37.144 65.738 36.603 1.00 52.38 210 TRP D C 1
ATOM 9353 O O . TRP D 1 231 ? -37.717 64.825 36.004 1.00 57.90 210 TRP D O 1
ATOM 9364 N N . ASP D 1 232 ? -37.407 67.019 36.358 1.00 46.21 211 ASP D N 1
ATOM 9365 C CA . ASP D 1 232 ? -38.439 67.391 35.389 1.00 52.41 211 ASP D CA 1
ATOM 9366 C C . ASP D 1 232 ? -37.827 67.868 34.071 1.00 61.50 211 ASP D C 1
ATOM 9367 O O . ASP D 1 232 ? -38.410 68.697 33.360 1.00 60.78 211 ASP D O 1
ATOM 9372 N N . GLY D 1 233 ? -36.638 67.353 33.766 1.00 58.67 212 GLY D N 1
ATOM 9373 C CA . GLY D 1 233 ? -35.924 67.742 32.567 1.00 61.79 212 GLY D CA 1
ATOM 9374 C C . GLY D 1 233 ? -34.910 68.841 32.823 1.00 65.88 212 GLY D C 1
ATOM 9375 O O . GLY D 1 233 ? -33.866 68.878 32.161 1.00 66.84 212 GLY D O 1
ATOM 9376 N N . GLY D 1 234 ? -35.205 69.730 33.777 1.00 61.12 213 GLY D N 1
ATOM 9377 C CA . GLY D 1 234 ? -34.332 70.860 34.062 1.00 49.64 213 GLY D CA 1
ATOM 9378 C C . GLY D 1 234 ? -34.148 71.252 35.521 1.00 46.26 213 GLY D C 1
ATOM 9379 O O . GLY D 1 234 ? -33.263 72.057 35.830 1.00 45.63 213 GLY D O 1
ATOM 9380 N N . LYS D 1 235 ? -34.977 70.702 36.413 1.00 42.55 214 LYS D N 1
ATOM 9381 C CA . LYS D 1 235 ? -34.901 70.991 37.850 1.00 45.72 214 LYS D CA 1
ATOM 9382 C C . LYS D 1 235 ? -34.958 69.724 38.702 1.00 51.15 214 LYS D C 1
ATOM 9383 O O . LYS D 1 235 ? -35.602 68.738 38.331 1.00 52.81 214 LYS D O 1
ATOM 9389 N N . LEU D 1 236 ? -34.309 69.770 39.862 1.00 49.10 215 LEU D N 1
ATOM 9390 C CA . LEU D 1 236 ? -34.433 68.703 40.855 1.00 53.38 215 LEU D CA 1
ATOM 9391 C C . LEU D 1 236 ? -35.461 69.124 41.911 1.00 55.05 215 LEU D C 1
ATOM 9392 O O . LEU D 1 236 ? -35.298 70.148 42.565 1.00 63.06 215 LEU D O 1
ATOM 9397 N N . HIS D 1 237 ? -36.531 68.353 42.062 1.00 52.56 216 HIS D N 1
ATOM 9398 C CA . HIS D 1 237 ? -37.621 68.750 42.952 1.00 53.72 216 HIS D CA 1
ATOM 9399 C C . HIS D 1 237 ? -37.623 68.022 44.296 1.00 59.62 216 HIS D C 1
ATOM 9400 O O . HIS D 1 237 ? -38.644 67.466 44.716 1.00 54.90 216 HIS D O 1
ATOM 9407 N N . LEU D 1 238 ? -36.487 68.055 44.982 1.00 58.65 217 LEU D N 1
ATOM 9408 C CA . LEU D 1 238 ? -36.386 67.434 46.297 1.00 55.34 217 LEU D CA 1
ATOM 9409 C C . LEU D 1 238 ? -35.686 68.354 47.281 1.00 54.53 217 LEU D C 1
ATOM 9410 O O . LEU D 1 238 ? -34.906 69.223 46.880 1.00 50.00 217 LEU D O 1
ATOM 9415 N N . PRO D 1 239 ? -35.956 68.159 48.578 1.00 52.08 218 PRO D N 1
ATOM 9416 C CA . PRO D 1 239 ? -35.247 68.898 49.624 1.00 54.48 218 PRO D CA 1
ATOM 9417 C C . PRO D 1 239 ? -33.756 68.645 49.540 1.00 49.36 218 PRO D C 1
ATOM 9418 O O . PRO D 1 239 ? -33.339 67.502 49.409 1.00 51.37 218 PRO D O 1
ATOM 9422 N N . LEU D 1 240 ? -32.950 69.693 49.600 1.00 54.95 219 LEU D N 1
ATOM 9423 C CA . LEU D 1 240 ? -31.515 69.492 49.741 1.00 53.17 219 LEU D CA 1
ATOM 9424 C C . LEU D 1 240 ? -31.182 69.564 51.228 1.00 54.49 219 LEU D C 1
ATOM 9425 O O . LEU D 1 240 ? -31.337 70.609 51.854 1.00 56.16 219 LEU D O 1
ATOM 9430 N N . HIS D 1 241 ? -30.728 68.450 51.788 1.00 56.63 220 HIS D N 1
ATOM 9431 C CA . HIS D 1 241 ? -30.419 68.383 53.213 1.00 62.59 220 HIS D CA 1
ATOM 9432 C C . HIS D 1 241 ? -29.039 68.943 53.544 1.00 62.23 220 HIS D C 1
ATOM 9433 O O . HIS D 1 241 ? -28.020 68.383 53.147 1.00 67.06 220 HIS D O 1
ATOM 9440 N N . VAL D 1 242 ? -29.018 70.048 54.278 1.00 58.75 221 VAL D N 1
ATOM 9441 C CA . VAL D 1 242 ? -27.779 70.603 54.790 1.00 55.18 221 VAL D CA 1
ATOM 9442 C C . VAL D 1 242 ? -27.777 70.525 56.310 1.00 59.73 221 VAL D C 1
ATOM 9443 O O . VAL D 1 242 ? -28.696 71.029 56.960 1.00 56.61 221 VAL D O 1
ATOM 9447 N N . ASP D 1 243 ? -26.757 69.875 56.868 1.00 62.67 222 ASP D N 1
ATOM 9448 C CA . ASP D 1 243 ? -26.582 69.781 58.317 1.00 62.50 222 ASP D CA 1
ATOM 9449 C C . ASP D 1 243 ? -25.384 70.602 58.759 1.00 62.68 222 ASP D C 1
ATOM 9450 O O . ASP D 1 243 ? -24.366 70.661 58.070 1.00 60.24 222 ASP D O 1
ATOM 9455 N N . LEU D 1 244 ? -25.511 71.232 59.917 1.00 63.09 223 LEU D N 1
ATOM 9456 C CA . LEU D 1 244 ? -24.405 71.950 60.524 1.00 62.61 223 LEU D CA 1
ATOM 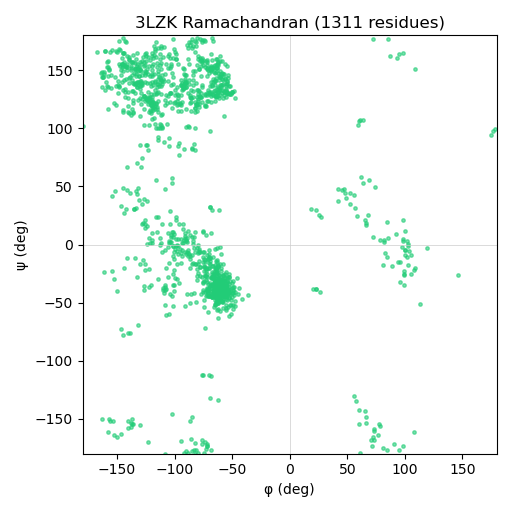9457 C C . LEU D 1 244 ? -24.185 71.410 61.925 1.00 65.23 223 LEU D C 1
ATOM 9458 O O . LEU D 1 244 ? -25.116 71.374 62.735 1.00 64.86 223 LEU D O 1
ATOM 9463 N N . ASN D 1 245 ? -22.958 70.976 62.195 1.00 66.71 224 ASN D N 1
ATOM 9464 C CA . ASN D 1 245 ? -22.608 70.334 63.463 1.00 70.94 224 ASN D CA 1
ATOM 9465 C C . ASN D 1 245 ? -23.648 69.331 63.979 1.00 72.95 224 ASN D C 1
ATOM 9466 O O . ASN D 1 245 ? -24.033 69.363 65.151 1.00 69.57 224 ASN D O 1
ATOM 9471 N N . GLY D 1 246 ? -24.094 68.443 63.092 1.00 69.72 225 GLY D N 1
ATOM 9472 C CA . GLY D 1 246 ? -24.993 67.363 63.462 1.00 69.27 225 GLY D CA 1
ATOM 9473 C C . GLY D 1 246 ? -26.450 67.778 63.510 1.00 73.43 225 GLY D C 1
ATOM 9474 O O . GLY D 1 246 ? -27.344 66.944 63.678 1.00 79.09 225 GLY D O 1
ATOM 9475 N N . GLU D 1 247 ? -26.694 69.073 63.360 1.00 68.48 226 GLU D N 1
ATOM 9476 C CA . GLU D 1 247 ? -28.045 69.602 63.458 1.00 65.71 226 GLU D CA 1
ATOM 9477 C C . GLU D 1 247 ? -28.573 70.054 62.109 1.00 68.31 226 GLU D C 1
ATOM 9478 O O . GLU D 1 247 ? -27.836 70.635 61.309 1.00 65.84 226 GLU D O 1
ATOM 9484 N N . PRO D 1 248 ? -29.858 69.786 61.847 1.00 69.07 227 PRO D N 1
ATOM 9485 C CA . PRO D 1 248 ? -30.462 70.255 60.599 1.00 68.45 227 PRO D CA 1
ATOM 9486 C C . PRO D 1 248 ? -30.300 71.766 60.443 1.00 64.63 227 PRO D C 1
ATOM 9487 O O . PRO D 1 248 ? -30.569 72.527 61.376 1.00 62.61 227 PRO D O 1
ATOM 9491 N N . PHE D 1 249 ? -29.852 72.191 59.268 1.00 55.80 228 PHE D N 1
ATOM 9492 C CA . PHE D 1 249 ? -29.655 73.602 58.993 1.00 59.17 228 PHE D CA 1
ATOM 9493 C C . PHE D 1 249 ? -30.491 73.997 57.783 1.00 62.41 228 PHE D C 1
ATOM 9494 O O . PHE D 1 249 ? -31.031 75.103 57.721 1.00 55.79 228 PHE D O 1
ATOM 9502 N N . GLY D 1 250 ? -30.593 73.088 56.817 1.00 61.40 229 GLY D N 1
ATOM 9503 C CA . GLY D 1 250 ? -31.323 73.373 55.595 1.00 58.56 229 GLY D CA 1
ATOM 9504 C C . GLY D 1 250 ? -32.082 72.184 55.042 1.00 58.28 229 GLY D C 1
ATOM 9505 O O . GLY D 1 250 ? -31.609 71.053 55.076 1.00 62.11 229 GLY D O 1
ATOM 9506 N N . ARG D 1 251 ? -33.273 72.452 54.523 1.00 61.28 230 ARG D N 1
ATOM 9507 C CA . ARG D 1 251 ? -34.087 71.429 53.883 1.00 61.10 230 ARG D CA 1
ATOM 9508 C C . ARG D 1 251 ? -34.802 72.080 52.706 1.00 59.64 230 ARG D C 1
ATOM 9509 O O . ARG D 1 251 ? -35.893 71.659 52.313 1.00 59.74 230 ARG D O 1
ATOM 9517 N N . ALA D 1 252 ? -34.184 73.124 52.162 1.00 62.30 231 ALA D N 1
ATOM 9518 C CA . ALA D 1 252 ? -34.781 73.902 51.081 1.00 57.85 231 ALA D CA 1
ATOM 9519 C C . ALA D 1 252 ? -34.941 73.053 49.825 1.00 55.54 231 ALA D C 1
ATOM 9520 O O . ALA D 1 252 ? -34.048 72.293 49.454 1.00 56.47 231 ALA D O 1
ATOM 9522 N N . ASN D 1 253 ? -36.092 73.188 49.178 1.00 53.45 232 ASN D N 1
ATOM 9523 C CA . ASN D 1 253 ? -36.416 72.389 48.001 1.00 51.24 232 ASN D CA 1
ATOM 9524 C C . ASN D 1 253 ? -35.750 72.966 46.759 1.00 46.32 232 ASN D C 1
ATOM 9525 O O . ASN D 1 253 ? -35.992 74.115 46.391 1.00 50.14 232 ASN D O 1
ATOM 9530 N N . ALA D 1 254 ? -34.914 72.170 46.112 1.00 45.21 233 ALA D N 1
ATOM 9531 C CA . ALA D 1 254 ? -34.139 72.662 44.976 1.00 42.41 233 ALA D CA 1
ATOM 9532 C C . ALA D 1 254 ? -35.014 73.019 43.763 1.00 45.93 233 ALA D C 1
ATOM 9533 O O . ALA D 1 254 ? -34.534 73.604 42.794 1.00 49.61 233 ALA D O 1
ATOM 9535 N N . GLY D 1 255 ? -36.283 72.635 43.803 1.00 49.25 234 GLY D N 1
ATOM 9536 C CA . GLY D 1 255 ? -37.201 72.899 42.707 1.00 49.44 234 GLY D CA 1
ATOM 9537 C C . GLY D 1 255 ? -38.187 74.015 43.015 1.00 55.78 234 GLY D C 1
ATOM 9538 O O . GLY D 1 255 ? -39.141 74.240 42.272 1.00 54.45 234 GLY D O 1
ATOM 9539 N N . ILE D 1 256 ? -37.951 74.711 44.122 1.00 53.65 235 ILE D N 1
ATOM 9540 C CA . ILE D 1 256 ? -38.778 75.840 44.529 1.00 50.94 235 ILE D CA 1
ATOM 9541 C C . ILE D 1 256 ? -37.919 77.104 44.526 1.00 49.96 235 ILE D C 1
ATOM 9542 O O . ILE D 1 256 ? -36.793 77.101 45.035 1.00 48.01 235 ILE D O 1
ATOM 9547 N N . ASP D 1 257 ? -38.440 78.171 43.930 1.00 51.01 236 ASP D N 1
ATOM 9548 C CA . ASP D 1 257 ? -37.733 79.450 43.880 1.00 48.74 236 ASP D CA 1
ATOM 9549 C C . ASP D 1 257 ? -36.427 79.337 43.081 1.00 47.54 236 ASP D C 1
ATOM 9550 O O . ASP D 1 257 ? -35.488 80.098 43.284 1.00 48.25 236 ASP D O 1
ATOM 9563 N N . THR D 1 259 ? -35.113 80.351 39.880 1.00 46.21 238 THR D N 1
ATOM 9564 C CA . THR D 1 259 ? -35.610 81.267 38.862 1.00 41.32 238 THR D CA 1
ATOM 9565 C C . THR D 1 259 ? -35.074 80.899 37.471 1.00 43.48 238 THR D C 1
ATOM 9566 O O . THR D 1 259 ? -35.702 81.221 36.455 1.00 41.54 238 THR D O 1
ATOM 9570 N N . PHE D 1 260 ? -33.945 80.183 37.444 1.00 41.00 239 PHE D N 1
ATOM 9571 C CA . PHE D 1 260 ? -33.347 79.677 36.200 1.00 35.15 239 PHE D CA 1
ATOM 9572 C C . PHE D 1 260 ? -33.079 78.187 36.341 1.00 43.69 239 PHE D C 1
ATOM 9573 O O . PHE D 1 260 ? -32.415 77.766 37.286 1.00 48.72 239 PHE D O 1
ATOM 9581 N N . ASP D 1 261 ? -33.594 77.383 35.415 1.00 43.17 240 ASP D N 1
ATOM 9582 C CA . ASP D 1 261 ? -33.318 75.949 35.437 1.00 42.12 240 ASP D CA 1
ATOM 9583 C C . ASP D 1 261 ? -31.948 75.630 34.817 1.00 42.26 240 ASP D C 1
ATOM 9584 O O . ASP D 1 261 ? -31.246 76.541 34.347 1.00 36.42 240 ASP D O 1
ATOM 9589 N N . PHE D 1 262 ? -31.551 74.355 34.823 1.00 34.07 241 PHE D N 1
ATOM 9590 C CA . PHE D 1 262 ? -30.227 74.018 34.301 1.00 28.56 241 PHE D CA 1
ATOM 9591 C C . PHE D 1 262 ? -30.044 74.352 32.821 1.00 33.59 241 PHE D C 1
ATOM 9592 O O . PHE D 1 262 ? -29.017 74.921 32.460 1.00 33.78 241 PHE D O 1
ATOM 9600 N N . PRO D 1 263 ? -31.019 73.996 31.959 1.00 34.86 242 PRO D N 1
ATOM 9601 C CA . PRO D 1 263 ? -30.904 74.392 30.543 1.00 33.66 242 PRO D CA 1
ATOM 9602 C C . PRO D 1 263 ? -30.687 75.905 30.357 1.00 34.33 242 PRO D C 1
ATOM 9603 O O . PRO D 1 263 ? -29.885 76.306 29.510 1.00 32.57 242 PRO D O 1
ATOM 9607 N N . GLN D 1 264 ? -31.391 76.734 31.126 1.00 35.54 243 GLN D N 1
ATOM 9608 C CA . GLN D 1 264 ? -31.205 78.191 31.041 1.00 32.82 243 GLN D CA 1
ATOM 9609 C C . GLN D 1 264 ? -29.789 78.609 31.441 1.00 38.55 243 GLN D C 1
ATOM 9610 O O . GLN D 1 264 ? -29.184 79.449 30.779 1.00 35.46 243 GLN D O 1
ATOM 9616 N N . LEU D 1 265 ? -29.263 78.021 32.514 1.00 34.15 244 LEU D N 1
ATOM 9617 C CA . LEU D 1 265 ? -27.910 78.340 32.934 1.00 38.94 244 LEU D CA 1
ATOM 9618 C C . LEU D 1 265 ? -26.936 77.933 31.835 1.00 35.84 244 LEU D C 1
ATOM 9619 O O . LEU D 1 265 ? -26.007 78.681 31.512 1.00 35.33 244 LEU D O 1
ATOM 9624 N N . ILE D 1 266 ? -27.168 76.761 31.250 1.00 36.49 245 ILE D N 1
ATOM 9625 C CA . ILE D 1 266 ? -26.291 76.250 30.184 1.00 35.89 245 ILE D CA 1
ATOM 9626 C C . ILE D 1 266 ? -26.322 77.143 28.935 1.00 33.91 245 ILE D C 1
ATOM 9627 O O . ILE D 1 266 ? -25.278 77.437 28.323 1.00 32.03 245 ILE D O 1
ATOM 9632 N N . VAL D 1 267 ? -27.509 77.589 28.555 1.00 33.45 246 VAL D N 1
ATOM 9633 C CA . VAL D 1 267 ? -27.614 78.523 27.439 1.00 34.23 246 VAL D CA 1
ATOM 9634 C C . VAL D 1 267 ? -26.840 79.820 27.701 1.00 34.80 246 VAL D C 1
ATOM 9635 O O . VAL D 1 267 ? -26.182 80.341 26.802 1.00 33.27 246 VAL D O 1
ATOM 9639 N N . HIS D 1 268 ? -26.935 80.343 28.923 1.00 33.29 247 HIS D N 1
ATOM 9640 C CA . HIS D 1 268 ? -26.246 81.581 29.306 1.00 32.61 247 HIS D CA 1
ATOM 9641 C C . HIS D 1 268 ? -24.724 81.356 29.201 1.00 31.32 247 HIS D C 1
ATOM 9642 O O . HIS D 1 268 ? -24.000 82.162 28.616 1.00 39.54 247 HIS D O 1
ATOM 9649 N N . ALA D 1 269 ? -24.261 80.252 29.770 1.00 30.08 248 ALA D N 1
ATOM 9650 C CA . ALA D 1 269 ? -22.849 79.894 29.722 1.00 27.74 248 ALA D CA 1
ATOM 9651 C C . ALA D 1 269 ? -22.346 79.776 28.280 1.00 32.17 248 ALA D C 1
ATOM 9652 O O . ALA D 1 269 ? -21.216 80.129 28.004 1.00 32.71 248 ALA D O 1
ATOM 9654 N N . ALA D 1 270 ? -23.177 79.272 27.370 1.00 33.28 249 ALA D N 1
ATOM 9655 C CA . ALA D 1 270 ? -22.719 78.996 26.000 1.00 36.12 249 ALA D CA 1
ATOM 9656 C C . ALA D 1 270 ? -22.875 80.166 25.041 1.00 29.87 249 ALA D C 1
ATOM 9657 O O . ALA D 1 270 ? -22.602 80.039 23.834 1.00 34.06 249 ALA D O 1
ATOM 9659 N N . ARG D 1 271 ? -23.363 81.300 25.544 1.00 31.48 250 ARG D N 1
ATOM 9660 C CA . ARG D 1 271 ? -23.590 82.448 24.663 1.00 31.49 250 ARG D CA 1
ATOM 9661 C C . ARG D 1 271 ? -22.374 82.747 23.748 1.00 37.23 250 ARG D C 1
ATOM 9662 O O . ARG D 1 271 ? -22.507 82.894 22.531 1.00 32.84 250 ARG D O 1
ATOM 9670 N N . THR D 1 272 ? -21.183 82.805 24.326 1.00 29.09 251 THR D N 1
ATOM 9671 C CA . THR D 1 272 ? -20.031 83.267 23.562 1.00 26.46 251 THR D CA 1
ATOM 9672 C C . THR D 1 272 ? -18.892 82.266 23.645 1.00 33.12 251 THR D C 1
ATOM 9673 O O . THR D 1 272 ? -17.739 82.602 23.368 1.00 32.75 251 THR D O 1
ATOM 9677 N N . ARG D 1 273 ? -19.217 81.030 24.021 1.00 27.63 252 ARG D N 1
ATOM 9678 C CA . ARG D 1 273 ? -18.198 79.980 24.049 1.00 26.03 252 ARG D CA 1
ATOM 9679 C C . ARG D 1 273 ? -18.862 78.629 23.989 1.00 30.62 252 ARG D C 1
ATOM 9680 O O . ARG D 1 273 ? -19.998 78.483 24.464 1.00 33.70 252 ARG D O 1
ATOM 9688 N N . PRO D 1 274 ? -18.147 77.624 23.445 1.00 29.49 253 PRO D N 1
ATOM 9689 C CA . PRO D 1 274 ? -18.620 76.246 23.567 1.00 31.93 253 PRO D CA 1
ATOM 9690 C C . PRO D 1 274 ? -18.341 75.757 24.988 1.00 33.19 253 PRO D C 1
ATOM 9691 O O . PRO D 1 274 ? -17.520 76.374 25.681 1.00 34.77 253 PRO D O 1
ATOM 9695 N N . LEU D 1 275 ? -19.027 74.701 25.424 1.00 30.82 254 LEU D N 1
ATOM 9696 C CA . LEU D 1 275 ? -18.702 74.043 26.686 1.00 24.71 254 LEU D CA 1
ATOM 9697 C C . LEU D 1 275 ? -18.278 72.596 26.360 1.00 27.44 254 LEU D C 1
ATOM 9698 O O . LEU D 1 275 ? -19.065 71.792 25.833 1.00 32.16 254 LEU D O 1
ATOM 9703 N N . SER D 1 276 ? -17.037 72.254 26.653 1.00 29.27 255 SER D N 1
ATOM 9704 C CA . SER D 1 276 ? -16.583 70.912 26.262 1.00 32.61 255 SER D CA 1
ATOM 9705 C C . SER D 1 276 ? -17.119 69.849 27.227 1.00 33.19 255 SER D C 1
ATOM 9706 O O . SER D 1 276 ? -17.482 70.150 28.379 1.00 32.21 255 SER D O 1
ATOM 9709 N N . ALA D 1 277 ? -17.178 68.611 26.742 1.00 31.63 256 ALA D N 1
ATOM 9710 C CA . ALA D 1 277 ? -17.651 67.473 27.523 1.00 31.82 256 ALA D CA 1
ATOM 9711 C C . ALA D 1 277 ? -16.919 67.384 28.860 1.00 31.84 256 ALA D C 1
ATOM 9712 O O . ALA D 1 277 ? -15.683 67.423 28.907 1.00 32.67 256 ALA D O 1
ATOM 9714 N N . GLY D 1 278 ? -17.678 67.263 29.945 1.00 34.16 257 GLY D N 1
ATOM 9715 C CA . GLY D 1 278 ? -17.089 67.236 31.276 1.00 33.04 257 GLY D CA 1
ATOM 9716 C C . GLY D 1 278 ? -17.259 68.547 32.027 1.00 32.68 257 GLY D C 1
ATOM 9717 O O . GLY D 1 278 ? -16.890 68.678 33.194 1.00 29.87 257 GLY D O 1
ATOM 9718 N N . THR D 1 279 ? -17.799 69.541 31.340 1.00 26.78 258 THR D N 1
ATOM 9719 C CA . THR D 1 279 ? -18.042 70.832 31.963 1.00 29.86 258 THR D CA 1
ATOM 9720 C C . THR D 1 279 ? -19.088 70.679 33.071 1.00 33.74 258 THR D C 1
ATOM 9721 O O . THR D 1 279 ? -20.151 70.092 32.847 1.00 32.41 258 THR D O 1
ATOM 9725 N N . ILE D 1 280 ? -18.775 71.205 34.253 1.00 21.90 259 ILE D N 1
ATOM 9726 C CA . ILE D 1 280 ? -19.694 71.190 35.392 1.00 28.14 259 ILE D CA 1
ATOM 9727 C C . ILE D 1 280 ? -20.428 72.534 35.517 1.00 33.96 259 ILE D C 1
ATOM 9728 O O . ILE D 1 280 ? -19.791 73.604 35.515 1.00 28.06 259 ILE D O 1
ATOM 9733 N N . ILE D 1 281 ? -21.758 72.484 35.629 1.00 32.18 260 ILE D N 1
ATOM 9734 C CA . ILE D 1 281 ? -22.553 73.699 35.830 1.00 24.57 260 ILE D CA 1
ATOM 9735 C C . ILE D 1 281 ? -23.279 73.647 37.187 1.00 33.50 260 ILE D C 1
ATOM 9736 O O . ILE D 1 281 ? -24.093 72.752 37.413 1.00 38.00 260 ILE D O 1
ATOM 9741 N N . GLY D 1 282 ? -22.983 74.600 38.078 1.00 36.44 261 GLY D N 1
ATOM 9742 C CA . GLY D 1 282 ? -23.604 74.667 39.398 1.00 38.47 261 GLY D CA 1
ATOM 9743 C C . GLY D 1 282 ? -24.859 75.536 39.433 1.00 41.93 261 GLY D C 1
ATOM 9744 O O . GLY D 1 282 ? -24.947 76.543 38.717 1.00 39.09 261 GLY D O 1
ATOM 9745 N N . SER D 1 283 ? -25.830 75.152 40.272 1.00 40.72 262 SER D N 1
ATOM 9746 C CA . SER D 1 283 ? -27.110 75.870 40.368 1.00 37.41 262 SER D CA 1
ATOM 9747 C C . SER D 1 283 ? -26.990 77.110 41.220 1.00 43.82 262 SER D C 1
ATOM 9748 O O . SER D 1 283 ? -27.776 78.038 41.082 1.00 49.72 262 SER D O 1
ATOM 9751 N N . GLY D 1 284 ? -26.012 77.117 42.117 1.00 41.20 263 GLY D N 1
ATOM 9752 C CA . GLY D 1 284 ? -25.915 78.163 43.113 1.00 43.43 263 GLY D CA 1
ATOM 9753 C C . GLY D 1 284 ? -26.604 77.661 44.361 1.00 46.13 263 GLY D C 1
ATOM 9754 O O . GLY D 1 284 ? -27.344 76.687 44.298 1.00 40.80 263 GLY D O 1
ATOM 9755 N N . THR D 1 285 ? -26.350 78.310 45.492 1.00 48.13 264 THR D N 1
ATOM 9756 C CA . THR D 1 285 ? -26.877 77.842 46.767 1.00 52.32 264 THR D CA 1
ATOM 9757 C C . THR D 1 285 ? -28.404 77.764 46.728 1.00 52.83 264 THR D C 1
ATOM 9758 O O . THR D 1 285 ? -29.081 78.720 46.353 1.00 46.91 264 THR D O 1
ATOM 9762 N N . VAL D 1 286 ? -28.942 76.601 47.073 1.00 54.73 265 VAL D N 1
ATOM 9763 C CA . VAL D 1 286 ? -30.386 76.407 47.036 1.00 52.58 265 VAL D CA 1
ATOM 9764 C C . VAL D 1 286 ? -31.067 77.132 48.198 1.00 57.21 265 VAL D C 1
ATOM 9765 O O . VAL D 1 286 ? -30.794 76.878 49.380 1.00 55.89 265 VAL D O 1
ATOM 9769 N N . SER D 1 287 ? -31.948 78.054 47.833 1.00 53.30 266 SER D N 1
ATOM 9770 C CA . SER D 1 287 ? -32.601 78.931 48.790 1.00 52.52 266 SER D CA 1
ATOM 9771 C C . SER D 1 287 ? -34.106 78.973 48.532 1.00 56.46 266 SER D C 1
ATOM 9772 O O . SER D 1 287 ? -34.545 79.003 47.380 1.00 57.46 266 SER D O 1
ATOM 9775 N N . ASN D 1 288 ? -34.896 78.970 49.605 1.00 57.18 267 ASN D N 1
ATOM 9776 C CA . ASN D 1 288 ? -36.345 79.114 49.485 1.00 62.38 267 ASN D CA 1
ATOM 9777 C C . ASN D 1 288 ? -36.866 80.319 50.266 1.00 63.69 267 ASN D C 1
ATOM 9778 O O . ASN D 1 288 ? -36.346 80.664 51.337 1.00 63.29 267 ASN D O 1
ATOM 9783 N N . LYS D 1 289 ? -37.895 80.957 49.723 1.00 62.90 268 LYS D N 1
ATOM 9784 C CA . LYS D 1 289 ? -38.633 81.959 50.474 1.00 66.33 268 LYS D CA 1
ATOM 9785 C C . LYS D 1 289 ? -39.649 81.247 51.362 1.00 67.43 268 LYS D C 1
ATOM 9786 O O . LYS D 1 289 ? -39.913 80.059 51.184 1.00 64.59 268 LYS D O 1
ATOM 9792 N N . LEU D 1 290 ? -40.196 81.976 52.332 1.00 72.40 269 LEU D N 1
ATOM 9793 C CA . LEU D 1 290 ? -41.305 81.494 53.147 1.00 75.51 269 LEU D CA 1
ATOM 9794 C C . LEU D 1 290 ? -42.487 82.439 52.948 1.00 78.88 269 LEU D C 1
ATOM 9795 O O . LEU D 1 290 ? -42.459 83.576 53.417 1.00 74.10 269 LEU D O 1
ATOM 9800 N N . GLU D 1 291 ? -43.507 81.977 52.231 1.00 85.35 270 GLU D N 1
ATOM 9801 C CA . GLU D 1 291 ? -44.674 82.805 51.928 1.00 93.29 270 GLU D CA 1
ATOM 9802 C C . GLU D 1 291 ? -44.317 84.219 51.475 1.00 92.01 270 GLU D C 1
ATOM 9803 O O . GLU D 1 291 ? -44.898 85.193 51.957 1.00 96.74 270 GLU D O 1
ATOM 9809 N N . GLY D 1 292 ? -43.366 84.332 50.554 1.00 89.27 271 GLY D N 1
ATOM 9810 C CA . GLY D 1 292 ? -42.988 85.623 50.009 1.00 87.51 271 GLY D CA 1
ATOM 9811 C C . GLY D 1 292 ? -41.890 86.314 50.795 1.00 87.69 271 GLY D C 1
ATOM 9812 O O . GLY D 1 292 ? -41.233 87.228 50.295 1.00 89.93 271 GLY D O 1
ATOM 9813 N N . GLY D 1 293 ? -41.690 85.879 52.033 1.00 84.42 272 GLY D N 1
ATOM 9814 C CA . GLY D 1 293 ? -40.669 86.463 52.879 1.00 81.57 272 GLY D CA 1
ATOM 9815 C C . GLY D 1 293 ? -39.430 85.593 52.945 1.00 78.27 272 GLY D C 1
ATOM 9816 O O . GLY D 1 293 ? -39.398 84.505 52.358 1.00 69.47 272 GLY D O 1
ATOM 9817 N N . PRO D 1 294 ? -38.396 86.070 53.657 1.00 77.43 273 PRO D N 1
ATOM 9818 C CA . PRO D 1 294 ? -37.180 85.278 53.862 1.00 75.00 273 PRO D CA 1
ATOM 9819 C C . PRO D 1 294 ? -37.529 83.961 54.537 1.00 68.11 273 PRO D C 1
ATOM 9820 O O . PRO D 1 294 ? -38.402 83.935 55.403 1.00 64.71 273 PRO D O 1
ATOM 9824 N N . GLY D 1 295 ? -36.871 82.880 54.141 1.00 68.17 274 GLY D N 1
ATOM 9825 C CA . GLY D 1 295 ? -37.125 81.591 54.753 1.00 73.31 274 GLY D CA 1
ATOM 9826 C C . GLY D 1 295 ? -36.817 81.629 56.236 1.00 78.21 274 GLY D C 1
ATOM 9827 O O . GLY D 1 295 ? -36.126 82.530 56.713 1.00 81.55 274 GLY D O 1
ATOM 9828 N N . ARG D 1 296 ? -37.336 80.653 56.970 1.00 77.94 275 ARG D N 1
ATOM 9829 C CA . ARG D 1 296 ? -37.086 80.576 58.402 1.00 80.64 275 ARG D CA 1
ATOM 9830 C C . ARG D 1 296 ? -36.369 79.284 58.775 1.00 75.47 275 ARG D C 1
ATOM 9831 O O . ARG D 1 296 ? -36.458 78.288 58.058 1.00 72.63 275 ARG D O 1
ATOM 9839 N N . PRO D 1 297 ? -35.653 79.299 59.907 1.00 75.48 276 PRO D N 1
ATOM 9840 C CA . PRO D 1 297 ? -34.885 78.125 60.335 1.00 77.13 276 PRO D CA 1
ATOM 9841 C C . PRO D 1 297 ? -35.757 76.880 60.408 1.00 75.92 276 PRO D C 1
ATOM 9842 O O . PRO D 1 297 ? -36.975 76.982 60.607 1.00 77.74 276 PRO D O 1
ATOM 9846 N N . VAL D 1 298 ? -35.133 75.718 60.249 1.00 68.97 277 VAL D N 1
ATOM 9847 C CA . VAL D 1 298 ? -35.850 74.453 60.263 1.00 70.75 277 VAL D CA 1
ATOM 9848 C C . VAL D 1 298 ? -36.512 74.196 61.621 1.00 76.03 277 VAL D C 1
ATOM 9849 O O . VAL D 1 298 ? -37.624 73.674 61.686 1.00 79.45 277 VAL D O 1
ATOM 9853 N N . SER D 1 299 ? -35.827 74.575 62.698 1.00 78.29 278 SER D N 1
ATOM 9854 C CA . SER D 1 299 ? -36.356 74.398 64.052 1.00 87.80 278 SER D CA 1
ATOM 9855 C C . SER D 1 299 ? -37.550 75.301 64.347 1.00 88.31 278 SER D C 1
ATOM 9856 O O . SER D 1 299 ? -37.984 75.406 65.495 1.00 96.20 278 SER D O 1
ATOM 9859 N N . GLU D 1 300 ? -38.075 75.951 63.313 1.00 86.09 279 GLU D N 1
ATOM 9860 C CA . GLU D 1 300 ? -39.259 76.792 63.455 1.00 96.90 279 GLU D CA 1
ATOM 9861 C C . GLU D 1 300 ? -40.237 76.534 62.315 1.00 98.51 279 GLU D C 1
ATOM 9862 O O . GLU D 1 300 ? -40.977 77.428 61.904 1.00 100.90 279 GLU D O 1
ATOM 9868 N N . GLY D 1 301 ? -40.228 75.303 61.810 1.00 92.69 280 GLY D N 1
ATOM 9869 C CA . GLY D 1 301 ? -41.148 74.892 60.767 1.00 85.61 280 GLY D CA 1
ATOM 9870 C C . GLY D 1 301 ? -40.883 75.574 59.442 1.00 80.98 280 GLY D C 1
ATOM 9871 O O . GLY D 1 301 ? -41.788 75.717 58.619 1.00 81.66 280 GLY D O 1
ATOM 9872 N N . GLY D 1 302 ? -39.642 76.003 59.235 1.00 73.55 281 GLY D N 1
ATOM 9873 C CA . GLY D 1 302 ? -39.259 76.638 57.988 1.00 70.15 281 GLY D CA 1
ATOM 9874 C C . GLY D 1 302 ? -38.369 75.703 57.202 1.00 73.24 281 GLY D C 1
ATOM 9875 O O . GLY D 1 302 ? -38.076 74.595 57.657 1.00 72.16 281 GLY D O 1
ATOM 9876 N N . ALA D 1 303 ? -37.929 76.145 56.027 1.00 72.75 282 ALA D N 1
ATOM 9877 C CA . ALA D 1 303 ? -37.123 75.295 55.156 1.00 69.29 282 ALA D CA 1
ATOM 9878 C C . ALA D 1 303 ? -35.612 75.416 55.393 1.00 64.54 282 ALA D C 1
ATOM 9879 O O . ALA D 1 303 ? -34.837 74.646 54.842 1.00 58.72 282 ALA D O 1
ATOM 9881 N N . GLY D 1 304 ? -35.196 76.375 56.212 1.00 66.08 283 GLY D N 1
ATOM 9882 C CA . GLY D 1 304 ? -33.787 76.541 56.522 1.00 64.48 283 GLY D CA 1
ATOM 9883 C C . GLY D 1 304 ? -32.965 77.133 55.390 1.00 62.49 283 GLY D C 1
ATOM 9884 O O . GLY D 1 304 ? -33.507 77.749 54.472 1.00 59.87 283 GLY D O 1
ATOM 9885 N N . TYR D 1 305 ? -31.648 76.941 55.451 1.00 61.97 284 TYR D N 1
ATOM 9886 C CA . TYR D 1 305 ? -30.736 77.554 54.481 1.00 62.00 284 TYR D CA 1
ATOM 9887 C C . TYR D 1 305 ? -29.596 76.612 54.102 1.00 61.94 284 TYR D C 1
ATOM 9888 O O . TYR D 1 305 ? -29.244 75.718 54.867 1.00 66.21 284 TYR D O 1
ATOM 9897 N N . SER D 1 306 ? -29.019 76.819 52.920 1.00 58.06 285 SER D N 1
ATOM 9898 C CA . SER D 1 306 ? -27.924 75.979 52.439 1.00 53.56 285 SER D CA 1
ATOM 9899 C C . SER D 1 306 ? -26.541 76.594 52.662 1.00 56.45 285 SER D C 1
ATOM 9900 O O . SER D 1 306 ? -25.539 76.043 52.226 1.00 57.89 285 SER D O 1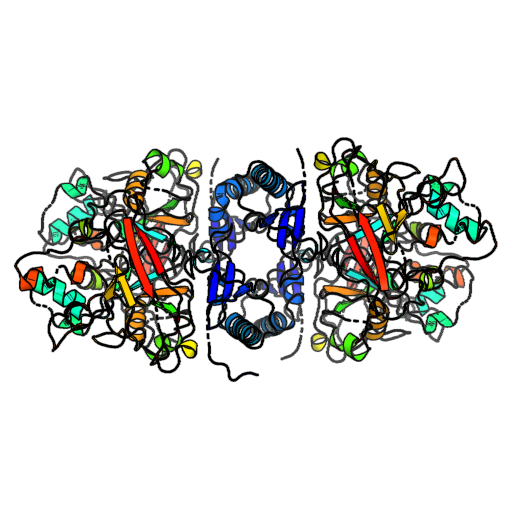
ATOM 9903 N N . CYS D 1 307 ? -26.490 77.736 53.337 1.00 64.58 286 CYS D N 1
ATOM 9904 C CA . CYS D 1 307 ? -25.224 78.405 53.629 1.00 60.80 286 CYS D CA 1
ATOM 9905 C C . CYS D 1 307 ? -25.447 79.415 54.751 1.00 60.77 286 CYS D C 1
ATOM 9906 O O . CYS D 1 307 ? -26.502 80.055 54.821 1.00 56.92 286 CYS D O 1
ATOM 9909 N N . ILE D 1 308 ? -24.461 79.564 55.627 1.00 58.51 287 ILE D N 1
ATOM 9910 C CA . ILE D 1 308 ? -24.613 80.448 56.777 1.00 60.79 287 ILE D CA 1
ATOM 9911 C C . ILE D 1 308 ? -24.759 81.909 56.344 1.00 62.11 287 ILE D C 1
ATOM 9912 O O . ILE D 1 308 ? -25.462 82.692 56.986 1.00 55.85 287 ILE D O 1
ATOM 9917 N N . ALA D 1 309 ? -24.108 82.268 55.242 1.00 58.79 288 ALA D N 1
ATOM 9918 C CA . ALA D 1 309 ? -24.164 83.640 54.748 1.00 63.90 288 ALA D CA 1
ATOM 9919 C C . ALA D 1 309 ? -25.600 84.150 54.576 1.00 67.20 288 ALA D C 1
ATOM 9920 O O . ALA D 1 309 ? -25.874 85.332 54.785 1.00 71.20 288 ALA D O 1
ATOM 9922 N N . GLU D 1 310 ? -26.513 83.263 54.192 1.00 64.84 289 GLU D N 1
ATOM 9923 C CA . GLU D 1 310 ? -27.904 83.657 53.976 1.00 68.31 289 GLU D CA 1
ATOM 9924 C C . GLU D 1 310 ? -28.597 83.942 55.302 1.00 68.46 289 GLU D C 1
ATOM 9925 O O . GLU D 1 310 ? -29.332 84.925 55.434 1.00 65.12 289 GLU D O 1
ATOM 9931 N N . LEU D 1 311 ? -28.360 83.076 56.281 1.00 69.29 290 LEU D N 1
ATOM 9932 C CA . LEU D 1 311 ? -28.898 83.284 57.617 1.00 73.21 290 LEU D CA 1
ATOM 9933 C C . LEU D 1 311 ? -28.425 84.620 58.176 1.00 75.26 290 LEU D C 1
ATOM 9934 O O . LEU D 1 311 ? -29.195 85.348 58.802 1.00 75.47 290 LEU D O 1
ATOM 9939 N N . ARG D 1 312 ? -27.155 84.937 57.939 1.00 73.93 291 ARG D N 1
ATOM 9940 C CA . ARG D 1 312 ? -26.568 86.187 58.414 1.00 77.59 291 ARG D CA 1
ATOM 9941 C C . ARG D 1 312 ? -27.151 87.416 57.720 1.00 79.95 291 ARG D C 1
ATOM 9942 O O . ARG D 1 312 ? -27.413 88.425 58.375 1.00 85.64 291 ARG D O 1
ATOM 9958 N N . ILE D 1 314 ? -30.088 87.700 56.555 1.00 82.13 293 ILE D N 1
ATOM 9959 C CA . ILE D 1 314 ? -31.425 87.822 57.133 1.00 87.82 293 ILE D CA 1
ATOM 9960 C C . ILE D 1 314 ? -31.386 88.440 58.531 1.00 95.74 293 ILE D C 1
ATOM 9961 O O . ILE D 1 314 ? -32.234 89.270 58.881 1.00 99.91 293 ILE D O 1
ATOM 9966 N N . GLU D 1 315 ? -30.401 88.034 59.325 1.00 94.11 294 GLU D N 1
ATOM 9967 C CA . GLU D 1 315 ? -30.243 88.567 60.671 1.00 97.54 294 GLU D CA 1
ATOM 9968 C C . GLU D 1 315 ? -29.839 90.037 60.620 1.00 101.95 294 GLU D C 1
ATOM 9969 O O . GLU D 1 315 ? -30.137 90.805 61.534 1.00 103.93 294 GLU D O 1
ATOM 9975 N N . THR D 1 316 ? -29.170 90.421 59.538 1.00 101.76 295 THR D N 1
ATOM 9976 C CA . THR D 1 316 ? -28.751 91.804 59.333 1.00 106.31 295 THR D CA 1
ATOM 9977 C C . THR D 1 316 ? -29.945 92.708 59.023 1.00 114.99 295 THR D C 1
ATOM 9978 O O . THR D 1 316 ? -30.200 93.684 59.733 1.00 114.84 295 THR D O 1
ATOM 9982 N N . ILE D 1 317 ? -30.671 92.373 57.959 1.00 120.76 296 ILE D N 1
ATOM 9983 C CA . ILE D 1 317 ? -31.815 93.167 57.519 1.00 127.96 296 ILE D CA 1
ATOM 9984 C C . ILE D 1 317 ? -32.841 93.362 58.633 1.00 132.43 296 ILE D C 1
ATOM 9985 O O . ILE D 1 317 ? -33.387 94.452 58.800 1.00 132.06 296 ILE D O 1
ATOM 9990 N N . GLU D 1 318 ? -33.089 92.307 59.401 1.00 135.34 297 GLU D N 1
ATOM 9991 C CA . GLU D 1 318 ? -34.123 92.340 60.428 1.00 138.74 297 GLU D CA 1
ATOM 9992 C C . GLU D 1 318 ? -33.586 92.779 61.782 1.00 143.57 297 GLU D C 1
ATOM 9993 O O . GLU D 1 318 ? -34.124 93.697 62.401 1.00 145.43 297 GLU D O 1
ATOM 9999 N N . GLY D 1 319 ? -32.530 92.120 62.245 1.00 145.62 298 GLY D N 1
ATOM 10000 C CA . GLY D 1 319 ? -31.847 92.562 63.444 1.00 152.22 298 GLY D CA 1
ATOM 10001 C C . GLY D 1 319 ? -31.138 93.868 63.149 1.00 157.61 298 GLY D C 1
ATOM 10002 O O . GLY D 1 319 ? -31.721 94.785 62.573 1.00 161.59 298 GLY D O 1
ATOM 10003 N N . GLY D 1 320 ? -29.873 93.954 63.540 1.00 157.63 299 GLY D N 1
ATOM 10004 C CA . GLY D 1 320 ? -29.053 95.098 63.192 1.00 155.03 299 GLY D CA 1
ATOM 10005 C C . GLY D 1 320 ? -27.787 94.621 62.513 1.00 147.67 299 GLY D C 1
ATOM 10006 O O . GLY D 1 320 ? -27.137 95.359 61.774 1.00 146.67 299 GLY D O 1
ATOM 10007 N N . ALA D 1 321 ? -27.452 93.361 62.767 1.00 140.75 300 ALA D N 1
ATOM 10008 C CA . ALA D 1 321 ? -26.233 92.758 62.254 1.00 130.14 300 ALA D CA 1
ATOM 10009 C C . ALA D 1 321 ? -26.293 91.247 62.454 1.00 120.78 300 ALA D C 1
ATOM 10010 O O . ALA D 1 321 ? -27.142 90.751 63.196 1.00 119.23 300 ALA D O 1
ATOM 10012 N N . PRO D 1 322 ? -25.394 90.508 61.785 1.00 110.84 301 PRO D N 1
ATOM 10013 C CA . PRO D 1 322 ? -25.346 89.043 61.880 1.00 106.60 301 PRO D CA 1
ATOM 10014 C C . PRO D 1 322 ? -25.191 88.536 63.316 1.00 106.94 301 PRO D C 1
ATOM 10015 O O . PRO D 1 322 ? -24.486 89.147 64.118 1.00 108.39 301 PRO D O 1
ATOM 10019 N N . LYS D 1 323 ? -25.847 87.421 63.624 1.00 106.86 302 LYS D N 1
ATOM 10020 C CA . LYS D 1 323 ? -25.752 86.806 64.943 1.00 109.16 302 LYS D CA 1
ATOM 10021 C C . LYS D 1 323 ? -24.974 85.492 64.911 1.00 108.71 302 LYS D C 1
ATOM 10022 O O . LYS D 1 323 ? -24.222 85.187 65.837 1.00 113.09 302 LYS D O 1
ATOM 10028 N N . THR D 1 324 ? -25.152 84.720 63.842 1.00 102.27 303 THR D N 1
ATOM 10029 C CA . THR D 1 324 ? -24.546 83.394 63.747 1.00 96.54 303 THR D CA 1
ATOM 10030 C C . THR D 1 324 ? -23.152 83.425 63.108 1.00 86.91 303 THR D C 1
ATOM 10031 O O . THR D 1 324 ? -22.925 84.097 62.098 1.00 81.85 303 THR D O 1
ATOM 10035 N N . GLN D 1 325 ? -22.222 82.686 63.706 1.00 80.05 304 GLN D N 1
ATOM 10036 C CA A GLN D 1 325 ? -20.848 82.713 63.230 0.46 77.20 304 GLN D CA 1
ATOM 10037 C CA B GLN D 1 325 ? -20.826 82.649 63.275 0.54 76.89 304 GLN D CA 1
ATOM 10038 C C . GLN D 1 325 ? -20.612 81.742 62.072 1.00 73.77 304 GLN D C 1
ATOM 10039 O O . GLN D 1 325 ? -21.412 80.844 61.811 1.00 72.08 304 GLN D O 1
ATOM 10050 N N . PHE D 1 326 ? -19.512 81.949 61.362 1.00 74.46 305 PHE D N 1
ATOM 10051 C CA . PHE D 1 326 ? -19.156 81.051 60.274 1.00 71.73 305 PHE D CA 1
ATOM 10052 C C . PHE D 1 326 ? -18.442 79.812 60.812 1.00 72.88 305 PHE D C 1
ATOM 10053 O O . PHE D 1 326 ? -18.177 79.711 62.013 1.00 79.20 305 PHE D O 1
ATOM 10061 N N . LEU D 1 327 ? -18.153 78.866 59.924 1.00 68.29 306 LEU D N 1
ATOM 10062 C CA . LEU D 1 327 ? -17.455 77.638 60.298 1.00 66.98 306 LEU D CA 1
ATOM 10063 C C . LEU D 1 327 ? -16.120 77.912 60.990 1.00 64.78 306 LEU D C 1
ATOM 10064 O O . LEU D 1 327 ? -15.340 78.769 60.559 1.00 68.72 306 LEU D O 1
ATOM 10069 N N . LYS D 1 328 ? -15.866 77.167 62.059 1.00 59.66 307 LYS D N 1
ATOM 10070 C CA . LYS D 1 328 ? -14.597 77.225 62.776 1.00 65.21 307 LYS D CA 1
ATOM 10071 C C . LYS D 1 328 ? -13.992 75.825 62.815 1.00 69.43 307 LYS D C 1
ATOM 10072 O O . LYS D 1 328 ? -14.693 74.831 62.613 1.00 70.38 307 LYS D O 1
ATOM 10078 N N . PHE D 1 329 ? -12.693 75.746 63.079 1.00 66.79 308 PHE D N 1
ATOM 10079 C CA . PHE D 1 329 ? -12.030 74.455 63.185 1.00 68.86 308 PHE D CA 1
ATOM 10080 C C . PHE D 1 329 ? -12.821 73.513 64.090 1.00 74.57 308 PHE D C 1
ATOM 10081 O O . PHE D 1 329 ? -13.240 73.892 65.186 1.00 81.58 308 PHE D O 1
ATOM 10089 N N . GLY D 1 330 ? -13.028 72.288 63.618 1.00 71.47 309 GLY D N 1
ATOM 10090 C CA . GLY D 1 330 ? -13.791 71.303 64.357 1.00 73.24 309 GLY D CA 1
ATOM 10091 C C . GLY D 1 330 ? -15.223 71.190 63.874 1.00 74.37 309 GLY D C 1
ATOM 10092 O O . GLY D 1 330 ? -15.859 70.147 64.039 1.00 78.62 309 GLY D O 1
ATOM 10093 N N . ASP D 1 331 ? -15.736 72.265 63.282 1.00 68.52 310 ASP D N 1
ATOM 10094 C CA . ASP D 1 331 ? -17.102 72.260 62.774 1.00 73.86 310 ASP D CA 1
ATOM 10095 C C . ASP D 1 331 ? -17.278 71.233 61.667 1.00 69.02 310 ASP D C 1
ATOM 10096 O O . ASP D 1 331 ? -16.331 70.895 60.959 1.00 67.62 310 ASP D O 1
ATOM 10101 N N . VAL D 1 332 ? -18.496 70.731 61.524 1.00 63.67 311 VAL D N 1
ATOM 10102 C CA . VAL D 1 332 ? -18.760 69.714 60.528 1.00 63.42 311 VAL D CA 1
ATOM 10103 C C . VAL D 1 332 ? -19.955 70.080 59.668 1.00 64.13 311 VAL D C 1
ATOM 10104 O O . VAL D 1 332 ? -20.973 70.566 60.165 1.00 63.32 311 VAL D O 1
ATOM 10108 N N . VAL D 1 333 ? -19.814 69.855 58.366 1.00 60.77 312 VAL D N 1
ATOM 10109 C CA . VAL D 1 333 ? -20.903 70.089 57.431 1.00 62.39 312 VAL D CA 1
ATOM 10110 C C . VAL D 1 333 ? -21.306 68.791 56.737 1.00 56.39 312 VAL D C 1
ATOM 10111 O O . VAL D 1 333 ? -20.475 67.915 56.496 1.00 61.62 312 VAL D O 1
ATOM 10115 N N . ARG D 1 334 ? -22.592 68.668 56.437 1.00 49.76 313 ARG D N 1
ATOM 10116 C CA . ARG D 1 334 ? -23.112 67.504 55.741 1.00 49.30 313 ARG D CA 1
ATOM 10117 C C . ARG D 1 334 ? -24.171 67.958 54.744 1.00 48.47 313 ARG D C 1
ATOM 10118 O O . ARG D 1 334 ? -25.112 68.657 55.115 1.00 50.65 313 ARG D O 1
ATOM 10126 N N . ILE D 1 335 ? -23.994 67.570 53.482 1.00 47.29 314 ILE D N 1
ATOM 10127 C CA . ILE D 1 335 ? -24.932 67.882 52.403 1.00 47.32 314 ILE D CA 1
ATOM 10128 C C . ILE D 1 335 ? -25.349 66.578 51.737 1.00 51.19 314 ILE D C 1
ATOM 10129 O O . ILE D 1 335 ? -24.492 65.799 51.326 1.00 52.64 314 ILE D O 1
ATOM 10134 N N . GLU D 1 336 ? -26.654 66.333 51.633 1.00 51.83 315 GLU D N 1
ATOM 10135 C CA . GLU D 1 336 ? -27.163 65.154 50.927 1.00 47.62 315 GLU D CA 1
ATOM 10136 C C . GLU D 1 336 ? -28.588 65.399 50.441 1.00 56.34 315 GLU D C 1
ATOM 10137 O O . GLU D 1 336 ? -29.208 66.397 50.796 1.00 57.50 315 GLU D O 1
ATOM 10151 N N . LYS D 1 338 ? -32.350 63.115 49.500 1.00 57.62 317 LYS D N 1
ATOM 10152 C CA . LYS D 1 338 ? -33.017 61.818 49.541 1.00 63.55 317 LYS D CA 1
ATOM 10153 C C . LYS D 1 338 ? -34.248 61.778 48.649 1.00 62.95 317 LYS D C 1
ATOM 10154 O O . LYS D 1 338 ? -34.920 62.794 48.463 1.00 62.27 317 LYS D O 1
ATOM 10160 N N . ASP D 1 339 ? -34.534 60.603 48.093 1.00 61.84 318 ASP D N 1
ATOM 10161 C CA . ASP D 1 339 ? -35.707 60.441 47.242 1.00 64.92 318 ASP D CA 1
ATOM 10162 C C . ASP D 1 339 ? -36.973 60.403 48.087 1.00 63.24 318 ASP D C 1
ATOM 10163 O O . ASP D 1 339 ? -36.907 60.441 49.311 1.00 63.83 318 ASP D O 1
ATOM 10168 N N . ARG D 1 340 ? -38.123 60.335 47.430 1.00 67.90 319 ARG D N 1
ATOM 10169 C CA . ARG D 1 340 ? -39.394 60.428 48.140 1.00 76.51 319 ARG D CA 1
ATOM 10170 C C . ARG D 1 340 ? -39.543 59.336 49.207 1.00 75.07 319 ARG D C 1
ATOM 10171 O O . ARG D 1 340 ? -40.178 59.551 50.243 1.00 68.07 319 ARG D O 1
ATOM 10179 N N . THR D 1 341 ? -38.950 58.170 48.956 1.00 75.74 320 THR D N 1
ATOM 10180 C CA . THR D 1 341 ? -39.036 57.054 49.898 1.00 81.66 320 THR D CA 1
ATOM 10181 C C . THR D 1 341 ? -37.905 57.046 50.931 1.00 74.68 320 THR D C 1
ATOM 10182 O O . THR D 1 341 ? -37.800 56.125 51.733 1.00 79.52 320 THR D O 1
ATOM 10186 N N . GLY D 1 342 ? -37.056 58.067 50.904 1.00 63.12 321 GLY D N 1
ATOM 10187 C CA . GLY D 1 342 ? -36.112 58.278 51.985 1.00 61.71 321 GLY D CA 1
ATOM 10188 C C . GLY D 1 342 ? -34.682 57.848 51.731 1.00 65.24 321 GLY D C 1
ATOM 10189 O O . GLY D 1 342 ? -33.840 57.959 52.617 1.00 67.56 321 GLY D O 1
ATOM 10190 N N . HIS D 1 343 ? -34.398 57.375 50.522 1.00 66.79 322 HIS D N 1
ATOM 10191 C CA . HIS D 1 343 ? -33.078 56.836 50.201 1.00 66.24 322 HIS D CA 1
ATOM 10192 C C . HIS D 1 343 ? -32.121 57.892 49.661 1.00 62.28 322 HIS D C 1
ATOM 10193 O O . HIS D 1 343 ? -32.509 58.754 48.866 1.00 61.76 322 HIS D O 1
ATOM 10200 N N . SER D 1 344 ? -30.867 57.820 50.094 1.00 50.92 323 SER D N 1
ATOM 10201 C CA . SER D 1 344 ? -29.874 58.784 49.639 1.00 62.16 323 SER D CA 1
ATOM 10202 C C . SER D 1 344 ? -29.640 58.559 48.155 1.00 62.81 323 SER D C 1
ATOM 10203 O O . SER D 1 344 ? -29.409 57.424 47.719 1.00 66.12 323 SER D O 1
ATOM 10206 N N . ILE D 1 345 ? -29.728 59.635 47.378 1.00 51.29 324 ILE D N 1
ATOM 10207 C CA . ILE D 1 345 ? -29.527 59.537 45.943 1.00 51.38 324 ILE D CA 1
ATOM 10208 C C . ILE D 1 345 ? -28.053 59.652 45.564 1.00 48.30 324 ILE D C 1
ATOM 10209 O O . ILE D 1 345 ? -27.539 58.830 44.815 1.00 50.25 324 ILE D O 1
ATOM 10214 N N . PHE D 1 346 ? -27.380 60.680 46.075 1.00 53.87 325 PHE D N 1
ATOM 10215 C CA . PHE D 1 346 ? -26.008 60.972 45.660 1.00 50.31 325 PHE D CA 1
ATOM 10216 C C . PHE D 1 346 ? -24.955 60.485 46.650 1.00 52.88 325 PHE D C 1
ATOM 10217 O O . PHE D 1 346 ? -23.768 60.454 46.334 1.00 53.43 325 PHE D O 1
ATOM 10225 N N . GLY D 1 347 ? -25.387 60.104 47.845 1.00 56.36 326 GLY D N 1
ATOM 10226 C CA . GLY D 1 347 ? -24.457 59.849 48.926 1.00 54.66 326 GLY D CA 1
ATOM 10227 C C . GLY D 1 347 ? -24.254 61.137 49.700 1.00 57.14 326 GLY D C 1
ATOM 10228 O O . GLY D 1 347 ? -24.947 62.126 49.466 1.00 51.83 326 GLY D O 1
ATOM 10229 N N . ALA D 1 348 ? -23.300 61.141 50.618 1.00 56.11 327 ALA D N 1
ATOM 10230 C CA . ALA D 1 348 ? -23.157 62.275 51.518 1.00 54.46 327 ALA D CA 1
ATOM 10231 C C . ALA D 1 348 ? -21.805 62.980 51.421 1.00 50.92 327 ALA D C 1
ATOM 10232 O O . ALA D 1 348 ? -20.762 62.347 51.548 1.00 56.13 327 ALA D O 1
ATOM 10234 N N . ILE D 1 349 ? -21.841 64.294 51.210 1.00 45.25 328 ILE D N 1
ATOM 10235 C CA . ILE D 1 349 ? -20.677 65.142 51.453 1.00 50.35 328 ILE D CA 1
ATOM 10236 C C . ILE D 1 349 ? -20.650 65.457 52.940 1.00 58.32 328 ILE D C 1
ATOM 10237 O O . ILE D 1 349 ? -21.576 66.082 53.462 1.00 54.90 328 ILE D O 1
ATOM 10242 N N . GLU D 1 350 ? -19.607 65.022 53.633 1.00 52.56 329 GLU D N 1
ATOM 10243 C CA . GLU D 1 350 ? -19.525 65.280 55.062 1.00 50.06 329 GLU D CA 1
ATOM 10244 C C . GLU D 1 350 ? -18.104 65.679 55.410 1.00 52.73 329 GLU D C 1
ATOM 10245 O O . GLU D 1 350 ? -17.186 64.861 55.330 1.00 54.75 329 GLU D O 1
ATOM 10251 N N . GLN D 1 351 ? -17.920 66.941 55.788 1.00 53.57 330 GLN D N 1
ATOM 10252 C CA . GLN D 1 351 ? -16.571 67.478 55.932 1.00 55.27 330 GLN D CA 1
ATOM 10253 C C . GLN D 1 351 ? -16.365 68.218 57.244 1.00 63.07 330 GLN D C 1
ATOM 10254 O O . GLN D 1 351 ? -17.211 68.992 57.676 1.00 62.75 330 GLN D O 1
ATOM 10260 N N . LYS D 1 352 ? -15.218 67.983 57.865 1.00 64.03 331 LYS D N 1
ATOM 10261 C CA . LYS D 1 352 ? -14.856 68.684 59.084 1.00 64.47 331 LYS D CA 1
ATOM 10262 C C . LYS D 1 352 ? -13.895 69.816 58.724 1.00 61.88 331 LYS D C 1
ATOM 10263 O O . LYS D 1 352 ? -12.951 69.613 57.959 1.00 65.82 331 LYS D O 1
ATOM 10269 N N . VAL D 1 353 ? -14.143 71.008 59.255 1.00 59.26 332 VAL D N 1
ATOM 10270 C CA . VAL D 1 353 ? -13.251 72.136 59.013 1.00 58.47 332 VAL D CA 1
ATOM 10271 C C . VAL D 1 353 ? -12.031 72.049 59.921 1.00 60.86 332 VAL D C 1
ATOM 10272 O O . VAL D 1 353 ? -12.166 71.814 61.114 1.00 61.99 332 VAL D O 1
ATOM 10276 N N . GLY D 1 354 ? -10.842 72.241 59.351 1.00 61.29 333 GLY D N 1
ATOM 10277 C CA . GLY D 1 354 ? -9.610 72.108 60.111 1.00 65.70 333 GLY D CA 1
ATOM 10278 C C . GLY D 1 354 ? -8.523 73.052 59.644 1.00 64.54 333 GLY D C 1
ATOM 10279 O O . GLY D 1 354 ? -8.633 73.647 58.574 1.00 62.32 333 GLY D O 1
ATOM 10280 N N . LYS D 1 355 ? -7.467 73.183 60.443 1.00 65.06 334 LYS D N 1
ATOM 10281 C CA . LYS D 1 355 ? -6.401 74.137 60.158 1.00 66.44 334 LYS D CA 1
ATOM 10282 C C . LYS D 1 355 ? -5.349 73.569 59.222 1.00 65.67 334 LYS D C 1
ATOM 10283 O O . LYS D 1 355 ? -4.776 72.505 59.475 1.00 65.16 334 LYS D O 1
ATOM 10289 N N . TYR D 1 356 ? -5.093 74.295 58.140 1.00 65.22 335 TYR D N 1
ATOM 10290 C CA . TYR D 1 356 ? -4.079 73.901 57.179 1.00 61.44 335 TYR D CA 1
ATOM 10291 C C . TYR D 1 356 ? -2.706 74.295 57.666 1.00 65.04 335 TYR D C 1
ATOM 10292 O O . TYR D 1 356 ? -2.496 75.432 58.096 1.00 58.52 335 TYR D O 1
ATOM 10301 N N . GLU D 1 357 ? -1.777 73.349 57.573 1.00 73.83 336 GLU D N 1
ATOM 10302 C CA . GLU D 1 357 ? -0.390 73.572 57.945 1.00 82.64 336 GLU D CA 1
ATOM 10303 C C . GLU D 1 357 ? 0.555 73.132 56.832 1.00 82.76 336 GLU D C 1
ATOM 10304 O O . GLU D 1 357 ? 0.348 72.089 56.204 1.00 79.44 336 GLU D O 1
ATOM 10310 N N . ARG D 1 358 ? 1.590 73.932 56.587 1.00 86.67 337 ARG D N 1
ATOM 10311 C CA . ARG D 1 358 ? 2.674 73.521 55.701 1.00 87.35 337 ARG D CA 1
ATOM 10312 C C . ARG D 1 358 ? 3.624 72.654 56.516 1.00 97.04 337 ARG D C 1
ATOM 10313 O O . ARG D 1 358 ? 4.140 73.093 57.543 1.00 97.16 337 ARG D O 1
ATOM 10321 N N . GLY D 1 359 ? 3.847 71.424 56.065 1.00 107.99 338 GLY D N 1
ATOM 10322 C CA . GLY D 1 359 ? 4.700 70.495 56.787 1.00 122.03 338 GLY D CA 1
ATOM 10323 C C . GLY D 1 359 ? 6.184 70.776 56.628 1.00 133.30 338 GLY D C 1
ATOM 10324 O O . GLY D 1 359 ? 6.980 69.863 56.397 1.00 137.20 338 GLY D O 1
#